Protein AF-A0A928BGD2-F1 (afdb_monomer_lite)

Secondary structure (DSSP, 8-state):
--S----S-SSSS------------------------------------------------------PPPPP-EE----EEEE-TT-EEEEEEEEESS-EEEEEEESS-GGGEEEE-SEE-SEEEEEEEEE-----SS-EEEEEEEEETTEEEEEEEEEPPPP-EEES-SEEEE-TT-EEEEEEEEESS--EEEE-GGGTTTEEE-S---SS-SEEEEEEPP--SSS-EEEEEEEEETTEEEEEEEEEPPPPPPHHHHHHHHHHHHHHHHHHTTGGGSS--TTTTSSS-GGGSTTEEE-TTS-EEEEE-TTS---SBPPTTGGG-TT--EEE--SS--EEPPPGGGGG-TT--EEE--SSEEEEEPPGGGGG-TT--EEE--SSEEESB--GGGGG-TT--EEE--SS--EEPPPGGGGG-TT--EEE--SSEEEEPPPGGGGG-TT--EEE--SSEE-EEPPHHHHTSTTHHHHHHHHH--SSS-EE-TT---BPPP-EEE-TTS-EEETHHHHTSSEEEEEE--TT-HHHHHHHHHHHHHHHHHGGGTEEEEEE-SS-HHHHHHHHHHHT--S-EE-THHHH-TTGGG-SSSSEEEEEETTSBEEEETTTS-GGGHHHHHHHHH--TT---TT------TTTT-EEEEE--SSTT-EEEEEEEES--HHHHHTTHHHHHHHHHHHHHTTSTTHHHHGGGEEEEEEP---S-SS--TT---TT--EE-STT-EE--HHHHHHHHTTTS-HHHHTT-EEEEEES------EEEE------TTS--TT-S-EEEEEE--SSHHHHHHHIIIIIIIIIIT-PPP--EEEEEEEPPHHHHHHHHHHGGGT--TT-BS---TTTSTTHHHHT-GGGTTTT---EEEETEEEEEEEESSSS-TTTTS-S---HHHHHHHHHHHHHHHHGGGPPP-HHHHHHHHHHH-----S-S-----SS-PPPSP--SS--THHHHTT-

pLDDT: 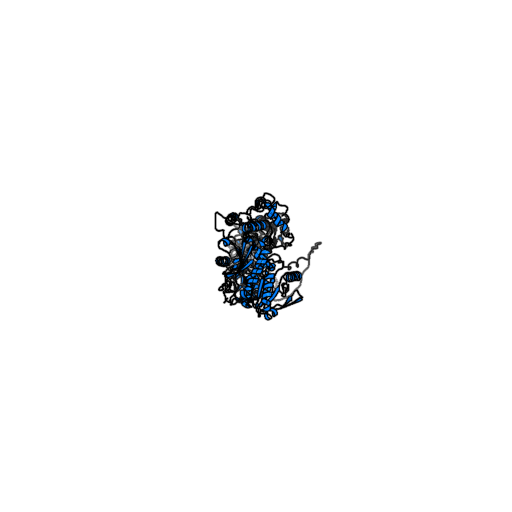mean 81.3, std 20.04, range [23.27, 98.81]

Radius of gyration: 56.56 Å; chains: 1; bounding box: 90×83×203 Å

Sequence (976 aa):
MYLLHRPEHNQVYYRRWQSPILHNHKRLRETLISPVMKKLLIFSAILPVLFMACAEEPLPPVEPPAPTPEEAEIKIDVTSIVIPAEGGSETIRFNSSQKWEAEVKSSQDNSWCTISPKSGAAGDASVTITAKASNDVNSRTAILTIKSGKIKKAINVSQKQKDALTVTSSVFEVDAEGGDISITVKANIEFEYMISDECAGWISFTGTKAMTTHNLSFAIASNDETKSRQGKITIYSGSLQEEITIKQKGKEISYEEVWAKEREILMNFYTATGGDNWTDNTNWGSALPVSEWYGIRTDEDGMVIDICLYSNNLTGTLPEGLSGLERLSQFDIIDNHLTGSIPAELGQLSNITLLYFEKNEFSGSIPPELGNLSHLNYLELANNQLTGSIPPELGRLSELERLSLFNNFLSGSIPPEIGNMSSLAQLYLYGNSLTGSIPAELAELNNLRECVLWGNQLSGVVPEALREHPCWETNWHLILHQSNYGISYEGLEIYAPEFSVKTIDGGNISNEIFAQNKYTVLYHFLDWCGFSEVFTPRLVAIYDMFKDLGLGAFSVTSQSDDAAAEYVKKHRIPWPCTTNQKETGTFINYIDRSPTVAVFDSDGKVVFSSALSDYGEIAAFFTEKLGSPNGTDASYNSTDYSKDGDVRILQKASKGNGIDIILIGDGYSDRLIADGTYDRTMDQAMELFFKAEPYKTHRDMFNVYAVTAVSQNEVYATGTSTAVEGYFGSSMHVGGNDAKAMEYALKAISDDKLNDALIIVMMNSTAFAGTCYMYDPVHSAELDYFGNGTSVAYFPVGVNEEALEQLIRHEAGGHGFAKLADEYAYRNNGAIPYFEVAETEAKEEFGWWKNIDFTNNPSDVKWSGFINDERYSDEGIGVFEGGLTYWMGVYRPTEDSAMNSGIGGYNAPSREAIYYRIHKLAYGQSWEYDRNDFIKYDLDCKTPQTRSVNIVNSSYDLPAPPVITGKTWKERMNDR

Foldseek 3Di:
DPDPDDDPPPPPPPDDDDDDDDDDDDDDDDDDDDDDDDDDDDDDDDDDDDDDDDDDDDDDDDDDDDDDDDDKDKAFDAAEDEAELQWFKDKGKIFIQAKKAKDKAWPPDPPFKDWPDGIDGGTIDMIMMTGHHHQAQDKTKMWMWMDGDHDIGIHIYIYDGDWDKDWPAQEDEAEQQWFKDKIFIDTPDDKDKDWDPVCPVFKAWPDDPDPPDRITMITGHGAQAQQKDKTWMWMDDDPDIGIHMYIYHHDDDDLVVLQVLVLVLVLVQCVQFVVVPWQDQPQRVHPDQCCRTPQFHADPSSQTATGAQELTAGAHENDPPPLSSQNHAEYAHHQYAHEEADDLSVLNNQNYAYDHQYNYAHEEADHLSVLSNQNHAEDAHYNYAYEEADHLSVLSNLNHQYDHHEQYAHEEADHLSVLSNQNHAEYHHANYAYEEADHLSVLSNLNHQYHAHEHYHYADEHHPSVCVRPNCLQAVLSNPQYPDDGYDCPPDWHFQDFDWAAFLVGHIDTLQQQLQFQKEKEWEADLLDPVLVVCLLVVQLLCVLQVVLGYHYEYEYCDDSVSQVVSCVVSVPPHTYYNPCPPTVRCVRLDPDHGWMFMAGSRRITPDTCSNDPPVCVSVVSCVVRNGSVNFHQPAFADDCVQAFPKDWPDAAPFFPAAEEEEEEKLAAPVCVVVCVLVVLQVLLLVLLLPAPPCVVLVNRHTYMYTYFHAGGNDADVPGTMRQQKHDDPDQDIDGNVVSQLVSVCSPDPPVNQFQYFYEYAYADQDQHKDKDWADHDDDPPAQQAQTTAIYIYDYPHSDSVSSSLRSCQGRVACGNQQAFAQAADVVQEADDPVVVVVQVVCCSSVHHLFKDQDQDCCPRSVVVLVPDPLNVQQVFHWFAGTNHHRHRMTGGHLDASRYPSPDHHRLSSSVSNVVSSCCNRHPPPDDDDVVVSSVVCSVPPDRPDPDPPPPPDVDPGDDDDPPDPDDPVRVVVVD

Structure (mmCIF, N/CA/C/O backbone):
data_AF-A0A928BGD2-F1
#
_entry.id   AF-A0A928BGD2-F1
#
loop_
_atom_site.group_PDB
_atom_site.id
_atom_site.type_symbol
_atom_site.label_atom_id
_atom_site.label_alt_id
_atom_site.label_comp_id
_atom_site.label_asym_id
_atom_site.label_entity_id
_atom_site.label_seq_id
_atom_site.pdbx_PDB_ins_code
_atom_site.Cartn_x
_atom_site.Cartn_y
_atom_site.Cartn_z
_atom_site.occupancy
_atom_site.B_iso_or_equiv
_atom_site.auth_seq_id
_atom_site.auth_comp_id
_atom_site.auth_asym_id
_atom_site.auth_atom_id
_atom_site.pdbx_PDB_model_num
ATOM 1 N N . MET A 1 1 ? 4.165 -4.126 6.727 1.00 28.64 1 MET A N 1
ATOM 2 C CA . MET A 1 1 ? 4.433 -5.546 6.408 1.00 28.64 1 MET A CA 1
ATOM 3 C C . MET A 1 1 ? 4.840 -5.613 4.951 1.00 28.64 1 MET A C 1
ATOM 5 O O . MET A 1 1 ? 4.089 -5.064 4.170 1.00 28.64 1 MET A O 1
ATOM 9 N N . TYR A 1 2 ? 6.017 -6.162 4.628 1.00 24.66 2 TYR A N 1
ATOM 10 C CA . TYR A 1 2 ? 6.366 -6.856 3.364 1.00 24.66 2 TYR A CA 1
ATOM 11 C C . TYR A 1 2 ? 7.840 -7.325 3.423 1.00 24.66 2 TYR A C 1
ATOM 13 O O . TYR A 1 2 ? 8.676 -7.071 2.563 1.00 24.66 2 TYR A O 1
ATOM 21 N N . LEU A 1 3 ? 8.157 -8.024 4.514 1.00 26.97 3 LEU A N 1
ATOM 22 C CA . LEU A 1 3 ? 9.311 -8.912 4.639 1.00 26.97 3 LEU A CA 1
ATOM 23 C C . LEU A 1 3 ? 8.736 -10.286 4.997 1.00 26.97 3 LEU A C 1
ATOM 25 O O . LEU A 1 3 ? 7.735 -10.352 5.707 1.00 26.97 3 LEU A O 1
ATOM 29 N N . LEU A 1 4 ? 9.353 -11.361 4.498 1.00 29.77 4 LEU A N 1
ATOM 30 C CA . LEU A 1 4 ? 8.827 -12.736 4.543 1.00 29.77 4 LEU A CA 1
ATOM 31 C C . LEU A 1 4 ? 7.587 -12.995 3.660 1.00 29.77 4 LEU A C 1
ATOM 33 O O . LEU A 1 4 ? 6.604 -13.595 4.090 1.00 29.77 4 LEU A O 1
ATOM 37 N N . HIS A 1 5 ? 7.699 -12.680 2.369 1.00 26.34 5 HIS A N 1
ATOM 38 C CA . HIS A 1 5 ? 7.189 -13.584 1.332 1.00 26.34 5 HIS A CA 1
ATOM 39 C C . HIS A 1 5 ? 8.372 -14.139 0.534 1.00 26.34 5 HIS A C 1
ATOM 41 O O . HIS A 1 5 ? 8.942 -13.473 -0.322 1.00 26.34 5 HIS A O 1
ATOM 47 N N . ARG A 1 6 ? 8.773 -15.373 0.864 1.00 25.80 6 ARG A N 1
ATOM 48 C CA . ARG A 1 6 ? 9.614 -16.205 -0.003 1.00 25.80 6 ARG A CA 1
ATOM 49 C C . ARG A 1 6 ? 8.691 -17.115 -0.810 1.00 25.80 6 ARG A C 1
ATOM 51 O O . ARG A 1 6 ? 8.021 -17.944 -0.192 1.00 25.80 6 ARG A O 1
ATOM 58 N N . PRO A 1 7 ? 8.702 -17.063 -2.147 1.00 25.31 7 PRO A N 1
ATOM 59 C CA . PRO A 1 7 ? 8.212 -18.172 -2.945 1.00 25.31 7 PRO A CA 1
ATOM 60 C C . PRO A 1 7 ? 9.202 -19.337 -2.797 1.00 25.31 7 PRO A C 1
ATOM 62 O O . PRO A 1 7 ? 10.313 -19.279 -3.324 1.00 25.31 7 PRO A O 1
ATOM 65 N N . GLU A 1 8 ? 8.824 -20.431 -2.129 1.00 26.41 8 GLU A N 1
ATOM 66 C CA . GLU A 1 8 ? 9.613 -21.683 -2.140 1.00 26.41 8 GLU A CA 1
ATOM 67 C C . GLU A 1 8 ? 9.451 -22.456 -3.469 1.00 26.41 8 GLU A C 1
ATOM 69 O O . GLU A 1 8 ? 9.360 -23.678 -3.515 1.00 26.41 8 GLU A O 1
ATOM 74 N N . HIS A 1 9 ? 9.450 -21.717 -4.582 1.00 28.41 9 HIS A N 1
ATOM 75 C CA . HIS A 1 9 ? 9.234 -22.200 -5.944 1.00 28.41 9 HIS A CA 1
ATOM 76 C C . HIS A 1 9 ? 10.347 -21.761 -6.911 1.00 28.41 9 HIS A C 1
ATOM 78 O O . HIS A 1 9 ? 10.089 -21.476 -8.072 1.00 28.41 9 HIS A O 1
ATOM 84 N N . ASN A 1 10 ? 11.608 -21.755 -6.453 1.00 28.09 10 ASN A N 1
ATOM 85 C CA . ASN A 1 10 ? 12.770 -21.609 -7.349 1.00 28.09 10 ASN A CA 1
ATOM 86 C C . ASN A 1 10 ? 13.994 -22.503 -7.026 1.00 28.09 10 ASN A C 1
ATOM 88 O O . ASN A 1 10 ? 15.041 -22.374 -7.651 1.00 28.09 10 ASN A O 1
ATOM 92 N N . GLN A 1 11 ? 13.885 -23.480 -6.112 1.00 25.84 11 GLN A N 1
ATOM 93 C CA . GLN A 1 11 ? 14.985 -24.425 -5.806 1.00 25.84 11 GLN A CA 1
ATOM 94 C C . GLN A 1 11 ? 14.987 -25.730 -6.638 1.00 25.84 11 GLN A C 1
ATOM 96 O O . GLN A 1 11 ? 15.628 -26.710 -6.255 1.00 25.84 11 GLN A O 1
ATOM 101 N N . VAL A 1 12 ? 14.305 -25.775 -7.792 1.00 29.28 12 VAL A N 1
ATOM 102 C CA . VAL A 1 12 ? 14.121 -27.022 -8.578 1.00 29.28 12 VAL A CA 1
ATOM 103 C C . VAL A 1 12 ? 14.862 -27.030 -9.932 1.00 29.28 12 VAL A C 1
ATOM 105 O O . VAL A 1 12 ? 14.678 -27.953 -10.717 1.00 29.28 12 VAL A O 1
ATOM 108 N N . TYR A 1 13 ? 15.785 -26.089 -10.187 1.00 29.94 13 TYR A N 1
ATOM 109 C CA . TYR A 1 13 ? 16.629 -26.101 -11.404 1.00 29.94 13 TYR A CA 1
ATOM 110 C C . TYR A 1 13 ? 18.155 -25.984 -11.198 1.00 29.94 13 TYR A C 1
ATOM 112 O O . TYR A 1 13 ? 18.885 -25.713 -12.143 1.00 29.94 13 TYR A O 1
ATOM 120 N N . TYR A 1 14 ? 18.677 -26.312 -10.006 1.00 28.83 14 TYR A N 1
ATOM 121 C CA . TYR A 1 14 ? 20.131 -26.321 -9.735 1.00 28.83 14 TYR A CA 1
ATOM 122 C C . TYR A 1 14 ? 20.694 -27.662 -9.214 1.00 28.83 14 TYR A C 1
ATOM 124 O O . TYR A 1 14 ? 21.362 -27.720 -8.181 1.00 28.83 14 TYR A O 1
ATOM 132 N N . ARG A 1 15 ? 20.486 -28.771 -9.949 1.00 28.22 15 ARG A N 1
ATOM 133 C CA . ARG A 1 15 ? 21.317 -29.996 -9.824 1.00 28.22 15 ARG A CA 1
ATOM 134 C C . ARG A 1 15 ? 21.518 -30.726 -11.159 1.00 28.22 15 ARG A C 1
ATOM 136 O O . ARG A 1 15 ? 20.557 -30.991 -11.871 1.00 28.22 15 ARG A O 1
ATOM 143 N N . ARG A 1 16 ? 22.759 -31.208 -11.361 1.00 26.17 16 ARG A N 1
ATOM 144 C CA . ARG A 1 16 ? 23.350 -31.785 -12.596 1.00 26.17 16 ARG A CA 1
ATOM 145 C C . ARG A 1 16 ? 23.657 -30.698 -13.651 1.00 26.17 16 ARG A C 1
ATOM 147 O O . ARG A 1 16 ? 22.792 -29.889 -13.929 1.00 26.17 16 ARG A O 1
ATOM 154 N N . TRP A 1 17 ? 24.840 -30.628 -14.270 1.00 25.06 17 TRP A N 1
ATOM 155 C CA . TRP A 1 17 ? 25.969 -31.575 -14.315 1.00 25.06 17 TRP A CA 1
ATOM 156 C C . TRP A 1 17 ? 27.327 -30.896 -14.067 1.00 25.06 17 TRP A C 1
ATOM 158 O O . TRP A 1 17 ? 27.600 -29.844 -14.629 1.00 25.06 17 TRP A O 1
ATOM 168 N N . GLN A 1 18 ? 28.229 -31.575 -13.347 1.00 23.72 18 GLN A N 1
ATOM 169 C CA . GLN A 1 18 ? 29.680 -31.381 -13.480 1.00 23.72 18 GLN A CA 1
ATOM 170 C C . GLN A 1 18 ? 30.429 -32.720 -13.354 1.00 23.72 18 GLN A C 1
ATOM 172 O O . GLN A 1 18 ? 30.512 -33.311 -12.278 1.00 23.72 18 GLN A O 1
ATOM 177 N N . SER A 1 19 ? 31.016 -33.183 -14.457 1.00 26.05 19 SER A N 1
ATOM 178 C CA . SER A 1 19 ? 32.306 -33.890 -14.471 1.00 26.05 19 SER A CA 1
ATOM 179 C C . SER A 1 19 ? 32.860 -33.949 -15.903 1.00 26.05 19 SER A C 1
ATOM 181 O O . SER A 1 19 ? 32.056 -34.002 -16.834 1.00 26.05 19 SER A O 1
ATOM 183 N N . PRO A 1 20 ? 34.192 -33.921 -16.112 1.00 43.84 20 PRO A N 1
ATOM 184 C CA . PRO A 1 20 ? 34.782 -33.685 -17.433 1.00 43.84 20 PRO A CA 1
ATOM 185 C C . PRO A 1 20 ? 35.458 -34.943 -18.033 1.00 43.84 20 PRO A C 1
ATOM 187 O O . PRO A 1 20 ? 35.248 -36.052 -17.548 1.00 43.84 20 PRO A O 1
ATOM 190 N N . ILE A 1 21 ? 36.338 -34.713 -19.028 1.00 26.75 21 ILE A N 1
ATOM 191 C CA . ILE A 1 21 ? 37.567 -35.469 -19.395 1.00 26.75 21 ILE A CA 1
ATOM 192 C C . ILE A 1 21 ? 37.629 -36.261 -20.741 1.00 26.75 21 ILE A C 1
ATOM 194 O O . ILE A 1 21 ? 37.020 -37.305 -20.931 1.00 26.75 21 ILE A O 1
ATOM 198 N N . LEU A 1 22 ? 38.547 -35.764 -21.596 1.00 25.11 22 LEU A N 1
ATOM 199 C CA . LEU A 1 22 ? 39.408 -36.397 -22.627 1.00 25.11 22 LEU A CA 1
ATOM 200 C C . LEU A 1 22 ? 38.914 -36.843 -24.044 1.00 25.11 22 LEU A C 1
ATOM 202 O O . LEU A 1 22 ? 38.430 -37.947 -24.251 1.00 25.11 22 LEU A O 1
ATOM 206 N N . HIS A 1 23 ? 39.405 -36.076 -25.039 1.00 25.53 23 HIS A N 1
ATOM 207 C CA . HIS A 1 23 ? 40.355 -36.482 -26.115 1.00 25.53 23 HIS A CA 1
ATOM 208 C C . HIS A 1 23 ? 39.933 -36.892 -27.560 1.00 25.53 23 HIS A C 1
ATOM 210 O O . HIS A 1 23 ? 39.374 -37.949 -27.818 1.00 25.53 23 HIS A O 1
ATOM 216 N N . ASN A 1 24 ? 40.553 -36.147 -28.497 1.00 25.14 24 ASN A N 1
ATOM 217 C CA . ASN A 1 24 ? 41.260 -36.566 -29.729 1.00 25.14 24 ASN A CA 1
ATOM 218 C C . ASN A 1 24 ? 40.531 -36.928 -31.046 1.00 25.14 24 ASN A C 1
ATOM 220 O O . ASN A 1 24 ? 40.069 -38.040 -31.267 1.00 25.14 24 ASN A O 1
ATOM 224 N N . HIS A 1 25 ? 40.709 -36.014 -32.013 1.00 26.97 25 HIS A N 1
ATOM 225 C CA . HIS A 1 25 ? 41.150 -36.229 -33.406 1.00 26.97 25 HIS A CA 1
ATOM 226 C C . HIS A 1 25 ? 40.863 -37.570 -34.127 1.00 26.97 25 HIS A C 1
ATOM 228 O O . HIS A 1 25 ? 41.527 -38.574 -33.857 1.00 26.97 25 HIS A O 1
ATOM 234 N N . LYS A 1 26 ? 40.228 -37.472 -35.311 1.00 25.98 26 LYS A N 1
ATOM 235 C CA . LYS A 1 26 ? 40.952 -37.671 -36.595 1.00 25.98 26 LYS A CA 1
ATOM 236 C C . LYS A 1 26 ? 40.194 -37.199 -37.844 1.00 25.98 26 LYS A C 1
ATOM 238 O O . LYS A 1 26 ? 38.975 -37.254 -37.911 1.00 25.98 26 LYS A O 1
ATOM 243 N N . ARG A 1 27 ? 40.964 -36.803 -38.867 1.00 29.41 27 ARG A N 1
ATOM 244 C CA . ARG A 1 27 ? 40.511 -36.687 -40.268 1.00 29.41 27 ARG A CA 1
ATOM 245 C C . ARG A 1 27 ? 40.269 -38.077 -40.867 1.00 29.41 27 ARG A C 1
ATOM 247 O O . ARG A 1 27 ? 41.035 -38.991 -40.565 1.00 29.41 27 ARG A O 1
ATOM 254 N N . LEU A 1 28 ? 39.386 -38.165 -41.861 1.00 25.88 28 LEU A N 1
ATOM 255 C CA . LEU A 1 28 ? 39.592 -39.021 -43.038 1.00 25.88 28 LEU A CA 1
ATOM 256 C C . LEU A 1 28 ? 38.971 -38.372 -44.290 1.00 25.88 28 LEU A C 1
ATOM 258 O O . LEU A 1 28 ? 38.324 -37.332 -44.188 1.00 25.88 28 LEU A O 1
ATOM 262 N N . ARG A 1 29 ? 39.290 -38.904 -45.475 1.00 26.55 29 ARG A N 1
ATOM 263 C CA . ARG A 1 29 ? 39.186 -38.219 -46.776 1.00 26.55 29 ARG A CA 1
ATOM 264 C C . ARG A 1 29 ? 38.814 -39.240 -47.857 1.00 26.55 29 ARG A C 1
ATOM 266 O O . ARG A 1 29 ? 39.355 -40.340 -47.813 1.00 26.55 29 ARG A O 1
ATOM 273 N N . GLU A 1 30 ? 37.993 -38.832 -48.833 1.00 25.92 30 GLU A N 1
ATOM 274 C CA . GLU A 1 30 ? 37.644 -39.599 -50.055 1.00 25.92 30 GLU A CA 1
ATOM 275 C C . GLU A 1 30 ? 36.867 -40.925 -49.771 1.00 25.92 30 GLU A C 1
ATOM 277 O O . GLU A 1 30 ? 36.776 -41.365 -48.632 1.00 25.92 30 GLU A O 1
ATOM 282 N N . THR A 1 31 ? 36.184 -41.611 -50.704 1.00 26.52 31 THR A N 1
ATOM 283 C CA . THR A 1 31 ? 36.113 -41.529 -52.183 1.00 26.52 31 THR A CA 1
ATOM 284 C C . THR A 1 31 ? 34.762 -42.100 -52.704 1.00 26.52 31 THR A C 1
ATOM 286 O O . THR A 1 31 ? 34.016 -42.676 -51.921 1.00 26.52 31 THR A O 1
ATOM 289 N N . LEU A 1 32 ? 34.551 -42.068 -54.037 1.00 24.98 32 LEU A N 1
ATOM 290 C CA . LEU A 1 32 ? 33.773 -43.009 -54.897 1.00 24.98 32 LEU A CA 1
ATOM 291 C C . LEU A 1 32 ? 32.413 -42.584 -55.516 1.00 24.98 32 LEU A C 1
ATOM 293 O O . LEU A 1 32 ? 31.344 -42.832 -54.978 1.00 24.98 32 LEU A O 1
ATOM 297 N N . ILE A 1 33 ? 32.511 -42.108 -56.768 1.00 24.22 33 ILE A N 1
ATOM 298 C CA . ILE A 1 33 ? 31.942 -42.723 -57.997 1.00 24.22 33 ILE A CA 1
ATOM 299 C C . ILE A 1 33 ? 30.420 -43.027 -58.056 1.00 24.22 33 ILE A C 1
ATOM 301 O O . ILE A 1 33 ? 29.926 -44.001 -57.499 1.00 24.22 33 ILE A O 1
ATOM 305 N N . SER A 1 34 ? 29.715 -42.291 -58.932 1.00 32.19 34 SER A N 1
ATOM 306 C CA . SER A 1 34 ? 28.456 -42.719 -59.589 1.00 32.19 34 SER A CA 1
ATOM 307 C C . SER A 1 34 ? 28.724 -43.793 -60.662 1.00 32.19 34 SER A C 1
ATOM 309 O O . SER A 1 34 ? 29.823 -43.762 -61.227 1.00 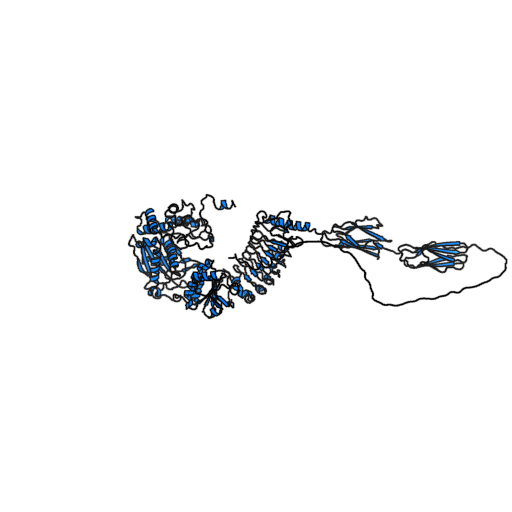32.19 34 SER A O 1
ATOM 311 N N . PRO A 1 35 ? 27.755 -44.641 -61.082 1.00 41.16 35 PRO A N 1
ATOM 312 C CA . PRO A 1 35 ? 26.872 -44.217 -62.193 1.00 41.16 35 PRO A CA 1
ATOM 313 C C . PRO A 1 35 ? 25.459 -44.873 -62.249 1.00 41.16 35 PRO A C 1
ATOM 315 O O . PRO A 1 35 ? 25.131 -45.733 -61.440 1.00 41.16 35 PRO A O 1
ATOM 318 N N . VAL A 1 36 ? 24.680 -44.524 -63.298 1.00 24.52 36 VAL A N 1
ATOM 319 C CA . VAL A 1 36 ? 23.851 -45.409 -64.183 1.00 24.52 36 VAL A CA 1
ATOM 320 C C . VAL A 1 36 ? 22.413 -44.914 -64.504 1.00 24.52 36 VAL A C 1
ATOM 322 O O . VAL A 1 36 ? 21.494 -45.047 -63.710 1.00 24.52 36 VAL A O 1
ATOM 325 N N . MET A 1 37 ? 22.236 -44.483 -65.767 1.00 23.45 37 MET A N 1
ATOM 326 C CA . MET A 1 37 ? 21.064 -44.580 -66.682 1.00 23.45 37 MET A CA 1
ATOM 327 C C . MET A 1 37 ? 19.603 -44.359 -66.211 1.00 23.45 37 MET A C 1
ATOM 329 O O . MET A 1 37 ? 19.074 -45.154 -65.437 1.00 23.45 37 MET A O 1
ATOM 333 N N . LYS A 1 38 ? 18.848 -43.566 -67.009 1.00 25.80 38 LYS A N 1
ATOM 334 C CA . LYS A 1 38 ? 17.856 -44.095 -67.999 1.00 25.80 38 LYS A CA 1
ATOM 335 C C . LYS A 1 38 ? 17.175 -43.031 -68.905 1.00 25.80 38 LYS A C 1
ATOM 337 O O . LYS A 1 38 ? 16.475 -42.183 -68.383 1.00 25.80 38 LYS A O 1
ATOM 342 N N . LYS A 1 39 ? 17.213 -43.278 -70.236 1.00 29.73 39 LYS A N 1
ATOM 343 C CA . LYS A 1 39 ? 16.113 -43.142 -71.251 1.00 29.73 39 LYS A CA 1
ATOM 344 C C . LYS A 1 39 ? 15.503 -41.745 -71.583 1.00 29.73 39 LYS A C 1
ATOM 346 O O . LYS A 1 39 ? 15.405 -40.915 -70.702 1.00 29.73 39 LYS A O 1
ATOM 351 N N . LEU A 1 40 ? 14.976 -41.447 -72.795 1.00 27.48 40 LEU A N 1
ATOM 352 C CA . LEU A 1 40 ? 15.052 -42.019 -74.176 1.00 27.48 40 LEU A CA 1
ATOM 353 C C . LEU A 1 40 ? 14.407 -41.023 -75.209 1.00 27.48 40 LEU A C 1
ATOM 355 O O . LEU A 1 40 ? 13.844 -40.026 -74.779 1.00 27.48 40 LEU A O 1
ATOM 359 N N . LEU A 1 41 ? 14.380 -41.387 -76.514 1.00 26.78 41 LEU A N 1
ATOM 360 C CA . LEU A 1 41 ? 13.723 -40.773 -77.714 1.00 26.78 41 LEU A CA 1
ATOM 361 C C . LEU A 1 41 ? 14.643 -39.803 -78.527 1.00 26.78 41 LEU A C 1
ATOM 363 O O . LEU A 1 41 ? 15.250 -38.949 -77.900 1.00 26.78 41 LEU A O 1
ATOM 367 N N . ILE A 1 42 ? 14.955 -39.894 -79.849 1.00 29.05 42 ILE A N 1
ATOM 368 C CA . ILE A 1 42 ? 14.329 -40.353 -81.143 1.00 29.05 42 ILE A CA 1
ATOM 369 C C . ILE A 1 42 ? 13.777 -39.140 -81.961 1.00 29.05 42 ILE A C 1
ATOM 371 O O . ILE A 1 42 ? 13.163 -38.281 -81.348 1.00 29.05 42 ILE A O 1
ATOM 375 N N . PHE A 1 43 ? 13.984 -38.931 -83.289 1.00 26.75 43 PHE A N 1
ATOM 376 C CA . PHE A 1 43 ? 14.185 -39.840 -84.456 1.00 26.75 43 PHE A CA 1
ATOM 377 C C . PHE A 1 43 ? 14.970 -39.217 -85.670 1.00 26.75 43 PHE A C 1
ATOM 379 O O . PHE A 1 43 ? 14.744 -38.059 -85.993 1.00 26.75 43 PHE A O 1
ATOM 386 N N . SER A 1 44 ? 15.736 -40.040 -86.425 1.00 26.39 44 SER A N 1
ATOM 387 C CA . SER A 1 44 ? 15.974 -40.064 -87.916 1.00 26.39 44 SER A CA 1
ATOM 388 C C . SER A 1 44 ? 16.553 -38.875 -88.749 1.00 26.39 44 SER A C 1
ATOM 390 O O . SER A 1 44 ? 16.351 -37.729 -88.382 1.00 26.39 44 SER A O 1
ATOM 392 N N . ALA A 1 45 ? 17.120 -39.034 -89.976 1.00 30.14 45 ALA A N 1
ATOM 393 C CA . ALA A 1 45 ? 18.011 -40.053 -90.619 1.00 30.14 45 ALA A CA 1
ATOM 394 C C . ALA A 1 45 ? 18.311 -39.765 -92.140 1.00 30.14 45 ALA A C 1
ATOM 396 O O . ALA A 1 45 ? 17.410 -39.318 -92.835 1.00 30.14 45 ALA A O 1
ATOM 397 N N . ILE A 1 46 ? 19.494 -40.198 -92.655 1.00 29.83 46 ILE A N 1
ATOM 398 C CA . ILE A 1 46 ? 19.852 -40.599 -94.071 1.00 29.83 46 ILE A CA 1
ATOM 399 C C . ILE A 1 46 ? 19.930 -39.469 -95.166 1.00 29.83 46 ILE A C 1
ATOM 401 O O . ILE A 1 46 ? 19.121 -38.556 -95.111 1.00 29.83 46 ILE A O 1
ATOM 405 N N . LEU A 1 47 ? 20.889 -39.302 -96.126 1.00 23.27 47 LEU A N 1
ATOM 406 C CA . LEU A 1 47 ? 21.802 -40.096 -97.033 1.00 23.27 47 LEU A CA 1
ATOM 407 C C . LEU A 1 47 ? 21.153 -40.632 -98.360 1.00 23.27 47 LEU A C 1
ATOM 409 O O . LEU A 1 47 ? 19.932 -40.674 -98.416 1.00 23.27 47 LEU A O 1
ATOM 413 N N . PRO A 1 48 ? 21.873 -41.186 -99.383 1.00 57.38 48 PRO A N 1
ATOM 414 C CA . PRO A 1 48 ? 23.122 -40.813 -100.116 1.00 57.38 48 PRO A CA 1
ATOM 415 C C . PRO A 1 48 ? 22.993 -40.923 -101.692 1.00 57.38 48 PRO A C 1
ATOM 417 O O . PRO A 1 48 ? 21.875 -40.983 -102.187 1.00 57.38 48 PRO A O 1
ATOM 420 N N . VAL A 1 49 ? 24.114 -41.032 -102.464 1.00 32.94 49 VAL A N 1
ATOM 421 C CA . VAL A 1 49 ? 24.381 -41.943 -103.653 1.00 32.94 49 VAL A CA 1
ATOM 422 C C . VAL A 1 49 ? 25.113 -41.371 -104.918 1.00 32.94 49 VAL A C 1
ATOM 424 O O . VAL A 1 49 ? 24.763 -40.323 -105.443 1.00 32.94 49 VAL A O 1
ATOM 427 N N . LEU A 1 50 ? 26.111 -42.177 -105.362 1.00 30.58 50 LEU A N 1
ATOM 428 C CA . LEU A 1 50 ? 26.939 -42.393 -106.598 1.00 30.58 50 LEU A CA 1
ATOM 429 C C . LEU A 1 50 ? 26.386 -41.933 -107.992 1.00 30.58 50 LEU A C 1
ATOM 431 O O . LEU A 1 50 ? 25.204 -41.638 -108.076 1.00 30.58 50 LEU A O 1
ATOM 435 N N . PHE A 1 51 ? 27.077 -41.911 -109.166 1.00 28.70 51 PHE A N 1
ATOM 436 C CA . PHE A 1 51 ? 28.424 -42.275 -109.744 1.00 28.70 51 PHE A CA 1
ATOM 437 C C . PHE A 1 51 ? 28.597 -41.511 -111.115 1.00 28.70 51 PHE A C 1
ATOM 439 O O . PHE A 1 51 ? 27.634 -40.870 -111.522 1.00 28.70 51 PHE A O 1
ATOM 446 N N . MET A 1 52 ? 29.690 -41.408 -111.915 1.00 29.48 52 MET A N 1
ATOM 447 C CA . MET A 1 52 ? 31.030 -42.040 -112.139 1.00 29.48 52 MET A CA 1
ATOM 448 C C . MET A 1 52 ? 31.152 -43.036 -113.341 1.00 29.48 52 MET A C 1
ATOM 450 O O . MET A 1 52 ? 30.626 -44.140 -113.258 1.00 29.48 52 MET A O 1
ATOM 454 N N . ALA A 1 53 ? 31.900 -42.674 -114.413 1.00 28.52 53 ALA A N 1
ATOM 455 C CA . ALA A 1 53 ? 32.349 -43.524 -115.556 1.00 28.52 53 ALA A CA 1
ATOM 456 C C . ALA A 1 53 ? 33.488 -42.851 -116.398 1.00 28.52 53 ALA A C 1
ATOM 458 O O . ALA A 1 53 ? 33.663 -41.639 -116.279 1.00 28.52 53 ALA A O 1
ATOM 459 N N . CYS A 1 54 ? 34.243 -43.601 -117.234 1.00 26.22 54 CYS A N 1
ATOM 460 C CA . CYS A 1 54 ? 35.489 -43.172 -117.935 1.00 26.22 54 CYS A CA 1
ATOM 461 C C . CYS A 1 54 ? 35.701 -43.817 -119.347 1.00 26.22 54 CYS A C 1
ATOM 463 O O . CYS A 1 54 ? 34.910 -44.678 -119.719 1.00 26.22 54 CYS A O 1
ATOM 465 N N . ALA A 1 55 ? 36.830 -43.477 -120.023 1.00 32.25 55 ALA A N 1
ATOM 466 C CA . ALA A 1 55 ? 37.497 -44.151 -121.182 1.00 32.25 55 ALA A CA 1
ATOM 467 C C . ALA A 1 55 ? 36.891 -43.946 -122.611 1.00 32.25 55 ALA A C 1
ATOM 469 O O . ALA A 1 55 ? 35.694 -43.699 -122.713 1.00 32.25 55 ALA A O 1
ATOM 470 N N . GLU A 1 56 ? 37.607 -44.012 -123.761 1.00 29.64 56 GLU A N 1
ATOM 471 C CA . GLU A 1 56 ? 39.061 -44.049 -124.124 1.00 29.64 56 GLU A CA 1
ATOM 472 C C . GLU A 1 56 ? 39.285 -43.742 -125.649 1.00 29.64 56 GLU A C 1
ATOM 474 O O . GLU A 1 56 ? 38.399 -44.060 -126.432 1.00 29.64 56 GLU A O 1
ATOM 479 N N . GLU A 1 57 ? 40.451 -43.160 -126.030 1.00 29.78 57 GLU A N 1
ATOM 480 C CA . GLU A 1 57 ? 41.281 -43.270 -127.290 1.00 29.78 57 GLU A CA 1
ATOM 481 C C . GLU A 1 57 ? 40.695 -43.346 -128.754 1.00 29.78 57 GLU A C 1
ATOM 483 O O . GLU A 1 57 ? 39.500 -43.558 -128.930 1.00 29.78 57 GLU A O 1
ATOM 488 N N . PRO A 1 58 ? 41.490 -43.267 -129.874 1.00 43.88 58 PRO A N 1
ATOM 489 C CA . PRO A 1 58 ? 42.790 -42.609 -130.186 1.00 43.88 58 PRO A CA 1
ATOM 490 C C . PRO A 1 58 ? 42.834 -41.787 -131.540 1.00 43.88 58 PRO A C 1
ATOM 492 O O . PRO A 1 58 ? 41.813 -41.481 -132.149 1.00 43.88 58 PRO A O 1
ATOM 495 N N . LEU A 1 59 ? 44.051 -41.412 -131.997 1.00 38.19 59 LEU A N 1
ATOM 496 C CA . LEU A 1 59 ? 44.488 -40.681 -133.236 1.00 38.19 59 LEU A CA 1
ATOM 497 C C . LEU A 1 59 ? 44.470 -41.562 -134.538 1.00 38.19 59 LEU A C 1
ATOM 499 O O . LEU A 1 59 ? 44.206 -42.752 -134.351 1.00 38.19 59 LEU A O 1
ATOM 503 N N . PRO A 1 60 ? 44.787 -41.131 -135.818 1.00 50.88 60 PRO A N 1
ATOM 504 C CA . PRO A 1 60 ? 45.780 -40.114 -136.308 1.00 50.88 60 PRO A CA 1
ATOM 505 C C . PRO A 1 60 ? 45.428 -39.401 -137.688 1.00 50.88 60 PRO A C 1
ATOM 507 O O . PRO A 1 60 ? 44.238 -39.273 -137.958 1.00 50.88 60 PRO A O 1
ATOM 510 N N . PRO A 1 61 ? 46.341 -39.014 -138.641 1.00 53.38 61 PRO A N 1
ATOM 511 C CA . PRO A 1 61 ? 47.462 -38.024 -138.639 1.00 53.38 61 PRO A CA 1
ATOM 512 C C . PRO A 1 61 ? 47.543 -37.008 -139.852 1.00 53.38 61 PRO A C 1
ATOM 514 O O . PRO A 1 61 ? 46.803 -37.121 -140.824 1.00 53.38 61 PRO A O 1
ATOM 517 N N . VAL A 1 62 ? 48.600 -36.157 -139.852 1.00 34.19 62 VAL A N 1
ATOM 518 C CA . VAL A 1 62 ? 49.297 -35.424 -140.973 1.00 34.19 62 VAL A CA 1
ATOM 519 C C . VAL A 1 62 ? 48.919 -33.945 -141.290 1.00 34.19 62 VAL A C 1
ATOM 521 O O . VAL A 1 62 ? 47.759 -33.554 -141.305 1.00 34.19 62 VAL A O 1
ATOM 524 N N . GLU A 1 63 ? 49.969 -33.134 -141.526 1.00 40.97 63 GLU A N 1
ATOM 525 C CA . GLU A 1 63 ? 50.067 -31.665 -141.767 1.00 40.97 63 GLU A CA 1
ATOM 526 C C . GLU A 1 63 ? 50.173 -31.330 -143.300 1.00 40.97 63 GLU A C 1
ATOM 528 O O . GLU A 1 63 ? 49.891 -32.254 -144.069 1.00 40.97 63 GLU A O 1
ATOM 533 N N . PRO A 1 64 ? 50.612 -30.144 -143.845 1.00 48.97 64 PRO A N 1
ATOM 534 C CA . PRO A 1 64 ? 51.117 -28.855 -143.281 1.00 48.97 64 PRO A CA 1
ATOM 535 C C . PRO A 1 64 ? 50.596 -27.560 -144.018 1.00 48.97 64 PRO A C 1
ATOM 537 O O . PRO A 1 64 ? 49.655 -27.662 -144.800 1.00 48.97 64 PRO A O 1
ATOM 540 N N . PRO A 1 65 ? 51.218 -26.349 -143.922 1.00 47.78 65 PRO A N 1
ATOM 541 C CA . PRO A 1 65 ? 51.587 -25.543 -142.734 1.00 47.78 65 PRO A CA 1
ATOM 542 C C . PRO A 1 65 ? 51.181 -24.030 -142.784 1.00 47.78 65 PRO A C 1
ATOM 544 O O . PRO A 1 65 ? 51.076 -23.454 -143.860 1.00 47.78 65 PRO A O 1
ATOM 547 N N . ALA A 1 66 ? 51.185 -23.366 -141.607 1.00 42.66 66 ALA A N 1
ATOM 548 C CA . ALA A 1 66 ? 51.368 -21.904 -141.358 1.00 42.66 66 ALA A CA 1
ATOM 549 C C . ALA A 1 66 ? 50.282 -20.909 -141.880 1.00 42.66 66 ALA A C 1
ATOM 551 O O . ALA A 1 66 ? 49.816 -21.047 -143.008 1.00 42.66 66 ALA A O 1
ATOM 552 N N . PRO A 1 67 ? 49.866 -19.881 -141.089 1.00 38.88 67 PRO A N 1
ATOM 553 C CA . PRO A 1 67 ? 50.754 -18.845 -140.527 1.00 38.88 67 PRO A CA 1
ATOM 554 C C . PRO A 1 67 ? 50.589 -18.560 -139.007 1.00 38.88 67 PRO A C 1
ATOM 556 O O . PRO A 1 67 ? 50.010 -19.348 -138.266 1.00 38.88 67 PRO A O 1
ATOM 559 N N . THR A 1 68 ? 51.188 -17.459 -138.533 1.00 46.41 68 THR A N 1
ATOM 560 C CA . THR A 1 68 ? 51.398 -17.067 -137.119 1.00 46.41 68 THR A CA 1
ATOM 561 C C . THR A 1 68 ? 50.153 -16.545 -136.373 1.00 46.41 68 THR A C 1
ATOM 563 O O . THR A 1 68 ? 49.405 -15.765 -136.961 1.00 46.41 68 THR A O 1
ATOM 566 N N . PRO A 1 69 ? 49.981 -16.858 -135.068 1.00 42.44 69 PRO A N 1
ATOM 567 C CA . PRO A 1 69 ? 48.912 -16.320 -134.214 1.00 42.44 69 PRO A CA 1
ATOM 568 C C . PRO A 1 69 ? 49.303 -15.039 -133.442 1.00 42.44 69 PRO A C 1
ATOM 570 O O . PRO A 1 69 ? 50.481 -14.784 -133.196 1.00 42.44 69 PRO A O 1
ATOM 573 N N . GLU A 1 70 ? 48.294 -14.276 -133.009 1.00 52.84 70 GLU A N 1
ATOM 574 C CA . GLU A 1 70 ? 48.420 -13.069 -132.171 1.00 52.84 70 GLU A CA 1
ATOM 575 C C . GLU A 1 70 ? 48.696 -13.372 -130.681 1.00 52.84 70 GLU A C 1
ATOM 577 O O . GLU A 1 70 ? 48.439 -14.472 -130.178 1.00 52.84 70 GLU A O 1
ATOM 582 N N . GLU A 1 71 ? 49.194 -12.370 -129.947 1.00 58.53 71 GLU A N 1
ATOM 583 C CA . GLU A 1 71 ? 49.452 -12.463 -128.504 1.00 58.53 71 GLU A CA 1
ATOM 584 C C . GLU A 1 71 ? 48.163 -12.387 -127.652 1.00 58.53 71 GLU A C 1
ATOM 586 O O . GLU A 1 71 ? 47.133 -11.843 -128.054 1.00 58.53 71 GLU A O 1
ATOM 591 N N . ALA A 1 72 ? 48.208 -12.963 -126.446 1.00 65.00 72 ALA A N 1
ATOM 592 C CA . ALA A 1 72 ? 47.068 -13.017 -125.527 1.00 65.00 72 ALA A CA 1
ATOM 593 C C . ALA A 1 72 ? 46.992 -11.768 -124.631 1.00 65.00 72 ALA A C 1
ATOM 595 O O . ALA A 1 72 ? 48.013 -11.326 -124.114 1.00 65.00 72 ALA A O 1
ATOM 596 N N . GLU A 1 73 ? 45.785 -11.260 -124.363 1.00 78.44 73 GLU A N 1
ATOM 597 C CA . GLU A 1 73 ? 45.541 -10.088 -123.510 1.00 78.44 73 GLU A CA 1
ATOM 598 C C . GLU A 1 73 ? 44.373 -10.319 -122.526 1.00 78.44 73 GLU A C 1
ATOM 600 O O . GLU A 1 73 ? 43.438 -11.079 -122.805 1.00 78.44 73 GLU A O 1
ATOM 605 N N . ILE A 1 74 ? 44.412 -9.649 -121.365 1.00 84.62 74 ILE A N 1
ATOM 606 C CA . ILE A 1 74 ? 43.308 -9.569 -120.391 1.00 84.62 74 ILE A CA 1
ATOM 607 C C . ILE A 1 74 ? 43.171 -8.117 -119.913 1.00 84.62 74 ILE A C 1
ATOM 609 O O . ILE A 1 74 ? 44.078 -7.597 -119.252 1.00 84.62 74 ILE A O 1
ATOM 613 N N . LYS A 1 75 ? 42.027 -7.486 -120.195 1.00 83.44 75 LYS A N 1
ATOM 614 C CA . LYS A 1 75 ? 41.681 -6.127 -119.752 1.00 83.44 75 LYS A CA 1
ATOM 615 C C . LYS A 1 75 ? 40.706 -6.198 -118.577 1.00 83.44 75 LYS A C 1
ATOM 617 O O . LYS A 1 75 ? 39.618 -6.757 -118.705 1.00 83.44 75 LYS A O 1
ATOM 622 N N . ILE A 1 76 ? 41.140 -5.690 -117.423 1.00 86.12 76 ILE A N 1
ATOM 623 C CA . ILE A 1 76 ? 40.430 -5.774 -116.143 1.00 86.12 76 ILE A CA 1
ATOM 624 C C . ILE A 1 76 ? 40.942 -4.696 -115.178 1.00 86.12 76 ILE A C 1
ATOM 626 O O . ILE A 1 76 ? 42.150 -4.606 -114.943 1.00 86.12 76 ILE A O 1
ATOM 630 N N . ASP A 1 77 ? 40.016 -3.922 -114.609 1.00 81.62 77 ASP A N 1
ATOM 631 C CA . ASP A 1 77 ? 40.329 -2.751 -113.773 1.00 81.62 77 ASP A CA 1
ATOM 632 C C . ASP A 1 77 ? 40.193 -3.023 -112.261 1.00 81.62 77 ASP A C 1
ATOM 634 O O . ASP A 1 77 ? 40.682 -2.255 -111.434 1.00 81.62 77 ASP A O 1
ATOM 638 N N . VAL A 1 78 ? 39.557 -4.138 -111.881 1.00 82.31 78 VAL A N 1
ATOM 639 C CA . VAL A 1 78 ? 39.351 -4.534 -110.478 1.00 82.31 78 VAL A CA 1
ATOM 640 C C . VAL A 1 78 ? 40.575 -5.283 -109.943 1.00 82.31 78 VAL A C 1
ATOM 642 O O . VAL A 1 78 ? 40.929 -6.349 -110.445 1.00 82.31 78 VAL A O 1
ATOM 645 N N . THR A 1 79 ? 41.197 -4.747 -108.890 1.00 82.94 79 THR A N 1
ATOM 646 C CA . THR A 1 79 ? 42.374 -5.333 -108.216 1.00 82.94 79 THR A CA 1
ATOM 647 C C . THR A 1 79 ? 42.052 -5.969 -106.860 1.00 82.94 79 THR A C 1
ATOM 649 O O . THR A 1 79 ? 42.779 -6.859 -106.411 1.00 82.94 79 THR A O 1
ATOM 652 N N . SER A 1 80 ? 40.947 -5.576 -106.221 1.00 85.94 80 SER A N 1
ATOM 653 C CA . SER A 1 80 ? 40.431 -6.210 -105.007 1.00 85.94 80 SER A CA 1
ATOM 654 C C . SER A 1 80 ? 38.908 -6.103 -104.881 1.00 85.94 80 SER A C 1
ATOM 656 O O . SER A 1 80 ? 38.281 -5.257 -105.515 1.00 85.94 80 SER A O 1
ATOM 658 N N . ILE A 1 81 ? 38.325 -6.976 -104.055 1.00 86.19 81 ILE A N 1
ATOM 659 C CA . ILE A 1 81 ? 36.911 -6.983 -103.657 1.00 86.19 81 ILE A CA 1
ATOM 660 C C . ILE A 1 81 ? 36.776 -7.361 -102.172 1.00 86.19 81 ILE A C 1
ATOM 662 O O . ILE A 1 81 ? 37.586 -8.130 -101.647 1.00 86.19 81 ILE A O 1
ATOM 666 N N . VAL A 1 82 ? 35.748 -6.834 -101.499 1.00 85.12 82 VAL A N 1
ATOM 667 C CA . VAL A 1 82 ? 35.511 -7.028 -100.057 1.00 85.12 82 VAL A CA 1
ATOM 668 C C . VAL A 1 82 ? 34.066 -7.464 -99.821 1.00 85.12 82 VAL A C 1
ATOM 670 O O . VAL A 1 82 ? 33.142 -6.716 -100.122 1.00 85.12 82 VAL A O 1
ATOM 673 N N . ILE A 1 83 ? 33.868 -8.657 -99.259 1.00 84.12 83 ILE A N 1
ATOM 674 C CA . ILE A 1 83 ? 32.539 -9.239 -99.004 1.00 84.12 83 ILE A CA 1
ATOM 675 C C . ILE A 1 83 ? 32.153 -9.040 -97.516 1.00 84.12 83 ILE A C 1
ATOM 677 O O . ILE A 1 83 ? 33.032 -9.126 -96.652 1.00 84.12 83 ILE A O 1
ATOM 681 N N . PRO A 1 84 ? 30.876 -8.774 -97.167 1.00 80.31 84 PRO A N 1
ATOM 682 C CA . PRO A 1 84 ? 30.423 -8.685 -95.772 1.00 80.31 84 PRO A CA 1
ATOM 683 C C . PRO A 1 84 ? 30.620 -9.974 -94.956 1.00 80.31 84 PRO A C 1
ATOM 685 O O . PRO A 1 84 ? 30.714 -11.072 -95.511 1.00 80.31 84 PRO A O 1
ATOM 688 N N . ALA A 1 85 ? 30.616 -9.855 -93.623 1.00 77.81 85 ALA A N 1
ATOM 689 C CA . ALA A 1 85 ? 30.712 -10.997 -92.706 1.00 77.81 85 ALA A CA 1
ATOM 690 C C . ALA A 1 85 ? 29.561 -12.005 -92.901 1.00 77.81 85 ALA A C 1
ATOM 692 O O . ALA A 1 85 ? 29.804 -13.207 -92.921 1.00 77.81 85 ALA A O 1
ATOM 693 N N . GLU A 1 86 ? 28.347 -11.524 -93.191 1.00 78.94 86 GLU A N 1
ATOM 694 C CA . GLU A 1 86 ? 27.165 -12.330 -93.559 1.00 78.94 86 GLU A CA 1
ATOM 695 C C . GLU A 1 86 ? 27.351 -13.191 -94.830 1.00 78.94 86 GLU A C 1
ATOM 697 O O . GLU A 1 86 ? 26.575 -14.106 -95.101 1.00 78.94 86 GLU A O 1
ATOM 702 N N . GLY A 1 87 ? 28.400 -12.936 -95.617 1.00 81.31 87 GLY A N 1
ATOM 703 C CA . GLY A 1 87 ? 28.605 -13.536 -96.933 1.00 81.31 87 GLY A CA 1
ATOM 704 C C . GLY A 1 87 ? 27.953 -12.716 -98.046 1.00 81.31 87 GLY A C 1
ATOM 705 O O . GLY A 1 87 ? 27.597 -11.553 -97.863 1.00 81.31 87 GLY A O 1
ATOM 706 N N . GLY A 1 88 ? 27.852 -13.310 -99.233 1.00 85.31 88 GLY A N 1
ATOM 707 C CA . GLY A 1 88 ? 27.310 -12.643 -100.419 1.00 85.31 88 GLY A CA 1
ATOM 708 C C . GLY A 1 88 ? 27.983 -13.093 -101.711 1.00 85.31 88 GLY A C 1
ATOM 709 O O . GLY A 1 88 ? 28.769 -14.043 -101.718 1.00 85.31 88 GLY A O 1
ATOM 710 N N . SER A 1 89 ? 27.663 -12.420 -102.818 1.00 87.19 89 SER A N 1
ATOM 711 C CA . SER A 1 89 ? 28.283 -12.672 -104.124 1.00 87.19 89 SER A CA 1
ATOM 712 C C . SER A 1 89 ? 28.639 -11.377 -104.844 1.00 87.19 89 SER A C 1
ATOM 714 O O . SER A 1 89 ? 27.809 -10.478 -104.920 1.00 87.19 89 SER A O 1
ATOM 716 N N . GLU A 1 90 ? 29.835 -11.329 -105.425 1.00 88.44 90 GLU A N 1
ATOM 717 C CA . GLU A 1 90 ? 30.390 -10.170 -106.132 1.00 88.44 90 GLU A CA 1
ATOM 718 C C . GLU A 1 90 ? 30.734 -10.579 -107.572 1.00 88.44 90 GLU A C 1
ATOM 720 O O . GLU A 1 90 ? 31.284 -11.662 -107.787 1.00 88.44 90 GLU A O 1
ATOM 725 N N . THR A 1 91 ? 30.402 -9.762 -108.579 1.00 89.69 91 THR A N 1
ATOM 726 C CA . THR A 1 91 ? 30.585 -10.133 -109.999 1.00 89.69 91 THR A CA 1
ATOM 727 C C . THR A 1 91 ? 31.551 -9.205 -110.714 1.00 89.69 91 THR A C 1
ATOM 729 O O . THR A 1 91 ? 31.226 -8.062 -111.030 1.00 89.69 91 THR A O 1
ATOM 732 N N . ILE A 1 92 ? 32.726 -9.737 -111.040 1.00 89.06 92 ILE A N 1
ATOM 733 C CA . ILE A 1 92 ? 33.789 -9.016 -111.735 1.00 89.06 92 ILE A CA 1
ATOM 734 C C . ILE A 1 92 ? 33.639 -9.236 -113.242 1.00 89.06 92 ILE A C 1
ATOM 736 O O . ILE A 1 92 ? 33.483 -10.373 -113.691 1.00 89.06 92 ILE A O 1
ATOM 740 N N . ARG A 1 93 ? 33.708 -8.154 -114.026 1.00 89.44 93 ARG A N 1
ATOM 741 C CA . ARG A 1 93 ? 33.675 -8.171 -115.499 1.00 89.44 93 ARG A CA 1
ATOM 742 C C . ARG A 1 93 ? 35.056 -7.848 -116.072 1.00 89.44 93 ARG A C 1
ATOM 744 O O . ARG A 1 93 ? 35.800 -7.075 -115.472 1.00 89.44 93 ARG A O 1
ATOM 751 N N . PHE A 1 94 ? 35.395 -8.448 -117.207 1.00 89.38 94 PHE A N 1
ATOM 752 C CA . PHE A 1 94 ? 36.672 -8.269 -117.903 1.00 89.38 94 PHE A CA 1
ATOM 753 C C . PHE A 1 94 ? 36.548 -8.662 -119.378 1.00 89.38 94 PHE A C 1
ATOM 755 O O . PHE A 1 94 ? 35.612 -9.358 -119.759 1.00 89.38 94 PHE A O 1
ATOM 762 N N . ASN A 1 95 ? 37.519 -8.265 -120.195 1.00 87.31 95 ASN A N 1
ATOM 763 C CA . ASN A 1 95 ? 37.644 -8.705 -121.585 1.00 87.31 95 ASN A CA 1
ATOM 764 C C . ASN A 1 95 ? 38.930 -9.530 -121.759 1.00 87.31 95 ASN A C 1
ATOM 766 O O . ASN A 1 95 ? 39.948 -9.229 -121.126 1.00 87.31 95 ASN A O 1
ATOM 770 N N . SER A 1 96 ? 38.913 -10.562 -122.606 1.00 85.69 96 SER A N 1
ATOM 771 C CA . SER A 1 96 ? 40.132 -11.281 -122.995 1.00 85.69 96 SER A CA 1
ATOM 772 C C . SER A 1 96 ? 40.149 -11.654 -124.475 1.00 85.69 96 SER A C 1
ATOM 774 O O . SER A 1 96 ? 39.148 -12.120 -125.015 1.00 85.69 96 SER A O 1
ATOM 776 N N . SER A 1 97 ? 41.309 -11.509 -125.126 1.00 78.50 97 SER A N 1
ATOM 777 C CA . SER A 1 97 ? 41.474 -11.821 -126.555 1.00 78.50 97 SER A CA 1
ATOM 778 C C . SER A 1 97 ? 41.502 -13.323 -126.873 1.00 78.50 97 SER A C 1
ATOM 780 O O . SER A 1 97 ? 41.432 -13.702 -128.038 1.00 78.50 97 SER A O 1
ATOM 782 N N . GLN A 1 98 ? 41.593 -14.193 -125.861 1.00 81.31 98 GLN A N 1
ATOM 783 C CA . GLN A 1 98 ? 41.655 -15.652 -126.017 1.00 81.31 98 GLN A CA 1
ATOM 784 C C . GLN A 1 98 ? 40.771 -16.363 -124.976 1.00 81.31 98 GLN A C 1
ATOM 786 O O . GLN A 1 98 ? 40.240 -15.739 -124.056 1.00 81.31 98 GLN A O 1
ATOM 791 N N . LYS A 1 99 ? 40.594 -17.685 -125.129 1.00 86.25 99 LYS A N 1
ATOM 792 C CA . LYS A 1 99 ? 39.871 -18.527 -124.160 1.00 86.25 99 LYS A CA 1
ATOM 793 C C . LYS A 1 99 ? 40.532 -18.413 -122.780 1.00 86.25 99 LYS A C 1
ATOM 795 O O . LYS A 1 99 ? 41.740 -18.618 -122.658 1.00 86.25 99 LYS A O 1
ATOM 800 N N . TRP A 1 100 ? 39.731 -18.148 -121.751 1.00 90.69 100 TRP A N 1
ATOM 801 C CA . TRP A 1 100 ? 40.207 -17.888 -120.394 1.00 90.69 100 TRP A CA 1
ATOM 802 C C . TRP A 1 100 ? 39.758 -18.952 -119.386 1.00 90.69 100 TRP A C 1
ATOM 804 O O . TRP A 1 100 ? 38.767 -19.658 -119.585 1.00 90.69 100 TRP A O 1
ATOM 814 N N . GLU A 1 101 ? 40.481 -19.024 -118.270 1.00 89.75 101 GLU A N 1
ATOM 815 C CA . GLU A 1 101 ? 40.201 -19.866 -117.101 1.00 89.75 101 GLU A CA 1
ATOM 816 C C . GLU A 1 101 ? 40.332 -19.049 -115.809 1.00 89.75 101 GLU A C 1
ATOM 818 O O . GLU A 1 101 ? 41.126 -18.112 -115.743 1.00 89.75 101 GLU A O 1
ATOM 823 N N . ALA A 1 102 ? 39.585 -19.406 -114.767 1.00 90.12 102 ALA A N 1
ATOM 824 C CA . ALA A 1 102 ? 39.630 -18.753 -113.464 1.00 90.12 102 ALA A CA 1
ATOM 825 C C . ALA A 1 102 ? 39.753 -19.773 -112.322 1.00 90.12 102 ALA A C 1
ATOM 827 O O . ALA A 1 102 ? 39.033 -20.770 -112.270 1.00 90.12 102 ALA A O 1
ATOM 828 N N . GLU A 1 103 ? 40.646 -19.493 -111.372 1.00 90.44 103 GLU A N 1
ATOM 829 C CA . GLU A 1 103 ? 40.775 -20.223 -110.107 1.00 90.44 103 GLU A CA 1
ATOM 830 C C . GLU A 1 103 ? 40.733 -19.255 -108.919 1.00 90.44 103 GLU A C 1
ATOM 832 O O . GLU A 1 103 ? 41.227 -18.136 -109.021 1.00 90.44 103 GLU A O 1
ATOM 837 N N . VAL A 1 104 ? 40.183 -19.684 -107.781 1.00 89.06 104 VAL A N 1
ATOM 838 C CA . VAL A 1 104 ? 40.269 -18.952 -106.508 1.00 89.06 104 VAL A CA 1
ATOM 839 C C . VAL A 1 104 ? 41.062 -19.787 -105.507 1.00 89.06 104 VAL A C 1
ATOM 841 O O . VAL A 1 104 ? 40.883 -21.005 -105.452 1.00 89.06 104 VAL A O 1
ATOM 844 N N . LYS A 1 105 ? 41.974 -19.151 -104.764 1.00 84.44 105 LYS A N 1
ATOM 845 C CA . LYS A 1 105 ? 42.821 -19.800 -103.752 1.00 84.44 105 LYS A CA 1
ATOM 846 C C . LYS A 1 105 ? 42.887 -18.963 -102.479 1.00 84.44 105 LYS A C 1
ATOM 848 O O . LYS A 1 105 ? 43.390 -17.844 -102.515 1.00 84.44 105 LYS A O 1
ATOM 853 N N . SER A 1 106 ? 42.392 -19.502 -101.371 1.00 78.44 106 SER A N 1
ATOM 854 C CA . SER A 1 106 ? 42.566 -18.941 -100.030 1.00 78.44 106 SER A CA 1
ATOM 855 C C . SER A 1 106 ? 43.894 -19.373 -99.412 1.00 78.44 106 SER A C 1
ATOM 857 O O . SER A 1 106 ? 44.449 -20.414 -99.758 1.00 78.44 106 SER A O 1
ATOM 859 N N . SER A 1 107 ? 44.385 -18.564 -98.476 1.00 65.81 107 SER A N 1
ATOM 860 C CA . SER A 1 107 ? 45.523 -18.866 -97.603 1.00 65.81 107 SER A CA 1
ATOM 861 C C . SER A 1 107 ? 45.175 -19.818 -96.449 1.00 65.81 107 SER A C 1
ATOM 863 O O . SER A 1 107 ? 46.087 -20.347 -95.820 1.00 65.81 107 SER A O 1
ATOM 865 N N . GLN A 1 108 ? 43.883 -20.021 -96.161 1.00 65.38 108 GLN A N 1
ATOM 866 C CA . GLN A 1 108 ? 43.389 -20.750 -94.984 1.00 65.38 108 GLN A CA 1
ATOM 867 C C . GLN A 1 108 ? 42.577 -21.995 -95.384 1.00 65.38 108 GLN A C 1
ATOM 869 O O . GLN A 1 108 ? 42.941 -23.108 -95.020 1.00 65.38 108 GLN A O 1
ATOM 874 N N . ASP A 1 109 ? 41.510 -21.822 -96.172 1.00 70.44 109 ASP A N 1
ATOM 875 C CA . ASP A 1 109 ? 40.696 -22.912 -96.733 1.00 70.44 109 ASP A CA 1
ATOM 876 C C . ASP A 1 109 ? 39.942 -22.419 -97.980 1.00 70.44 109 ASP A C 1
ATOM 878 O O . ASP A 1 109 ? 39.425 -21.306 -98.005 1.00 70.44 109 ASP A O 1
ATOM 882 N N . ASN A 1 110 ? 39.834 -23.242 -99.022 1.00 66.19 110 ASN A N 1
ATOM 883 C CA . ASN A 1 110 ? 39.058 -22.911 -100.220 1.00 66.19 110 ASN A CA 1
ATOM 884 C C . ASN A 1 110 ? 37.543 -23.131 -100.048 1.00 66.19 110 ASN A C 1
ATOM 886 O O . ASN A 1 110 ? 36.780 -22.722 -100.917 1.00 66.19 110 ASN A O 1
ATOM 890 N N . SER A 1 111 ? 37.068 -23.771 -98.972 1.00 76.31 111 SER A N 1
ATOM 891 C CA . SER A 1 111 ? 35.643 -24.115 -98.842 1.00 76.31 111 SER A CA 1
ATOM 892 C C . SER A 1 111 ? 34.712 -22.922 -98.568 1.00 76.31 111 SER A C 1
ATOM 894 O O . SER A 1 111 ? 33.493 -23.069 -98.719 1.00 76.31 111 SER A O 1
ATOM 896 N N . TRP A 1 112 ? 35.235 -21.752 -98.172 1.00 83.06 112 TRP A N 1
ATOM 897 C CA . TRP A 1 112 ? 34.411 -20.582 -97.833 1.00 83.06 112 TRP A CA 1
ATOM 898 C C . TRP A 1 112 ? 34.033 -19.702 -99.029 1.00 83.06 112 TRP A C 1
ATOM 900 O O . TRP A 1 112 ? 32.998 -19.040 -98.958 1.00 83.06 112 TRP A O 1
ATOM 910 N N . CYS A 1 113 ? 34.811 -19.713 -100.118 1.00 84.94 113 CYS A N 1
ATOM 911 C CA . CYS A 1 113 ? 34.536 -18.943 -101.334 1.00 84.94 113 CYS A CA 1
ATOM 912 C C . CYS A 1 113 ? 34.598 -19.813 -102.599 1.00 84.94 113 CYS A C 1
ATOM 914 O O . CYS A 1 113 ? 35.434 -20.699 -102.746 1.00 84.94 113 CYS A O 1
ATOM 916 N N . THR A 1 114 ? 33.690 -19.561 -103.539 1.00 87.81 114 THR A N 1
ATOM 917 C CA . THR A 1 114 ? 33.553 -20.321 -104.791 1.00 87.81 114 THR A CA 1
ATOM 918 C C . THR A 1 114 ? 33.358 -19.374 -105.968 1.00 87.81 114 THR A C 1
ATOM 920 O O . THR A 1 114 ? 32.919 -18.247 -105.770 1.00 87.81 114 THR A O 1
ATOM 923 N N . ILE A 1 115 ? 33.695 -19.806 -107.185 1.00 91.19 115 ILE A N 1
ATOM 924 C CA . ILE A 1 115 ? 33.602 -18.977 -108.397 1.00 91.19 115 ILE A CA 1
ATOM 925 C C . ILE A 1 115 ? 32.873 -19.692 -109.535 1.00 91.19 115 ILE A C 1
ATOM 927 O O . ILE A 1 115 ? 33.025 -20.907 -109.709 1.00 91.19 115 ILE A O 1
ATOM 931 N N . SER A 1 116 ? 32.125 -18.922 -110.327 1.00 87.88 116 SER A N 1
ATOM 932 C CA . SER A 1 116 ? 31.428 -19.389 -111.526 1.00 87.88 116 SER A CA 1
ATOM 933 C C . SER A 1 116 ? 31.249 -18.262 -112.562 1.00 87.88 116 SER A C 1
ATOM 935 O O . SER A 1 116 ? 30.986 -17.126 -112.165 1.00 87.88 116 SER A O 1
ATOM 937 N N . PRO A 1 117 ? 31.339 -18.546 -113.877 1.00 86.94 117 PRO A N 1
ATOM 938 C CA . PRO A 1 117 ? 31.910 -19.754 -114.474 1.00 86.94 117 PRO A CA 1
ATOM 939 C C . PRO A 1 117 ? 33.438 -19.813 -114.285 1.00 86.94 117 PRO A C 1
ATOM 941 O O . PRO A 1 117 ? 34.094 -18.800 -114.064 1.00 86.94 117 PRO A O 1
ATOM 944 N N . LYS A 1 118 ? 34.028 -21.013 -114.371 1.00 89.81 118 LYS A N 1
ATOM 945 C CA . LYS A 1 118 ? 35.486 -21.220 -114.202 1.00 89.81 118 LYS A CA 1
ATOM 946 C C . LYS A 1 118 ? 36.299 -21.099 -115.498 1.00 89.81 118 LYS A C 1
ATOM 948 O O . LYS A 1 118 ? 37.521 -21.183 -115.456 1.00 89.81 118 LYS A O 1
ATOM 953 N N . SER A 1 119 ? 35.642 -20.917 -116.639 1.00 89.06 119 SER A N 1
ATOM 954 C CA . SER A 1 119 ? 36.280 -20.692 -117.940 1.00 89.06 119 SER A CA 1
ATOM 955 C C . SER A 1 119 ? 35.280 -20.110 -118.934 1.00 89.06 119 SER A C 1
ATOM 957 O O . SER A 1 119 ? 34.081 -20.356 -118.793 1.00 89.06 119 SER A O 1
ATOM 959 N N . GLY A 1 120 ? 35.765 -19.450 -119.983 1.00 88.31 120 GLY A N 1
ATOM 960 C CA . GLY A 1 120 ? 34.929 -18.920 -121.060 1.00 88.31 120 GLY A CA 1
ATOM 961 C C . GLY A 1 120 ? 35.697 -18.702 -122.364 1.00 88.31 120 GLY A C 1
ATOM 962 O O . GLY A 1 120 ? 36.912 -18.893 -122.430 1.00 88.31 120 GLY A O 1
ATOM 963 N N . ALA A 1 121 ? 34.968 -18.341 -123.419 1.00 83.56 121 ALA A N 1
ATOM 964 C CA . ALA A 1 121 ? 35.539 -17.985 -124.717 1.00 83.56 121 ALA A CA 1
ATOM 965 C C . ALA A 1 121 ? 36.198 -16.589 -124.692 1.00 83.56 121 ALA A C 1
ATOM 967 O O . ALA A 1 121 ? 36.103 -15.868 -123.699 1.00 83.56 121 ALA A O 1
ATOM 968 N N . ALA A 1 122 ? 36.859 -16.222 -125.793 1.00 82.88 122 ALA A N 1
ATOM 969 C CA . ALA A 1 122 ? 37.348 -14.863 -126.019 1.00 82.88 122 ALA A CA 1
ATOM 970 C C . ALA A 1 122 ? 36.187 -13.853 -126.135 1.00 82.88 122 ALA A C 1
ATOM 972 O O . ALA A 1 122 ? 35.088 -14.216 -126.560 1.00 82.88 122 ALA A O 1
ATOM 973 N N . GLY A 1 123 ? 36.457 -12.591 -125.804 1.00 84.81 123 GLY A N 1
ATOM 974 C CA . GLY A 1 123 ? 35.485 -11.497 -125.754 1.00 84.81 123 GLY A CA 1
ATOM 975 C C . GLY A 1 123 ? 35.249 -10.980 -124.333 1.00 84.81 123 GLY A C 1
ATOM 976 O O . GLY A 1 123 ? 36.094 -11.147 -123.448 1.00 84.81 123 GLY A O 1
ATOM 977 N N . ASP A 1 124 ? 34.098 -10.339 -124.128 1.00 87.31 124 ASP A N 1
ATOM 978 C CA . ASP A 1 124 ? 33.654 -9.880 -122.810 1.00 87.31 124 ASP A CA 1
ATOM 979 C C . ASP A 1 124 ? 33.163 -11.049 -121.952 1.00 87.31 124 ASP A C 1
ATOM 981 O O . ASP A 1 124 ? 32.451 -11.945 -122.410 1.00 87.31 124 ASP A O 1
ATOM 985 N N . ALA A 1 125 ? 33.546 -11.029 -120.681 1.00 89.56 125 ALA A N 1
ATOM 986 C CA . ALA A 1 125 ? 33.338 -12.111 -119.739 1.00 89.56 125 ALA A CA 1
ATOM 987 C C . ALA A 1 125 ? 33.091 -11.589 -118.318 1.00 89.56 125 ALA A C 1
ATOM 989 O O . ALA A 1 125 ? 33.358 -10.432 -117.979 1.00 89.56 125 ALA A O 1
ATOM 990 N N . SER A 1 126 ? 32.600 -12.474 -117.454 1.00 89.00 126 SER A N 1
ATOM 991 C CA . SER A 1 126 ? 32.485 -12.202 -116.026 1.00 89.00 126 SER A CA 1
ATOM 992 C C . SER A 1 126 ? 32.709 -13.452 -115.193 1.00 89.00 126 SER A C 1
ATOM 994 O O . SER A 1 126 ? 32.329 -14.547 -115.606 1.00 89.00 126 SER A O 1
ATOM 996 N N . VAL A 1 127 ? 33.256 -13.266 -113.994 1.00 92.25 127 VAL A N 1
ATOM 997 C CA . VAL A 1 127 ? 33.320 -14.282 -112.941 1.00 92.25 127 VAL A CA 1
ATOM 998 C C . VAL A 1 127 ? 32.595 -13.730 -111.721 1.00 92.25 127 VAL A C 1
ATOM 1000 O O . VAL A 1 127 ? 32.981 -12.695 -111.174 1.00 92.25 127 VAL A O 1
ATOM 1003 N N . THR A 1 128 ? 31.554 -14.433 -111.286 1.00 90.56 128 THR A N 1
ATOM 1004 C CA . THR A 1 128 ? 30.934 -14.218 -109.981 1.00 90.56 128 THR A CA 1
ATOM 1005 C C . THR A 1 128 ? 31.687 -15.043 -108.949 1.00 90.56 128 THR A C 1
ATOM 1007 O O . THR A 1 128 ? 31.882 -16.247 -109.132 1.00 90.56 128 THR A O 1
ATOM 1010 N N . ILE A 1 129 ? 32.105 -14.401 -107.862 1.00 90.19 129 ILE A N 1
ATOM 1011 C CA . ILE A 1 129 ? 32.535 -15.071 -106.638 1.00 90.19 129 ILE A CA 1
ATOM 1012 C C . ILE A 1 129 ? 31.379 -15.084 -105.635 1.00 90.19 129 ILE A C 1
ATOM 1014 O O . ILE A 1 129 ? 30.622 -14.123 -105.546 1.00 90.19 129 ILE A O 1
ATOM 1018 N N . THR A 1 130 ? 31.254 -16.161 -104.869 1.00 87.69 130 THR A N 1
ATOM 1019 C CA . THR A 1 130 ? 30.250 -16.331 -103.815 1.00 87.69 130 THR A CA 1
ATOM 1020 C C . THR A 1 130 ? 30.944 -16.813 -102.552 1.00 87.69 130 THR A C 1
ATOM 1022 O O . THR A 1 130 ? 31.611 -17.852 -102.578 1.00 87.69 130 THR A O 1
ATOM 1025 N N . ALA A 1 131 ? 30.781 -16.080 -101.451 1.00 87.38 131 ALA A N 1
ATOM 1026 C CA . ALA A 1 131 ? 31.329 -16.417 -100.143 1.00 87.38 131 ALA A CA 1
ATOM 1027 C C . ALA A 1 131 ? 30.223 -16.729 -99.127 1.00 87.38 131 ALA A C 1
ATOM 1029 O O . ALA A 1 131 ? 29.197 -16.049 -99.063 1.00 87.38 131 ALA A O 1
ATOM 1030 N N . LYS A 1 132 ? 30.465 -17.756 -98.308 1.00 86.00 132 LYS A N 1
ATOM 1031 C CA . LYS A 1 132 ? 29.632 -18.114 -97.152 1.00 86.00 132 LYS A CA 1
ATOM 1032 C C . LYS A 1 132 ? 29.775 -17.071 -96.039 1.00 86.00 132 LYS A C 1
ATOM 1034 O O . LYS A 1 132 ? 30.794 -16.384 -95.965 1.00 86.00 132 LYS A O 1
ATOM 1039 N N . ALA A 1 133 ? 28.812 -17.029 -95.120 1.00 80.44 133 ALA A N 1
ATOM 1040 C CA . ALA A 1 133 ? 28.938 -16.282 -93.871 1.00 80.44 133 ALA A CA 1
ATOM 1041 C C . ALA A 1 133 ? 30.207 -16.666 -93.079 1.00 80.44 133 ALA A C 1
ATOM 1043 O O . ALA A 1 133 ? 30.737 -17.780 -93.201 1.00 80.44 133 ALA A O 1
ATOM 1044 N N . SER A 1 134 ? 30.698 -15.740 -92.259 1.00 75.88 134 SER A N 1
ATOM 1045 C CA . SER A 1 134 ? 31.790 -15.934 -91.311 1.00 75.88 134 SER A CA 1
ATOM 1046 C C . SER A 1 134 ? 31.324 -15.572 -89.904 1.00 75.88 134 SER A C 1
ATOM 1048 O O . SER A 1 134 ? 30.876 -14.457 -89.666 1.00 75.88 134 SER A O 1
ATOM 1050 N N . ASN A 1 135 ? 31.480 -16.505 -88.964 1.00 67.69 135 ASN A N 1
ATOM 1051 C CA . ASN A 1 135 ? 31.411 -16.210 -87.529 1.00 67.69 135 ASN A CA 1
ATOM 1052 C C . ASN A 1 135 ? 32.805 -15.956 -86.923 1.00 67.69 135 ASN A C 1
ATOM 1054 O O . ASN A 1 135 ? 32.926 -15.847 -85.708 1.00 67.69 135 ASN A O 1
ATOM 1058 N N . ASP A 1 136 ? 33.851 -15.888 -87.753 1.00 67.25 136 ASP A N 1
ATOM 1059 C CA . ASP A 1 136 ? 35.212 -15.593 -87.306 1.00 67.25 136 ASP A CA 1
ATOM 1060 C C . ASP A 1 136 ? 35.376 -14.092 -87.012 1.00 67.25 136 ASP A C 1
ATOM 1062 O O . ASP A 1 136 ? 34.939 -13.236 -87.790 1.00 67.25 136 ASP A O 1
ATOM 1066 N N . VAL A 1 137 ? 36.030 -13.788 -85.892 1.00 66.31 137 VAL A N 1
ATOM 1067 C CA . VAL A 1 137 ? 36.397 -12.430 -85.455 1.00 66.31 137 VAL A CA 1
ATOM 1068 C C . VAL A 1 137 ? 37.647 -11.900 -86.169 1.00 66.31 137 VAL A C 1
ATOM 1070 O O . VAL A 1 137 ? 38.015 -10.741 -85.987 1.00 66.31 137 VAL A O 1
ATOM 1073 N N . ASN A 1 138 ? 38.273 -12.734 -87.007 1.00 68.56 138 ASN A N 1
ATOM 1074 C CA . ASN A 1 138 ? 39.391 -12.408 -87.885 1.00 68.56 138 ASN A CA 1
ATOM 1075 C C . ASN A 1 138 ? 38.935 -12.326 -89.353 1.00 68.56 138 ASN A C 1
ATOM 1077 O O . ASN A 1 138 ? 38.078 -13.089 -89.808 1.00 68.56 138 ASN A O 1
ATOM 1081 N N . SER A 1 139 ? 39.551 -11.439 -90.139 1.00 68.00 139 SER A N 1
ATOM 1082 C CA . SER A 1 139 ? 39.320 -11.396 -91.591 1.00 68.00 139 SER A CA 1
ATOM 1083 C C . SER A 1 139 ? 39.982 -12.583 -92.308 1.00 68.00 139 SER A C 1
ATOM 1085 O O . SER A 1 139 ? 41.112 -12.960 -91.984 1.00 68.00 139 SER A O 1
ATOM 1087 N N . ARG A 1 140 ? 39.310 -13.134 -93.327 1.00 83.06 140 ARG A N 1
ATOM 1088 C CA . ARG A 1 140 ? 39.835 -14.210 -94.191 1.00 83.06 140 ARG A CA 1
ATOM 1089 C C . ARG A 1 140 ? 40.003 -13.746 -95.633 1.00 83.06 140 ARG A C 1
ATOM 1091 O O . ARG A 1 140 ? 39.244 -12.900 -96.110 1.00 83.06 140 ARG A O 1
ATOM 1098 N N . THR A 1 141 ? 41.010 -14.283 -96.324 1.00 83.19 141 THR A N 1
ATOM 1099 C CA . THR A 1 141 ? 41.438 -13.797 -97.647 1.00 83.19 141 THR A CA 1
ATOM 1100 C C . THR A 1 141 ? 41.639 -14.905 -98.677 1.00 83.19 141 THR A C 1
ATOM 1102 O O . THR A 1 141 ? 41.902 -16.068 -98.353 1.00 83.19 141 THR A O 1
ATOM 1105 N N . ALA A 1 142 ? 41.481 -14.544 -99.949 1.00 86.06 142 ALA A N 1
ATOM 1106 C CA . ALA A 1 142 ? 41.741 -15.391 -101.103 1.00 86.06 142 ALA A CA 1
ATOM 1107 C C . ALA A 1 142 ? 42.193 -14.565 -102.312 1.00 86.06 142 ALA A C 1
ATOM 1109 O O . ALA A 1 142 ? 42.038 -13.349 -102.346 1.00 86.06 142 ALA A O 1
ATOM 1110 N N . ILE A 1 143 ? 42.753 -15.231 -103.318 1.00 88.06 143 ILE A N 1
ATOM 1111 C CA . ILE A 1 143 ? 43.178 -14.619 -104.575 1.00 88.06 143 ILE A CA 1
ATOM 1112 C C . ILE A 1 143 ? 42.416 -15.290 -105.715 1.00 88.06 143 ILE A C 1
ATOM 1114 O O . ILE A 1 143 ? 42.571 -16.490 -105.955 1.00 88.06 143 ILE A O 1
ATOM 1118 N N . LEU A 1 144 ? 41.611 -14.508 -106.434 1.00 89.50 144 LEU A N 1
ATOM 1119 C CA . LEU A 1 144 ? 41.020 -14.902 -107.710 1.00 89.50 144 LEU A CA 1
ATOM 1120 C C . LEU A 1 144 ? 42.049 -14.645 -108.816 1.00 89.50 144 LEU A C 1
ATOM 1122 O O . LEU A 1 144 ? 42.450 -13.510 -109.049 1.00 89.50 144 LEU A O 1
ATOM 1126 N N . THR A 1 145 ? 42.495 -15.706 -109.484 1.00 88.88 145 THR A N 1
ATOM 1127 C CA . THR A 1 145 ? 43.432 -15.649 -110.611 1.00 88.88 145 THR A CA 1
ATOM 1128 C C . THR A 1 145 ? 42.714 -15.994 -111.910 1.00 88.88 145 THR A C 1
ATOM 1130 O O . THR A 1 145 ? 42.313 -17.142 -112.107 1.00 88.88 145 THR A O 1
ATOM 1133 N N . ILE A 1 146 ? 42.612 -15.021 -112.813 1.00 89.44 146 ILE A N 1
ATOM 1134 C CA . ILE A 1 146 ? 42.125 -15.196 -114.187 1.00 89.44 146 ILE A CA 1
ATOM 1135 C C . ILE A 1 146 ? 43.340 -15.393 -115.101 1.00 89.44 146 ILE A C 1
ATOM 1137 O O . ILE A 1 146 ? 44.349 -14.696 -114.967 1.00 89.44 146 ILE A O 1
ATOM 1141 N N . LYS A 1 147 ? 43.265 -16.360 -116.015 1.00 87.94 147 LYS A N 1
ATOM 1142 C CA . LYS A 1 147 ? 44.343 -16.788 -116.914 1.00 87.94 147 LYS A CA 1
ATOM 1143 C C . LYS A 1 147 ? 43.844 -16.773 -118.354 1.00 87.94 147 LYS A C 1
ATOM 1145 O O . LYS A 1 147 ? 42.727 -17.211 -118.604 1.00 87.94 147 LYS A O 1
ATOM 1150 N N . SER A 1 148 ? 44.674 -16.328 -119.290 1.00 82.50 148 SER A N 1
ATOM 1151 C CA . SER A 1 148 ? 44.396 -16.396 -120.730 1.00 82.50 148 SER A CA 1
ATOM 1152 C C . SER A 1 148 ? 45.716 -16.516 -121.484 1.00 82.50 148 SER A C 1
ATOM 1154 O O . SER A 1 148 ? 46.625 -15.698 -121.301 1.00 82.50 148 SER A O 1
ATOM 1156 N N . GLY A 1 149 ? 45.877 -17.598 -122.248 1.00 78.31 149 GLY A N 1
ATOM 1157 C CA . GLY A 1 149 ? 47.177 -18.006 -122.783 1.00 78.31 149 GLY A CA 1
ATOM 1158 C C . GLY A 1 149 ? 48.245 -18.089 -121.680 1.00 78.31 149 GLY A C 1
ATOM 1159 O O . GLY A 1 149 ? 48.132 -18.875 -120.739 1.00 78.31 149 GLY A O 1
ATOM 1160 N N . LYS A 1 150 ? 49.288 -17.254 -121.783 1.00 77.38 150 LYS A N 1
ATOM 1161 C CA . LYS A 1 150 ? 50.357 -17.134 -120.770 1.00 77.38 150 LYS A CA 1
ATOM 1162 C C . LYS A 1 150 ? 50.106 -16.042 -119.718 1.00 77.38 150 LYS A C 1
ATOM 1164 O O . LYS A 1 150 ? 50.787 -16.044 -118.692 1.00 77.38 150 LYS A O 1
ATOM 1169 N N . ILE A 1 151 ? 49.165 -15.120 -119.944 1.00 83.62 151 ILE A N 1
ATOM 1170 C CA . ILE A 1 151 ? 48.894 -14.004 -119.026 1.00 83.62 151 ILE A CA 1
ATOM 1171 C C . ILE A 1 151 ? 48.054 -14.479 -117.839 1.00 83.62 151 ILE A C 1
ATOM 1173 O O . ILE A 1 151 ? 47.157 -15.312 -117.974 1.00 83.62 151 ILE A O 1
ATOM 1177 N N . LYS A 1 152 ? 48.350 -13.920 -116.662 1.00 87.88 152 LYS A N 1
ATOM 1178 C CA . LYS A 1 152 ? 47.586 -14.104 -115.426 1.00 87.88 152 LYS A CA 1
ATOM 1179 C C . LYS A 1 152 ? 47.309 -12.741 -114.793 1.00 87.88 152 LYS A C 1
ATOM 1181 O O . LYS A 1 152 ? 48.215 -11.916 -114.698 1.00 87.88 152 LYS A O 1
ATOM 1186 N N . LYS A 1 153 ? 46.081 -12.522 -114.329 1.00 88.94 153 LYS A N 1
ATOM 1187 C CA . LYS A 1 153 ? 45.670 -11.374 -113.507 1.00 88.94 153 LYS A CA 1
ATOM 1188 C C . LYS A 1 153 ? 45.151 -11.904 -112.174 1.00 88.94 153 LYS A C 1
ATOM 1190 O O . LYS A 1 153 ? 44.364 -12.845 -112.161 1.00 88.94 153 LYS A O 1
ATOM 1195 N N . ALA A 1 154 ? 45.625 -11.325 -111.076 1.00 89.62 154 ALA A N 1
ATOM 1196 C CA . ALA A 1 154 ? 45.272 -11.709 -109.714 1.00 89.62 154 ALA A CA 1
ATOM 1197 C C . ALA A 1 154 ? 44.470 -10.586 -109.044 1.00 89.62 154 ALA A C 1
ATOM 1199 O O . ALA A 1 154 ? 44.799 -9.413 -109.216 1.00 89.62 154 ALA A O 1
ATOM 1200 N N . ILE A 1 155 ? 43.432 -10.962 -108.301 1.00 89.44 155 ILE A N 1
ATOM 1201 C CA . ILE A 1 155 ? 42.477 -10.062 -107.651 1.00 89.44 155 ILE A CA 1
ATOM 1202 C C . ILE A 1 155 ? 42.350 -10.500 -106.194 1.00 89.44 155 ILE A C 1
ATOM 1204 O O . ILE A 1 155 ? 42.052 -11.667 -105.922 1.00 89.44 155 ILE A O 1
ATOM 1208 N N . ASN A 1 156 ? 42.580 -9.580 -105.261 1.00 88.44 156 ASN A N 1
ATOM 1209 C CA . ASN A 1 156 ? 42.540 -9.880 -103.833 1.00 88.44 156 ASN A CA 1
ATOM 1210 C C . ASN A 1 156 ? 41.099 -9.865 -103.315 1.00 88.44 156 ASN A C 1
ATOM 1212 O O . ASN A 1 156 ? 40.401 -8.860 -103.407 1.00 88.44 156 ASN A O 1
ATOM 1216 N N . VAL A 1 157 ? 40.668 -10.976 -102.736 1.00 86.12 157 VAL A N 1
ATOM 1217 C CA . VAL A 1 157 ? 39.357 -11.160 -102.117 1.00 86.12 157 VAL A CA 1
ATOM 1218 C C . VAL A 1 157 ? 39.551 -11.147 -100.609 1.00 86.12 157 VAL A C 1
ATOM 1220 O O . VAL A 1 157 ? 40.329 -11.947 -100.085 1.00 86.12 157 VAL A O 1
ATOM 1223 N N . SER A 1 158 ? 38.832 -10.291 -99.894 1.00 84.00 158 SER A N 1
ATOM 1224 C CA . SER A 1 158 ? 38.717 -10.385 -98.437 1.00 84.00 158 SER A CA 1
ATOM 1225 C C . SER A 1 158 ? 37.259 -10.485 -98.010 1.00 84.00 158 SER A C 1
ATOM 1227 O O . SER A 1 158 ? 36.349 -10.039 -98.709 1.00 84.00 158 SER A O 1
ATOM 1229 N N . GLN A 1 159 ? 37.034 -11.088 -96.848 1.00 84.06 159 GLN A N 1
ATOM 1230 C CA . GLN A 1 159 ? 35.758 -11.016 -96.152 1.00 84.06 159 GLN A CA 1
ATOM 1231 C C . GLN A 1 159 ? 35.943 -10.241 -94.850 1.00 84.06 159 GLN A C 1
ATOM 1233 O O . GLN A 1 159 ? 36.918 -10.474 -94.128 1.00 84.06 159 GLN A O 1
ATOM 1238 N N . LYS A 1 160 ? 35.017 -9.321 -94.553 1.00 76.12 160 LYS A N 1
ATOM 1239 C CA . LYS A 1 160 ? 34.985 -8.634 -93.258 1.00 76.12 160 LYS A CA 1
ATOM 1240 C C . LYS A 1 160 ? 34.851 -9.657 -92.126 1.00 76.12 160 LYS A C 1
ATOM 1242 O O . LYS A 1 160 ? 34.128 -10.644 -92.255 1.00 76.12 160 LYS A O 1
ATOM 1247 N N . GLN A 1 161 ? 35.557 -9.391 -91.033 1.00 73.12 161 GLN A N 1
ATOM 1248 C CA . GLN A 1 161 ? 35.390 -10.108 -89.772 1.00 73.12 161 GLN A CA 1
ATOM 1249 C C . GLN A 1 161 ? 34.024 -9.815 -89.146 1.00 73.12 161 GLN A C 1
ATOM 1251 O O . GLN A 1 161 ? 33.387 -8.821 -89.499 1.00 73.12 161 GLN A O 1
ATOM 1256 N N . LYS A 1 162 ? 33.591 -10.668 -88.217 1.00 78.94 162 LYS A N 1
ATOM 1257 C CA . LYS A 1 162 ? 32.409 -10.416 -87.394 1.00 78.94 162 LYS A CA 1
ATOM 1258 C C . LYS A 1 162 ? 32.753 -9.499 -86.217 1.00 78.94 162 LYS A C 1
ATOM 1260 O O . LYS A 1 162 ? 33.790 -9.681 -85.576 1.00 78.94 162 LYS A O 1
ATOM 1265 N N . ASP A 1 163 ? 31.861 -8.558 -85.931 1.00 80.25 163 ASP A N 1
ATOM 1266 C CA . ASP A 1 163 ? 31.941 -7.678 -84.765 1.00 80.25 163 ASP A CA 1
ATOM 1267 C C . ASP A 1 163 ? 31.778 -8.496 -83.473 1.00 80.25 163 ASP A C 1
ATOM 1269 O O . ASP A 1 163 ? 30.906 -9.366 -83.374 1.00 80.25 163 ASP A O 1
ATOM 1273 N N . ALA A 1 164 ? 32.646 -8.249 -82.494 1.00 77.88 164 ALA A N 1
ATOM 1274 C CA . ALA A 1 164 ? 32.710 -8.997 -81.248 1.00 77.88 164 ALA A CA 1
ATOM 1275 C C . ALA A 1 164 ? 33.162 -8.117 -80.079 1.00 77.88 164 ALA A C 1
ATOM 1277 O O . ALA A 1 164 ? 34.031 -7.255 -80.222 1.00 77.88 164 ALA A O 1
ATOM 1278 N N . LEU A 1 165 ? 32.590 -8.404 -78.911 1.00 84.62 165 LEU A N 1
ATOM 1279 C CA . LEU A 1 165 ? 32.866 -7.790 -77.619 1.00 84.62 165 LEU A CA 1
ATOM 1280 C C . LEU A 1 165 ? 32.731 -8.891 -76.561 1.00 84.62 165 LEU A C 1
ATOM 1282 O O . LEU A 1 165 ? 31.732 -9.602 -76.564 1.00 84.62 165 LEU A O 1
ATOM 1286 N N . THR A 1 166 ? 33.755 -9.069 -75.726 1.00 82.12 166 THR A N 1
ATOM 1287 C CA . THR A 1 166 ? 33.813 -10.084 -74.657 1.00 82.12 166 THR A CA 1
ATOM 1288 C C . THR A 1 166 ? 34.671 -9.590 -73.491 1.00 82.12 166 THR A C 1
ATOM 1290 O O . THR A 1 166 ? 35.600 -8.801 -73.696 1.00 82.12 166 THR A O 1
ATOM 1293 N N . VAL A 1 167 ? 34.415 -10.085 -72.279 1.00 86.50 167 VAL A N 1
ATOM 1294 C CA . VAL A 1 167 ? 35.243 -9.829 -71.083 1.00 86.50 167 VAL A CA 1
ATOM 1295 C C . VAL A 1 167 ? 35.978 -11.087 -70.619 1.00 86.50 167 VAL A C 1
ATOM 1297 O O . VAL A 1 167 ? 35.583 -12.206 -70.937 1.00 86.50 167 VAL A O 1
ATOM 1300 N N . THR A 1 168 ? 37.071 -10.934 -69.866 1.00 82.12 168 THR A N 1
ATOM 1301 C CA . THR A 1 168 ? 37.775 -12.088 -69.267 1.00 82.12 168 THR A CA 1
ATOM 1302 C C . THR A 1 168 ? 37.095 -12.649 -68.020 1.00 82.12 168 THR A C 1
ATOM 1304 O O . THR A 1 168 ? 37.273 -13.829 -67.732 1.00 82.12 168 THR A O 1
ATOM 1307 N N . SER A 1 169 ? 36.340 -11.814 -67.300 1.00 85.19 169 SER A N 1
ATOM 1308 C CA . SER A 1 169 ? 35.652 -12.150 -66.050 1.00 85.19 169 SER A CA 1
ATOM 1309 C C . SER A 1 169 ? 34.339 -11.372 -65.966 1.00 85.19 169 SER A C 1
ATOM 1311 O O . SER A 1 169 ? 34.347 -10.153 -66.125 1.00 85.19 169 SER A O 1
ATOM 1313 N N . SER A 1 170 ? 33.232 -12.062 -65.685 1.00 87.94 170 SER A N 1
ATOM 1314 C CA . SER A 1 170 ? 31.898 -11.475 -65.462 1.00 87.94 170 SER A CA 1
ATOM 1315 C C . SER A 1 170 ? 31.478 -11.444 -63.985 1.00 87.94 170 SER A C 1
ATOM 1317 O O . SER A 1 170 ? 30.401 -10.953 -63.655 1.00 87.94 170 SER A O 1
ATOM 1319 N N . VAL A 1 171 ? 32.324 -11.938 -63.076 1.00 91.69 171 VAL A N 1
ATOM 1320 C CA . VAL A 1 171 ? 32.136 -11.823 -61.623 1.00 91.69 171 VAL A CA 1
ATOM 1321 C C . VAL A 1 171 ? 33.465 -11.454 -60.971 1.00 91.69 171 VAL A C 1
ATOM 1323 O O . VAL A 1 171 ? 34.496 -12.041 -61.306 1.00 91.69 171 VAL A O 1
ATOM 1326 N N . PHE A 1 172 ? 33.426 -10.509 -60.035 1.00 92.88 172 PHE A N 1
ATOM 1327 C CA . PHE A 1 172 ? 34.523 -10.178 -59.125 1.00 92.88 172 PHE A CA 1
ATOM 1328 C C . PHE A 1 172 ? 34.003 -10.238 -57.688 1.00 92.88 172 PHE A C 1
ATOM 1330 O O . PHE A 1 172 ? 32.884 -9.801 -57.416 1.00 92.88 172 PHE A O 1
ATOM 1337 N N . GLU A 1 173 ? 34.811 -10.774 -56.778 1.00 92.06 173 GLU A N 1
ATOM 1338 C CA . GLU A 1 173 ? 34.514 -10.819 -55.344 1.00 92.06 173 GLU A CA 1
ATOM 1339 C C . GLU A 1 173 ? 35.568 -9.976 -54.614 1.00 92.06 173 GLU A C 1
ATOM 1341 O O . GLU A 1 173 ? 36.756 -10.063 -54.931 1.00 92.06 173 GLU A O 1
ATOM 1346 N N . VAL A 1 174 ? 35.112 -9.105 -53.713 1.00 92.38 174 VAL A N 1
ATOM 1347 C CA . VAL A 1 174 ? 35.901 -8.056 -53.051 1.00 92.38 174 VAL A CA 1
ATOM 1348 C C . VAL A 1 174 ? 35.624 -8.104 -51.546 1.00 92.38 174 VAL A C 1
ATOM 1350 O O . VAL A 1 174 ? 34.492 -8.352 -51.120 1.00 92.38 174 VAL A O 1
ATOM 1353 N N . ASP A 1 175 ? 36.654 -7.880 -50.739 1.00 89.25 175 ASP A N 1
ATOM 1354 C CA . ASP A 1 175 ? 36.540 -7.828 -49.281 1.00 89.25 175 ASP A CA 1
ATOM 1355 C C . ASP A 1 175 ? 35.932 -6.493 -48.795 1.00 89.25 175 ASP A C 1
ATOM 1357 O O . ASP A 1 175 ? 35.642 -5.586 -49.588 1.00 89.25 175 ASP A O 1
ATOM 1361 N N . ALA A 1 176 ? 35.652 -6.386 -47.495 1.00 87.06 176 ALA A N 1
ATOM 1362 C CA . ALA A 1 176 ? 34.905 -5.258 -46.933 1.00 87.06 176 ALA A CA 1
ATOM 1363 C C . ALA A 1 176 ? 35.640 -3.918 -47.115 1.00 87.06 176 ALA A C 1
ATOM 1365 O O . ALA A 1 176 ? 35.012 -2.886 -47.321 1.00 87.06 176 ALA A O 1
ATOM 1366 N N . GLU A 1 177 ? 36.968 -3.935 -47.137 1.00 87.69 177 GLU A N 1
ATOM 1367 C CA . GLU A 1 177 ? 37.843 -2.775 -47.307 1.00 87.69 177 GLU A CA 1
ATOM 1368 C C . GLU A 1 177 ? 37.743 -2.141 -48.709 1.00 87.69 177 GLU A C 1
ATOM 1370 O O . GLU A 1 177 ? 38.095 -0.974 -48.884 1.00 87.69 177 GLU A O 1
ATOM 1375 N N . GLY A 1 178 ? 37.248 -2.883 -49.708 1.00 90.19 178 GLY A N 1
ATOM 1376 C CA . GLY A 1 178 ? 37.185 -2.440 -51.103 1.00 90.19 178 GLY A CA 1
ATOM 1377 C C . GLY A 1 178 ? 38.512 -2.616 -51.856 1.00 90.19 178 GLY A C 1
ATOM 1378 O O . GLY A 1 178 ? 39.251 -3.571 -51.622 1.00 90.19 178 GLY A O 1
ATOM 1379 N N . GLY A 1 179 ? 38.801 -1.713 -52.798 1.00 90.75 179 GLY A N 1
ATOM 1380 C CA . GLY A 1 179 ? 40.029 -1.709 -53.610 1.00 90.75 179 GLY A CA 1
ATOM 1381 C C . GLY A 1 179 ? 39.791 -1.562 -55.120 1.00 90.75 179 GLY A C 1
ATOM 1382 O O . GLY A 1 179 ? 38.655 -1.461 -55.579 1.00 90.75 179 GLY A O 1
ATOM 1383 N N . ASP A 1 180 ? 40.867 -1.536 -55.912 1.00 90.88 180 ASP A N 1
ATOM 1384 C CA . ASP A 1 180 ? 40.787 -1.470 -57.380 1.00 90.88 180 ASP A CA 1
ATOM 1385 C C . ASP A 1 180 ? 40.575 -2.856 -58.017 1.00 90.88 180 ASP A C 1
ATOM 1387 O O . ASP A 1 180 ? 41.353 -3.790 -57.808 1.00 90.88 180 ASP A O 1
ATOM 1391 N N . ILE A 1 181 ? 39.577 -2.957 -58.897 1.00 90.50 181 ILE A N 1
ATOM 1392 C CA . ILE A 1 181 ? 39.391 -4.068 -59.840 1.00 90.50 181 ILE A CA 1
ATOM 1393 C C . ILE A 1 181 ? 39.798 -3.641 -61.256 1.00 90.50 181 ILE A C 1
ATOM 1395 O O . ILE A 1 181 ? 39.760 -2.459 -61.603 1.00 90.50 181 ILE A O 1
ATOM 1399 N N . SER A 1 182 ? 40.149 -4.602 -62.117 1.00 88.25 182 SER A N 1
ATOM 1400 C CA . SER A 1 182 ? 40.437 -4.333 -63.532 1.00 88.25 182 SER A CA 1
ATOM 1401 C C . SER A 1 182 ? 39.806 -5.386 -64.444 1.00 88.25 182 SER A C 1
ATOM 1403 O O . SER A 1 182 ? 40.026 -6.586 -64.280 1.00 88.25 182 SER A O 1
ATOM 1405 N N . ILE A 1 183 ? 39.005 -4.925 -65.406 1.00 89.19 183 ILE A N 1
ATOM 1406 C CA . ILE A 1 183 ? 38.213 -5.743 -66.328 1.00 89.19 183 ILE A CA 1
ATOM 1407 C C . ILE A 1 183 ? 38.873 -5.696 -67.708 1.00 89.19 183 ILE A C 1
ATOM 1409 O O . ILE A 1 183 ? 38.840 -4.662 -68.378 1.00 89.19 183 ILE A O 1
ATOM 1413 N N . THR A 1 184 ? 39.466 -6.805 -68.158 1.00 87.38 184 THR A N 1
ATOM 1414 C CA . THR A 1 184 ? 40.030 -6.895 -69.514 1.00 87.38 184 THR A CA 1
ATOM 1415 C C . THR A 1 184 ? 38.922 -7.104 -70.547 1.00 87.38 184 THR A C 1
ATOM 1417 O O . THR A 1 184 ? 38.236 -8.129 -70.542 1.00 87.38 184 THR A O 1
ATOM 1420 N N . VAL A 1 185 ? 38.798 -6.150 -71.472 1.00 86.62 185 VAL A N 1
ATOM 1421 C CA . VAL A 1 185 ? 37.830 -6.136 -72.574 1.00 86.62 185 VAL A CA 1
ATOM 1422 C C . VAL A 1 185 ? 38.522 -6.510 -73.885 1.00 86.62 185 VAL A C 1
ATOM 1424 O O . VAL A 1 185 ? 39.496 -5.887 -74.322 1.00 86.62 185 VAL A O 1
ATOM 1427 N N . LYS A 1 186 ? 37.986 -7.535 -74.547 1.00 82.75 186 LYS A N 1
ATOM 1428 C CA . LYS A 1 186 ? 38.411 -7.997 -75.869 1.00 82.75 186 LYS A CA 1
ATOM 1429 C C . LYS A 1 186 ? 37.303 -7.688 -76.866 1.00 82.75 186 LYS A C 1
ATOM 1431 O O . LYS A 1 186 ? 36.343 -8.448 -76.993 1.00 82.75 186 LYS A O 1
ATOM 1436 N N . ALA A 1 187 ? 37.460 -6.568 -77.562 1.00 80.75 187 ALA A N 1
ATOM 1437 C CA . ALA A 1 187 ? 36.574 -6.130 -78.629 1.00 80.75 187 ALA A CA 1
ATOM 1438 C C . ALA A 1 187 ? 37.372 -5.808 -79.902 1.00 80.75 187 ALA A C 1
ATOM 1440 O O . ALA A 1 187 ? 38.536 -5.412 -79.824 1.00 80.75 187 ALA A O 1
ATOM 1441 N N . ASN A 1 188 ? 36.743 -5.973 -81.068 1.00 75.88 188 ASN A N 1
ATOM 1442 C CA . ASN A 1 188 ? 37.265 -5.518 -82.368 1.00 75.88 188 ASN A CA 1
ATOM 1443 C C . ASN A 1 188 ? 36.468 -4.321 -82.939 1.00 75.88 188 ASN A C 1
ATOM 1445 O O . ASN A 1 188 ? 36.588 -3.998 -84.121 1.00 75.88 188 ASN A O 1
ATOM 1449 N N . ILE A 1 189 ? 35.691 -3.676 -82.065 1.00 79.56 189 ILE A N 1
ATOM 1450 C CA . ILE A 1 189 ? 34.800 -2.528 -82.267 1.00 79.56 189 ILE A CA 1
ATOM 1451 C C . ILE A 1 189 ? 34.985 -1.535 -81.107 1.00 79.56 189 ILE A C 1
ATOM 1453 O O . ILE A 1 189 ? 35.491 -1.913 -80.047 1.00 79.56 189 ILE A O 1
ATOM 1457 N N . GLU A 1 190 ? 34.569 -0.281 -81.287 1.00 79.88 190 GLU A N 1
ATOM 1458 C CA . GLU A 1 190 ? 34.473 0.682 -80.178 1.00 79.88 190 GLU A CA 1
ATOM 1459 C C . GLU A 1 190 ? 33.356 0.274 -79.205 1.00 79.88 190 GLU A C 1
ATOM 1461 O O . GLU A 1 190 ? 32.373 -0.349 -79.611 1.00 79.88 190 GLU A O 1
ATOM 1466 N N . PHE A 1 191 ? 33.509 0.597 -77.920 1.00 87.12 191 PHE A N 1
ATOM 1467 C CA . PHE A 1 191 ? 32.571 0.221 -76.861 1.00 87.12 191 PHE A CA 1
ATOM 1468 C C . PHE A 1 191 ? 32.530 1.267 -75.745 1.00 87.12 191 PHE A C 1
ATOM 1470 O O . PHE A 1 191 ? 33.484 2.020 -75.544 1.00 87.12 191 PHE A O 1
ATOM 1477 N N . GLU A 1 192 ? 31.434 1.266 -74.995 1.00 85.62 192 GLU A N 1
ATOM 1478 C CA . GLU A 1 192 ? 31.212 2.093 -73.810 1.00 85.62 192 GLU A CA 1
ATOM 1479 C C . GLU A 1 192 ? 30.973 1.205 -72.577 1.00 85.62 192 GLU A C 1
ATOM 1481 O O . GLU A 1 192 ? 30.844 -0.019 -72.682 1.00 85.62 192 GLU A O 1
ATOM 1486 N N . TYR A 1 193 ? 30.935 1.814 -71.391 1.00 89.44 193 TYR A N 1
ATOM 1487 C CA . TYR A 1 193 ? 30.557 1.142 -70.149 1.00 89.44 193 TYR A CA 1
ATOM 1488 C C . TYR A 1 193 ? 29.559 1.990 -69.358 1.00 89.44 193 TYR A C 1
ATOM 1490 O O . TYR A 1 193 ? 29.539 3.215 -69.462 1.00 89.44 193 TYR A O 1
ATOM 1498 N N . MET A 1 194 ? 28.764 1.323 -68.528 1.00 89.31 194 MET A N 1
ATOM 1499 C CA . MET A 1 194 ? 27.791 1.918 -67.621 1.00 89.31 194 MET A CA 1
ATOM 1500 C C . MET A 1 194 ? 27.919 1.251 -66.251 1.00 89.31 194 MET A C 1
ATOM 1502 O O . MET A 1 194 ? 27.907 0.025 -66.149 1.00 89.31 194 MET A O 1
ATOM 1506 N N . ILE A 1 195 ? 28.055 2.059 -65.204 1.00 91.19 195 ILE A N 1
ATOM 1507 C CA . ILE A 1 195 ? 27.897 1.626 -63.811 1.00 91.19 195 ILE A CA 1
ATOM 1508 C C . ILE A 1 195 ? 26.408 1.791 -63.490 1.00 91.19 195 ILE A C 1
ATOM 1510 O O . ILE A 1 195 ? 25.839 2.826 -63.828 1.00 91.19 195 ILE A O 1
ATOM 1514 N N . SER A 1 196 ? 25.772 0.783 -62.894 1.00 87.81 196 SER A N 1
ATOM 1515 C CA . SER A 1 196 ? 24.335 0.849 -62.574 1.00 87.81 196 SER A CA 1
ATOM 1516 C C . SER A 1 196 ? 24.069 1.878 -61.468 1.00 87.81 196 SER A C 1
ATOM 1518 O O . SER A 1 196 ? 24.897 2.027 -60.571 1.00 87.81 196 SER A O 1
ATOM 1520 N N . ASP A 1 197 ? 22.924 2.569 -61.492 1.00 84.38 197 ASP A N 1
ATOM 1521 C CA . ASP A 1 197 ? 22.645 3.691 -60.572 1.00 84.38 197 ASP A CA 1
ATOM 1522 C C . ASP A 1 197 ? 22.748 3.293 -59.085 1.00 84.38 197 ASP A C 1
ATOM 1524 O O . ASP A 1 197 ? 23.317 4.024 -58.276 1.00 84.38 197 ASP A O 1
ATOM 1528 N N . GLU A 1 198 ? 22.307 2.075 -58.743 1.00 79.25 198 GLU A N 1
ATOM 1529 C CA . GLU A 1 198 ? 22.430 1.442 -57.414 1.00 79.25 198 GLU A CA 1
ATOM 1530 C C . GLU A 1 198 ? 23.886 1.268 -56.918 1.00 79.25 198 GLU A C 1
ATOM 1532 O O . GLU A 1 198 ? 24.135 0.992 -55.745 1.00 79.25 198 GLU A O 1
ATOM 1537 N N . CYS A 1 199 ? 24.866 1.435 -57.810 1.00 85.25 199 CYS A N 1
ATOM 1538 C CA . CYS A 1 199 ? 26.297 1.286 -57.548 1.00 85.25 199 CYS A CA 1
ATOM 1539 C C . CYS A 1 199 ? 27.050 2.621 -57.492 1.00 85.25 199 CYS A C 1
ATOM 1541 O O . CYS A 1 199 ? 28.200 2.650 -57.056 1.00 85.25 199 CYS A O 1
ATOM 1543 N N . ALA A 1 200 ? 26.440 3.724 -57.940 1.00 75.19 200 ALA A N 1
ATOM 1544 C CA . ALA A 1 200 ? 27.141 4.986 -58.199 1.00 75.19 200 ALA A CA 1
ATOM 1545 C C . ALA A 1 200 ? 27.766 5.638 -56.947 1.00 75.19 200 ALA A C 1
ATOM 1547 O O . ALA A 1 200 ? 28.663 6.469 -57.072 1.00 75.19 200 ALA A O 1
ATOM 1548 N N . GLY A 1 201 ? 27.318 5.254 -55.746 1.00 83.69 201 GLY A N 1
ATOM 1549 C CA . GLY A 1 201 ? 27.899 5.698 -54.474 1.00 83.69 201 GLY A CA 1
ATOM 1550 C C . GLY A 1 201 ? 29.157 4.940 -54.027 1.00 83.69 201 GLY A C 1
ATOM 1551 O O . GLY A 1 201 ? 29.850 5.426 -53.140 1.00 83.69 201 GLY A O 1
ATOM 1552 N N . TRP A 1 202 ? 29.463 3.769 -54.605 1.00 92.25 202 TRP A N 1
ATOM 1553 C CA . TRP A 1 202 ? 30.553 2.898 -54.128 1.00 92.25 202 TRP A CA 1
ATOM 1554 C C . TRP A 1 202 ? 31.385 2.206 -55.222 1.00 92.25 202 TRP A C 1
ATOM 1556 O O . TRP A 1 202 ? 32.417 1.618 -54.905 1.00 92.25 202 TRP A O 1
ATOM 1566 N N . ILE A 1 203 ? 31.002 2.310 -56.500 1.00 93.31 203 ILE A N 1
ATOM 1567 C CA . ILE A 1 203 ? 31.812 1.903 -57.659 1.00 93.31 203 ILE A CA 1
ATOM 1568 C C . ILE A 1 203 ? 32.147 3.146 -58.488 1.00 93.31 203 ILE A C 1
ATOM 1570 O O . ILE A 1 203 ? 31.252 3.875 -58.912 1.00 93.31 203 ILE A O 1
ATOM 1574 N N . SER A 1 204 ? 33.431 3.372 -58.775 1.00 91.25 204 SER A N 1
ATOM 1575 C CA . SER A 1 204 ? 33.899 4.514 -59.576 1.00 91.25 204 SER A CA 1
ATOM 1576 C C . SER A 1 204 ? 34.982 4.106 -60.577 1.00 91.25 204 SER A C 1
ATOM 1578 O O . SER A 1 204 ? 35.787 3.226 -60.299 1.00 91.25 204 SER A O 1
ATOM 1580 N N . PHE A 1 205 ? 35.020 4.719 -61.764 1.00 88.69 205 PHE A N 1
ATOM 1581 C CA . PHE A 1 205 ? 36.032 4.410 -62.784 1.00 88.69 205 PHE A CA 1
ATOM 1582 C C . PHE A 1 205 ? 37.344 5.167 -62.531 1.00 88.69 205 PHE A C 1
ATOM 1584 O O . PHE A 1 205 ? 37.352 6.398 -62.495 1.00 88.69 205 PHE A O 1
ATOM 1591 N N . THR A 1 206 ? 38.458 4.437 -62.420 1.00 83.31 206 THR A N 1
ATOM 1592 C CA . THR A 1 206 ? 39.803 4.973 -62.126 1.00 83.31 206 THR A CA 1
ATOM 1593 C C . THR A 1 206 ? 40.745 4.995 -63.336 1.00 83.31 206 THR A C 1
ATOM 1595 O O . THR A 1 206 ? 41.858 5.517 -63.252 1.00 83.31 206 THR A O 1
ATOM 1598 N N . GLY A 1 207 ? 40.317 4.473 -64.490 1.00 70.06 207 GLY A N 1
ATOM 1599 C CA . GLY A 1 207 ? 41.113 4.481 -65.720 1.00 70.06 207 GLY A CA 1
ATOM 1600 C C . GLY A 1 207 ? 41.332 5.877 -66.330 1.00 70.06 207 GLY A C 1
ATOM 1601 O O . GLY A 1 207 ? 40.519 6.794 -66.198 1.00 70.06 207 GLY A O 1
ATOM 1602 N N . THR A 1 208 ? 42.429 6.046 -67.070 1.00 58.00 208 THR A N 1
ATOM 1603 C CA . THR A 1 208 ? 42.690 7.278 -67.831 1.00 58.00 208 THR A CA 1
ATOM 1604 C C . THR A 1 208 ? 41.863 7.324 -69.120 1.00 58.00 208 THR A C 1
ATOM 1606 O O . THR A 1 208 ? 41.654 6.309 -69.782 1.00 58.00 208 THR A O 1
ATOM 1609 N N . LYS A 1 209 ? 41.412 8.524 -69.519 1.00 52.38 209 LYS A N 1
ATOM 1610 C CA . LYS A 1 209 ? 40.615 8.762 -70.743 1.00 52.38 209 LYS A CA 1
ATOM 1611 C C . LYS A 1 209 ? 41.455 8.728 -72.036 1.00 52.38 209 LYS A C 1
ATOM 1613 O O . LYS A 1 209 ? 41.339 9.613 -72.881 1.00 52.38 209 LYS A O 1
ATOM 1618 N N . ALA A 1 210 ? 42.331 7.736 -72.177 1.00 47.47 210 ALA A N 1
ATOM 1619 C CA . ALA A 1 210 ? 43.006 7.431 -73.435 1.00 47.47 210 ALA A CA 1
ATOM 1620 C C . ALA A 1 210 ? 42.102 6.536 -74.299 1.00 47.47 210 ALA A C 1
ATOM 1622 O O . ALA A 1 210 ? 41.405 5.671 -73.778 1.00 47.47 210 ALA A O 1
ATOM 1623 N N . MET A 1 211 ? 42.095 6.733 -75.618 1.00 44.06 211 MET A N 1
ATOM 1624 C CA . MET A 1 211 ? 41.309 5.880 -76.516 1.00 44.06 211 MET A CA 1
ATOM 1625 C C . MET A 1 211 ? 41.963 4.493 -76.659 1.00 44.06 211 MET A C 1
ATOM 1627 O O . MET A 1 211 ? 43.188 4.384 -76.662 1.00 44.06 211 MET A O 1
ATOM 1631 N N . THR A 1 212 ? 41.150 3.442 -76.821 1.00 57.59 212 THR A N 1
ATOM 1632 C CA . THR A 1 212 ? 41.558 2.017 -76.920 1.00 57.59 212 THR A CA 1
ATOM 1633 C C . THR A 1 212 ? 42.184 1.391 -75.658 1.00 57.59 212 THR A C 1
ATOM 1635 O O . THR A 1 212 ? 43.175 0.664 -75.723 1.00 57.59 212 THR A O 1
ATOM 1638 N N . THR A 1 213 ? 41.579 1.603 -74.486 1.00 56.16 213 THR A N 1
ATOM 1639 C CA . THR A 1 213 ? 41.962 0.887 -73.254 1.00 56.16 213 THR A CA 1
ATOM 1640 C C . THR A 1 213 ? 41.423 -0.549 -73.248 1.00 56.16 213 THR A C 1
ATOM 1642 O O . THR A 1 213 ? 40.223 -0.770 -73.115 1.00 56.16 213 THR A O 1
ATOM 1645 N N . HIS A 1 214 ? 42.307 -1.548 -73.334 1.00 68.00 214 HIS A N 1
ATOM 1646 C CA . HIS A 1 214 ? 41.926 -2.967 -73.218 1.00 68.00 214 HIS A CA 1
ATOM 1647 C C . HIS A 1 214 ? 41.593 -3.424 -71.788 1.00 68.00 214 HIS A C 1
ATOM 1649 O O . HIS A 1 214 ? 41.061 -4.516 -71.620 1.00 68.00 214 HIS A O 1
ATOM 1655 N N . ASN A 1 215 ? 41.883 -2.610 -70.770 1.00 79.25 215 ASN A N 1
ATOM 1656 C CA . ASN A 1 215 ? 41.528 -2.861 -69.374 1.00 79.25 215 ASN A CA 1
ATOM 1657 C C . ASN A 1 215 ? 40.757 -1.652 -68.830 1.00 79.25 215 ASN A C 1
ATOM 1659 O O . ASN A 1 215 ? 41.279 -0.537 -68.865 1.00 79.25 215 ASN A O 1
ATOM 1663 N N . LEU A 1 216 ? 39.552 -1.859 -68.304 1.00 86.94 216 LEU A N 1
ATOM 1664 C CA . LEU A 1 216 ? 38.827 -0.840 -67.543 1.00 86.94 216 LEU A CA 1
ATOM 1665 C C . LEU A 1 216 ? 39.100 -1.048 -66.050 1.00 86.94 216 LEU A C 1
ATOM 1667 O O . LEU A 1 216 ? 38.780 -2.113 -65.525 1.00 86.94 216 LEU A O 1
ATOM 1671 N N . SER A 1 217 ? 39.677 -0.055 -65.373 1.00 88.38 217 SER A N 1
ATOM 1672 C CA . SER A 1 217 ? 39.892 -0.102 -63.919 1.00 88.38 217 SER A CA 1
ATOM 1673 C C . SER A 1 217 ? 38.819 0.679 -63.169 1.00 88.38 217 SER A C 1
ATOM 1675 O O . SER A 1 217 ? 38.431 1.769 -63.599 1.00 88.38 217 SER A O 1
ATOM 1677 N N . PHE A 1 218 ? 38.363 0.119 -62.051 1.00 91.62 218 PHE A N 1
ATOM 1678 C CA . PHE A 1 218 ? 37.358 0.715 -61.177 1.00 91.62 218 PHE A CA 1
ATOM 1679 C C . PHE A 1 218 ? 37.784 0.571 -59.715 1.00 91.62 218 PHE A C 1
ATOM 1681 O O . PHE A 1 218 ? 38.155 -0.525 -59.303 1.00 91.62 218 PHE A O 1
ATOM 1688 N N . ALA A 1 219 ? 37.662 1.639 -58.928 1.00 92.38 219 ALA A N 1
ATOM 1689 C CA . ALA A 1 219 ? 37.786 1.577 -57.479 1.00 92.38 219 ALA A CA 1
ATOM 1690 C C . ALA A 1 219 ? 36.430 1.259 -56.843 1.00 92.38 219 ALA A C 1
ATOM 1692 O O . ALA A 1 219 ? 35.408 1.877 -57.166 1.00 92.38 219 ALA A O 1
ATOM 1693 N N . ILE A 1 220 ? 36.466 0.308 -55.916 1.00 94.69 220 ILE A N 1
ATOM 1694 C CA . ILE A 1 220 ? 35.371 -0.130 -55.059 1.00 94.69 220 ILE A CA 1
ATOM 1695 C C . ILE A 1 220 ? 35.615 0.468 -53.668 1.00 94.69 220 ILE A C 1
ATOM 1697 O O . ILE A 1 220 ? 36.670 0.234 -53.078 1.00 94.69 220 ILE A O 1
ATOM 1701 N N . ALA A 1 221 ? 34.678 1.268 -53.159 1.00 93.19 221 ALA A N 1
ATOM 1702 C CA . ALA A 1 221 ? 34.762 1.863 -51.822 1.00 93.19 221 ALA A CA 1
ATOM 1703 C C . ALA A 1 221 ? 34.545 0.813 -50.715 1.00 93.19 221 ALA A C 1
ATOM 1705 O O . ALA A 1 221 ? 34.014 -0.268 -50.987 1.00 93.19 221 ALA A O 1
ATOM 1706 N N . SER A 1 222 ? 34.903 1.125 -49.465 1.00 91.38 222 SER A N 1
ATOM 1707 C CA . SER A 1 222 ? 34.653 0.226 -48.332 1.00 91.38 222 SER A CA 1
ATOM 1708 C C . SER A 1 222 ? 33.156 -0.025 -48.115 1.00 91.38 222 SER A C 1
ATOM 1710 O O . SER A 1 222 ? 32.293 0.788 -48.468 1.00 91.38 222 SER A O 1
ATOM 1712 N N . ASN A 1 223 ? 32.838 -1.203 -47.590 1.00 90.50 223 ASN A N 1
ATOM 1713 C CA . ASN A 1 223 ? 31.513 -1.604 -47.156 1.00 90.50 223 ASN A CA 1
ATOM 1714 C C . ASN A 1 223 ? 31.514 -1.741 -45.636 1.00 90.50 223 ASN A C 1
ATOM 1716 O O . ASN A 1 223 ? 31.743 -2.819 -45.092 1.00 90.50 223 ASN A O 1
ATOM 1720 N N . ASP A 1 224 ? 31.266 -0.618 -44.971 1.00 80.25 224 ASP A N 1
ATOM 1721 C CA . ASP A 1 224 ? 31.313 -0.522 -43.512 1.00 80.25 224 ASP A CA 1
ATOM 1722 C C . ASP A 1 224 ? 30.090 -1.205 -42.850 1.00 80.25 224 ASP A C 1
ATOM 1724 O O . ASP A 1 224 ? 30.078 -1.446 -41.644 1.00 80.25 224 ASP A O 1
ATOM 1728 N N . GLU A 1 225 ? 29.071 -1.572 -43.643 1.00 75.88 225 GLU A N 1
ATOM 1729 C CA . GLU A 1 225 ? 27.947 -2.416 -43.227 1.00 75.88 225 GLU A CA 1
ATOM 1730 C C . GLU A 1 225 ? 28.349 -3.890 -43.083 1.00 75.88 225 GLU A C 1
ATOM 1732 O O . GLU A 1 225 ? 29.066 -4.449 -43.907 1.00 75.88 225 GLU A O 1
ATOM 1737 N N . THR A 1 226 ? 27.772 -4.579 -42.099 1.00 69.38 226 THR A N 1
ATOM 1738 C CA . THR A 1 226 ? 27.973 -6.022 -41.853 1.00 69.38 226 THR A CA 1
ATOM 1739 C C . THR A 1 226 ? 27.282 -6.920 -42.889 1.00 69.38 226 THR A C 1
ATOM 1741 O O . THR A 1 226 ? 27.553 -8.119 -42.978 1.00 69.38 226 THR A O 1
ATOM 1744 N N . LYS A 1 227 ? 26.399 -6.353 -43.721 1.00 79.44 227 LYS A N 1
ATOM 1745 C CA . LYS A 1 227 ? 25.715 -7.049 -44.818 1.00 79.44 227 LYS A CA 1
ATOM 1746 C C . LYS A 1 227 ? 26.543 -6.972 -46.098 1.00 79.44 227 LYS A C 1
ATOM 1748 O O . LYS A 1 227 ? 27.067 -5.926 -46.465 1.00 79.44 227 LYS A O 1
ATOM 1753 N N . SER A 1 228 ? 26.630 -8.094 -46.811 1.00 88.56 228 SER A N 1
ATOM 1754 C CA . SER A 1 228 ? 27.277 -8.133 -48.129 1.00 88.56 228 SER A CA 1
ATOM 1755 C C . SER A 1 228 ? 26.405 -7.439 -49.176 1.00 88.56 228 SER A C 1
ATOM 1757 O O . SER A 1 228 ? 25.197 -7.678 -49.225 1.00 88.56 228 SER A O 1
ATOM 1759 N N . ARG A 1 229 ? 27.022 -6.629 -50.039 1.00 91.94 229 ARG A N 1
ATOM 1760 C CA . ARG A 1 229 ? 26.355 -5.903 -51.131 1.00 91.94 229 ARG A CA 1
ATOM 1761 C C . ARG A 1 229 ? 26.827 -6.396 -52.497 1.00 91.94 229 ARG A C 1
ATOM 1763 O O . ARG A 1 229 ? 27.890 -7.001 -52.627 1.00 91.94 229 ARG A O 1
ATOM 1770 N N . GLN A 1 230 ? 26.038 -6.142 -53.534 1.00 93.50 230 GLN A N 1
ATOM 1771 C CA . GLN A 1 230 ? 26.410 -6.455 -54.913 1.00 93.50 230 GLN A CA 1
ATOM 1772 C C . GLN A 1 230 ? 26.062 -5.298 -55.844 1.00 93.50 230 GLN A C 1
ATOM 1774 O O . GLN A 1 230 ? 25.156 -4.521 -55.556 1.00 93.50 230 GLN A O 1
ATOM 1779 N N . GLY A 1 231 ? 26.780 -5.205 -56.956 1.00 91.38 231 GLY A N 1
ATOM 1780 C CA . GLY A 1 231 ? 26.619 -4.159 -57.953 1.00 91.38 231 GLY A CA 1
ATOM 1781 C C . GLY A 1 231 ? 26.957 -4.638 -59.359 1.00 91.38 231 GLY A C 1
ATOM 1782 O O . GLY A 1 231 ? 27.504 -5.727 -59.544 1.00 91.38 231 GLY A O 1
ATOM 1783 N N . LYS A 1 232 ? 26.620 -3.828 -60.363 1.00 93.12 232 LYS A N 1
ATOM 1784 C CA . LYS A 1 232 ? 26.712 -4.188 -61.780 1.00 93.12 232 LYS A CA 1
ATOM 1785 C C . LYS A 1 232 ? 27.379 -3.113 -62.627 1.00 93.12 232 LYS A C 1
ATOM 1787 O O . LYS A 1 232 ? 27.000 -1.939 -62.586 1.00 93.12 232 LYS A O 1
ATOM 1792 N N . ILE A 1 233 ? 28.302 -3.562 -63.472 1.00 92.56 233 ILE A N 1
ATOM 1793 C CA . ILE A 1 233 ? 28.914 -2.790 -64.554 1.00 92.56 233 ILE A CA 1
ATOM 1794 C C . ILE A 1 233 ? 28.527 -3.473 -65.869 1.00 92.56 233 ILE A C 1
ATOM 1796 O O . ILE A 1 233 ? 28.772 -4.664 -66.033 1.00 92.56 233 ILE A O 1
ATOM 1800 N N . THR A 1 234 ? 27.937 -2.738 -66.808 1.00 91.81 234 THR A N 1
ATOM 1801 C CA . THR A 1 234 ? 27.612 -3.241 -68.153 1.00 91.81 234 THR A CA 1
ATOM 1802 C C . THR A 1 234 ? 28.564 -2.624 -69.167 1.00 91.81 234 THR A C 1
ATOM 1804 O O . THR A 1 234 ? 28.746 -1.410 -69.178 1.00 91.81 234 THR A O 1
ATOM 1807 N N . ILE A 1 235 ? 29.162 -3.438 -70.034 1.00 90.88 235 ILE A N 1
ATOM 1808 C CA . ILE A 1 235 ? 30.021 -2.990 -71.140 1.00 90.88 235 ILE A CA 1
ATOM 1809 C C . ILE A 1 235 ? 29.292 -3.302 -72.443 1.00 90.88 235 ILE A C 1
ATOM 1811 O O . ILE A 1 235 ? 28.854 -4.434 -72.631 1.00 90.88 235 ILE A O 1
ATOM 1815 N N . TYR A 1 236 ? 29.130 -2.320 -73.332 1.00 88.81 236 TYR A N 1
ATOM 1816 C CA . TYR A 1 236 ? 28.238 -2.444 -74.487 1.00 88.81 236 TYR A CA 1
ATOM 1817 C C . TYR A 1 236 ? 28.767 -1.773 -75.760 1.00 88.81 236 TYR A C 1
ATOM 1819 O O . TYR A 1 236 ? 29.555 -0.829 -75.730 1.00 88.81 236 TYR A O 1
ATOM 1827 N N . SER A 1 237 ? 28.303 -2.273 -76.906 1.00 84.00 237 SER A N 1
ATOM 1828 C CA . SER A 1 237 ? 28.505 -1.678 -78.226 1.00 84.00 237 SER A CA 1
ATOM 1829 C C . SER A 1 237 ? 27.335 -2.035 -79.146 1.00 84.00 237 SER A C 1
ATOM 1831 O O . SER A 1 237 ? 27.157 -3.189 -79.549 1.00 84.00 237 SER A O 1
ATOM 1833 N N . GLY A 1 238 ? 26.495 -1.044 -79.456 1.00 81.69 238 GLY A N 1
ATOM 1834 C CA . GLY A 1 238 ? 25.299 -1.211 -80.286 1.00 81.69 238 GLY A CA 1
ATOM 1835 C C . GLY A 1 238 ? 24.274 -2.177 -79.681 1.00 81.69 238 GLY A C 1
ATOM 1836 O O . GLY A 1 238 ? 23.423 -1.767 -78.902 1.00 81.69 238 GLY A O 1
ATOM 1837 N N . SER A 1 239 ? 24.343 -3.452 -80.076 1.00 79.12 239 SER A N 1
ATOM 1838 C CA . SER A 1 239 ? 23.482 -4.541 -79.572 1.00 79.12 239 SER A CA 1
ATOM 1839 C C . SER A 1 239 ? 24.252 -5.683 -78.893 1.00 79.12 239 SER A C 1
ATOM 1841 O O . SER A 1 239 ? 23.644 -6.657 -78.454 1.00 79.12 239 SER A O 1
ATOM 1843 N N . LEU A 1 240 ? 25.581 -5.574 -78.796 1.00 85.06 240 LEU A N 1
ATOM 1844 C CA . LEU A 1 240 ? 26.419 -6.473 -78.006 1.00 85.06 240 LEU A CA 1
ATOM 1845 C C . LEU A 1 240 ? 26.595 -5.881 -76.606 1.00 85.06 240 LEU A C 1
ATOM 1847 O O . LEU A 1 240 ? 26.886 -4.692 -76.481 1.00 85.06 240 LEU A O 1
ATOM 1851 N N . GLN A 1 241 ? 26.451 -6.704 -75.570 1.00 91.19 241 GLN A N 1
ATOM 1852 C CA . GLN A 1 241 ? 26.682 -6.306 -74.183 1.00 91.19 241 GLN A CA 1
ATOM 1853 C C . GLN A 1 241 ? 27.217 -7.474 -73.349 1.00 91.19 241 GLN A C 1
ATOM 1855 O O . GLN A 1 241 ? 26.860 -8.625 -73.594 1.00 91.19 241 GLN A O 1
ATOM 1860 N N . GLU A 1 242 ? 28.030 -7.152 -72.349 1.00 92.00 242 GLU A N 1
ATOM 1861 C CA . GLU A 1 242 ? 28.546 -8.055 -71.318 1.00 92.00 242 GLU A CA 1
ATOM 1862 C C . GLU A 1 242 ? 28.269 -7.427 -69.945 1.00 92.00 242 GLU A C 1
ATOM 1864 O O . GLU A 1 242 ? 28.545 -6.243 -69.734 1.00 92.00 242 GLU A O 1
ATOM 1869 N N . GLU A 1 243 ? 27.718 -8.206 -69.013 1.00 92.06 243 GLU A N 1
ATOM 1870 C CA . GLU A 1 243 ? 27.410 -7.760 -67.648 1.00 92.06 243 GLU A CA 1
ATOM 1871 C C . GLU A 1 243 ? 28.445 -8.324 -66.666 1.00 92.06 243 GLU A C 1
ATOM 1873 O O . GLU A 1 243 ? 28.752 -9.518 -66.681 1.00 92.06 243 GLU A O 1
ATOM 1878 N N . ILE A 1 244 ? 28.977 -7.463 -65.797 1.00 93.94 244 ILE A N 1
ATOM 1879 C CA . ILE A 1 244 ? 29.943 -7.814 -64.762 1.00 93.94 244 ILE A CA 1
ATOM 1880 C C . ILE A 1 244 ? 29.319 -7.542 -63.394 1.00 93.94 244 ILE A C 1
ATOM 1882 O O . ILE A 1 244 ? 28.999 -6.400 -63.062 1.00 93.94 244 ILE A O 1
ATOM 1886 N N . THR A 1 245 ? 29.171 -8.596 -62.590 1.00 93.81 245 THR A N 1
ATOM 1887 C CA . THR A 1 245 ? 28.697 -8.512 -61.203 1.00 93.81 245 THR A CA 1
ATOM 1888 C C . THR A 1 245 ? 29.875 -8.336 -60.250 1.00 93.81 245 THR A C 1
ATOM 1890 O O . THR A 1 245 ? 30.778 -9.172 -60.205 1.00 93.81 245 THR A O 1
ATOM 1893 N N . ILE A 1 246 ? 29.848 -7.279 -59.447 1.00 94.00 246 ILE A N 1
ATOM 1894 C CA . ILE A 1 246 ? 30.775 -7.065 -58.335 1.00 94.00 246 ILE A CA 1
ATOM 1895 C C . ILE A 1 246 ? 30.058 -7.488 -57.057 1.00 94.00 246 ILE A C 1
ATOM 1897 O O . ILE A 1 246 ? 28.984 -6.969 -56.765 1.00 94.00 246 ILE A O 1
ATOM 1901 N N . LYS A 1 247 ? 30.628 -8.418 -56.292 1.00 93.12 247 LYS A N 1
ATOM 1902 C CA . LYS A 1 247 ? 30.145 -8.770 -54.952 1.00 93.12 247 LYS A CA 1
ATOM 1903 C C . LYS A 1 247 ? 31.140 -8.266 -53.923 1.00 93.12 247 LYS A C 1
ATOM 1905 O O . LYS A 1 247 ? 32.324 -8.571 -54.034 1.00 93.12 247 LYS A O 1
ATOM 1910 N N . GLN A 1 248 ? 30.660 -7.553 -52.916 1.00 93.25 248 GLN A N 1
ATOM 1911 C CA . GLN A 1 248 ? 31.478 -7.082 -51.811 1.00 93.25 248 GLN A CA 1
ATOM 1912 C C . GLN A 1 248 ? 30.967 -7.671 -50.498 1.00 93.25 248 GLN A C 1
ATOM 1914 O O . GLN A 1 248 ? 29.765 -7.634 -50.221 1.00 93.25 248 GLN A O 1
ATOM 1919 N N . LYS A 1 249 ? 31.876 -8.226 -49.692 1.00 89.25 249 LYS A N 1
ATOM 1920 C CA . LYS A 1 249 ? 31.548 -8.705 -48.342 1.00 89.25 249 LYS A CA 1
ATOM 1921 C C . LYS A 1 249 ? 31.059 -7.556 -47.456 1.00 89.25 249 LYS A C 1
ATOM 1923 O O . LYS A 1 249 ? 31.355 -6.391 -47.718 1.00 89.25 249 LYS A O 1
ATOM 1928 N N . GLY A 1 250 ? 30.311 -7.886 -46.409 1.00 79.94 250 GLY A N 1
ATOM 1929 C CA . GLY A 1 250 ? 30.101 -6.968 -45.287 1.00 79.94 250 GLY A CA 1
ATOM 1930 C C . GLY A 1 250 ? 31.327 -6.924 -44.375 1.00 79.94 250 GLY A C 1
ATOM 1931 O O . GLY A 1 250 ? 32.119 -7.869 -44.400 1.00 79.94 250 GLY A O 1
ATOM 1932 N N . LYS A 1 251 ? 31.474 -5.863 -43.569 1.00 80.81 251 LYS A N 1
ATOM 1933 C CA . LYS A 1 251 ? 32.492 -5.793 -42.509 1.00 80.81 251 LYS A CA 1
ATOM 1934 C C . LYS A 1 251 ? 32.366 -7.024 -41.607 1.00 80.81 251 LYS A C 1
ATOM 1936 O O . LYS A 1 251 ? 31.307 -7.273 -41.029 1.00 80.81 251 LYS A O 1
ATOM 1941 N N . GLU A 1 252 ? 33.453 -7.778 -41.484 1.00 65.81 252 GLU A N 1
ATOM 1942 C CA . GLU A 1 252 ? 33.556 -8.876 -40.528 1.00 65.81 252 GLU A CA 1
ATOM 1943 C C . GLU A 1 252 ? 33.620 -8.283 -39.112 1.00 65.81 252 GLU A C 1
ATOM 1945 O O . GLU A 1 252 ? 34.478 -7.450 -38.812 1.00 65.81 252 GLU A O 1
ATOM 1950 N N . ILE A 1 253 ? 32.662 -8.650 -38.258 1.00 64.38 253 ILE A N 1
ATOM 1951 C CA . ILE A 1 253 ? 32.618 -8.188 -36.868 1.00 64.38 253 ILE A CA 1
ATOM 1952 C C . ILE A 1 253 ? 33.613 -9.030 -36.072 1.00 64.38 253 ILE A C 1
ATOM 1954 O O . ILE A 1 253 ? 33.436 -10.244 -35.957 1.00 64.38 253 ILE A O 1
ATOM 1958 N N . SER A 1 254 ? 34.633 -8.403 -35.485 1.00 67.94 254 SER A N 1
ATOM 1959 C CA . SER A 1 254 ? 35.433 -9.090 -34.472 1.00 67.94 254 SER A CA 1
ATOM 1960 C C . SER A 1 254 ? 34.644 -9.141 -33.168 1.00 67.94 254 SER A C 1
ATOM 1962 O O . SER A 1 254 ? 34.264 -8.096 -32.641 1.00 67.94 254 SER A O 1
ATOM 1964 N N . TYR A 1 255 ? 34.452 -10.334 -32.603 1.00 68.94 255 TYR A N 1
ATOM 1965 C CA . TYR A 1 255 ? 33.901 -10.471 -31.251 1.00 68.94 255 TYR A CA 1
ATOM 1966 C C . TYR A 1 255 ? 34.738 -9.700 -30.212 1.00 68.94 255 TYR A C 1
ATOM 1968 O O . TYR A 1 255 ? 34.180 -9.198 -29.245 1.00 68.94 255 TYR A O 1
ATOM 1976 N N . GLU A 1 256 ? 36.039 -9.486 -30.449 1.00 76.62 256 GLU A N 1
ATOM 1977 C CA . GLU A 1 256 ? 36.880 -8.637 -29.592 1.00 76.62 256 GLU A CA 1
ATOM 1978 C C . GLU A 1 256 ? 36.457 -7.154 -29.617 1.00 76.62 256 GLU A C 1
ATOM 1980 O O . GLU A 1 256 ? 36.524 -6.497 -28.580 1.00 76.62 256 GLU A O 1
ATOM 1985 N N . GLU A 1 257 ? 35.977 -6.623 -30.755 1.00 79.62 257 GLU A N 1
ATOM 1986 C CA . GLU A 1 257 ? 35.398 -5.265 -30.824 1.00 79.62 257 GLU A CA 1
ATOM 1987 C C . GLU A 1 257 ? 34.071 -5.197 -30.043 1.00 79.62 257 GLU A C 1
ATOM 1989 O O . GLU A 1 257 ? 33.792 -4.201 -29.374 1.00 79.62 257 GLU A O 1
ATOM 1994 N N . VAL A 1 258 ? 33.261 -6.263 -30.089 1.00 80.62 258 VAL A N 1
ATOM 1995 C CA . VAL A 1 258 ? 31.946 -6.313 -29.428 1.00 80.62 258 VAL A CA 1
ATOM 1996 C C . VAL A 1 258 ? 32.079 -6.484 -27.915 1.00 80.62 258 VAL A C 1
ATOM 1998 O O . VAL A 1 258 ? 31.517 -5.688 -27.167 1.00 80.62 258 VAL A O 1
ATOM 2001 N N . TRP A 1 259 ? 32.886 -7.439 -27.442 1.00 87.56 259 TRP A N 1
ATOM 2002 C CA . TRP A 1 259 ? 33.169 -7.606 -26.012 1.00 87.56 259 TRP A CA 1
ATOM 2003 C C . TRP A 1 259 ? 33.858 -6.369 -25.412 1.00 87.56 259 TRP A C 1
ATOM 2005 O O . TRP A 1 259 ? 33.699 -6.097 -24.222 1.00 87.56 259 TRP A O 1
ATOM 2015 N N . ALA A 1 260 ? 34.619 -5.605 -26.208 1.00 89.75 260 ALA A N 1
ATOM 2016 C CA . ALA A 1 260 ? 35.161 -4.315 -25.781 1.00 89.75 260 ALA A CA 1
ATOM 2017 C C . ALA A 1 260 ? 34.055 -3.259 -25.595 1.00 89.75 260 ALA A C 1
ATOM 2019 O O . ALA A 1 260 ? 34.052 -2.589 -24.565 1.00 89.75 260 ALA A O 1
ATOM 2020 N N . LYS A 1 261 ? 33.089 -3.163 -26.524 1.00 91.50 261 LYS A N 1
ATOM 2021 C CA . LYS A 1 261 ? 31.905 -2.287 -26.408 1.00 91.50 261 LYS A CA 1
ATOM 2022 C C . LYS A 1 261 ? 31.043 -2.656 -25.193 1.00 91.50 261 LYS A C 1
ATOM 2024 O O . LYS A 1 261 ? 30.700 -1.777 -24.410 1.00 91.50 261 LYS A O 1
ATOM 2029 N N . GLU A 1 262 ? 30.726 -3.937 -24.987 1.00 94.19 262 GLU A N 1
ATOM 2030 C CA . GLU A 1 262 ? 29.947 -4.369 -23.812 1.00 94.19 262 GLU A CA 1
ATOM 2031 C C . GLU A 1 262 ? 30.698 -4.096 -22.501 1.00 94.19 262 GLU A C 1
ATOM 2033 O O . GLU A 1 262 ? 30.111 -3.590 -21.547 1.00 94.19 262 GLU A O 1
ATOM 2038 N N . ARG A 1 263 ? 32.017 -4.332 -22.463 1.00 95.56 263 ARG A N 1
ATOM 2039 C CA . ARG A 1 263 ? 32.866 -3.965 -21.319 1.00 95.56 263 ARG A CA 1
ATOM 2040 C C . ARG A 1 263 ? 32.881 -2.457 -21.062 1.00 95.56 263 ARG A C 1
ATOM 2042 O O . ARG A 1 263 ? 32.887 -2.061 -19.902 1.00 95.56 263 ARG A O 1
ATOM 2049 N N . GLU A 1 264 ? 32.901 -1.622 -22.099 1.00 96.06 264 GLU A N 1
ATOM 2050 C CA . GLU A 1 264 ? 32.831 -0.163 -21.959 1.00 96.06 264 GLU A CA 1
ATOM 2051 C C . GLU A 1 264 ? 31.483 0.274 -21.367 1.00 96.06 264 GLU A C 1
ATOM 2053 O O . GLU A 1 264 ? 31.463 1.038 -20.404 1.00 96.06 264 GLU A O 1
ATOM 2058 N N . ILE A 1 265 ? 30.367 -0.282 -21.855 1.00 97.56 265 ILE A N 1
ATOM 2059 C CA . ILE A 1 265 ? 29.023 -0.034 -21.306 1.00 97.56 265 ILE A CA 1
ATOM 2060 C C . ILE A 1 265 ? 28.949 -0.460 -19.832 1.00 97.56 265 ILE A C 1
ATOM 2062 O O . ILE A 1 265 ? 28.516 0.326 -18.987 1.00 97.56 265 ILE A O 1
ATOM 2066 N N . LEU A 1 266 ? 29.437 -1.659 -19.494 1.00 98.12 266 LEU A N 1
ATOM 2067 C CA . LEU A 1 266 ? 29.494 -2.131 -18.109 1.00 98.12 266 LEU A CA 1
ATOM 2068 C C . LEU A 1 266 ? 30.402 -1.246 -17.233 1.00 98.12 266 LEU A C 1
ATOM 2070 O O . LEU A 1 266 ? 30.022 -0.918 -16.114 1.00 98.12 266 LEU A O 1
ATOM 2074 N N . MET A 1 267 ? 31.560 -0.787 -17.718 1.00 97.75 267 MET A N 1
ATOM 2075 C CA . MET A 1 267 ? 32.418 0.131 -16.950 1.00 97.75 267 MET A CA 1
ATOM 2076 C C . MET A 1 267 ? 31.804 1.522 -16.763 1.00 97.75 267 MET A C 1
ATOM 2078 O O . MET A 1 267 ? 32.004 2.139 -15.712 1.00 97.75 267 MET A O 1
ATOM 2082 N N . ASN A 1 268 ? 31.032 2.007 -17.736 1.00 97.62 268 ASN A N 1
ATOM 2083 C CA . ASN A 1 268 ? 30.268 3.243 -17.601 1.00 97.62 268 ASN A CA 1
ATOM 2084 C C . ASN A 1 268 ? 29.151 3.079 -16.559 1.00 97.62 268 ASN A C 1
ATOM 2086 O O . ASN A 1 268 ? 29.006 3.945 -15.701 1.00 97.62 268 ASN A O 1
ATOM 2090 N N . PHE A 1 269 ? 28.441 1.945 -16.553 1.00 98.19 269 PHE A N 1
ATOM 2091 C CA . PHE A 1 269 ? 27.477 1.583 -15.507 1.00 98.19 269 PHE A CA 1
ATOM 2092 C C . PHE A 1 269 ? 28.127 1.494 -14.118 1.00 98.19 269 PHE A C 1
ATOM 2094 O O . PHE A 1 269 ? 27.657 2.144 -13.187 1.00 98.19 269 PHE A O 1
ATOM 2101 N N . TYR A 1 270 ? 29.249 0.783 -13.988 1.00 98.19 270 TYR A N 1
ATOM 2102 C CA . TYR A 1 270 ? 30.035 0.690 -12.754 1.00 98.19 270 TYR A CA 1
ATOM 2103 C C . TYR A 1 270 ? 30.424 2.076 -12.221 1.00 98.19 270 TYR A C 1
ATOM 2105 O O . TYR A 1 270 ? 30.194 2.395 -11.057 1.00 98.19 270 TYR A O 1
ATOM 2113 N N . THR A 1 271 ? 30.955 2.942 -13.088 1.00 97.50 271 THR A N 1
ATOM 2114 C CA . THR A 1 271 ? 31.392 4.292 -12.700 1.00 97.50 271 THR A CA 1
ATOM 2115 C C . THR A 1 271 ? 30.208 5.194 -12.335 1.00 97.50 271 THR A C 1
ATOM 2117 O O . THR A 1 271 ? 30.251 5.878 -11.315 1.00 97.50 271 THR A O 1
ATOM 2120 N N . ALA A 1 272 ? 29.135 5.179 -13.132 1.00 97.81 272 ALA A N 1
ATOM 2121 C CA . ALA A 1 272 ? 27.937 5.993 -12.912 1.00 97.81 272 ALA A CA 1
ATOM 2122 C C . ALA A 1 272 ? 27.143 5.584 -11.660 1.00 97.81 272 ALA A C 1
ATOM 2124 O O . ALA A 1 272 ? 26.417 6.412 -11.104 1.00 97.81 272 ALA A O 1
ATOM 2125 N N . THR A 1 273 ? 27.306 4.336 -11.202 1.00 97.81 273 THR A N 1
ATOM 2126 C CA . THR A 1 273 ? 26.583 3.780 -10.047 1.00 97.81 273 THR A CA 1
ATOM 2127 C C . THR A 1 273 ? 27.451 3.529 -8.804 1.00 97.81 273 THR A C 1
ATOM 2129 O O . THR A 1 273 ? 27.059 2.809 -7.880 1.00 97.81 273 THR A O 1
ATOM 2132 N N . GLY A 1 274 ? 28.636 4.149 -8.748 1.00 97.31 274 GLY A N 1
ATOM 2133 C CA . GLY A 1 274 ? 29.479 4.188 -7.548 1.00 97.31 274 GLY A CA 1
ATOM 2134 C C . GLY A 1 274 ? 30.259 2.903 -7.244 1.00 97.31 274 GLY A C 1
ATOM 2135 O O . GLY A 1 274 ? 30.551 2.654 -6.076 1.00 97.31 274 GLY A O 1
ATOM 2136 N N . GLY A 1 275 ? 30.611 2.131 -8.278 1.00 96.50 275 GLY A N 1
ATOM 2137 C CA . GLY A 1 275 ? 31.205 0.785 -8.255 1.00 96.50 275 GLY A CA 1
ATOM 2138 C C . GLY A 1 275 ? 32.261 0.477 -7.195 1.00 96.50 275 GLY A C 1
ATOM 2139 O O . GLY A 1 275 ? 32.232 -0.592 -6.584 1.00 96.50 275 GLY A O 1
ATOM 2140 N N . ASP A 1 276 ? 33.159 1.420 -6.914 1.00 96.62 276 ASP A N 1
ATOM 2141 C CA . ASP A 1 276 ? 34.214 1.250 -5.904 1.00 96.62 276 ASP A CA 1
ATOM 2142 C C . ASP A 1 276 ? 33.666 1.123 -4.462 1.00 96.62 276 ASP A C 1
ATOM 2144 O O . ASP A 1 276 ? 34.406 0.730 -3.561 1.00 96.62 276 ASP A O 1
ATOM 2148 N N . ASN A 1 277 ? 32.377 1.426 -4.247 1.00 96.94 277 ASN A N 1
ATOM 2149 C CA . ASN A 1 277 ? 31.665 1.366 -2.963 1.00 96.94 277 ASN A CA 1
ATOM 2150 C C . ASN A 1 277 ? 30.522 0.325 -2.940 1.00 96.94 277 ASN A C 1
ATOM 2152 O O . ASN A 1 277 ? 29.732 0.311 -1.991 1.00 96.94 277 ASN A O 1
ATOM 2156 N N . TRP A 1 278 ? 30.394 -0.521 -3.969 1.00 97.94 278 TRP A N 1
ATOM 2157 C CA . TRP A 1 278 ? 29.470 -1.662 -3.931 1.00 97.94 278 TRP A CA 1
ATOM 2158 C C . TRP A 1 278 ? 29.888 -2.677 -2.852 1.00 97.94 278 TRP A C 1
ATOM 2160 O O . TRP A 1 278 ? 31.042 -2.716 -2.424 1.00 97.94 278 TRP A O 1
ATOM 2170 N N . THR A 1 279 ? 28.954 -3.533 -2.432 1.00 97.69 279 THR A N 1
ATOM 2171 C CA . THR A 1 279 ? 29.206 -4.569 -1.411 1.00 97.69 279 THR A CA 1
ATOM 2172 C C . THR A 1 279 ? 30.053 -5.721 -1.963 1.00 97.69 279 THR A C 1
ATOM 2174 O O . THR A 1 279 ? 30.964 -6.197 -1.286 1.00 97.69 279 THR A O 1
ATOM 2177 N N . ASP A 1 280 ? 29.791 -6.132 -3.204 1.00 97.44 280 ASP A N 1
ATOM 2178 C CA . ASP A 1 280 ? 30.626 -7.019 -4.007 1.00 97.44 280 ASP A CA 1
ATOM 2179 C C . ASP A 1 280 ? 30.812 -6.416 -5.413 1.00 97.44 280 ASP A C 1
ATOM 2181 O O . ASP A 1 280 ? 29.869 -6.250 -6.192 1.00 97.44 280 ASP A O 1
ATOM 2185 N N . ASN A 1 281 ? 32.060 -6.065 -5.721 1.00 97.19 281 ASN A N 1
ATOM 2186 C CA . ASN A 1 281 ? 32.538 -5.623 -7.030 1.00 97.19 281 ASN A CA 1
ATOM 2187 C C . ASN A 1 281 ? 33.611 -6.575 -7.591 1.00 97.19 281 ASN A C 1
ATOM 2189 O O . ASN A 1 281 ? 34.460 -6.175 -8.391 1.00 97.19 281 ASN A O 1
ATOM 2193 N N . THR A 1 282 ? 33.590 -7.854 -7.195 1.00 98.12 282 THR A N 1
ATOM 2194 C CA . THR A 1 282 ? 34.615 -8.837 -7.567 1.00 98.12 282 THR A CA 1
ATOM 2195 C C . THR A 1 282 ? 34.837 -8.873 -9.081 1.00 98.12 282 THR A C 1
ATOM 2197 O O . THR A 1 282 ? 33.910 -9.048 -9.873 1.00 98.12 282 THR A O 1
ATOM 2200 N N . ASN A 1 283 ? 36.105 -8.709 -9.466 1.00 97.50 283 ASN A N 1
ATOM 2201 C CA . ASN A 1 283 ? 36.624 -8.646 -10.835 1.00 97.50 283 ASN A CA 1
ATOM 2202 C C . ASN A 1 283 ? 36.137 -7.479 -11.719 1.00 97.50 283 ASN A C 1
ATOM 2204 O O . ASN A 1 283 ? 36.668 -7.341 -12.825 1.00 97.50 283 ASN A O 1
ATOM 2208 N N . TRP A 1 284 ? 35.241 -6.598 -11.267 1.00 97.25 284 TRP A N 1
ATOM 2209 C CA . TRP A 1 284 ? 34.913 -5.375 -12.012 1.00 97.25 284 TRP A CA 1
ATOM 2210 C C . TRP A 1 284 ? 36.154 -4.487 -12.183 1.00 97.25 284 TRP A C 1
ATOM 2212 O O . TRP A 1 284 ? 37.077 -4.504 -11.366 1.00 97.25 284 TRP A O 1
ATOM 2222 N N . GLY A 1 285 ? 36.251 -3.788 -13.317 1.00 91.12 285 GLY A N 1
ATOM 2223 C CA . GLY A 1 285 ? 37.454 -3.031 -13.694 1.00 91.12 285 GLY A CA 1
ATOM 2224 C C . GLY A 1 285 ? 38.702 -3.877 -14.000 1.00 91.12 285 GLY A C 1
ATOM 2225 O O . GLY A 1 285 ? 39.722 -3.327 -14.418 1.00 91.12 285 GLY A O 1
ATOM 2226 N N . SER A 1 286 ? 38.658 -5.204 -13.831 1.00 94.69 286 SER A N 1
ATOM 2227 C CA . SER A 1 286 ? 39.803 -6.081 -14.094 1.00 94.69 286 SER A CA 1
ATOM 2228 C C . SER A 1 286 ? 39.958 -6.437 -15.578 1.00 94.69 286 SER A C 1
ATOM 2230 O O . SER A 1 286 ? 39.048 -6.292 -16.397 1.00 94.69 286 SER A O 1
ATOM 2232 N N . ALA A 1 287 ? 41.127 -6.983 -15.922 1.00 91.69 287 ALA A N 1
ATOM 2233 C CA . ALA A 1 287 ? 41.419 -7.515 -17.253 1.00 91.69 287 ALA A CA 1
ATOM 2234 C C . ALA A 1 287 ? 40.791 -8.901 -17.532 1.00 91.69 287 ALA A C 1
ATOM 2236 O O . ALA A 1 287 ? 40.996 -9.442 -18.618 1.00 91.69 287 ALA A O 1
ATOM 2237 N N . LEU A 1 288 ? 40.056 -9.494 -16.582 1.00 93.31 288 LEU A N 1
ATOM 2238 C CA . LEU A 1 288 ? 39.364 -10.772 -16.786 1.00 93.31 288 LEU A CA 1
ATOM 2239 C C . LEU A 1 288 ? 38.154 -10.607 -17.730 1.00 93.31 288 LEU A C 1
ATOM 2241 O O . LEU A 1 288 ? 37.653 -9.485 -17.888 1.00 93.31 288 LEU A O 1
ATOM 2245 N N . PRO A 1 289 ? 37.674 -11.683 -18.384 1.00 91.69 289 PRO A N 1
ATOM 2246 C CA . PRO A 1 289 ? 36.401 -11.694 -19.108 1.00 91.69 289 PRO A CA 1
ATOM 2247 C C . PRO A 1 289 ? 35.247 -11.149 -18.257 1.00 91.69 289 PRO A C 1
ATOM 2249 O O . PRO A 1 289 ? 35.218 -11.367 -17.048 1.00 91.69 289 PRO A O 1
ATOM 2252 N N . VAL A 1 290 ? 34.274 -10.473 -18.880 1.00 95.31 290 VAL A N 1
ATOM 2253 C CA . VAL A 1 290 ? 33.108 -9.938 -18.146 1.00 95.31 290 VAL A CA 1
ATOM 2254 C C . VAL A 1 290 ? 32.249 -11.055 -17.540 1.00 95.31 290 VAL A C 1
ATOM 2256 O O . VAL A 1 290 ? 31.631 -10.855 -16.507 1.00 95.31 290 VAL A O 1
ATOM 2259 N N . SER A 1 291 ? 32.318 -12.271 -18.089 1.00 94.62 291 SER A N 1
ATOM 2260 C CA . SER A 1 291 ? 31.740 -13.498 -17.522 1.00 94.62 291 SER A CA 1
ATOM 2261 C C . SER A 1 291 ? 32.347 -13.947 -16.181 1.00 94.62 291 SER A C 1
ATOM 2263 O O . SER A 1 291 ? 31.867 -14.908 -15.587 1.00 94.62 291 SER A O 1
ATOM 2265 N N . GLU A 1 292 ? 33.443 -13.325 -15.732 1.00 96.19 292 GLU A N 1
ATOM 2266 C CA . GLU A 1 292 ? 34.039 -13.532 -14.404 1.00 96.19 292 GLU A CA 1
ATOM 2267 C C . GLU A 1 292 ? 33.731 -12.372 -13.437 1.00 96.19 292 GLU A C 1
ATOM 2269 O O . GLU A 1 292 ? 34.201 -12.394 -12.298 1.00 96.19 292 GLU A O 1
ATOM 2274 N N . TRP A 1 293 ? 32.983 -11.348 -13.865 1.00 97.94 293 TRP A N 1
ATOM 2275 C CA . TRP A 1 293 ? 32.611 -10.196 -13.037 1.00 97.94 293 TRP A CA 1
ATOM 2276 C C . TRP A 1 293 ? 31.385 -10.519 -12.179 1.00 97.94 293 TRP A C 1
ATOM 2278 O O . TRP A 1 293 ? 30.458 -11.192 -12.633 1.00 97.94 293 TRP A O 1
ATOM 2288 N N . TYR A 1 294 ? 31.368 -10.041 -10.931 1.00 98.06 294 TYR A N 1
ATOM 2289 C CA . TYR A 1 294 ? 30.252 -10.288 -10.017 1.00 98.06 294 TYR A CA 1
ATOM 2290 C C . TYR A 1 294 ? 28.917 -9.837 -10.628 1.00 98.06 294 TYR A C 1
ATOM 2292 O O . TYR A 1 294 ? 28.813 -8.728 -11.148 1.00 98.06 294 TYR A O 1
ATOM 2300 N N . GLY A 1 295 ? 27.903 -10.701 -10.576 1.00 96.75 295 GLY A N 1
ATOM 2301 C CA . GLY A 1 295 ? 26.569 -10.418 -11.105 1.00 96.75 295 GLY A CA 1
ATOM 2302 C C . GLY A 1 295 ? 26.408 -10.495 -12.629 1.00 96.75 295 GLY A C 1
ATOM 2303 O O . GLY A 1 295 ? 25.280 -10.372 -13.094 1.00 96.75 295 GLY A O 1
ATOM 2304 N N . ILE A 1 296 ? 27.464 -10.718 -13.419 1.00 98.19 296 ILE A N 1
ATOM 2305 C CA . ILE A 1 296 ? 27.359 -10.804 -14.887 1.00 98.19 296 ILE A CA 1
ATOM 2306 C C . ILE A 1 296 ? 27.236 -12.260 -15.348 1.00 98.19 296 ILE A C 1
ATOM 2308 O O . ILE A 1 296 ? 28.068 -13.103 -15.008 1.00 98.19 296 ILE A O 1
ATOM 2312 N N . ARG A 1 297 ? 26.238 -12.553 -16.194 1.00 97.50 297 ARG A N 1
ATOM 2313 C CA . ARG A 1 297 ? 26.167 -13.806 -16.968 1.00 97.50 297 ARG A CA 1
ATOM 2314 C C . ARG A 1 297 ? 26.297 -13.521 -18.458 1.00 97.50 297 ARG A C 1
ATOM 2316 O O . ARG A 1 297 ? 25.731 -12.558 -18.972 1.00 97.50 297 ARG A O 1
ATOM 2323 N N . THR A 1 298 ? 26.997 -14.412 -19.149 1.00 96.00 298 THR A N 1
ATOM 2324 C CA . THR A 1 298 ? 27.170 -14.399 -20.606 1.00 96.00 298 THR A CA 1
ATOM 2325 C C . THR A 1 298 ? 26.655 -15.685 -21.254 1.00 96.00 298 THR A C 1
ATOM 2327 O O . THR A 1 298 ? 26.538 -16.711 -20.578 1.00 96.00 298 THR A O 1
ATOM 2330 N N . ASP A 1 299 ? 26.398 -15.652 -22.560 1.00 93.75 299 ASP A N 1
ATOM 2331 C CA . ASP A 1 299 ? 26.076 -16.836 -23.371 1.00 93.75 299 ASP A CA 1
ATOM 2332 C C . ASP A 1 299 ? 27.323 -17.599 -23.879 1.00 93.75 299 ASP A C 1
ATOM 2334 O O . ASP A 1 299 ? 28.448 -17.366 -23.430 1.00 93.75 299 ASP A O 1
ATOM 2338 N N . GLU A 1 300 ? 27.123 -18.552 -24.802 1.00 90.00 300 GLU A N 1
ATOM 2339 C CA . GLU A 1 300 ? 28.198 -19.355 -25.411 1.00 90.00 300 GLU A CA 1
ATOM 2340 C C . GLU A 1 300 ? 29.150 -18.538 -26.313 1.00 90.00 300 GLU A C 1
ATOM 2342 O O . GLU A 1 300 ? 30.290 -18.961 -26.509 1.00 90.00 300 GLU A O 1
ATOM 2347 N N . ASP A 1 301 ? 28.727 -17.365 -26.809 1.00 88.06 301 ASP A N 1
ATOM 2348 C CA . ASP A 1 301 ? 29.570 -16.414 -27.552 1.00 88.06 301 ASP A CA 1
ATOM 2349 C C . ASP A 1 301 ? 30.293 -15.425 -26.607 1.00 88.06 301 ASP A C 1
ATOM 2351 O O . ASP A 1 301 ? 31.027 -14.548 -27.065 1.00 88.06 301 ASP A O 1
ATOM 2355 N N . GLY A 1 302 ? 30.088 -15.521 -25.287 1.00 89.50 302 GLY A N 1
ATOM 2356 C CA . GLY A 1 302 ? 30.652 -14.593 -24.300 1.00 89.50 302 GLY A CA 1
ATOM 2357 C C . GLY A 1 302 ? 29.976 -13.216 -24.261 1.00 89.50 302 GLY A C 1
ATOM 2358 O O . GLY A 1 302 ? 30.533 -12.295 -23.667 1.00 89.50 302 GLY A O 1
ATOM 2359 N N . MET A 1 303 ? 28.801 -13.075 -24.882 1.00 93.50 303 MET A N 1
ATOM 2360 C CA . MET A 1 303 ? 27.995 -11.847 -24.899 1.00 93.50 303 MET A CA 1
ATOM 2361 C C . MET A 1 303 ? 27.166 -11.718 -23.618 1.00 93.50 303 MET A C 1
ATOM 2363 O O . MET A 1 303 ? 26.697 -12.733 -23.103 1.00 93.50 303 MET A O 1
ATOM 2367 N N . VAL A 1 304 ? 26.956 -10.502 -23.107 1.00 96.81 304 VAL A N 1
ATOM 2368 C CA . VAL A 1 304 ? 26.201 -10.259 -21.859 1.00 96.81 304 VAL A CA 1
ATOM 2369 C C . VAL A 1 304 ? 24.712 -10.586 -22.032 1.00 96.81 304 VAL A C 1
ATOM 2371 O O . VAL A 1 304 ? 24.052 -10.075 -22.935 1.00 96.81 304 VAL A O 1
ATOM 2374 N N . ILE A 1 305 ? 24.175 -11.416 -21.129 1.00 97.44 305 ILE A N 1
ATOM 2375 C CA . ILE A 1 305 ? 22.760 -11.832 -21.119 1.00 97.44 305 ILE A CA 1
ATOM 2376 C C . ILE A 1 305 ? 22.044 -11.594 -19.786 1.00 97.44 305 ILE A C 1
ATOM 2378 O O . ILE A 1 305 ? 20.835 -11.373 -19.815 1.00 97.44 305 ILE A O 1
ATOM 2382 N N . ASP A 1 306 ? 22.751 -11.550 -18.649 1.00 98.00 306 ASP A N 1
ATOM 2383 C CA . ASP A 1 306 ? 22.165 -11.109 -17.373 1.00 98.00 306 ASP A CA 1
ATOM 2384 C C . ASP A 1 306 ? 23.082 -10.117 -16.653 1.00 98.00 306 ASP A C 1
ATOM 2386 O O . ASP A 1 306 ? 24.307 -10.280 -16.647 1.00 98.00 306 ASP A O 1
ATOM 2390 N N . ILE A 1 307 ? 22.459 -9.170 -15.950 1.00 98.25 307 ILE A N 1
ATOM 2391 C CA . ILE A 1 307 ? 23.062 -8.385 -14.868 1.00 98.25 307 ILE A CA 1
ATOM 2392 C C . ILE A 1 307 ? 22.229 -8.635 -13.605 1.00 98.25 307 ILE A C 1
ATOM 2394 O O . ILE A 1 307 ? 21.023 -8.407 -13.619 1.00 98.25 307 ILE A O 1
ATOM 2398 N N . CYS A 1 308 ? 22.855 -9.110 -12.527 1.00 97.75 308 CYS A N 1
ATOM 2399 C CA . CYS A 1 308 ? 22.220 -9.437 -11.247 1.00 97.75 308 CYS A CA 1
ATOM 2400 C C . CYS A 1 308 ? 23.027 -8.846 -10.080 1.00 97.75 308 CYS A C 1
ATOM 2402 O O . CYS A 1 308 ? 24.003 -9.440 -9.623 1.00 97.75 308 CYS A O 1
ATOM 2404 N N . LEU A 1 309 ? 22.624 -7.664 -9.611 1.00 97.81 309 LEU A N 1
ATOM 2405 C CA . LEU A 1 309 ? 23.319 -6.848 -8.607 1.00 97.81 309 LEU A CA 1
ATOM 2406 C C . LEU A 1 309 ? 22.362 -6.394 -7.485 1.00 97.81 309 LEU A C 1
ATOM 2408 O O . LEU A 1 309 ? 22.438 -5.262 -7.002 1.00 97.81 309 LEU A O 1
ATOM 2412 N N . TYR A 1 310 ? 21.439 -7.272 -7.083 1.00 94.50 310 TYR A N 1
ATOM 2413 C CA . TYR A 1 310 ? 20.504 -7.020 -5.984 1.00 94.50 310 TYR A CA 1
ATOM 2414 C C . TYR A 1 310 ? 21.230 -6.809 -4.639 1.00 94.50 310 TYR A C 1
ATOM 2416 O O . TYR A 1 310 ? 22.272 -7.422 -4.391 1.00 94.50 310 TYR A O 1
ATOM 2424 N N . SER A 1 311 ? 20.671 -5.973 -3.756 1.00 96.25 311 SER A N 1
ATOM 2425 C CA . SER A 1 311 ? 21.177 -5.694 -2.396 1.00 96.25 311 SER A CA 1
ATOM 2426 C C . SER A 1 311 ? 22.683 -5.371 -2.331 1.00 96.25 311 SER A C 1
ATOM 2428 O O . SER A 1 311 ? 23.367 -5.784 -1.392 1.00 96.25 311 SER A O 1
ATOM 2430 N N . ASN A 1 312 ? 23.224 -4.668 -3.336 1.00 97.00 312 ASN A N 1
ATOM 2431 C CA . ASN A 1 312 ? 24.672 -4.536 -3.549 1.00 97.00 312 ASN A CA 1
ATOM 2432 C C . ASN A 1 312 ? 25.239 -3.121 -3.297 1.00 97.00 312 ASN A C 1
ATOM 2434 O O . ASN A 1 312 ? 26.419 -2.880 -3.546 1.00 97.00 312 ASN A O 1
ATOM 2438 N N . ASN A 1 313 ? 24.448 -2.195 -2.748 1.00 96.81 313 ASN A N 1
ATOM 2439 C CA . ASN A 1 313 ? 24.848 -0.808 -2.459 1.00 96.81 313 ASN A CA 1
ATOM 2440 C C . ASN A 1 313 ? 25.256 0.006 -3.713 1.00 96.81 313 ASN A C 1
ATOM 2442 O O . ASN A 1 313 ? 26.158 0.845 -3.665 1.00 96.81 313 ASN A O 1
ATOM 2446 N N . LEU A 1 314 ? 24.587 -0.226 -4.849 1.00 98.25 314 LEU A N 1
ATOM 2447 C CA . LEU A 1 314 ? 24.663 0.667 -6.012 1.00 98.25 314 LEU A CA 1
ATOM 2448 C C . LEU A 1 314 ? 24.082 2.036 -5.630 1.00 98.25 314 LEU A C 1
ATOM 2450 O O . LEU A 1 314 ? 23.041 2.106 -4.984 1.00 98.25 314 LEU A O 1
ATOM 2454 N N . THR A 1 315 ? 24.735 3.116 -6.050 1.00 97.88 315 THR A N 1
ATOM 2455 C CA . THR A 1 315 ? 24.316 4.515 -5.814 1.00 97.88 315 THR A CA 1
ATOM 2456 C C . THR A 1 315 ? 24.223 5.257 -7.153 1.00 97.88 315 THR A C 1
ATOM 2458 O O . THR A 1 315 ? 24.297 4.624 -8.199 1.00 97.88 315 THR A O 1
ATOM 2461 N N . GLY A 1 316 ? 24.087 6.586 -7.186 1.00 97.81 316 GLY A N 1
ATOM 2462 C CA . GLY A 1 316 ? 24.225 7.351 -8.436 1.00 97.81 316 GLY A CA 1
ATOM 2463 C C . GLY A 1 316 ? 23.028 7.197 -9.379 1.00 97.81 316 GLY A C 1
ATOM 2464 O O . GLY A 1 316 ? 21.892 7.320 -8.929 1.00 97.81 316 GLY A O 1
ATOM 2465 N N . THR A 1 317 ? 23.259 6.992 -10.679 1.00 97.69 317 THR A N 1
ATOM 2466 C CA . THR A 1 317 ? 22.203 6.947 -11.717 1.00 97.69 317 THR A CA 1
ATOM 2467 C C . THR A 1 317 ? 22.518 5.918 -12.803 1.00 97.69 317 THR A C 1
ATOM 2469 O O . THR A 1 317 ? 23.686 5.736 -13.147 1.00 97.69 317 THR A O 1
ATOM 2472 N N . LEU A 1 318 ? 21.496 5.327 -13.433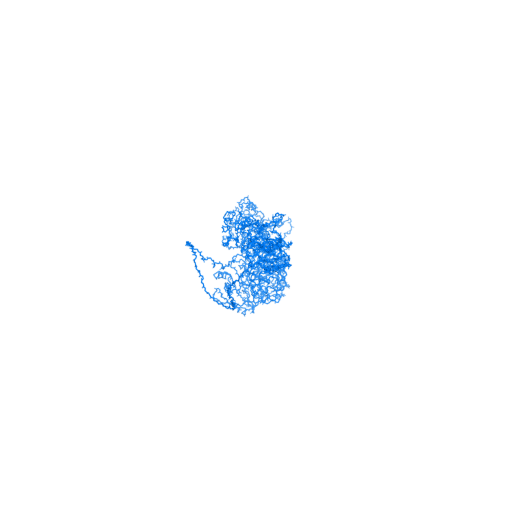 1.00 97.31 318 LEU A N 1
ATOM 2473 C CA . LEU A 1 318 ? 21.686 4.548 -14.667 1.00 97.31 318 LEU A CA 1
ATOM 2474 C C . LEU A 1 318 ? 22.211 5.457 -15.803 1.00 97.31 318 LEU A C 1
ATOM 2476 O O . LEU A 1 318 ? 21.590 6.489 -16.064 1.00 97.31 318 LEU A O 1
ATOM 2480 N N . PRO A 1 319 ? 23.326 5.115 -16.478 1.00 94.88 319 PRO A N 1
ATOM 2481 C CA . PRO A 1 319 ? 23.845 5.898 -17.598 1.00 94.88 319 PRO A CA 1
ATOM 2482 C C . PRO A 1 319 ? 23.120 5.596 -18.918 1.00 94.88 319 PRO A C 1
ATOM 2484 O O . PRO A 1 319 ? 22.451 4.575 -19.065 1.00 94.88 319 PRO A O 1
ATOM 2487 N N . GLU A 1 320 ? 23.331 6.468 -19.904 1.00 88.44 320 GLU A N 1
ATOM 2488 C CA . GLU A 1 320 ? 23.013 6.207 -21.313 1.00 88.44 320 GLU A CA 1
ATOM 2489 C C . GLU A 1 320 ? 23.989 5.178 -21.925 1.00 88.44 320 GLU A C 1
ATOM 2491 O O . GLU A 1 320 ? 25.138 5.052 -21.490 1.00 88.44 320 GLU A O 1
ATOM 2496 N N . GLY A 1 321 ? 23.551 4.464 -22.966 1.00 89.75 321 GLY A N 1
ATOM 2497 C CA . GLY A 1 321 ? 24.315 3.426 -23.660 1.00 89.75 321 GLY A CA 1
ATOM 2498 C C . GLY A 1 321 ? 24.078 1.999 -23.149 1.00 89.75 321 GLY A C 1
ATOM 2499 O O . GLY A 1 321 ? 24.610 1.059 -23.741 1.00 89.75 321 GLY A O 1
ATOM 2500 N N . LEU A 1 322 ? 23.255 1.806 -22.109 1.00 93.94 322 LEU A N 1
ATOM 2501 C CA . LEU A 1 322 ? 22.839 0.482 -21.618 1.00 93.94 322 LEU A CA 1
ATOM 2502 C C . LEU A 1 322 ? 22.069 -0.303 -22.688 1.00 93.94 322 LEU A C 1
ATOM 2504 O O . LEU A 1 322 ? 22.207 -1.522 -22.777 1.00 93.94 322 LEU A O 1
ATOM 2508 N N . SER A 1 323 ? 21.344 0.411 -23.554 1.00 93.12 323 SER A N 1
ATOM 2509 C CA . SER A 1 323 ? 20.721 -0.103 -24.784 1.00 93.12 323 SER A CA 1
ATOM 2510 C C . SER A 1 323 ? 21.663 -0.915 -25.690 1.00 93.12 323 SER A C 1
ATOM 2512 O O . SER A 1 323 ? 21.208 -1.751 -26.468 1.00 93.12 323 SER A O 1
ATOM 2514 N N . GLY A 1 324 ? 22.981 -0.700 -25.588 1.00 93.81 324 GLY A N 1
ATOM 2515 C CA . GLY A 1 324 ? 23.994 -1.375 -26.394 1.00 93.81 324 GLY A CA 1
ATOM 2516 C C . GLY A 1 324 ? 24.336 -2.812 -25.982 1.00 93.81 324 GLY A C 1
ATOM 2517 O O . GLY A 1 324 ? 25.132 -3.428 -26.697 1.00 93.81 324 GLY A O 1
ATOM 2518 N N . LEU A 1 325 ? 23.766 -3.329 -24.883 1.00 96.00 325 LEU A N 1
ATOM 2519 C CA . LEU A 1 325 ? 23.855 -4.733 -24.448 1.00 96.00 325 LEU A CA 1
ATOM 2520 C C . LEU A 1 325 ? 22.778 -5.570 -25.158 1.00 96.00 325 LEU A C 1
ATOM 2522 O O . LEU A 1 325 ? 21.780 -5.991 -24.577 1.00 96.00 325 LEU A O 1
ATOM 2526 N N . GLU A 1 326 ? 22.959 -5.764 -26.464 1.00 92.69 326 GLU A N 1
ATOM 2527 C CA . GLU A 1 326 ? 21.909 -6.210 -27.396 1.00 92.69 326 GLU A CA 1
ATOM 2528 C C . GLU A 1 326 ? 21.318 -7.605 -27.085 1.00 92.69 326 GLU A C 1
ATOM 2530 O O . GLU A 1 326 ? 20.208 -7.904 -27.531 1.00 92.69 326 GLU A O 1
ATOM 2535 N N . ARG A 1 327 ? 22.014 -8.455 -26.311 1.00 95.31 327 ARG A N 1
ATOM 2536 C CA . ARG A 1 327 ? 21.534 -9.785 -25.875 1.00 95.31 327 ARG A CA 1
ATOM 2537 C C . ARG A 1 327 ? 21.014 -9.834 -24.425 1.00 95.31 327 ARG A C 1
ATOM 2539 O O . ARG A 1 327 ? 20.638 -10.914 -23.972 1.00 95.31 327 ARG A O 1
ATOM 2546 N N . LEU A 1 328 ? 20.948 -8.705 -23.711 1.00 97.81 328 LEU A N 1
ATOM 2547 C CA . LEU A 1 328 ? 20.503 -8.661 -22.314 1.00 97.81 328 LEU A CA 1
ATOM 2548 C C . LEU A 1 328 ? 19.055 -9.168 -22.169 1.00 97.81 328 LEU A C 1
ATOM 2550 O O . LEU A 1 328 ? 18.128 -8.627 -22.770 1.00 97.81 328 LEU A O 1
ATOM 2554 N N . SER A 1 329 ? 18.888 -10.205 -21.349 1.00 97.62 329 SER A N 1
ATOM 2555 C CA . SER A 1 329 ? 17.646 -10.950 -21.115 1.00 97.62 329 SER A CA 1
ATOM 2556 C C . SER A 1 329 ? 17.074 -10.760 -19.705 1.00 97.62 329 SER A C 1
ATOM 2558 O O . SER A 1 329 ? 15.853 -10.771 -19.540 1.00 97.62 329 SER A O 1
ATOM 2560 N N . GLN A 1 330 ? 17.927 -10.493 -18.709 1.00 98.12 330 GLN A N 1
ATOM 2561 C CA . GLN A 1 330 ? 17.536 -10.136 -17.342 1.00 98.12 330 GLN A CA 1
ATOM 2562 C C . GLN A 1 330 ? 18.388 -8.973 -16.813 1.00 98.12 330 GLN A C 1
ATOM 2564 O O . GLN A 1 330 ? 19.614 -8.989 -16.928 1.00 98.12 330 GLN A O 1
ATOM 2569 N N . PHE A 1 331 ? 17.745 -7.997 -16.169 1.00 98.38 331 PHE A N 1
ATOM 2570 C CA . PHE A 1 331 ? 18.418 -6.926 -15.435 1.00 98.3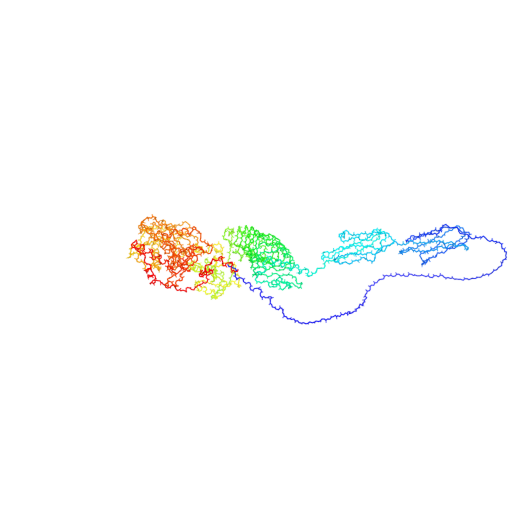8 331 PHE A CA 1
ATOM 2571 C C . PHE A 1 331 ? 17.793 -6.791 -14.040 1.00 98.38 331 PHE A C 1
ATOM 2573 O O . PHE A 1 331 ? 16.658 -6.338 -13.893 1.00 98.38 331 PHE A O 1
ATOM 2580 N N . ASP A 1 332 ? 18.536 -7.226 -13.025 1.00 98.19 332 ASP A N 1
ATOM 2581 C CA . ASP A 1 332 ? 18.159 -7.210 -11.613 1.00 98.19 332 ASP A CA 1
ATOM 2582 C C . ASP A 1 332 ? 19.106 -6.305 -10.815 1.00 98.19 332 ASP A C 1
ATOM 2584 O O . ASP A 1 332 ? 20.318 -6.530 -10.762 1.00 98.19 332 ASP A O 1
ATOM 2588 N N . ILE A 1 333 ? 18.523 -5.267 -10.218 1.00 98.31 333 ILE A N 1
ATOM 2589 C CA . ILE A 1 333 ? 19.167 -4.260 -9.365 1.00 98.31 333 ILE A CA 1
ATOM 2590 C C . ILE A 1 333 ? 18.288 -3.940 -8.141 1.00 98.31 333 ILE A C 1
ATOM 2592 O O . ILE A 1 333 ? 18.358 -2.831 -7.604 1.00 98.31 333 ILE A O 1
ATOM 2596 N N . ILE A 1 334 ? 17.463 -4.900 -7.694 1.00 97.56 334 ILE A N 1
ATOM 2597 C CA . ILE A 1 334 ? 16.561 -4.747 -6.537 1.00 97.56 334 ILE A CA 1
ATOM 2598 C C . ILE A 1 334 ? 17.335 -4.278 -5.288 1.00 97.56 334 ILE A C 1
ATOM 2600 O O . ILE A 1 334 ? 18.438 -4.760 -5.043 1.00 97.56 334 ILE A O 1
ATOM 2604 N N . ASP A 1 335 ? 16.734 -3.427 -4.447 1.00 96.94 335 ASP A N 1
ATOM 2605 C CA . ASP A 1 335 ? 17.226 -3.124 -3.083 1.00 96.94 335 ASP A CA 1
ATOM 2606 C C . ASP A 1 335 ? 18.587 -2.391 -3.100 1.00 96.94 335 ASP A C 1
ATOM 2608 O O . ASP A 1 335 ? 19.581 -2.836 -2.532 1.00 96.94 335 ASP A O 1
ATOM 2612 N N . ASN A 1 336 ? 18.632 -1.255 -3.802 1.00 98.12 336 ASN A N 1
ATOM 2613 C CA . ASN A 1 336 ? 19.812 -0.401 -3.978 1.00 98.12 336 ASN A CA 1
ATOM 2614 C C . ASN A 1 336 ? 19.439 1.096 -3.815 1.00 98.12 336 ASN A C 1
ATOM 2616 O O . ASN A 1 336 ? 18.309 1.439 -3.477 1.00 98.12 336 ASN A O 1
ATOM 2620 N N . HIS A 1 337 ? 20.394 2.003 -4.039 1.00 97.50 337 HIS A N 1
ATOM 2621 C CA . HIS A 1 337 ? 20.251 3.461 -3.895 1.00 97.50 337 HIS A CA 1
ATOM 2622 C C . HIS A 1 337 ? 20.385 4.196 -5.244 1.00 97.50 337 HIS A C 1
ATOM 2624 O O . HIS A 1 337 ? 21.002 5.263 -5.335 1.00 97.50 337 HIS A O 1
ATOM 2630 N N . LEU A 1 338 ? 19.859 3.613 -6.327 1.00 98.38 338 LEU A N 1
ATOM 2631 C CA . LEU A 1 338 ? 19.898 4.227 -7.658 1.00 98.38 338 LEU A CA 1
ATOM 2632 C C . LEU A 1 338 ? 18.864 5.348 -7.771 1.00 98.38 338 LEU A C 1
ATOM 2634 O O . LEU A 1 338 ? 17.682 5.138 -7.520 1.00 98.38 338 LEU A O 1
ATOM 2638 N N . THR A 1 339 ? 19.315 6.527 -8.184 1.00 98.06 339 THR A N 1
ATOM 2639 C CA . THR A 1 339 ? 18.519 7.755 -8.316 1.00 98.06 339 THR A CA 1
ATOM 2640 C C . THR A 1 339 ? 18.315 8.144 -9.787 1.00 98.06 339 THR A C 1
ATOM 2642 O O . THR A 1 339 ? 18.781 7.469 -10.710 1.00 98.06 339 THR A O 1
ATOM 2645 N N . GLY A 1 340 ? 17.646 9.277 -10.025 1.00 97.44 340 GLY A N 1
ATOM 2646 C CA . GLY A 1 340 ? 17.417 9.816 -11.369 1.00 97.44 340 GLY A CA 1
ATOM 2647 C C . GLY A 1 340 ? 16.312 9.077 -12.126 1.00 97.44 340 GLY A C 1
ATOM 2648 O O . GLY A 1 340 ? 15.552 8.315 -11.537 1.00 97.44 340 GLY A O 1
ATOM 2649 N N . SER A 1 341 ? 16.182 9.336 -13.426 1.00 97.69 341 SER A N 1
ATOM 2650 C CA . SER A 1 341 ? 15.138 8.739 -14.267 1.00 97.69 341 SER A CA 1
ATOM 2651 C C . SER A 1 341 ? 15.578 7.440 -14.929 1.00 97.69 341 SER A C 1
ATOM 2653 O O . SER A 1 341 ? 16.706 7.346 -15.410 1.00 97.69 341 SER A O 1
ATOM 2655 N N . ILE A 1 342 ? 14.651 6.486 -15.050 1.00 98.06 342 ILE A N 1
ATOM 2656 C CA . ILE A 1 342 ? 14.820 5.287 -15.883 1.00 98.06 342 ILE A CA 1
ATOM 2657 C C . ILE A 1 342 ? 15.088 5.736 -17.339 1.00 98.06 342 ILE A C 1
ATOM 2659 O O . ILE A 1 342 ? 14.260 6.463 -17.893 1.00 98.06 342 ILE A O 1
ATOM 2663 N N . PRO A 1 343 ? 16.211 5.350 -17.982 1.00 96.75 343 PRO A N 1
ATOM 2664 C CA . PRO A 1 343 ? 16.512 5.790 -19.344 1.00 96.75 343 PRO A CA 1
ATOM 2665 C C . PRO A 1 343 ? 15.528 5.223 -20.377 1.00 96.75 343 PRO A C 1
ATOM 2667 O O . PRO A 1 343 ? 15.330 4.012 -20.466 1.00 96.75 343 PRO A O 1
ATOM 2670 N N . ALA A 1 344 ? 14.958 6.091 -21.219 1.00 96.88 344 ALA A N 1
ATOM 2671 C CA . ALA A 1 344 ? 14.024 5.696 -22.282 1.00 96.88 344 ALA A CA 1
ATOM 2672 C C . ALA A 1 344 ? 14.640 4.725 -23.310 1.00 96.88 344 ALA A C 1
ATOM 2674 O O . ALA A 1 344 ? 13.947 3.894 -23.895 1.00 96.88 344 ALA A O 1
ATOM 2675 N N . GLU A 1 345 ? 15.962 4.777 -23.497 1.00 96.31 345 GLU A N 1
ATOM 2676 C CA . GLU A 1 345 ? 16.688 3.850 -24.369 1.00 96.31 345 GLU A CA 1
ATOM 2677 C C . GLU A 1 345 ? 16.659 2.383 -23.903 1.00 96.31 345 GLU A C 1
ATOM 2679 O O . GLU A 1 345 ? 16.872 1.497 -24.728 1.00 96.31 345 GLU A O 1
ATOM 2684 N N . LEU A 1 346 ? 16.315 2.091 -22.640 1.00 96.69 346 LEU A N 1
ATOM 2685 C CA . LEU A 1 346 ? 16.094 0.711 -22.190 1.00 96.69 346 LEU A CA 1
ATOM 2686 C C . LEU A 1 346 ? 14.953 0.035 -22.966 1.00 96.69 346 LEU A C 1
ATOM 2688 O O . LEU A 1 346 ? 14.991 -1.176 -23.156 1.00 96.69 346 LEU A O 1
ATOM 2692 N N . GLY A 1 347 ? 14.012 0.812 -23.519 1.00 96.56 347 GLY A N 1
ATOM 2693 C CA . GLY A 1 347 ? 12.983 0.352 -24.460 1.00 96.56 347 GLY A CA 1
ATOM 2694 C C . GLY A 1 347 ? 13.507 -0.183 -25.805 1.00 96.56 347 GLY A C 1
ATOM 2695 O O . GLY A 1 347 ? 12.709 -0.566 -26.657 1.00 96.56 347 GLY A O 1
ATOM 2696 N N . GLN A 1 348 ? 14.827 -0.198 -26.024 1.00 96.50 348 GLN A N 1
ATOM 2697 C CA . GLN A 1 348 ? 15.484 -0.776 -27.205 1.00 96.50 348 GLN A CA 1
ATOM 2698 C C . GLN A 1 348 ? 16.047 -2.189 -26.951 1.00 96.50 348 GLN A C 1
ATOM 2700 O O . GLN A 1 348 ? 16.454 -2.861 -27.901 1.00 96.50 348 GLN A O 1
ATOM 2705 N N . LEU A 1 349 ? 16.053 -2.667 -25.697 1.00 96.31 349 LEU A N 1
ATOM 2706 C CA . LEU A 1 349 ? 16.586 -3.975 -25.292 1.00 96.31 349 LEU A CA 1
ATOM 2707 C C . LEU A 1 349 ? 15.657 -5.128 -25.716 1.00 96.31 349 LEU A C 1
ATOM 2709 O O . LEU A 1 349 ? 15.028 -5.781 -24.894 1.00 96.31 349 LEU A O 1
ATOM 2713 N N . SER A 1 350 ? 15.560 -5.385 -27.020 1.00 92.62 350 SER A N 1
ATOM 2714 C CA . SER A 1 350 ? 14.561 -6.291 -27.621 1.00 92.62 350 SER A CA 1
ATOM 2715 C C . SER A 1 350 ? 14.538 -7.745 -27.113 1.00 92.62 350 SER A C 1
ATOM 2717 O O . SER A 1 350 ? 13.543 -8.431 -27.331 1.00 92.62 350 SER A O 1
ATOM 2719 N N . ASN A 1 351 ? 15.591 -8.211 -26.431 1.00 96.25 351 ASN A N 1
ATOM 2720 C CA . ASN A 1 351 ? 15.681 -9.554 -25.842 1.00 96.25 351 ASN A CA 1
ATOM 2721 C C . ASN A 1 351 ? 15.340 -9.603 -24.337 1.00 96.25 351 ASN A C 1
ATOM 2723 O O . ASN A 1 351 ? 15.394 -10.681 -23.744 1.00 96.25 351 ASN A O 1
ATOM 2727 N N . ILE A 1 352 ? 15.011 -8.468 -23.707 1.00 98.00 352 ILE A N 1
ATOM 2728 C CA . ILE A 1 352 ? 14.768 -8.398 -22.263 1.00 98.00 352 ILE A CA 1
ATOM 2729 C C . ILE A 1 352 ? 13.451 -9.093 -21.889 1.00 98.00 352 ILE A C 1
ATOM 2731 O O . ILE A 1 352 ? 12.396 -8.823 -22.460 1.00 98.00 352 ILE A O 1
ATOM 2735 N N . THR A 1 353 ? 13.528 -9.981 -20.900 1.00 98.38 353 THR A N 1
ATOM 2736 C CA . THR A 1 353 ? 12.397 -10.754 -20.359 1.00 98.38 353 THR A CA 1
ATOM 2737 C C . THR A 1 353 ? 12.052 -10.355 -18.927 1.00 98.38 353 THR A C 1
ATOM 2739 O O . THR A 1 353 ? 10.899 -10.467 -18.514 1.00 98.38 353 THR A O 1
ATOM 2742 N N . LEU A 1 354 ? 13.027 -9.842 -18.169 1.00 98.44 354 LEU A N 1
ATOM 2743 C CA . LEU A 1 354 ? 12.886 -9.521 -16.750 1.00 98.44 354 LEU A CA 1
ATOM 2744 C C . LEU A 1 354 ? 13.588 -8.194 -16.419 1.00 98.44 354 LEU A C 1
ATOM 2746 O O . LEU A 1 354 ? 14.806 -8.078 -16.584 1.00 98.44 354 LEU A O 1
ATOM 2750 N N . LEU A 1 355 ? 12.827 -7.213 -15.921 1.00 98.44 355 LEU A N 1
ATOM 2751 C CA . LEU A 1 355 ? 13.336 -5.944 -15.387 1.00 98.44 355 LEU A CA 1
ATOM 2752 C C . LEU A 1 355 ? 12.939 -5.811 -13.912 1.00 98.44 355 LEU A C 1
ATOM 2754 O O . LEU A 1 355 ? 11.777 -5.542 -13.606 1.00 98.44 355 LEU A O 1
ATOM 2758 N N . TYR A 1 356 ? 13.911 -5.975 -13.011 1.00 98.19 356 TYR A N 1
ATOM 2759 C CA . TYR A 1 356 ? 13.708 -5.899 -11.564 1.00 98.19 356 TYR A CA 1
ATOM 2760 C C . TYR A 1 356 ? 14.452 -4.702 -10.955 1.00 98.19 356 TYR A C 1
ATOM 2762 O O . TYR A 1 356 ? 15.624 -4.790 -10.582 1.00 98.19 356 TYR A O 1
ATOM 2770 N N . PHE A 1 357 ? 13.777 -3.554 -10.892 1.00 98.44 357 PHE A N 1
ATOM 2771 C CA . PHE A 1 357 ? 14.318 -2.272 -10.415 1.00 98.44 357 PHE A CA 1
ATOM 2772 C C . PHE A 1 357 ? 13.658 -1.833 -9.085 1.00 98.44 357 PHE A C 1
ATOM 2774 O O . PHE A 1 357 ? 13.729 -0.661 -8.700 1.00 98.44 357 PHE A O 1
ATOM 2781 N N . GLU A 1 358 ? 12.979 -2.746 -8.379 1.00 94.75 358 GLU A N 1
ATOM 2782 C CA . GLU A 1 358 ? 12.285 -2.440 -7.122 1.00 94.75 358 GLU A CA 1
ATOM 2783 C C . GLU A 1 358 ? 13.226 -1.926 -6.022 1.00 94.75 358 GLU A C 1
ATOM 2785 O O . GLU A 1 358 ? 14.410 -2.265 -5.992 1.00 94.75 358 GLU A O 1
ATOM 2790 N N . LYS A 1 359 ? 12.678 -1.164 -5.065 1.00 95.81 359 LYS A N 1
ATOM 2791 C CA . LYS A 1 359 ? 13.400 -0.647 -3.887 1.00 95.81 359 LYS A CA 1
ATOM 2792 C C . LYS A 1 359 ? 14.669 0.110 -4.278 1.00 95.81 359 LYS A C 1
ATOM 2794 O O . LYS A 1 359 ? 15.785 -0.302 -3.965 1.00 95.81 359 LYS A O 1
ATOM 2799 N N . ASN A 1 360 ? 14.461 1.201 -4.994 1.00 98.12 360 ASN A N 1
ATOM 2800 C CA . ASN A 1 360 ? 15.488 2.153 -5.383 1.00 98.12 360 ASN A CA 1
ATOM 2801 C C . ASN A 1 360 ? 14.938 3.577 -5.176 1.00 98.12 360 ASN A C 1
ATOM 2803 O O . ASN A 1 360 ? 13.886 3.787 -4.569 1.00 98.12 360 ASN A O 1
ATOM 2807 N N . GLU A 1 361 ? 15.659 4.580 -5.659 1.00 97.75 361 GLU A N 1
ATOM 2808 C CA . GLU A 1 361 ? 15.310 5.996 -5.556 1.00 97.75 361 GLU A CA 1
ATOM 2809 C C . GLU A 1 361 ? 15.013 6.598 -6.950 1.00 97.75 361 GLU A C 1
ATOM 2811 O O . GLU A 1 361 ? 15.158 7.804 -7.172 1.00 97.75 361 GLU A O 1
ATOM 2816 N N . PHE A 1 362 ? 14.581 5.761 -7.908 1.00 98.56 362 PHE A N 1
ATOM 2817 C CA . PHE A 1 362 ? 14.257 6.190 -9.271 1.00 98.56 362 PHE A CA 1
ATOM 2818 C C . PHE A 1 362 ? 13.075 7.159 -9.284 1.00 98.56 362 PHE A C 1
ATOM 2820 O O . PHE A 1 362 ? 12.078 6.956 -8.601 1.00 98.56 362 PHE A O 1
ATOM 2827 N N . SER A 1 363 ? 13.172 8.204 -10.098 1.00 96.81 363 SER A N 1
ATOM 2828 C CA . SER A 1 363 ? 12.287 9.371 -10.105 1.00 96.81 363 SER A CA 1
ATOM 2829 C C . SER A 1 363 ? 11.936 9.809 -11.532 1.00 96.81 363 SER A C 1
ATOM 2831 O O . SER A 1 363 ? 12.422 9.245 -12.511 1.00 96.81 363 SER A O 1
ATOM 2833 N N . GLY A 1 364 ? 11.063 10.808 -11.683 1.00 97.69 364 GLY A N 1
ATOM 2834 C CA . GLY A 1 364 ? 10.512 11.159 -12.999 1.00 97.69 364 GLY A CA 1
ATOM 2835 C C . GLY A 1 364 ? 9.494 10.123 -13.489 1.00 97.69 364 GLY A C 1
ATOM 2836 O O . GLY A 1 364 ? 8.989 9.333 -12.695 1.00 97.69 364 GLY A O 1
ATOM 2837 N N . SER A 1 365 ? 9.128 10.158 -14.769 1.00 98.38 365 SER A N 1
ATOM 2838 C CA . SER A 1 365 ? 8.090 9.280 -15.328 1.00 98.38 365 SER A CA 1
ATOM 2839 C C . SER A 1 365 ? 8.629 7.939 -15.822 1.00 98.38 365 SER A C 1
ATOM 2841 O O . SER A 1 365 ? 9.736 7.872 -16.351 1.00 98.38 365 SER A O 1
ATOM 2843 N N . ILE A 1 366 ? 7.795 6.896 -15.750 1.00 98.75 366 ILE A N 1
ATOM 2844 C CA . ILE A 1 366 ? 8.013 5.632 -16.472 1.00 98.75 366 ILE A CA 1
ATOM 2845 C C . ILE A 1 366 ? 8.113 5.949 -17.980 1.00 98.75 366 ILE A C 1
ATOM 2847 O O . ILE A 1 366 ? 7.182 6.566 -18.508 1.00 98.75 366 ILE A O 1
ATOM 2851 N N . PRO A 1 367 ? 9.190 5.560 -18.691 1.00 98.19 367 PRO A N 1
ATOM 2852 C CA . PRO A 1 367 ? 9.312 5.836 -20.120 1.00 98.19 367 PRO A CA 1
ATOM 2853 C C . PRO A 1 367 ? 8.274 5.057 -20.948 1.00 98.19 367 PRO A C 1
ATOM 2855 O O . PRO A 1 367 ? 8.214 3.828 -20.830 1.00 98.19 367 PRO A O 1
ATOM 2858 N N . PRO A 1 368 ? 7.489 5.718 -21.822 1.00 98.56 368 PRO A N 1
ATOM 2859 C CA . PRO A 1 368 ? 6.585 5.040 -22.755 1.00 98.56 368 PRO A CA 1
ATOM 2860 C C . PRO A 1 368 ? 7.302 4.034 -23.672 1.00 98.56 368 PRO A C 1
ATOM 2862 O O . PRO A 1 368 ? 6.715 3.040 -24.095 1.00 98.56 368 PRO A O 1
ATOM 2865 N N . GLU A 1 369 ? 8.591 4.247 -23.939 1.00 98.44 369 GLU A N 1
ATOM 2866 C CA . GLU A 1 369 ? 9.450 3.371 -24.735 1.00 98.44 369 GLU A CA 1
ATOM 2867 C C . GLU A 1 369 ? 9.580 1.950 -24.162 1.00 98.44 369 GLU A C 1
ATOM 2869 O O . GLU A 1 369 ? 9.814 1.018 -24.931 1.00 98.44 369 GLU A O 1
ATOM 2874 N N . LEU A 1 370 ? 9.365 1.745 -22.853 1.00 98.44 370 LEU A N 1
ATOM 2875 C CA . LEU A 1 370 ? 9.321 0.400 -22.259 1.00 98.44 370 LEU A CA 1
ATOM 2876 C C . LEU A 1 370 ? 8.183 -0.457 -22.844 1.00 98.44 370 LEU A C 1
ATOM 2878 O O . LEU A 1 370 ? 8.297 -1.678 -22.874 1.00 98.44 370 LEU A O 1
ATOM 2882 N N . GLY A 1 371 ? 7.133 0.160 -23.400 1.00 97.81 371 GLY A N 1
ATOM 2883 C CA . GLY A 1 371 ? 6.067 -0.524 -24.141 1.00 97.81 371 GLY A CA 1
ATOM 2884 C C . GLY A 1 371 ? 6.492 -1.127 -25.490 1.00 97.81 371 GLY A C 1
ATOM 2885 O O . GLY A 1 371 ? 5.658 -1.695 -26.190 1.00 97.81 371 GLY A O 1
ATOM 2886 N N . ASN A 1 372 ? 7.763 -1.008 -25.887 1.00 97.62 372 ASN A N 1
ATOM 2887 C CA . ASN A 1 372 ? 8.311 -1.673 -27.076 1.00 97.62 372 ASN A CA 1
ATOM 2888 C C . ASN A 1 372 ? 8.942 -3.048 -26.767 1.00 97.62 372 ASN A C 1
ATOM 2890 O O . ASN A 1 372 ? 9.331 -3.762 -27.691 1.00 97.62 372 ASN A O 1
ATOM 2894 N N . LEU A 1 373 ? 9.062 -3.421 -25.488 1.00 97.81 373 LEU A N 1
ATOM 2895 C CA . LEU A 1 373 ? 9.780 -4.612 -25.025 1.00 97.81 373 LEU A CA 1
ATOM 2896 C C . LEU A 1 373 ? 8.914 -5.877 -25.139 1.00 97.81 373 LEU A C 1
ATOM 2898 O O . LEU A 1 373 ? 8.466 -6.431 -24.143 1.00 97.81 373 LEU A O 1
ATOM 2902 N N . SER A 1 374 ? 8.653 -6.331 -26.368 1.00 94.62 374 SER A N 1
ATOM 2903 C CA . SER A 1 374 ? 7.641 -7.362 -26.673 1.00 94.62 374 SER A CA 1
ATOM 2904 C C . SER A 1 374 ? 7.796 -8.711 -25.956 1.00 94.62 374 SER A C 1
ATOM 2906 O O . SER A 1 374 ? 6.813 -9.443 -25.884 1.00 94.62 374 SER A O 1
ATOM 2908 N N . HIS A 1 375 ? 8.988 -9.025 -25.440 1.00 97.12 375 HIS A N 1
ATOM 2909 C CA . HIS A 1 375 ? 9.300 -10.262 -24.709 1.00 97.12 375 HIS A CA 1
ATOM 2910 C C . HIS A 1 375 ? 9.404 -10.085 -23.185 1.00 97.12 375 HIS A C 1
ATOM 2912 O O . HIS A 1 375 ? 9.727 -11.035 -22.474 1.00 97.12 375 HIS A O 1
ATOM 2918 N N . LEU A 1 376 ? 9.120 -8.887 -22.666 1.00 98.50 376 LEU A N 1
ATOM 2919 C CA . LEU A 1 376 ? 9.151 -8.598 -21.236 1.00 98.50 376 LEU A CA 1
ATOM 2920 C C . LEU A 1 376 ? 8.011 -9.339 -20.526 1.00 98.50 376 LEU A C 1
ATOM 2922 O O . LEU A 1 376 ? 6.840 -9.040 -20.753 1.00 98.50 376 LEU A O 1
ATOM 2926 N N . ASN A 1 377 ? 8.359 -10.279 -19.644 1.00 98.38 377 ASN A N 1
ATOM 2927 C CA . ASN A 1 377 ? 7.413 -11.035 -18.830 1.00 98.38 377 ASN A CA 1
ATOM 2928 C C . ASN A 1 377 ? 7.123 -10.334 -17.499 1.00 98.38 377 ASN A C 1
ATOM 2930 O O . ASN A 1 377 ? 5.957 -10.197 -17.133 1.00 98.38 377 ASN A O 1
ATOM 2934 N N . TYR A 1 378 ? 8.147 -9.868 -16.774 1.00 98.62 378 TYR A N 1
ATOM 2935 C CA . TYR A 1 378 ? 7.967 -9.152 -15.502 1.00 98.62 378 TYR A CA 1
ATOM 2936 C C . TYR A 1 378 ? 8.572 -7.740 -15.577 1.00 98.62 378 TYR A C 1
ATOM 2938 O O . TYR A 1 378 ? 9.754 -7.583 -15.901 1.00 98.62 378 TYR A O 1
ATOM 2946 N N . LEU A 1 379 ? 7.773 -6.727 -15.226 1.00 98.75 379 LEU A N 1
ATOM 2947 C CA . LEU A 1 379 ? 8.201 -5.334 -15.063 1.00 98.75 379 LEU A CA 1
ATOM 2948 C C . LEU A 1 379 ? 7.973 -4.893 -13.613 1.00 98.75 379 LEU A C 1
ATOM 2950 O O . LEU A 1 379 ? 6.836 -4.632 -13.210 1.00 98.75 379 LEU A O 1
ATOM 2954 N N . GLU A 1 380 ? 9.053 -4.826 -12.836 1.00 98.31 380 GLU A N 1
ATOM 2955 C CA . GLU A 1 380 ? 8.993 -4.674 -11.380 1.00 98.31 380 GLU A CA 1
ATOM 2956 C C . GLU A 1 380 ? 9.731 -3.396 -10.949 1.00 98.31 380 GLU A C 1
ATOM 2958 O O . GLU A 1 380 ? 10.959 -3.359 -10.857 1.00 98.31 380 GLU A O 1
ATOM 2963 N N . LEU A 1 381 ? 8.969 -2.316 -10.734 1.00 98.62 381 LEU A N 1
ATOM 2964 C CA . LEU A 1 381 ? 9.447 -0.952 -10.454 1.00 98.62 381 LEU A CA 1
ATOM 2965 C C . LEU A 1 381 ? 8.976 -0.415 -9.084 1.00 98.62 381 LEU A C 1
ATOM 2967 O O . LEU A 1 381 ? 9.088 0.784 -8.807 1.00 98.62 381 LEU A O 1
ATOM 2971 N N . ALA A 1 382 ? 8.401 -1.258 -8.227 1.00 97.56 382 ALA A N 1
ATOM 2972 C CA . ALA A 1 382 ? 7.773 -0.823 -6.985 1.00 97.56 382 ALA A CA 1
ATOM 2973 C C . ALA A 1 382 ? 8.756 -0.325 -5.914 1.00 97.56 382 ALA A C 1
ATOM 2975 O O . ALA A 1 382 ? 9.920 -0.722 -5.876 1.00 97.56 382 ALA A O 1
ATOM 2976 N N . ASN A 1 383 ? 8.261 0.486 -4.975 1.00 95.81 383 ASN A N 1
ATOM 2977 C CA . ASN A 1 383 ? 9.061 1.125 -3.922 1.00 95.81 383 ASN A CA 1
ATOM 2978 C C . ASN A 1 383 ? 10.167 2.008 -4.530 1.00 95.81 383 ASN A C 1
ATOM 2980 O O . ASN A 1 383 ? 11.355 1.783 -4.316 1.00 95.81 383 ASN A O 1
ATOM 2984 N N . ASN A 1 384 ? 9.745 2.988 -5.327 1.00 97.88 384 ASN A N 1
ATOM 2985 C CA . ASN A 1 384 ? 10.592 4.002 -5.953 1.00 97.88 384 ASN A CA 1
ATOM 2986 C C . ASN A 1 384 ? 9.939 5.391 -5.768 1.00 97.88 384 ASN A C 1
ATOM 2988 O O . ASN A 1 384 ? 8.960 5.551 -5.039 1.00 97.88 384 ASN A O 1
ATOM 2992 N N . GLN A 1 385 ? 10.489 6.419 -6.412 1.00 97.62 385 GLN A N 1
ATOM 2993 C CA . GLN A 1 385 ? 10.004 7.804 -6.390 1.00 97.62 385 GLN A CA 1
ATOM 2994 C C . GLN A 1 385 ? 9.402 8.222 -7.752 1.00 97.62 385 GLN A C 1
ATOM 2996 O O . GLN A 1 385 ? 9.428 9.402 -8.116 1.00 97.62 385 GLN A O 1
ATOM 3001 N N . LEU A 1 386 ? 8.885 7.267 -8.539 1.00 98.31 386 LEU A N 1
ATOM 3002 C CA . LEU A 1 386 ? 8.373 7.509 -9.894 1.00 98.31 386 LEU A CA 1
ATOM 3003 C C . LEU A 1 386 ? 7.091 8.352 -9.862 1.00 98.31 386 LEU A C 1
ATOM 3005 O O . LEU A 1 386 ? 6.263 8.222 -8.969 1.00 98.31 386 LEU A O 1
ATOM 3009 N N . THR A 1 387 ? 6.925 9.217 -10.858 1.00 97.94 387 THR A N 1
ATOM 3010 C CA . THR A 1 387 ? 5.901 10.274 -10.959 1.00 97.94 387 THR A CA 1
ATOM 3011 C C . THR A 1 387 ? 5.244 10.264 -12.346 1.00 97.94 387 THR A C 1
ATOM 3013 O O . THR A 1 387 ? 5.530 9.404 -13.177 1.00 97.94 387 THR A O 1
ATOM 3016 N N . GLY A 1 388 ? 4.357 11.220 -12.637 1.00 97.81 388 GLY A N 1
ATOM 3017 C CA . GLY A 1 388 ? 3.638 11.261 -13.915 1.00 97.81 388 GLY A CA 1
ATOM 3018 C C . GLY A 1 388 ? 2.536 10.205 -13.961 1.00 97.81 388 GLY A C 1
ATOM 3019 O O . GLY A 1 388 ? 1.978 9.874 -12.918 1.00 97.81 388 GLY A O 1
ATOM 3020 N N . SER A 1 389 ? 2.191 9.701 -15.144 1.00 98.38 389 SER A N 1
ATOM 3021 C CA . SER A 1 389 ? 1.149 8.682 -15.329 1.00 98.38 389 SER A CA 1
ATOM 3022 C C . SER A 1 389 ? 1.710 7.367 -15.856 1.00 98.38 389 SER A C 1
ATOM 3024 O O . SER A 1 389 ? 2.764 7.350 -16.491 1.00 98.38 389 SER A O 1
ATOM 3026 N N . ILE A 1 390 ? 0.980 6.272 -15.634 1.00 98.81 390 ILE A N 1
ATOM 3027 C CA . ILE A 1 390 ? 1.270 4.979 -16.266 1.00 98.81 390 ILE A CA 1
ATOM 3028 C C . ILE A 1 390 ? 1.124 5.156 -17.794 1.00 98.81 390 ILE A C 1
ATOM 3030 O O . ILE A 1 390 ? 0.062 5.608 -18.229 1.00 98.81 390 ILE A O 1
ATOM 3034 N N . PRO A 1 391 ? 2.142 4.849 -18.621 1.00 98.56 391 PRO A N 1
ATOM 3035 C CA . PRO A 1 391 ? 2.029 5.010 -20.069 1.00 98.56 391 PRO A CA 1
ATOM 3036 C C . PRO A 1 391 ? 1.048 3.994 -20.685 1.00 98.56 391 PRO A C 1
ATOM 3038 O O . PRO A 1 391 ? 1.195 2.795 -20.423 1.00 98.56 391 PRO A O 1
ATOM 3041 N N . PRO A 1 392 ? 0.096 4.412 -21.545 1.00 98.56 392 PRO A N 1
ATOM 3042 C CA . PRO A 1 392 ? -0.773 3.483 -22.277 1.00 98.56 392 PRO A CA 1
ATOM 3043 C C . PRO A 1 392 ? 0.023 2.572 -23.227 1.00 98.56 392 PRO A C 1
ATOM 3045 O O . PRO A 1 392 ? -0.402 1.457 -23.522 1.00 98.56 392 PRO A O 1
ATOM 3048 N N . GLU A 1 393 ? 1.220 2.996 -23.649 1.00 98.62 393 GLU A N 1
ATOM 3049 C CA . GLU A 1 393 ? 2.203 2.192 -24.382 1.00 98.62 393 GLU A CA 1
ATOM 3050 C C . GLU A 1 393 ? 2.487 0.826 -23.743 1.00 98.62 393 GLU A C 1
ATOM 3052 O O . GLU A 1 393 ? 2.714 -0.135 -24.478 1.00 98.62 393 GLU A O 1
ATOM 3057 N N . LEU A 1 394 ? 2.444 0.709 -22.407 1.00 98.56 394 LEU A N 1
ATOM 3058 C CA . LEU A 1 394 ? 2.668 -0.567 -21.718 1.00 98.56 394 LEU A CA 1
ATOM 3059 C C . LEU A 1 394 ? 1.624 -1.626 -22.111 1.00 98.56 394 LEU A C 1
ATOM 3061 O O . LEU A 1 394 ? 1.937 -2.811 -22.111 1.00 98.56 394 LEU A O 1
ATOM 3065 N N . GLY A 1 395 ? 0.420 -1.226 -22.538 1.00 97.81 395 GLY A N 1
ATOM 3066 C CA . GLY A 1 395 ? -0.620 -2.134 -23.040 1.00 97.81 395 GLY A CA 1
ATOM 3067 C C . GLY A 1 395 ? -0.221 -2.965 -24.269 1.00 97.81 395 GLY A C 1
ATOM 3068 O O . GLY A 1 395 ? -0.927 -3.895 -24.640 1.00 97.81 395 GLY A O 1
ATOM 3069 N N . ARG A 1 396 ? 0.922 -2.670 -24.904 1.00 98.06 396 ARG A N 1
ATOM 3070 C CA . ARG A 1 396 ? 1.494 -3.467 -26.005 1.00 98.06 396 ARG A CA 1
ATOM 3071 C C . ARG A 1 396 ? 2.219 -4.734 -25.536 1.00 98.06 396 ARG A C 1
ATOM 3073 O O . ARG A 1 396 ? 2.540 -5.580 -26.367 1.00 98.06 396 ARG A O 1
ATOM 3080 N N . LEU A 1 397 ? 2.506 -4.861 -24.239 1.00 98.12 397 LEU A N 1
ATOM 3081 C CA . LEU A 1 397 ? 3.323 -5.932 -23.665 1.00 98.12 397 LEU A CA 1
ATOM 3082 C C . LEU A 1 397 ? 2.500 -7.224 -23.491 1.00 98.12 397 LEU A C 1
ATOM 3084 O O . LEU A 1 397 ? 2.102 -7.597 -22.391 1.00 98.12 397 LEU A O 1
ATOM 3088 N N . SER A 1 398 ? 2.213 -7.910 -24.600 1.00 95.88 398 SER A N 1
ATOM 3089 C CA . SER A 1 398 ? 1.343 -9.099 -24.626 1.00 95.88 398 SER A CA 1
ATOM 3090 C C . SER A 1 398 ? 1.905 -10.325 -23.896 1.00 95.88 398 SER A C 1
ATOM 3092 O O . SER A 1 398 ? 1.130 -11.197 -23.502 1.00 95.88 398 SER A O 1
ATOM 3094 N N . GLU A 1 399 ? 3.227 -10.404 -23.720 1.00 98.12 399 GLU A N 1
ATOM 3095 C CA . GLU A 1 399 ? 3.927 -11.478 -22.991 1.00 98.12 399 GLU A CA 1
ATOM 3096 C C . GLU A 1 399 ? 4.145 -11.143 -21.497 1.00 98.12 399 GLU A C 1
ATOM 3098 O O . GLU A 1 399 ? 4.700 -11.963 -20.765 1.00 98.12 399 GLU A O 1
ATOM 3103 N N . LEU A 1 400 ? 3.673 -9.978 -21.025 1.00 98.56 400 LEU A N 1
ATOM 3104 C CA . LEU A 1 400 ? 3.800 -9.541 -19.633 1.00 98.56 400 LEU A CA 1
ATOM 3105 C C . LEU A 1 400 ? 2.863 -10.345 -18.720 1.00 98.56 400 LEU A C 1
ATOM 3107 O O . LEU A 1 400 ? 1.644 -10.273 -18.855 1.00 98.56 400 LEU A O 1
ATOM 3111 N N . GLU A 1 401 ? 3.432 -11.088 -17.775 1.00 98.56 401 GLU A N 1
ATOM 3112 C CA . GLU A 1 401 ? 2.721 -11.847 -16.741 1.00 98.56 401 GLU A CA 1
ATOM 3113 C C . GLU A 1 401 ? 2.548 -11.038 -15.444 1.00 98.56 401 GLU A C 1
ATOM 3115 O O . GLU A 1 401 ? 1.557 -11.225 -14.729 1.00 98.56 401 GLU A O 1
ATOM 3120 N N . ARG A 1 402 ? 3.474 -10.110 -15.145 1.00 98.50 402 ARG A N 1
ATOM 3121 C CA . ARG A 1 402 ? 3.436 -9.266 -13.939 1.00 98.50 402 ARG A CA 1
ATOM 3122 C C . ARG A 1 402 ? 3.811 -7.809 -14.209 1.00 98.50 402 ARG A C 1
ATOM 3124 O O . ARG A 1 402 ? 4.850 -7.524 -14.805 1.00 98.50 402 ARG A O 1
ATOM 3131 N N . LEU A 1 403 ? 3.006 -6.901 -13.654 1.00 98.75 403 LEU A N 1
ATOM 3132 C CA . LEU A 1 403 ? 3.277 -5.466 -13.586 1.00 98.75 403 LEU A CA 1
ATOM 3133 C C . LEU A 1 403 ? 3.229 -4.983 -12.127 1.00 98.75 403 LEU A C 1
ATOM 3135 O O . LEU A 1 403 ? 2.152 -4.914 -11.528 1.00 98.75 403 LEU A O 1
ATOM 3139 N N . SER A 1 404 ? 4.389 -4.627 -11.570 1.00 98.31 404 SER A N 1
ATOM 3140 C CA . SER A 1 404 ? 4.541 -4.134 -10.194 1.00 98.31 404 SER A CA 1
ATOM 3141 C C . SER A 1 404 ? 5.006 -2.676 -10.193 1.00 98.31 404 SER A C 1
ATOM 3143 O O . SER A 1 404 ? 6.157 -2.373 -10.503 1.00 98.31 404 SER A O 1
ATOM 3145 N N . LEU A 1 405 ? 4.093 -1.757 -9.864 1.00 98.56 405 LEU A N 1
ATOM 3146 C CA . LEU A 1 405 ? 4.320 -0.303 -9.816 1.00 98.56 405 LEU A CA 1
ATOM 3147 C C . LEU A 1 405 ? 3.982 0.302 -8.436 1.00 98.56 405 LEU A C 1
ATOM 3149 O O . LEU A 1 405 ? 3.896 1.525 -8.288 1.00 98.56 405 LEU A O 1
ATOM 3153 N N . PHE A 1 406 ? 3.741 -0.539 -7.427 1.00 95.75 406 PHE A N 1
ATOM 3154 C CA . PHE A 1 406 ? 3.235 -0.114 -6.121 1.00 95.75 406 PHE A CA 1
ATOM 3155 C C . PHE A 1 406 ? 4.234 0.753 -5.331 1.00 95.75 406 PHE A C 1
ATOM 3157 O O . PHE A 1 406 ? 5.431 0.745 -5.616 1.00 95.75 406 PHE A O 1
ATOM 3164 N N . ASN A 1 407 ? 3.760 1.504 -4.331 1.00 94.31 407 ASN A N 1
ATOM 3165 C CA . ASN A 1 407 ? 4.577 2.421 -3.518 1.00 94.31 407 ASN A CA 1
ATOM 3166 C C . ASN A 1 407 ? 5.447 3.360 -4.382 1.00 94.31 407 ASN A C 1
ATOM 3168 O O . ASN A 1 407 ? 6.676 3.276 -4.382 1.00 94.31 407 ASN A O 1
ATOM 3172 N N . ASN A 1 408 ? 4.785 4.233 -5.138 1.00 96.69 408 ASN A N 1
ATOM 3173 C CA . ASN A 1 408 ? 5.388 5.279 -5.966 1.00 96.69 408 ASN A CA 1
ATOM 3174 C C . ASN A 1 408 ? 4.525 6.562 -5.873 1.00 96.69 408 ASN A C 1
ATOM 3176 O O . ASN A 1 408 ? 3.548 6.631 -5.126 1.00 96.69 408 ASN A O 1
ATOM 3180 N N . PHE A 1 409 ? 4.865 7.600 -6.638 1.00 95.62 409 PHE A N 1
ATOM 3181 C CA . PHE A 1 409 ? 4.101 8.849 -6.755 1.00 95.62 409 PHE A CA 1
ATOM 3182 C C . PHE A 1 409 ? 3.371 8.963 -8.112 1.00 95.62 409 PHE A C 1
ATOM 3184 O O . PHE A 1 409 ? 3.195 10.065 -8.643 1.00 95.62 409 PHE A O 1
ATOM 3191 N N . LEU A 1 410 ? 2.953 7.833 -8.700 1.00 97.88 410 LEU A N 1
ATOM 3192 C CA . LEU A 1 410 ? 2.229 7.807 -9.977 1.00 97.88 410 LEU A CA 1
ATOM 3193 C C . LEU A 1 410 ? 0.834 8.427 -9.831 1.00 97.88 410 LEU A C 1
ATOM 3195 O O . LEU A 1 410 ? 0.224 8.398 -8.766 1.00 97.88 410 LEU A O 1
ATOM 3199 N N . SER A 1 411 ? 0.329 9.000 -10.918 1.00 96.12 411 SER A N 1
ATOM 3200 C CA . SER A 1 411 ? -0.844 9.876 -10.958 1.00 96.12 411 SER A CA 1
ATOM 3201 C C . SER A 1 411 ? -1.607 9.749 -12.284 1.00 96.12 411 SER A C 1
ATOM 3203 O O . SER A 1 411 ? -1.224 8.979 -13.163 1.00 96.12 411 SER A O 1
ATOM 3205 N N . GLY A 1 412 ? -2.705 10.490 -12.452 1.00 96.69 412 GLY A N 1
ATOM 3206 C CA . GLY A 1 412 ? -3.596 10.298 -13.603 1.00 96.69 412 GLY A CA 1
ATOM 3207 C C . GLY A 1 412 ? -4.406 9.007 -13.470 1.00 96.69 412 GLY A C 1
ATOM 3208 O O . GLY A 1 412 ? -4.570 8.511 -12.360 1.00 96.69 412 GLY A O 1
ATOM 3209 N N . SER A 1 413 ? -4.960 8.488 -14.565 1.00 97.19 413 SER A N 1
ATOM 3210 C CA . SER A 1 413 ? -5.811 7.287 -14.542 1.00 97.19 413 SER A CA 1
ATOM 3211 C C . SER A 1 413 ? -5.048 6.010 -14.881 1.00 97.19 413 SER A C 1
ATOM 3213 O O . SER A 1 413 ? -3.985 6.058 -15.499 1.00 97.19 413 SER A O 1
ATOM 3215 N N . ILE A 1 414 ? -5.604 4.866 -14.474 1.00 98.19 414 ILE A N 1
ATOM 3216 C CA . ILE A 1 414 ? -5.191 3.553 -14.981 1.00 98.19 414 ILE A CA 1
ATOM 3217 C C . ILE A 1 414 ? -5.561 3.509 -16.478 1.00 98.19 414 ILE A C 1
ATOM 3219 O O . ILE A 1 414 ? -6.742 3.684 -16.786 1.00 98.19 414 ILE A O 1
ATOM 3223 N N . PRO A 1 415 ? -4.612 3.292 -17.408 1.00 98.31 415 PRO A N 1
ATOM 3224 C CA . PRO A 1 415 ? -4.930 3.226 -18.831 1.00 98.31 415 PRO A CA 1
ATOM 3225 C C . PRO A 1 415 ? -5.807 2.003 -19.154 1.00 98.31 415 PRO A C 1
ATOM 3227 O O . PRO A 1 415 ? -5.452 0.895 -18.737 1.00 98.31 415 PRO A O 1
ATOM 3230 N N . PRO A 1 416 ? -6.908 2.148 -19.918 1.00 98.25 416 PRO A N 1
ATOM 3231 C CA . PRO A 1 416 ? -7.691 1.004 -20.391 1.00 98.25 416 PRO A CA 1
ATOM 3232 C C . PRO A 1 416 ? -6.861 0.069 -21.281 1.00 98.25 416 PRO A C 1
ATOM 3234 O O . PRO A 1 416 ? -7.128 -1.128 -21.336 1.00 98.25 416 PRO A O 1
ATOM 3237 N N . GLU A 1 417 ? -5.797 0.576 -21.915 1.00 98.44 417 GLU A N 1
ATOM 3238 C CA . GLU A 1 417 ? -4.877 -0.206 -22.737 1.00 98.44 417 GLU A CA 1
ATOM 3239 C C . GLU A 1 417 ? -4.209 -1.368 -21.983 1.00 98.44 417 GLU A C 1
ATOM 3241 O O . GLU A 1 417 ? -3.811 -2.334 -22.634 1.00 98.44 417 GLU A O 1
ATOM 3246 N N . ILE A 1 418 ? -4.143 -1.329 -20.642 1.00 98.12 418 ILE A N 1
ATOM 3247 C CA . ILE A 1 418 ? -3.674 -2.454 -19.813 1.00 98.12 418 ILE A CA 1
ATOM 3248 C C . ILE A 1 418 ? -4.496 -3.726 -20.079 1.00 98.12 418 ILE A C 1
ATOM 3250 O O . ILE A 1 418 ? -3.924 -4.810 -20.057 1.00 98.12 418 ILE A O 1
ATOM 3254 N N . GLY A 1 419 ? -5.784 -3.615 -20.434 1.00 97.00 419 GLY A N 1
ATOM 3255 C CA . GLY A 1 419 ? -6.638 -4.756 -20.801 1.00 97.00 419 GLY A CA 1
ATOM 3256 C C . GLY A 1 419 ? -6.131 -5.593 -21.987 1.00 97.00 419 GLY A C 1
ATOM 3257 O O . GLY A 1 419 ? -6.482 -6.763 -22.111 1.00 97.00 419 GLY A O 1
ATOM 3258 N N . ASN A 1 420 ? -5.243 -5.043 -22.826 1.00 97.31 420 ASN A N 1
ATOM 3259 C CA . ASN A 1 420 ? -4.640 -5.765 -23.953 1.00 97.31 420 ASN A CA 1
ATOM 3260 C C . ASN A 1 420 ? -3.486 -6.707 -23.545 1.00 97.31 420 ASN A C 1
ATOM 3262 O O . ASN A 1 420 ? -3.031 -7.498 -24.376 1.00 97.31 420 ASN A O 1
ATOM 3266 N N . MET A 1 421 ? -2.990 -6.641 -22.301 1.00 97.62 421 MET A N 1
ATOM 3267 C CA . MET A 1 421 ? -1.884 -7.475 -21.805 1.00 97.62 421 MET A CA 1
ATOM 3268 C C . MET A 1 421 ? -2.347 -8.926 -21.573 1.00 97.62 421 MET A C 1
ATOM 3270 O O . MET A 1 421 ? -2.509 -9.371 -20.442 1.00 97.62 421 MET A O 1
ATOM 3274 N N . SER A 1 422 ? -2.580 -9.692 -22.642 1.00 94.75 422 SER A N 1
ATOM 3275 C CA . SER A 1 422 ? -3.273 -10.994 -22.589 1.00 94.75 422 SER A CA 1
ATOM 3276 C C . SER A 1 422 ? -2.675 -12.050 -21.644 1.00 94.75 422 SER A C 1
ATOM 3278 O O . SER A 1 422 ? -3.380 -12.989 -21.266 1.00 94.75 422 SER A O 1
ATOM 3280 N N . SER A 1 423 ? -1.399 -11.927 -21.271 1.00 97.88 423 SER A N 1
ATOM 3281 C CA . SER A 1 423 ? -0.711 -12.842 -20.346 1.00 97.88 423 SER A CA 1
ATOM 3282 C C . SER A 1 423 ? -0.753 -12.388 -18.878 1.00 97.88 423 SER A C 1
ATOM 3284 O O . SER A 1 423 ? -0.366 -13.163 -18.005 1.00 97.88 423 SER A O 1
ATOM 3286 N N . LEU A 1 424 ? -1.239 -11.174 -18.585 1.00 98.31 424 LEU A N 1
ATOM 3287 C CA . LEU A 1 424 ? -1.103 -10.548 -17.270 1.00 98.31 424 LEU A CA 1
ATOM 3288 C C . LEU A 1 424 ? -1.888 -11.313 -16.202 1.00 98.31 424 LEU A C 1
ATOM 3290 O O . LEU A 1 424 ? -3.116 -11.394 -16.239 1.00 98.31 424 LEU A O 1
ATOM 3294 N N . ALA A 1 425 ? -1.156 -11.846 -15.227 1.00 96.38 425 ALA A N 1
ATOM 3295 C CA . ALA A 1 425 ? -1.688 -12.582 -14.092 1.00 96.38 425 ALA A CA 1
ATOM 3296 C C . ALA A 1 425 ? -1.693 -11.749 -12.801 1.00 96.38 425 ALA A C 1
ATOM 3298 O O . ALA A 1 425 ? -2.546 -11.973 -11.940 1.00 96.38 425 ALA A O 1
ATOM 3299 N N . GLN A 1 426 ? -0.757 -10.805 -12.655 1.00 95.88 426 GLN A N 1
ATOM 3300 C CA . GLN A 1 426 ? -0.530 -10.056 -11.416 1.00 95.88 426 GLN A CA 1
ATOM 3301 C C . GLN A 1 426 ? -0.332 -8.555 -11.700 1.00 95.88 426 GLN A C 1
ATOM 3303 O O . GLN A 1 426 ? 0.608 -8.163 -12.396 1.00 95.88 426 GLN A O 1
ATOM 3308 N N . LEU A 1 427 ? -1.220 -7.715 -11.156 1.00 97.06 427 LEU A N 1
ATOM 3309 C CA . LEU A 1 427 ? -1.232 -6.259 -11.331 1.00 97.06 427 LEU A CA 1
ATOM 3310 C C . LEU A 1 427 ? -1.212 -5.543 -9.970 1.00 97.06 427 LEU A C 1
ATOM 3312 O O . LEU A 1 427 ? -2.223 -5.502 -9.262 1.00 97.06 427 LEU A O 1
ATOM 3316 N N . TYR A 1 428 ? -0.075 -4.938 -9.618 1.00 95.75 428 TYR A N 1
ATOM 3317 C CA . TYR A 1 428 ? 0.130 -4.255 -8.337 1.00 95.75 428 TYR A CA 1
ATOM 3318 C C . TYR A 1 428 ? 0.341 -2.746 -8.547 1.00 95.75 428 TYR A C 1
ATOM 3320 O O . TYR A 1 428 ? 1.429 -2.304 -8.915 1.00 95.75 428 TYR A O 1
ATOM 3328 N N . LEU A 1 429 ? -0.702 -1.945 -8.301 1.00 96.00 429 LEU A N 1
ATOM 3329 C CA . LEU A 1 429 ? -0.698 -0.479 -8.473 1.00 96.00 429 LEU A CA 1
ATOM 3330 C C . LEU A 1 429 ? -0.906 0.293 -7.154 1.00 96.00 429 LEU A C 1
ATOM 3332 O O . LEU A 1 429 ? -1.019 1.521 -7.160 1.00 96.00 429 LEU A O 1
ATOM 3336 N N . TYR A 1 430 ? -0.996 -0.409 -6.023 1.00 90.75 430 TYR A N 1
ATOM 3337 C CA . TYR A 1 430 ? -1.331 0.162 -4.717 1.00 90.75 430 TYR A CA 1
ATOM 3338 C C . TYR A 1 430 ? -0.304 1.179 -4.193 1.00 90.75 430 TYR A C 1
ATOM 3340 O O . TYR A 1 430 ? 0.843 1.210 -4.633 1.00 90.75 430 TYR A O 1
ATOM 3348 N N . GLY A 1 431 ? -0.708 2.029 -3.247 1.00 88.44 431 GLY A N 1
ATOM 3349 C CA . GLY A 1 431 ? 0.188 3.027 -2.646 1.00 88.44 431 GLY A CA 1
ATOM 3350 C C . GLY A 1 431 ? 0.718 4.043 -3.665 1.00 88.44 431 GLY A C 1
ATOM 3351 O O . GLY A 1 431 ? 1.926 4.218 -3.797 1.00 88.44 431 GLY A O 1
ATOM 3352 N N . ASN A 1 432 ? -0.189 4.671 -4.413 1.00 92.56 432 ASN A N 1
ATOM 3353 C CA . ASN A 1 432 ? 0.102 5.674 -5.440 1.00 92.56 432 ASN A CA 1
ATOM 3354 C C . ASN A 1 432 ? -0.936 6.820 -5.362 1.00 92.56 432 ASN A C 1
ATOM 3356 O O . ASN A 1 432 ? -1.778 6.873 -4.466 1.00 92.56 432 ASN A O 1
ATOM 3360 N N . SER A 1 433 ? -0.886 7.776 -6.290 1.00 93.38 433 SER A N 1
ATOM 3361 C CA . SER A 1 433 ? -1.866 8.868 -6.436 1.00 93.38 433 SER A CA 1
ATOM 3362 C C . SER A 1 433 ? -2.701 8.743 -7.720 1.00 93.38 433 SER A C 1
ATOM 3364 O O . SER A 1 433 ? -3.073 9.752 -8.322 1.00 93.38 433 SER A O 1
ATOM 3366 N N . LEU A 1 434 ? -3.001 7.513 -8.159 1.00 94.12 434 LEU A N 1
ATOM 3367 C CA . LEU A 1 434 ? -3.854 7.259 -9.326 1.00 94.12 434 LEU A CA 1
ATOM 3368 C C . LEU A 1 434 ? -5.299 7.698 -9.047 1.00 94.12 434 LEU A C 1
ATOM 3370 O O . LEU A 1 434 ? -5.778 7.607 -7.921 1.00 94.12 434 LEU A O 1
ATOM 3374 N N . THR A 1 435 ? -5.999 8.159 -10.077 1.00 93.38 435 THR A N 1
ATOM 3375 C CA . THR A 1 435 ? -7.291 8.867 -10.040 1.00 93.38 435 THR A CA 1
ATOM 3376 C C . THR A 1 435 ? -8.246 8.346 -11.117 1.00 93.38 435 THR A C 1
ATOM 3378 O O . THR A 1 435 ? -7.853 7.582 -11.994 1.00 93.38 435 THR A O 1
ATOM 3381 N N . GLY A 1 436 ? -9.509 8.780 -11.085 1.00 92.50 436 GLY A N 1
ATOM 3382 C CA . GLY A 1 436 ? -10.525 8.329 -12.043 1.00 92.50 436 GLY A CA 1
ATOM 3383 C C . GLY A 1 436 ? -10.980 6.885 -11.804 1.00 92.50 436 GLY A C 1
ATOM 3384 O O . GLY A 1 436 ? -10.629 6.266 -10.804 1.00 92.50 436 GLY A O 1
ATOM 3385 N N . SER A 1 437 ? -11.813 6.360 -12.696 1.00 93.00 437 SER A N 1
ATOM 3386 C CA . SER A 1 437 ? -12.443 5.042 -12.554 1.00 93.00 437 SER A CA 1
ATOM 3387 C C . SER A 1 437 ? -11.518 3.873 -12.876 1.00 93.00 437 SER A C 1
ATOM 3389 O O . SER A 1 437 ? -10.626 3.985 -13.714 1.00 93.00 437 SER A O 1
ATOM 3391 N N . ILE A 1 438 ? -11.804 2.720 -12.269 1.00 93.88 438 ILE A N 1
ATOM 3392 C CA . ILE A 1 438 ? -11.230 1.437 -12.684 1.00 93.88 438 ILE A CA 1
ATOM 3393 C C . ILE A 1 438 ? -11.711 1.135 -14.121 1.00 93.88 438 ILE A C 1
ATOM 3395 O O . ILE A 1 438 ? -12.925 1.170 -14.344 1.00 93.88 438 ILE A O 1
ATOM 3399 N N . PRO A 1 439 ? -10.818 0.850 -15.090 1.00 96.00 439 PRO A N 1
ATOM 3400 C CA . PRO A 1 439 ? -11.217 0.488 -16.450 1.00 96.00 439 PRO A CA 1
ATOM 3401 C C . PRO A 1 439 ? -12.017 -0.819 -16.481 1.00 96.00 439 PRO A C 1
ATOM 3403 O O . PRO A 1 439 ? -11.701 -1.768 -15.759 1.00 96.00 439 PRO A O 1
ATOM 3406 N N . ALA A 1 440 ? -13.040 -0.888 -17.333 1.00 95.81 440 ALA A N 1
ATOM 3407 C CA . ALA A 1 440 ? -13.809 -2.118 -17.548 1.00 95.81 440 ALA A CA 1
ATOM 3408 C C . ALA A 1 440 ? -12.983 -3.169 -18.309 1.00 95.81 440 ALA A C 1
ATOM 3410 O O . ALA A 1 440 ? -13.159 -4.368 -18.119 1.00 95.81 440 ALA A O 1
ATOM 3411 N N . GLU A 1 441 ? -12.035 -2.687 -19.105 1.00 97.50 441 GLU A N 1
ATOM 3412 C CA . GLU A 1 441 ? -11.070 -3.408 -19.923 1.00 97.50 441 GLU A CA 1
ATOM 3413 C C . GLU A 1 441 ? -10.154 -4.328 -19.092 1.00 97.50 441 GLU A C 1
ATOM 3415 O O . GLU A 1 441 ? -9.647 -5.320 -19.607 1.00 97.50 441 GLU A O 1
ATOM 3420 N N . LEU A 1 442 ? -10.005 -4.091 -17.778 1.00 95.81 442 LEU A N 1
ATOM 3421 C CA . LEU A 1 442 ? -9.307 -5.028 -16.883 1.00 95.81 442 LEU A CA 1
ATOM 3422 C C . LEU A 1 442 ? -10.011 -6.395 -16.771 1.00 95.81 442 LEU A C 1
ATOM 3424 O O . LEU A 1 442 ? -9.373 -7.369 -16.384 1.00 95.81 442 LEU A O 1
ATOM 3428 N N . ALA A 1 443 ? -11.295 -6.492 -17.132 1.00 94.19 443 ALA A N 1
ATOM 3429 C CA . ALA A 1 443 ? -12.023 -7.760 -17.207 1.00 94.19 443 ALA A CA 1
ATOM 3430 C C . ALA A 1 443 ? -11.730 -8.571 -18.487 1.00 94.19 443 ALA A C 1
ATOM 3432 O O . ALA A 1 443 ? -12.126 -9.731 -18.577 1.00 94.19 443 ALA A O 1
ATOM 3433 N N . GLU A 1 444 ? -11.033 -7.995 -19.475 1.00 95.88 444 GLU A N 1
ATOM 3434 C CA . GLU A 1 444 ? -10.581 -8.716 -20.678 1.00 95.88 444 GLU A CA 1
ATOM 3435 C C . GLU A 1 444 ? -9.302 -9.541 -20.408 1.00 95.88 444 GLU A C 1
ATOM 3437 O O . GLU A 1 444 ? -8.918 -10.413 -21.197 1.00 95.88 444 GLU A O 1
ATOM 3442 N N . LEU A 1 445 ? -8.675 -9.333 -19.244 1.00 96.12 445 LEU A N 1
ATOM 3443 C CA . LEU A 1 445 ? -7.478 -10.027 -18.775 1.00 96.12 445 LEU A CA 1
ATOM 3444 C C . LEU A 1 445 ? -7.803 -11.429 -18.242 1.00 96.12 445 LEU A C 1
ATOM 3446 O O . LEU A 1 445 ? -7.711 -11.707 -17.051 1.00 96.12 445 LEU A O 1
ATOM 3450 N N . ASN A 1 446 ? -8.116 -12.343 -19.160 1.00 92.81 446 ASN A N 1
ATOM 3451 C CA . ASN A 1 446 ? -8.497 -13.739 -18.898 1.00 92.81 446 ASN A CA 1
ATOM 3452 C C . ASN A 1 446 ? -7.511 -14.543 -18.009 1.00 92.81 446 ASN A C 1
ATOM 3454 O O . ASN A 1 446 ? -7.869 -15.612 -17.515 1.00 92.81 446 ASN A O 1
ATOM 3458 N N . ASN A 1 447 ? -6.268 -14.074 -17.835 1.00 94.44 447 ASN A N 1
ATOM 3459 C CA . ASN A 1 447 ? -5.250 -14.691 -16.978 1.00 94.44 447 ASN A CA 1
ATOM 3460 C C . ASN A 1 447 ? -5.101 -14.029 -15.594 1.00 94.44 447 ASN A C 1
ATOM 3462 O O . ASN A 1 447 ? -4.379 -14.580 -14.760 1.00 94.44 447 ASN A O 1
ATOM 3466 N N . LEU A 1 448 ? -5.770 -12.898 -15.336 1.00 93.56 448 LEU A N 1
ATOM 3467 C CA . LEU A 1 448 ? -5.621 -12.078 -14.131 1.00 93.56 448 LEU A CA 1
ATOM 3468 C C . LEU A 1 448 ? -6.088 -12.830 -12.880 1.00 93.56 448 LEU A C 1
ATOM 3470 O O . LEU A 1 448 ? -7.234 -13.270 -12.785 1.00 93.56 448 LEU A O 1
ATOM 3474 N N . ARG A 1 449 ? -5.188 -12.951 -11.903 1.00 87.50 449 ARG A N 1
ATOM 3475 C CA . ARG A 1 449 ? -5.397 -13.635 -10.615 1.00 87.50 449 ARG A CA 1
ATOM 3476 C C . ARG A 1 449 ? -5.290 -12.691 -9.436 1.00 87.50 449 ARG A C 1
ATOM 3478 O O . ARG A 1 449 ? -5.952 -12.927 -8.434 1.00 87.50 449 ARG A O 1
ATOM 3485 N N . GLU A 1 450 ? -4.475 -11.647 -9.559 1.00 86.19 450 GLU A N 1
ATOM 3486 C CA . GLU A 1 450 ? -4.244 -10.656 -8.511 1.00 86.19 450 GLU A CA 1
ATOM 3487 C C . GLU A 1 450 ? -4.317 -9.244 -9.088 1.00 86.19 450 GLU A C 1
ATOM 3489 O O . GLU A 1 450 ? -3.632 -8.923 -10.060 1.00 86.19 450 GLU A O 1
ATOM 3494 N N . CYS A 1 451 ? -5.145 -8.395 -8.482 1.00 89.62 451 CYS A N 1
ATOM 3495 C CA . CYS A 1 451 ? -5.327 -7.003 -8.886 1.00 89.62 451 CYS A CA 1
ATOM 3496 C C . CYS A 1 451 ? -5.437 -6.137 -7.631 1.00 89.62 451 CYS A C 1
ATOM 3498 O O . CYS A 1 451 ? -6.431 -6.200 -6.909 1.00 89.62 451 CYS A O 1
ATOM 3500 N N . VAL A 1 452 ? -4.400 -5.346 -7.354 1.00 87.56 452 VAL A N 1
ATOM 3501 C CA . VAL A 1 452 ? -4.203 -4.696 -6.051 1.00 87.56 452 VAL A CA 1
ATOM 3502 C C . VAL A 1 452 ? -4.060 -3.193 -6.256 1.00 87.56 452 VAL A C 1
ATOM 3504 O O . VAL A 1 452 ? -3.025 -2.707 -6.716 1.00 87.56 452 VAL A O 1
ATOM 3507 N N . LEU A 1 453 ? -5.137 -2.463 -5.952 1.00 89.56 453 LEU A N 1
ATOM 3508 C CA . LEU A 1 453 ? -5.316 -1.048 -6.306 1.00 89.56 453 LEU A CA 1
ATOM 3509 C C . LEU A 1 453 ? -5.434 -0.122 -5.081 1.00 89.56 453 LEU A C 1
ATOM 3511 O O . LEU A 1 453 ? -5.543 1.095 -5.247 1.00 89.56 453 LEU A O 1
ATOM 3515 N N . TRP A 1 454 ? -5.419 -0.677 -3.863 1.00 83.25 454 TRP A N 1
ATOM 3516 C CA . TRP A 1 454 ? -5.647 0.052 -2.613 1.00 83.25 454 TRP A CA 1
ATOM 3517 C C . TRP A 1 454 ? -4.692 1.233 -2.387 1.00 83.25 454 TRP A C 1
ATOM 3519 O O . TRP A 1 454 ? -3.586 1.288 -2.917 1.00 83.25 454 TRP A O 1
ATOM 3529 N N . GLY A 1 455 ? -5.103 2.209 -1.572 1.00 80.81 455 GLY A N 1
ATOM 3530 C CA . GLY A 1 455 ? -4.247 3.372 -1.285 1.00 80.81 455 GLY A CA 1
ATOM 3531 C C . GLY A 1 455 ? -3.940 4.203 -2.536 1.00 80.81 455 GLY A C 1
ATOM 3532 O O . GLY A 1 455 ? -2.798 4.587 -2.760 1.00 80.81 455 GLY A O 1
ATOM 3533 N N . ASN A 1 456 ? -4.976 4.434 -3.342 1.00 88.06 456 ASN A N 1
ATOM 3534 C CA . ASN A 1 456 ? -5.024 5.357 -4.473 1.00 88.06 456 ASN A CA 1
ATOM 3535 C C . ASN A 1 456 ? -6.250 6.279 -4.326 1.00 88.06 456 ASN A C 1
ATOM 3537 O O . ASN A 1 456 ? -7.053 6.120 -3.407 1.00 88.06 456 ASN A O 1
ATOM 3541 N N . GLN A 1 457 ? -6.416 7.213 -5.262 1.00 89.38 457 GLN A N 1
ATOM 3542 C CA . GLN A 1 457 ? -7.509 8.191 -5.350 1.00 89.38 457 GLN A CA 1
ATOM 3543 C C . GLN A 1 457 ? -8.508 7.842 -6.485 1.00 89.38 457 GLN A C 1
ATOM 3545 O O . GLN A 1 457 ? -9.161 8.723 -7.054 1.00 89.38 457 GLN A O 1
ATOM 3550 N N . LEU A 1 458 ? -8.604 6.557 -6.864 1.00 89.06 458 LEU A N 1
ATOM 3551 C CA . LEU A 1 458 ? -9.546 6.070 -7.888 1.00 89.06 458 LEU A CA 1
ATOM 3552 C C . LEU A 1 458 ? -10.993 6.320 -7.440 1.00 89.06 458 LEU A C 1
ATOM 3554 O O . LEU A 1 458 ? -11.265 6.270 -6.246 1.00 89.06 458 LEU A O 1
ATOM 3558 N N . SER A 1 459 ? -11.932 6.560 -8.354 1.00 89.62 459 SER A N 1
ATOM 3559 C CA . SER A 1 459 ? -13.314 6.907 -7.994 1.00 89.62 459 SER A CA 1
ATOM 3560 C C . SER A 1 459 ? -14.387 6.477 -8.993 1.00 89.62 459 SER A C 1
ATOM 3562 O O . SER A 1 459 ? -14.111 6.236 -10.165 1.00 89.62 459 SER A O 1
ATOM 3564 N N . GLY A 1 460 ? -15.635 6.391 -8.522 1.00 88.81 460 GLY A N 1
ATOM 3565 C CA . GLY A 1 460 ? -16.779 5.900 -9.299 1.00 88.81 460 GLY A CA 1
ATOM 3566 C C . GLY A 1 460 ? -17.181 4.470 -8.928 1.00 88.81 460 GLY A C 1
ATOM 3567 O O . GLY A 1 460 ? -16.831 3.980 -7.861 1.00 88.81 460 GLY A O 1
ATOM 3568 N N . VAL A 1 461 ? -17.958 3.804 -9.783 1.00 88.25 461 VAL A N 1
ATOM 3569 C CA . VAL A 1 461 ? -18.423 2.422 -9.548 1.00 88.25 461 VAL A CA 1
ATOM 3570 C C . VAL A 1 461 ? -17.418 1.389 -10.060 1.00 88.25 461 VAL A C 1
ATOM 3572 O O . VAL A 1 461 ? -16.698 1.645 -11.025 1.00 88.25 461 VAL A O 1
ATOM 3575 N N . VAL A 1 462 ? -17.404 0.196 -9.458 1.00 88.88 462 VAL A N 1
ATOM 3576 C CA . VAL A 1 462 ? -16.656 -0.949 -10.002 1.00 88.88 462 VAL A CA 1
ATOM 3577 C C . VAL A 1 462 ? -17.361 -1.474 -11.266 1.00 88.88 462 VAL A C 1
ATOM 3579 O O . VAL A 1 462 ? -18.565 -1.752 -11.206 1.00 88.88 462 VAL A O 1
ATOM 3582 N N . PRO A 1 463 ? -16.654 -1.649 -12.402 1.00 91.06 463 PRO A N 1
ATOM 3583 C CA . PRO A 1 463 ? -17.240 -2.174 -13.635 1.00 91.06 463 PRO A CA 1
ATOM 3584 C C . PRO A 1 463 ? -17.944 -3.523 -13.450 1.00 91.06 463 PRO A C 1
ATOM 3586 O O . PRO A 1 463 ? -17.451 -4.403 -12.753 1.00 91.06 463 PRO A O 1
ATOM 3589 N N . GLU A 1 464 ? -19.086 -3.711 -14.113 1.00 90.06 464 GLU A N 1
ATOM 3590 C CA . GLU A 1 464 ? -19.867 -4.958 -14.059 1.00 90.06 464 GLU A CA 1
ATOM 3591 C C . GLU A 1 464 ? -19.068 -6.173 -14.533 1.00 90.06 464 GLU A C 1
ATOM 3593 O O . GLU A 1 464 ? -18.935 -7.133 -13.783 1.00 90.06 464 GLU A O 1
ATOM 3598 N N . ALA A 1 465 ? -18.411 -6.069 -15.691 1.00 91.94 465 ALA A N 1
ATOM 3599 C CA . ALA A 1 465 ? -17.543 -7.124 -16.208 1.00 91.94 465 ALA A CA 1
ATOM 3600 C C . ALA A 1 465 ? -16.401 -7.497 -15.241 1.00 91.94 465 ALA A C 1
ATOM 3602 O O . ALA A 1 465 ? -16.014 -8.659 -15.175 1.00 91.94 465 ALA A O 1
ATOM 3603 N N . LEU A 1 466 ? -15.884 -6.541 -14.452 1.00 88.69 466 LEU A N 1
ATOM 3604 C CA . LEU A 1 466 ? -14.852 -6.827 -13.451 1.00 88.69 466 LEU A CA 1
ATOM 3605 C C . LEU A 1 466 ? -15.437 -7.512 -12.208 1.00 88.69 466 LEU A C 1
ATOM 3607 O O . LEU A 1 466 ? -14.770 -8.369 -11.646 1.00 88.69 466 LEU A O 1
ATOM 3611 N N . ARG A 1 467 ? -16.678 -7.192 -11.811 1.00 86.44 467 ARG A N 1
ATOM 3612 C CA . ARG A 1 467 ? -17.405 -7.887 -10.727 1.00 86.44 467 ARG A CA 1
ATOM 3613 C C . ARG A 1 467 ? -17.767 -9.334 -11.092 1.00 86.44 467 ARG A C 1
ATOM 3615 O O . ARG A 1 467 ? -17.870 -10.171 -10.203 1.00 86.44 467 ARG A O 1
ATOM 3622 N N . GLU A 1 468 ? -17.937 -9.620 -12.382 1.00 87.94 468 GLU A N 1
ATOM 3623 C CA . GLU A 1 468 ? -18.152 -10.970 -12.928 1.00 87.94 468 GLU A CA 1
ATOM 3624 C C . GLU A 1 468 ? -16.840 -11.726 -13.238 1.00 87.94 468 GLU A C 1
ATOM 3626 O O . GLU A 1 468 ? -16.873 -12.922 -13.531 1.00 87.94 468 GLU A O 1
ATOM 3631 N N . HIS A 1 469 ? -15.676 -11.064 -13.182 1.00 89.25 469 HIS A N 1
ATOM 3632 C CA . HIS A 1 469 ? -14.389 -11.690 -13.491 1.00 89.25 469 HIS A CA 1
ATOM 3633 C C . HIS A 1 469 ? -13.902 -12.576 -12.323 1.00 89.25 469 HIS A C 1
ATOM 3635 O O . HIS A 1 469 ? -13.957 -12.129 -11.176 1.00 89.25 469 HIS A O 1
ATOM 3641 N N . PRO A 1 470 ? -13.333 -13.781 -12.552 1.00 85.25 470 PRO A N 1
ATOM 3642 C CA . PRO A 1 470 ? -12.911 -14.686 -11.470 1.00 85.25 470 PRO A CA 1
ATOM 3643 C C . PRO A 1 470 ? -11.901 -14.103 -10.468 1.00 85.25 470 PRO A C 1
ATOM 3645 O O . PRO A 1 470 ? -11.822 -14.557 -9.327 1.00 85.25 470 PRO A O 1
ATOM 3648 N N . CYS A 1 471 ? -11.138 -13.069 -10.846 1.00 82.75 471 CYS A N 1
ATOM 3649 C CA . CYS A 1 471 ? -10.268 -12.377 -9.893 1.00 82.75 471 CYS A CA 1
ATOM 3650 C C . CYS A 1 471 ? -11.049 -11.591 -8.825 1.00 82.75 471 CYS A C 1
ATOM 3652 O O . CYS A 1 471 ? -10.470 -11.263 -7.798 1.00 82.75 471 CYS A O 1
ATOM 3654 N N . TRP A 1 472 ? -12.332 -11.268 -9.023 1.00 83.50 472 TRP A N 1
ATOM 3655 C CA . TRP A 1 472 ? -13.138 -10.496 -8.071 1.00 83.50 472 TRP A CA 1
ATOM 3656 C C . TRP A 1 472 ? -13.504 -11.292 -6.820 1.00 83.50 472 TRP A C 1
ATOM 3658 O O . TRP A 1 472 ? -13.357 -10.767 -5.717 1.00 83.50 472 TRP A O 1
ATOM 3668 N N . GLU A 1 473 ? -13.865 -12.572 -6.979 1.00 71.94 473 GLU A N 1
ATOM 3669 C CA . GLU A 1 473 ? -14.151 -13.513 -5.877 1.00 71.94 473 GLU A CA 1
ATOM 3670 C C . GLU A 1 473 ? -13.036 -13.530 -4.817 1.00 71.94 473 GLU A C 1
ATOM 3672 O O . GLU A 1 473 ? -13.274 -13.791 -3.641 1.00 71.94 473 GLU A O 1
ATOM 3677 N N . THR A 1 474 ? -11.810 -13.219 -5.243 1.00 68.62 474 THR A N 1
ATOM 3678 C CA . THR A 1 474 ? -10.600 -13.210 -4.421 1.00 68.62 474 THR A CA 1
ATOM 3679 C C . THR A 1 474 ? -10.019 -11.808 -4.183 1.00 68.62 474 THR A C 1
ATOM 3681 O O . THR A 1 474 ? -9.478 -11.553 -3.121 1.00 68.62 474 THR A O 1
ATOM 3684 N N . ASN A 1 475 ? -10.125 -10.844 -5.095 1.00 74.75 475 ASN A N 1
ATOM 3685 C CA . ASN A 1 475 ? -9.406 -9.563 -4.970 1.00 74.75 475 ASN A CA 1
ATOM 3686 C C . ASN A 1 475 ? -10.298 -8.360 -4.662 1.00 74.75 475 ASN A C 1
ATOM 3688 O O . ASN A 1 475 ? -9.768 -7.258 -4.527 1.00 74.75 475 ASN A O 1
ATOM 3692 N N . TRP A 1 476 ? -11.619 -8.527 -4.516 1.00 81.06 476 TRP A N 1
ATOM 3693 C CA . TRP A 1 476 ? -12.535 -7.402 -4.279 1.00 81.06 476 TRP A CA 1
ATOM 3694 C C . TRP A 1 476 ? -12.043 -6.459 -3.166 1.00 81.06 476 TRP A C 1
ATOM 3696 O O . TRP A 1 476 ? -12.068 -5.244 -3.333 1.00 81.06 476 TRP A O 1
ATOM 3706 N N . HIS A 1 477 ? -11.511 -6.993 -2.063 1.00 76.19 477 HIS A N 1
ATOM 3707 C CA . HIS A 1 477 ? -11.048 -6.183 -0.935 1.00 76.19 477 HIS A CA 1
ATOM 3708 C C . HIS A 1 477 ? -9.756 -5.396 -1.250 1.00 76.19 477 HIS A C 1
ATOM 3710 O O . HIS A 1 477 ? -9.625 -4.249 -0.829 1.00 76.19 477 HIS A O 1
ATOM 3716 N N . LEU A 1 478 ? -8.848 -5.955 -2.062 1.00 77.56 478 LEU A N 1
ATOM 3717 C CA . LEU A 1 478 ? -7.620 -5.303 -2.553 1.00 77.56 478 LEU A CA 1
ATOM 3718 C C . LEU A 1 478 ? -7.896 -4.211 -3.600 1.00 77.56 478 LEU A C 1
ATOM 3720 O O . LEU A 1 478 ? -7.061 -3.329 -3.823 1.00 77.56 478 LEU A O 1
ATOM 3724 N N . ILE A 1 479 ? -9.065 -4.282 -4.238 1.00 79.38 479 ILE A N 1
ATOM 3725 C CA . ILE A 1 479 ? -9.579 -3.302 -5.197 1.00 79.38 479 ILE A CA 1
ATOM 3726 C C . ILE A 1 479 ? -10.349 -2.186 -4.470 1.00 79.38 479 ILE A C 1
ATOM 3728 O O . ILE A 1 479 ? -10.166 -1.011 -4.787 1.00 79.38 479 ILE A O 1
ATOM 3732 N N . LEU A 1 480 ? -11.190 -2.538 -3.490 1.00 76.44 480 LEU A N 1
ATOM 3733 C CA . LEU A 1 480 ? -12.068 -1.601 -2.781 1.00 76.44 480 LEU A CA 1
ATOM 3734 C C . LEU A 1 480 ? -11.399 -0.822 -1.639 1.00 76.44 480 LEU A C 1
ATOM 3736 O O . LEU A 1 480 ? -11.883 0.259 -1.324 1.00 76.44 480 LEU A O 1
ATOM 3740 N N . HIS A 1 481 ? -10.338 -1.336 -1.003 1.00 70.56 481 HIS A N 1
ATOM 3741 C CA . HIS A 1 481 ? -9.743 -0.732 0.202 1.00 70.56 481 HIS A CA 1
ATOM 3742 C C . HIS A 1 481 ? -9.176 0.682 -0.069 1.00 70.56 481 HIS A C 1
ATOM 3744 O O . HIS A 1 481 ? -8.006 0.885 -0.419 1.00 70.56 481 HIS A O 1
ATOM 3750 N N . GLN A 1 482 ? -10.008 1.700 0.140 1.00 63.25 482 GLN A N 1
ATOM 3751 C CA . GLN A 1 482 ? -9.660 3.107 -0.008 1.00 63.25 482 GLN A CA 1
ATOM 3752 C C . GLN A 1 482 ? -9.943 3.880 1.272 1.00 63.25 482 GLN A C 1
ATOM 3754 O O . GLN A 1 482 ? -11.088 4.091 1.658 1.00 63.25 482 GLN A O 1
ATOM 3759 N N . SER A 1 483 ? -8.889 4.418 1.877 1.00 49.97 483 SER A N 1
ATOM 3760 C CA . SER A 1 483 ? -8.973 5.244 3.083 1.00 49.97 483 SER A CA 1
ATOM 3761 C C . SER A 1 483 ? -9.444 6.689 2.824 1.00 49.97 483 SER A C 1
ATOM 3763 O O . SER A 1 483 ? -9.104 7.565 3.610 1.00 49.97 483 SER A O 1
ATOM 3765 N N . ASN A 1 484 ? -10.157 6.959 1.715 1.00 52.03 484 ASN A N 1
ATOM 3766 C CA . ASN A 1 484 ? -10.865 8.222 1.434 1.00 52.03 484 ASN A CA 1
ATOM 3767 C C . ASN A 1 484 ? -11.791 8.133 0.188 1.00 52.03 484 ASN A C 1
ATOM 3769 O O . ASN A 1 484 ? -11.410 8.537 -0.906 1.00 52.03 484 ASN A O 1
ATOM 3773 N N . TYR A 1 485 ? -13.027 7.656 0.381 1.00 56.03 485 TYR A N 1
ATOM 3774 C CA . TYR A 1 485 ? -14.261 8.063 -0.337 1.00 56.03 485 TYR A CA 1
ATOM 3775 C C . TYR A 1 485 ? -14.321 8.085 -1.885 1.00 56.03 485 TYR A C 1
ATOM 3777 O O . TYR A 1 485 ? -15.227 8.710 -2.438 1.00 56.03 485 TYR A O 1
ATOM 3785 N N . GLY A 1 486 ? -13.411 7.433 -2.608 1.00 68.56 486 GLY A N 1
ATOM 3786 C CA . GLY A 1 486 ? -13.394 7.467 -4.072 1.00 68.56 486 GLY A CA 1
ATOM 3787 C C . GLY A 1 486 ? -14.360 6.475 -4.731 1.00 68.56 486 GLY A C 1
ATOM 3788 O O . GLY A 1 486 ? -15.251 6.870 -5.492 1.00 68.56 486 GLY A O 1
ATOM 3789 N N . ILE A 1 487 ? -14.151 5.179 -4.496 1.00 80.38 487 ILE A N 1
ATOM 3790 C CA . ILE A 1 487 ? -14.948 4.095 -5.088 1.00 80.38 487 ILE A CA 1
ATOM 3791 C C . ILE A 1 487 ? -16.282 3.947 -4.343 1.00 80.38 487 ILE A C 1
ATOM 3793 O O . ILE A 1 487 ? -16.326 3.898 -3.116 1.00 80.38 487 ILE A O 1
ATOM 3797 N N . SER A 1 488 ? -17.376 3.841 -5.098 1.00 78.69 488 SER A N 1
ATOM 3798 C CA . SER A 1 488 ? -18.705 3.551 -4.561 1.00 78.69 488 SER A CA 1
ATOM 3799 C C . SER A 1 488 ? -18.913 2.050 -4.372 1.00 78.69 488 SER A C 1
ATOM 3801 O O . SER A 1 488 ? -18.677 1.255 -5.284 1.00 78.69 488 SER A O 1
ATOM 3803 N N . TYR A 1 489 ? -19.433 1.687 -3.200 1.00 74.50 489 TYR A N 1
ATOM 3804 C CA . TYR A 1 489 ? -19.878 0.332 -2.867 1.00 74.50 489 TYR A CA 1
ATOM 3805 C C . TYR A 1 489 ? -21.384 0.118 -3.136 1.00 74.50 489 TYR A C 1
ATOM 3807 O O . TYR A 1 489 ? -21.936 -0.934 -2.813 1.00 74.50 489 TYR A O 1
ATOM 3815 N N . GLU A 1 490 ? -22.075 1.114 -3.703 1.00 69.88 490 GLU A N 1
ATOM 3816 C CA . GLU A 1 490 ? -23.511 1.051 -3.988 1.00 69.88 490 GLU A CA 1
ATOM 3817 C C . GLU A 1 490 ? -23.828 -0.048 -5.016 1.00 69.88 490 GLU A C 1
ATOM 3819 O O . GLU A 1 490 ? -23.230 -0.113 -6.089 1.00 69.88 490 GLU A O 1
ATOM 3824 N N . GLY A 1 491 ? -24.775 -0.931 -4.683 1.00 70.12 491 GLY A N 1
ATOM 3825 C CA . GLY A 1 491 ? -25.143 -2.064 -5.538 1.00 70.12 491 GLY A CA 1
ATOM 3826 C C . GLY A 1 491 ? -24.122 -3.210 -5.572 1.00 70.12 491 GLY A C 1
ATOM 3827 O O . GLY A 1 491 ? -24.269 -4.113 -6.395 1.00 70.12 491 GLY A O 1
ATOM 3828 N N . LEU A 1 492 ? -23.107 -3.210 -4.699 1.00 76.06 492 LEU A N 1
ATOM 3829 C CA . LEU A 1 492 ? -22.253 -4.380 -4.497 1.00 76.06 492 LEU A CA 1
ATOM 3830 C C . LEU A 1 492 ? -22.936 -5.388 -3.565 1.00 76.06 492 LEU A C 1
ATOM 3832 O O . LEU A 1 492 ? -23.287 -5.072 -2.429 1.00 76.06 492 LEU A O 1
ATOM 3836 N N . GLU A 1 493 ? -23.063 -6.628 -4.029 1.00 81.44 493 GLU A N 1
ATOM 3837 C CA . GLU A 1 493 ? -23.331 -7.782 -3.174 1.00 81.44 493 GLU A CA 1
ATOM 3838 C C . GLU A 1 493 ? -22.095 -8.681 -3.209 1.00 81.44 493 GLU A C 1
ATOM 3840 O O . GLU A 1 493 ? -21.624 -9.066 -4.277 1.00 81.44 493 GLU A O 1
ATOM 3845 N N . ILE A 1 494 ? -21.521 -8.940 -2.036 1.00 80.31 494 ILE A N 1
ATOM 3846 C CA . ILE A 1 494 ? -20.266 -9.673 -1.870 1.00 80.31 494 ILE A CA 1
ATOM 3847 C C . ILE A 1 494 ? -20.541 -10.783 -0.868 1.00 80.31 494 ILE A C 1
ATOM 3849 O O . ILE A 1 494 ? -21.068 -10.516 0.210 1.00 80.31 494 ILE A O 1
ATOM 3853 N N . TYR A 1 495 ? -20.195 -12.014 -1.221 1.00 82.81 495 TYR A N 1
ATOM 3854 C CA . TYR A 1 495 ? -20.461 -13.203 -0.417 1.00 82.81 495 TYR A CA 1
ATOM 3855 C C . TYR A 1 495 ? -19.149 -13.847 0.047 1.00 82.81 495 TYR A C 1
ATOM 3857 O O . TYR A 1 495 ? -18.070 -13.528 -0.458 1.00 82.81 495 TYR A O 1
ATOM 3865 N N . ALA A 1 496 ? -19.226 -14.726 1.042 1.00 79.12 496 ALA A N 1
ATOM 3866 C CA . ALA A 1 496 ? -18.144 -15.644 1.370 1.00 79.12 496 ALA A CA 1
ATOM 3867 C C . ALA A 1 496 ? -17.978 -16.692 0.250 1.00 79.12 496 ALA A C 1
ATOM 3869 O O . ALA A 1 496 ? -18.986 -17.153 -0.292 1.00 79.12 496 ALA A O 1
ATOM 3870 N N . PRO A 1 497 ? -16.746 -17.119 -0.078 1.00 75.38 497 PRO A N 1
ATOM 3871 C CA . PRO A 1 497 ? -16.529 -18.210 -1.019 1.00 75.38 497 PRO A CA 1
ATOM 3872 C C . PRO A 1 497 ? -16.929 -19.548 -0.381 1.00 75.38 497 PRO A C 1
ATOM 3874 O O . PRO A 1 497 ? -16.980 -19.676 0.844 1.00 75.38 497 PRO A O 1
ATOM 3877 N N . GLU A 1 498 ? -17.187 -20.567 -1.197 1.00 77.38 498 GLU A N 1
ATOM 3878 C CA . GLU A 1 498 ? -17.422 -21.936 -0.718 1.00 77.38 498 GLU A CA 1
ATOM 3879 C C . GLU A 1 498 ? -16.142 -22.527 -0.108 1.00 77.38 498 GLU A C 1
ATOM 3881 O O . GLU A 1 498 ? -15.119 -22.648 -0.783 1.00 77.38 498 GLU A O 1
ATOM 3886 N N . PHE A 1 499 ? -16.195 -22.915 1.169 1.00 81.69 499 PHE A N 1
ATOM 3887 C CA . PHE A 1 499 ? -15.058 -23.418 1.934 1.00 81.69 499 PHE A CA 1
ATOM 3888 C C . PHE A 1 499 ? -15.423 -24.615 2.822 1.00 81.69 499 PHE A C 1
ATOM 3890 O O . PHE A 1 499 ? -16.534 -24.763 3.329 1.00 81.69 499 PHE A O 1
ATOM 3897 N N . SER A 1 500 ? -14.430 -25.467 3.076 1.00 85.12 500 SER A N 1
ATOM 3898 C CA . SER A 1 500 ? -14.497 -26.510 4.101 1.00 85.12 500 SER A CA 1
ATOM 3899 C C . SER A 1 500 ? -13.088 -26.783 4.615 1.00 85.12 500 SER A C 1
ATOM 3901 O O . SER A 1 500 ? -12.273 -27.381 3.913 1.00 85.12 500 SER A O 1
ATOM 3903 N N . VAL A 1 501 ? -12.792 -26.352 5.840 1.00 84.75 501 VAL A N 1
ATOM 3904 C CA . VAL A 1 501 ? -11.444 -26.386 6.426 1.00 84.75 501 VAL A CA 1
ATOM 3905 C C . VAL A 1 501 ? -11.438 -27.059 7.795 1.00 84.75 501 VAL A C 1
ATOM 3907 O O . VAL A 1 501 ? -12.439 -27.071 8.511 1.00 84.75 501 VAL A O 1
ATOM 3910 N N . LYS A 1 502 ? -10.291 -27.633 8.166 1.00 87.31 502 LYS A N 1
ATOM 3911 C CA . LYS A 1 502 ? -10.059 -28.174 9.511 1.00 87.31 502 LYS A CA 1
ATOM 3912 C C . LYS A 1 502 ? -9.731 -27.060 10.493 1.00 87.31 502 LYS A C 1
ATOM 3914 O O . LYS A 1 502 ? -9.090 -26.077 10.119 1.00 87.31 502 LYS A O 1
ATOM 3919 N N . THR A 1 503 ? -10.109 -27.252 11.747 1.00 89.12 503 THR A N 1
ATOM 3920 C CA . THR A 1 503 ? -9.754 -26.366 12.859 1.00 89.12 503 THR A CA 1
ATOM 3921 C C . THR A 1 503 ? -8.644 -26.989 13.708 1.00 89.12 503 THR A C 1
ATOM 3923 O O . THR A 1 503 ? -8.467 -28.209 13.719 1.00 89.12 503 THR A O 1
ATOM 3926 N N . ILE A 1 504 ? -7.855 -26.157 14.395 1.00 89.69 504 ILE A N 1
ATOM 3927 C CA . ILE A 1 504 ? -6.634 -26.577 15.117 1.00 89.69 504 ILE A CA 1
ATOM 3928 C C . ILE A 1 504 ? -6.897 -27.535 16.295 1.00 89.69 504 ILE A C 1
ATOM 3930 O O . ILE A 1 504 ? -5.992 -28.216 16.765 1.00 89.69 504 ILE A O 1
ATOM 3934 N N . ASP A 1 505 ? -8.142 -27.610 16.764 1.00 86.19 505 ASP A N 1
ATOM 3935 C CA . ASP A 1 505 ? -8.629 -28.545 17.784 1.00 86.19 505 ASP A CA 1
ATOM 3936 C C . ASP A 1 505 ? -9.073 -29.909 17.208 1.00 86.19 505 ASP A C 1
ATOM 3938 O O . ASP A 1 505 ? -9.465 -30.805 17.957 1.00 86.19 505 ASP A O 1
ATOM 3942 N N . GLY A 1 506 ? -8.989 -30.090 15.885 1.00 85.00 506 GLY A N 1
ATOM 3943 C CA . GLY A 1 506 ? -9.377 -31.309 15.172 1.00 85.00 506 GLY A CA 1
ATOM 3944 C C . GLY A 1 506 ? -10.823 -31.327 14.663 1.00 85.00 506 GLY A C 1
ATOM 3945 O O . GLY A 1 506 ? -11.263 -32.359 14.149 1.00 85.00 506 GLY A O 1
ATOM 3946 N N . GLY A 1 507 ? -11.557 -30.219 14.794 1.00 88.06 507 GLY A N 1
ATOM 3947 C CA . GLY A 1 507 ? -12.869 -30.024 14.176 1.00 88.06 507 GLY A CA 1
ATOM 3948 C C . GLY A 1 507 ? -12.813 -29.703 12.673 1.00 88.06 507 GLY A C 1
ATOM 3949 O O . GLY A 1 507 ? -11.755 -29.700 12.039 1.00 88.06 507 GLY A O 1
ATOM 3950 N N . ASN A 1 508 ? -13.989 -29.420 12.108 1.00 88.00 508 ASN A N 1
ATOM 3951 C CA . ASN A 1 508 ? -14.190 -28.915 10.747 1.00 88.00 508 ASN A CA 1
ATOM 3952 C C . ASN A 1 508 ? -15.132 -27.704 10.794 1.00 88.00 508 ASN A C 1
ATOM 3954 O O . ASN A 1 508 ? -16.044 -27.668 11.621 1.00 88.00 508 ASN A O 1
ATOM 3958 N N . ILE A 1 509 ? -14.967 -26.775 9.854 1.00 88.94 509 ILE A N 1
ATOM 3959 C CA . ILE A 1 509 ? -15.845 -25.621 9.640 1.00 88.94 509 ILE A CA 1
ATOM 3960 C C . ILE A 1 509 ? -16.047 -25.375 8.135 1.00 88.94 509 ILE A C 1
ATOM 3962 O O . ILE A 1 509 ? -15.123 -25.548 7.339 1.00 88.94 509 ILE A O 1
ATOM 3966 N N . SER A 1 510 ? -17.265 -24.990 7.757 1.00 89.06 510 SER A N 1
ATOM 3967 C CA . SER A 1 510 ? -17.716 -24.687 6.389 1.00 89.06 510 SER A CA 1
ATOM 3968 C C . SER A 1 510 ? -18.732 -23.536 6.408 1.00 89.06 510 SER A C 1
ATOM 3970 O O . SER A 1 510 ? -19.106 -23.064 7.486 1.00 89.06 510 SER A O 1
ATOM 3972 N N . ASN A 1 511 ? -19.235 -23.123 5.238 1.00 88.50 511 ASN A N 1
ATOM 3973 C CA . ASN A 1 511 ? -20.274 -22.090 5.075 1.00 88.50 511 ASN A CA 1
ATOM 3974 C C . ASN A 1 511 ? -21.548 -22.330 5.913 1.00 88.50 511 ASN A C 1
ATOM 3976 O O . ASN A 1 511 ? -22.294 -21.386 6.168 1.00 88.50 511 ASN A O 1
ATOM 3980 N N . GLU A 1 512 ? -21.780 -23.551 6.416 1.00 92.12 512 GLU A N 1
ATOM 3981 C CA . GLU A 1 512 ? -22.855 -23.848 7.373 1.00 92.12 512 GLU A CA 1
ATOM 3982 C C . GLU A 1 512 ? -22.819 -22.957 8.630 1.00 92.12 512 GLU A C 1
ATOM 3984 O O . GLU A 1 512 ? -23.873 -22.726 9.221 1.00 92.12 512 GLU A O 1
ATOM 3989 N N . ILE A 1 513 ? -21.655 -22.419 9.032 1.00 93.06 513 ILE A N 1
ATOM 3990 C CA . ILE A 1 513 ? -21.570 -21.505 10.185 1.00 93.06 513 ILE A CA 1
ATOM 3991 C C . ILE A 1 513 ? -22.399 -20.226 9.986 1.00 93.06 513 ILE A C 1
ATOM 3993 O O . ILE A 1 513 ? -22.958 -19.718 10.958 1.00 93.06 513 ILE A O 1
ATOM 3997 N N . PHE A 1 514 ? -22.536 -19.735 8.749 1.00 93.88 514 PHE A N 1
ATOM 3998 C CA . PHE A 1 514 ? -23.320 -18.534 8.455 1.00 93.88 514 PHE A CA 1
ATOM 3999 C C . PHE A 1 514 ? -24.795 -18.770 8.784 1.00 93.88 514 PHE A C 1
ATOM 4001 O O . PHE A 1 514 ? -25.344 -18.103 9.657 1.00 93.88 514 PHE A O 1
ATOM 4008 N N . ALA A 1 515 ? -25.391 -19.815 8.206 1.00 94.00 515 ALA A N 1
ATOM 4009 C CA . ALA A 1 515 ? -26.794 -20.180 8.414 1.00 94.00 515 ALA A CA 1
ATOM 4010 C C . ALA A 1 515 ? -27.132 -20.634 9.853 1.00 94.00 515 ALA A C 1
ATOM 4012 O O . ALA A 1 515 ? -28.307 -20.715 10.215 1.00 94.00 515 ALA A O 1
ATOM 4013 N N . GLN A 1 516 ? -26.128 -20.941 10.682 1.00 95.50 516 GLN A N 1
ATOM 4014 C CA . GLN A 1 516 ? -26.302 -21.261 12.106 1.00 95.50 516 GLN A CA 1
ATOM 4015 C C . GLN A 1 516 ? -26.449 -20.017 13.000 1.00 95.50 516 GLN A C 1
ATOM 4017 O O . GLN A 1 516 ? -26.877 -20.147 14.147 1.00 95.50 516 GLN A O 1
ATOM 4022 N N . ASN A 1 517 ? -26.115 -18.823 12.500 1.00 96.50 517 ASN A N 1
ATOM 4023 C CA . ASN A 1 517 ? -26.079 -17.576 13.264 1.00 96.50 517 ASN A CA 1
ATOM 4024 C C . ASN A 1 517 ? -26.891 -16.470 12.561 1.00 96.50 517 ASN A C 1
ATOM 4026 O O . ASN A 1 517 ? -27.303 -16.615 11.415 1.00 96.50 517 ASN A O 1
ATOM 4030 N N . LYS A 1 518 ? -27.134 -15.338 13.237 1.00 95.81 518 LYS A N 1
ATOM 4031 C CA . LYS A 1 518 ? -27.651 -14.128 12.559 1.00 95.81 518 LYS A CA 1
ATOM 4032 C C . LYS A 1 518 ? -26.530 -13.403 11.821 1.00 95.81 518 LYS A C 1
ATOM 4034 O O . LYS A 1 518 ? -26.731 -12.908 10.718 1.00 95.81 518 LYS A O 1
ATOM 4039 N N . TYR A 1 519 ? -25.367 -13.352 12.468 1.00 97.38 519 TYR A N 1
ATOM 4040 C CA . TYR A 1 519 ? -24.128 -12.819 11.926 1.00 97.38 519 TYR A CA 1
ATOM 4041 C C . TYR A 1 519 ? -22.964 -13.714 12.338 1.00 97.38 519 TYR A C 1
ATOM 4043 O O . TYR A 1 519 ? -22.988 -14.281 13.429 1.00 97.38 519 TYR A O 1
ATOM 4051 N N . THR A 1 520 ? -21.936 -13.816 11.500 1.00 96.69 520 THR A N 1
ATOM 4052 C CA . THR A 1 520 ? -20.698 -14.541 11.811 1.00 96.69 520 THR A CA 1
ATOM 4053 C C . THR A 1 520 ? -19.484 -13.659 11.568 1.00 96.69 520 THR A C 1
ATOM 4055 O O . THR A 1 520 ? -19.328 -13.102 10.482 1.00 96.69 520 THR A O 1
ATOM 4058 N N . VAL A 1 521 ? -18.598 -13.571 12.558 1.00 94.25 521 VAL A N 1
ATOM 4059 C CA . VAL A 1 521 ? -17.282 -12.939 12.419 1.00 94.25 521 VAL A CA 1
ATOM 4060 C C . VAL A 1 521 ? -16.289 -13.900 11.763 1.00 94.25 521 VAL A C 1
ATOM 4062 O O . VAL A 1 521 ? -16.089 -15.004 12.260 1.00 94.25 521 VAL A O 1
ATOM 4065 N N . LEU A 1 522 ? -15.601 -13.447 10.717 1.00 90.88 522 LEU A N 1
ATOM 4066 C CA . LEU A 1 522 ? -14.308 -13.979 10.288 1.00 90.88 522 LEU A CA 1
ATOM 4067 C C . LEU A 1 522 ? -13.211 -13.059 10.823 1.00 90.88 522 LEU A C 1
ATOM 4069 O O . LEU A 1 522 ? -13.159 -11.884 10.455 1.00 90.88 522 LEU A O 1
ATOM 4073 N N . TYR A 1 523 ? -12.331 -13.589 11.671 1.00 91.31 523 TYR A N 1
ATOM 4074 C CA . TYR A 1 523 ? -11.227 -12.833 12.259 1.00 91.31 523 TYR A CA 1
ATOM 4075 C C . TYR A 1 523 ? -9.853 -13.341 11.814 1.00 91.31 523 TYR A C 1
ATOM 4077 O O . TYR A 1 523 ? -9.489 -14.482 12.095 1.00 91.31 523 TYR A O 1
ATOM 4085 N N . HIS A 1 524 ? -9.051 -12.480 11.187 1.00 88.50 524 HIS A N 1
ATOM 4086 C CA . HIS A 1 524 ? -7.634 -12.739 10.957 1.00 88.50 524 HIS A CA 1
ATOM 4087 C C . HIS A 1 524 ? -6.749 -12.095 12.022 1.00 88.50 524 HIS A C 1
ATOM 4089 O O . HIS A 1 524 ? -6.835 -10.888 12.270 1.00 88.50 524 HIS A O 1
ATOM 4095 N N . PHE A 1 525 ? -5.839 -12.895 12.576 1.00 88.00 525 PHE A N 1
ATOM 4096 C CA . PHE A 1 525 ? -4.808 -12.462 13.515 1.00 88.00 525 PHE A CA 1
ATOM 4097 C C . PHE A 1 525 ? -3.432 -12.993 13.111 1.00 88.00 525 PHE A C 1
ATOM 4099 O O . PHE A 1 525 ? -3.312 -14.039 12.471 1.00 88.00 525 PHE A O 1
ATOM 4106 N N . LEU A 1 526 ? -2.386 -12.309 13.572 1.00 85.75 526 LEU A N 1
ATOM 4107 C CA . LEU A 1 526 ? -1.022 -12.833 13.599 1.00 85.75 526 LEU A CA 1
ATOM 4108 C C . LEU A 1 526 ? -0.472 -12.688 15.017 1.00 85.75 526 LEU A C 1
ATOM 4110 O O . LEU A 1 526 ? -0.626 -11.644 15.646 1.00 85.75 526 LEU A O 1
ATOM 4114 N N . ASP A 1 527 ? 0.163 -13.741 15.514 1.00 82.75 527 ASP A N 1
ATOM 4115 C CA . ASP A 1 527 ? 0.646 -13.871 16.892 1.00 82.75 527 ASP A CA 1
ATOM 4116 C C . ASP A 1 527 ? 1.733 -12.852 17.264 1.00 82.75 527 ASP A C 1
ATOM 4118 O O . ASP A 1 527 ? 1.728 -12.306 18.366 1.00 82.75 527 ASP A O 1
ATOM 4122 N N . TRP A 1 528 ? 2.620 -12.540 16.319 1.00 77.81 528 TRP A N 1
ATOM 4123 C CA . TRP A 1 528 ? 3.658 -11.515 16.442 1.00 77.81 528 TRP A CA 1
ATOM 4124 C C . TRP A 1 528 ? 3.154 -10.079 16.205 1.00 77.81 528 TRP A C 1
ATOM 4126 O O . TRP A 1 528 ? 3.915 -9.123 16.369 1.00 77.81 528 TRP A O 1
ATOM 4136 N N . CYS A 1 529 ? 1.896 -9.884 15.796 1.00 75.94 529 CYS A N 1
ATOM 4137 C CA . CYS A 1 529 ? 1.374 -8.563 15.459 1.00 75.94 529 CYS A CA 1
ATOM 4138 C C . CYS A 1 529 ? 0.793 -7.848 16.690 1.00 75.94 529 CYS A C 1
ATOM 4140 O O . CYS A 1 529 ? -0.275 -8.212 17.184 1.00 75.94 529 CYS A O 1
ATOM 4142 N N . GLY A 1 530 ? 1.432 -6.755 17.123 1.00 70.88 530 GLY A N 1
ATOM 4143 C CA . GLY A 1 530 ? 0.972 -5.941 18.259 1.00 70.88 530 GLY A CA 1
ATOM 4144 C C . GLY A 1 530 ? -0.465 -5.412 18.127 1.00 70.88 530 GLY A C 1
ATOM 4145 O O . GLY A 1 530 ? -1.199 -5.378 19.108 1.00 70.88 530 GLY A O 1
ATOM 4146 N N . PHE A 1 531 ? -0.927 -5.087 16.914 1.00 69.19 531 PHE A N 1
ATOM 4147 C CA . PHE A 1 531 ? -2.331 -4.712 16.704 1.00 69.19 531 PHE A CA 1
ATOM 4148 C C . PHE A 1 531 ? -3.292 -5.895 16.911 1.00 69.19 531 PHE A C 1
ATOM 4150 O O . PHE A 1 531 ? -4.407 -5.699 17.386 1.00 69.19 531 PHE A O 1
ATOM 4157 N N . SER A 1 532 ? -2.878 -7.124 16.576 1.00 81.75 532 SER A N 1
ATOM 4158 C CA . SER A 1 532 ? -3.689 -8.326 16.828 1.00 81.75 532 SER A CA 1
ATOM 4159 C C . SER A 1 532 ? -3.708 -8.654 18.321 1.00 81.75 532 SER A C 1
ATOM 4161 O O . SER A 1 532 ? -4.763 -8.972 18.860 1.00 81.75 532 SER A O 1
ATOM 4163 N N . GLU A 1 533 ? -2.568 -8.504 19.001 1.00 78.81 533 GLU A N 1
ATOM 4164 C CA . GLU A 1 533 ? -2.428 -8.643 20.456 1.00 78.81 533 GLU A CA 1
ATOM 4165 C C . GLU A 1 533 ? -3.368 -7.699 21.229 1.00 78.81 533 GLU A C 1
ATOM 4167 O O . GLU A 1 533 ? -3.997 -8.128 22.191 1.00 78.81 533 GLU A O 1
ATOM 4172 N N . VAL A 1 534 ? -3.519 -6.447 20.778 1.00 70.12 534 VAL A N 1
ATOM 4173 C CA . VAL A 1 534 ? -4.447 -5.464 21.370 1.00 70.12 534 VAL A CA 1
ATOM 4174 C C . VAL A 1 534 ? -5.907 -5.721 20.967 1.00 70.12 534 VAL A C 1
ATOM 4176 O O . VAL A 1 534 ? -6.815 -5.565 21.785 1.00 70.12 534 VAL A O 1
ATOM 4179 N N . PHE A 1 535 ? -6.171 -6.116 19.717 1.00 74.94 535 PHE A N 1
ATOM 4180 C CA . PHE A 1 535 ? -7.543 -6.282 19.221 1.00 74.94 535 PHE A CA 1
ATOM 4181 C C . PHE A 1 535 ? -8.193 -7.617 19.620 1.00 74.94 535 PHE A C 1
ATOM 4183 O O . PHE A 1 535 ? -9.407 -7.649 19.821 1.00 74.94 535 PHE A O 1
ATOM 4190 N N . THR A 1 536 ? -7.430 -8.704 19.785 1.00 81.44 536 THR A N 1
ATOM 4191 C CA . THR A 1 536 ? -7.993 -10.027 20.119 1.00 81.44 536 THR A CA 1
ATOM 4192 C C . THR A 1 536 ? -8.792 -10.005 21.430 1.00 81.44 536 THR A C 1
ATOM 4194 O O . THR A 1 536 ? -9.951 -10.421 21.392 1.00 81.44 536 THR A O 1
ATOM 4197 N N . PRO A 1 537 ? -8.290 -9.462 22.563 1.00 66.56 537 PRO A N 1
ATOM 4198 C CA . PRO A 1 537 ? -9.079 -9.358 23.795 1.00 66.56 537 PRO A CA 1
ATOM 4199 C C . PRO A 1 537 ? -10.361 -8.531 23.626 1.00 66.56 537 PRO A C 1
ATOM 4201 O O . PRO A 1 537 ? -11.405 -8.896 24.167 1.00 66.56 537 PRO A O 1
ATOM 4204 N N . ARG A 1 538 ? -10.312 -7.449 22.832 1.00 71.31 538 ARG A N 1
ATOM 4205 C CA . ARG A 1 538 ? -11.484 -6.615 22.521 1.00 71.31 538 ARG A CA 1
ATOM 4206 C C . ARG A 1 538 ? -12.528 -7.396 21.721 1.00 71.31 538 ARG A C 1
ATOM 4208 O O . ARG A 1 538 ? -13.710 -7.322 22.046 1.00 71.31 538 ARG A O 1
ATOM 4215 N N . LEU A 1 539 ? -12.117 -8.164 20.711 1.00 79.31 539 LEU A N 1
ATOM 4216 C CA . LEU A 1 539 ? -13.040 -8.983 19.925 1.00 79.31 539 LEU A CA 1
ATOM 4217 C C . LEU A 1 539 ? -13.603 -10.162 20.735 1.00 79.31 539 LEU A C 1
ATOM 4219 O O . LEU A 1 539 ? -14.781 -10.477 20.587 1.00 79.31 539 LEU A O 1
ATOM 4223 N N . VAL A 1 540 ? -12.810 -10.772 21.624 1.00 73.94 540 VAL A N 1
ATOM 4224 C CA . VAL A 1 540 ? -13.293 -11.804 22.560 1.00 73.94 540 VAL A CA 1
ATOM 4225 C C . VAL A 1 540 ? -14.365 -11.236 23.493 1.00 73.94 540 VAL A C 1
ATOM 4227 O O . VAL A 1 540 ? -15.426 -11.842 23.616 1.00 73.94 540 VAL A O 1
ATOM 4230 N N . ALA A 1 541 ? -14.156 -10.042 24.059 1.00 63.09 541 ALA A N 1
ATOM 4231 C CA . ALA A 1 541 ? -15.171 -9.367 24.869 1.00 63.09 541 ALA A CA 1
ATOM 4232 C C . ALA A 1 541 ? -16.456 -9.070 24.070 1.00 63.09 541 ALA A C 1
ATOM 4234 O O . ALA A 1 541 ? -17.551 -9.356 24.546 1.00 63.09 541 ALA A O 1
ATOM 4235 N N . ILE A 1 542 ? -16.337 -8.570 22.833 1.00 71.81 542 ILE A N 1
ATOM 4236 C CA . ILE A 1 542 ? -17.488 -8.326 21.943 1.00 71.81 542 ILE A CA 1
ATOM 4237 C C . ILE A 1 542 ? -18.229 -9.637 21.631 1.00 71.81 542 ILE A C 1
ATOM 4239 O O . ILE A 1 542 ? -19.453 -9.683 21.706 1.00 71.81 542 ILE A O 1
ATOM 4243 N N . TYR A 1 543 ? -17.527 -10.731 21.341 1.00 83.69 543 TYR A N 1
ATOM 4244 C CA . TYR A 1 543 ? -18.176 -12.027 21.136 1.00 83.69 543 TYR A CA 1
ATOM 4245 C C . TYR A 1 543 ? -18.902 -12.516 22.394 1.00 83.69 543 TYR A C 1
ATOM 4247 O O . TYR A 1 543 ? -20.067 -12.898 22.316 1.00 83.69 543 TYR A O 1
ATOM 4255 N N . ASP A 1 544 ? -18.258 -12.453 23.563 1.00 73.81 544 ASP A N 1
ATOM 4256 C CA . ASP A 1 544 ? -18.876 -12.853 24.830 1.00 73.81 544 ASP A CA 1
ATOM 4257 C C . ASP A 1 544 ? -20.109 -12.008 25.184 1.00 73.81 544 ASP A C 1
ATOM 4259 O O . ASP A 1 544 ? -21.045 -12.534 25.785 1.00 73.81 544 ASP A O 1
ATOM 4263 N N . MET A 1 545 ? -20.139 -10.743 24.757 1.00 66.00 545 MET A N 1
ATOM 4264 C CA . MET A 1 545 ? -21.280 -9.835 24.880 1.00 66.00 545 MET A CA 1
ATOM 4265 C C . MET A 1 545 ? -22.445 -10.162 23.920 1.00 66.00 545 MET A C 1
ATOM 4267 O O . MET A 1 545 ? -23.601 -9.964 24.286 1.00 66.00 545 MET A O 1
ATOM 4271 N N . PHE A 1 546 ? -22.178 -10.643 22.699 1.00 80.50 546 PHE A N 1
ATOM 4272 C CA . PHE A 1 546 ? -23.194 -10.758 21.634 1.00 80.50 546 PHE A CA 1
ATOM 4273 C C . PHE A 1 546 ? -23.567 -12.194 21.214 1.00 80.50 546 PHE A C 1
ATOM 4275 O O . PHE A 1 546 ? -24.584 -12.379 20.540 1.00 80.50 546 PHE A O 1
ATOM 4282 N N . LYS A 1 547 ? -22.804 -13.223 21.607 1.00 84.81 547 LYS A N 1
ATOM 4283 C CA . LYS A 1 547 ? -23.032 -14.635 21.220 1.00 84.81 547 LYS A CA 1
ATOM 4284 C C . LYS A 1 547 ? -24.463 -15.119 21.477 1.00 84.81 547 LYS A C 1
ATOM 4286 O O . LYS A 1 547 ? -25.112 -15.625 20.565 1.00 84.81 547 LYS A O 1
ATOM 4291 N N . ASP A 1 548 ? -25.005 -14.855 22.667 1.00 85.31 548 ASP A N 1
ATOM 4292 C CA . ASP A 1 548 ? -26.345 -15.300 23.078 1.00 85.31 548 ASP A CA 1
ATOM 4293 C C . ASP A 1 548 ? -27.481 -14.536 22.362 1.00 85.31 548 ASP A C 1
ATOM 4295 O O . ASP A 1 548 ? -28.640 -14.953 22.393 1.00 85.31 548 ASP A O 1
ATOM 4299 N N . LEU A 1 549 ? -27.155 -13.445 21.655 1.00 84.00 549 LEU A N 1
ATOM 4300 C CA . LEU A 1 549 ? -28.069 -12.719 20.767 1.00 84.00 549 LEU A CA 1
ATOM 4301 C C . LEU A 1 549 ? -28.049 -13.262 19.324 1.00 84.00 549 LEU A C 1
ATOM 4303 O O . LEU A 1 549 ? -28.895 -12.860 18.519 1.00 84.00 549 LEU A O 1
ATOM 4307 N N . GLY A 1 550 ? -27.145 -14.196 19.002 1.00 91.50 550 GLY A N 1
ATOM 4308 C CA . GLY A 1 550 ? -27.012 -14.850 17.694 1.00 91.50 550 GLY A CA 1
ATOM 4309 C C . GLY A 1 550 ? -25.744 -14.487 16.913 1.00 91.50 550 GLY A C 1
ATOM 4310 O O . GLY A 1 550 ? -25.795 -14.491 15.680 1.00 91.50 550 GLY A O 1
ATOM 4311 N N . LEU A 1 551 ? -24.648 -14.140 17.600 1.00 94.88 551 LEU A N 1
ATOM 4312 C CA . LEU A 1 551 ? -23.343 -13.887 16.982 1.00 94.88 551 LEU A CA 1
ATOM 4313 C C . LEU A 1 551 ? -22.464 -15.146 16.974 1.00 94.88 551 LEU A C 1
ATOM 4315 O O . LEU A 1 551 ? -22.042 -15.622 18.026 1.00 94.88 551 LEU A O 1
ATOM 4319 N N . GLY A 1 552 ? -22.125 -15.625 15.780 1.00 96.88 552 GLY A N 1
ATOM 4320 C CA . GLY A 1 552 ? -21.085 -16.625 15.557 1.00 96.88 552 GLY A CA 1
ATOM 4321 C C . GLY A 1 552 ? -19.719 -15.986 15.312 1.00 96.88 552 GLY A C 1
ATOM 4322 O O . GLY A 1 552 ? -19.610 -14.804 14.977 1.00 96.88 552 GLY A O 1
ATOM 4323 N N . ALA A 1 553 ? -18.659 -16.780 15.426 1.00 95.88 553 ALA A N 1
ATOM 4324 C CA . ALA A 1 553 ? -17.313 -16.373 15.044 1.00 95.88 553 ALA A CA 1
ATOM 4325 C C . ALA A 1 553 ? -16.471 -17.575 14.604 1.00 95.88 553 ALA A C 1
ATOM 4327 O O . ALA A 1 553 ? -16.710 -18.705 15.028 1.00 95.88 553 ALA A O 1
ATOM 4328 N N . PHE A 1 554 ? -15.458 -17.309 13.787 1.00 93.56 554 PHE A N 1
ATOM 4329 C CA . PHE A 1 554 ? -14.298 -18.166 13.589 1.00 93.56 554 PHE A CA 1
ATOM 4330 C C . PHE A 1 554 ? -13.069 -17.310 13.269 1.00 93.56 554 PHE A C 1
ATOM 4332 O O . PHE A 1 554 ? -13.188 -16.169 12.812 1.00 93.56 554 PHE A O 1
ATOM 4339 N N . SER A 1 555 ? -11.874 -17.842 13.518 1.00 91.81 555 SER A N 1
ATOM 4340 C CA . SER A 1 555 ? -10.625 -17.162 13.180 1.00 91.81 555 SER A CA 1
ATOM 4341 C C . SER A 1 555 ? -9.734 -17.963 12.246 1.00 91.81 555 SER A C 1
ATOM 4343 O O . SER A 1 555 ? -9.799 -19.189 12.156 1.00 91.81 555 SER A O 1
ATOM 4345 N N . VAL A 1 556 ? -8.884 -17.230 11.539 1.00 87.88 556 VAL A N 1
ATOM 4346 C CA . VAL A 1 556 ? -7.911 -17.751 10.590 1.00 87.88 556 VAL A CA 1
ATOM 4347 C C . VAL A 1 556 ? -6.554 -17.084 10.823 1.00 87.88 556 VAL A C 1
ATOM 4349 O O . VAL A 1 556 ? -6.488 -15.940 11.274 1.00 87.88 556 VAL A O 1
ATOM 4352 N N . THR A 1 557 ? -5.461 -17.786 10.535 1.00 86.94 557 THR A N 1
ATOM 4353 C CA . THR A 1 557 ? -4.100 -17.232 10.600 1.00 86.94 557 THR A CA 1
ATOM 4354 C C . THR A 1 557 ? -3.164 -17.920 9.603 1.00 86.94 557 THR A C 1
ATOM 4356 O O . THR A 1 557 ? -3.459 -19.014 9.123 1.00 86.94 557 THR A O 1
ATOM 4359 N N . SER A 1 558 ? -2.027 -17.290 9.298 1.00 81.31 558 SER A N 1
ATOM 4360 C CA . SER A 1 558 ? -0.976 -17.832 8.422 1.00 81.31 558 SER A CA 1
ATOM 4361 C C . SER A 1 558 ? 0.118 -18.622 9.167 1.00 81.31 558 SER A C 1
ATOM 4363 O O . SER A 1 558 ? 1.107 -19.035 8.548 1.00 81.31 558 SER A O 1
ATOM 4365 N N . GLN A 1 559 ? 0.005 -18.724 10.496 1.00 82.62 559 GLN A N 1
ATOM 4366 C CA . GLN A 1 559 ? 0.987 -19.341 11.397 1.00 82.62 559 GLN A CA 1
ATOM 4367 C C . GLN A 1 559 ? 0.843 -20.870 11.476 1.00 82.62 559 GLN A C 1
ATOM 4369 O O . GLN A 1 559 ? -0.075 -21.448 10.898 1.00 82.62 559 GLN A O 1
ATOM 4374 N N . SER A 1 560 ? 1.769 -21.538 12.171 1.00 86.62 560 SER A N 1
ATOM 4375 C CA . SER A 1 560 ? 1.685 -22.981 12.429 1.00 86.62 560 SER A CA 1
ATOM 4376 C C . SER A 1 560 ? 0.610 -23.322 13.465 1.00 86.62 560 SER A C 1
ATOM 4378 O O . SER A 1 560 ? 0.272 -22.499 14.314 1.00 86.62 560 SER A O 1
ATOM 4380 N N . ASP A 1 561 ? 0.121 -24.564 13.431 1.00 87.94 561 ASP A N 1
ATOM 4381 C CA . ASP A 1 561 ? -0.898 -25.083 14.356 1.00 87.94 561 ASP A CA 1
ATOM 4382 C C . ASP A 1 561 ? -0.498 -24.890 15.827 1.00 87.94 561 ASP A C 1
ATOM 4384 O O . ASP A 1 561 ? -1.318 -24.450 16.629 1.00 87.94 561 ASP A O 1
ATOM 4388 N N . ASP A 1 562 ? 0.775 -25.131 16.168 1.00 90.00 562 ASP A N 1
ATOM 4389 C CA . ASP A 1 562 ? 1.314 -24.923 17.519 1.00 90.00 562 ASP A CA 1
ATOM 4390 C C . ASP A 1 562 ? 1.236 -23.448 17.960 1.00 90.00 562 ASP A C 1
ATOM 4392 O O . ASP A 1 562 ? 0.778 -23.154 19.066 1.00 90.00 562 ASP A O 1
ATOM 4396 N N . ALA A 1 563 ? 1.637 -22.510 17.092 1.00 89.62 563 ALA A N 1
ATOM 4397 C CA . ALA A 1 563 ? 1.625 -21.074 17.387 1.00 89.62 563 ALA A CA 1
ATOM 4398 C C . ALA A 1 563 ? 0.191 -20.520 17.453 1.00 89.62 563 ALA A C 1
ATOM 4400 O O . ALA A 1 563 ? -0.155 -19.763 18.362 1.00 89.62 563 ALA A O 1
ATOM 4401 N N . ALA A 1 564 ? -0.680 -20.962 16.541 1.00 90.69 564 ALA A N 1
ATOM 4402 C CA . ALA A 1 564 ? -2.102 -20.641 16.563 1.00 90.69 564 ALA A CA 1
ATOM 4403 C C . ALA A 1 564 ? -2.783 -21.170 17.838 1.00 90.69 564 ALA A C 1
ATOM 4405 O O . ALA A 1 564 ? -3.574 -20.451 18.449 1.00 90.69 564 ALA A O 1
ATOM 4406 N N . ALA A 1 565 ? -2.448 -22.388 18.279 1.00 93.06 565 ALA A N 1
ATOM 4407 C CA . ALA A 1 565 ? -2.964 -22.977 19.512 1.00 93.06 565 ALA A CA 1
ATOM 4408 C C . ALA A 1 565 ? -2.446 -22.261 20.769 1.00 93.06 565 ALA A C 1
ATOM 4410 O O . ALA A 1 565 ? -3.219 -22.045 21.707 1.00 93.06 565 ALA A O 1
ATOM 4411 N N . GLU A 1 566 ? -1.175 -21.845 20.798 1.00 93.62 566 GLU A N 1
ATOM 4412 C CA . GLU A 1 566 ? -0.644 -21.023 21.888 1.00 93.62 566 GLU A CA 1
ATOM 4413 C C . GLU A 1 566 ? -1.339 -19.655 21.948 1.00 93.62 566 GLU A C 1
ATOM 4415 O O . GLU A 1 566 ? -1.771 -19.245 23.026 1.00 93.62 566 GLU A O 1
ATOM 4420 N N . TYR A 1 567 ? -1.550 -18.991 20.808 1.00 92.00 567 TYR A N 1
ATOM 4421 C CA . TYR A 1 567 ? -2.231 -17.695 20.744 1.00 92.00 567 TYR A CA 1
ATOM 4422 C C . TYR A 1 567 ? -3.712 -17.772 21.152 1.00 92.00 567 TYR A C 1
ATOM 4424 O O . TYR A 1 567 ? -4.167 -16.994 21.994 1.00 92.00 567 TYR A O 1
ATOM 4432 N N . VAL A 1 568 ? -4.452 -18.761 20.632 1.00 93.75 568 VAL A N 1
ATOM 4433 C CA . VAL A 1 568 ? -5.845 -19.063 21.018 1.00 93.75 568 VAL A CA 1
ATOM 4434 C C . VAL A 1 568 ? -5.955 -19.299 22.525 1.00 93.75 568 VAL A C 1
ATOM 4436 O O . VAL A 1 568 ? -6.838 -18.744 23.179 1.00 93.75 568 VAL A O 1
ATOM 4439 N N . LYS A 1 569 ? -5.025 -20.066 23.103 1.00 91.62 569 LYS A N 1
ATOM 4440 C CA . LYS A 1 569 ? -4.972 -20.353 24.542 1.00 91.62 569 LYS A CA 1
ATOM 4441 C C . LYS A 1 569 ? -4.602 -19.125 25.381 1.00 91.62 569 LYS A C 1
ATOM 4443 O O . LYS A 1 569 ? -5.189 -18.929 26.444 1.00 91.62 569 LYS A O 1
ATOM 4448 N N . LYS A 1 570 ? -3.647 -18.311 24.920 1.00 88.88 570 LYS A N 1
ATOM 4449 C CA . LYS A 1 570 ? -3.188 -17.068 25.563 1.00 88.88 570 LYS A CA 1
ATOM 4450 C C . LYS A 1 570 ? -4.334 -16.064 25.696 1.00 88.88 570 LYS A C 1
ATOM 4452 O O . LYS A 1 570 ? -4.617 -15.604 26.799 1.00 88.88 570 LYS A O 1
ATOM 4457 N N . HIS A 1 571 ? -5.025 -15.797 24.588 1.00 79.25 571 HIS A N 1
ATOM 4458 C CA . HIS A 1 571 ? -6.126 -14.829 24.506 1.00 79.25 571 HIS A CA 1
ATOM 4459 C C . HIS A 1 571 ? -7.507 -15.406 24.836 1.00 79.25 571 HIS A C 1
ATOM 4461 O O . HIS A 1 571 ? -8.498 -14.684 24.798 1.00 79.25 571 HIS A O 1
ATOM 4467 N N . ARG A 1 572 ? -7.577 -16.696 25.198 1.00 85.38 572 ARG A N 1
ATOM 4468 C CA . ARG A 1 572 ? -8.813 -17.422 25.548 1.00 85.38 572 ARG A CA 1
ATOM 4469 C C . ARG A 1 572 ? -9.883 -17.358 24.451 1.00 85.38 572 ARG A C 1
ATOM 4471 O O . ARG A 1 572 ? -11.067 -17.267 24.761 1.00 85.38 572 ARG A O 1
ATOM 4478 N N . ILE A 1 573 ? -9.465 -17.407 23.184 1.00 90.62 573 ILE A N 1
ATOM 4479 C CA . ILE A 1 573 ? -10.363 -17.307 22.027 1.00 90.62 573 ILE A CA 1
ATOM 4480 C C . ILE A 1 573 ? -11.418 -18.435 22.106 1.00 90.62 573 ILE A C 1
ATOM 4482 O O . ILE A 1 573 ? -11.038 -19.607 22.083 1.00 90.62 573 ILE A O 1
ATOM 4486 N N . PRO A 1 574 ? -12.725 -18.118 22.221 1.00 89.00 574 PRO A N 1
ATOM 4487 C CA . PRO A 1 574 ? -13.770 -19.102 22.524 1.00 89.00 574 PRO A CA 1
ATOM 4488 C C . PRO A 1 574 ? -14.411 -19.743 21.279 1.00 89.00 574 PRO A C 1
ATOM 4490 O O . PRO A 1 574 ? -15.354 -20.522 21.414 1.00 89.00 574 PRO A O 1
ATOM 4493 N N . TRP A 1 575 ? -13.938 -19.401 20.079 1.00 94.88 575 TRP A N 1
ATOM 4494 C CA . TRP A 1 575 ? -14.475 -19.853 18.793 1.00 94.88 575 TRP A CA 1
ATOM 4495 C C . TRP A 1 575 ? -13.432 -20.644 17.975 1.00 94.88 575 TRP A C 1
ATOM 4497 O O . TRP A 1 575 ? -12.235 -20.554 18.266 1.00 94.88 575 TRP A O 1
ATOM 4507 N N . PRO A 1 576 ? -13.838 -21.413 16.944 1.00 93.75 576 PRO A N 1
ATOM 4508 C CA . PRO A 1 576 ? -12.917 -22.269 16.201 1.00 93.75 576 PRO A CA 1
ATOM 4509 C C . PRO A 1 576 ? -11.882 -21.470 15.397 1.00 93.75 576 PRO A C 1
ATOM 4511 O O . PRO A 1 576 ? -12.202 -20.454 14.781 1.00 93.75 576 PRO A O 1
ATOM 4514 N N . CYS A 1 577 ? -10.644 -21.964 15.366 1.00 92.12 577 CYS A N 1
ATOM 4515 C CA . CYS A 1 577 ? -9.518 -21.342 14.668 1.00 92.12 577 CYS A CA 1
ATOM 4516 C C . CYS A 1 577 ? -8.940 -22.294 13.609 1.00 92.12 577 CYS A C 1
ATOM 4518 O O . CYS A 1 577 ? -8.845 -23.498 13.855 1.00 92.12 577 CYS A O 1
ATOM 4520 N N . THR A 1 578 ? -8.524 -21.772 12.452 1.00 88.81 578 THR A N 1
ATOM 4521 C CA . THR A 1 578 ? -7.845 -22.533 11.390 1.00 88.81 578 THR A CA 1
ATOM 4522 C C . THR A 1 578 ? -6.552 -21.862 10.919 1.00 88.81 578 THR A C 1
ATOM 4524 O O . THR A 1 578 ? -6.470 -20.650 10.742 1.00 88.81 578 THR A O 1
ATOM 4527 N N . THR A 1 579 ? -5.529 -22.670 10.672 1.00 83.38 579 THR A N 1
ATOM 4528 C CA . THR A 1 579 ? -4.250 -22.270 10.064 1.00 83.38 579 THR A CA 1
ATOM 4529 C C . THR A 1 579 ? -4.238 -22.453 8.549 1.00 83.38 579 THR A C 1
ATOM 4531 O O . THR A 1 579 ? -3.300 -22.026 7.872 1.00 83.38 579 THR A O 1
ATOM 4534 N N . ASN A 1 580 ? -5.260 -23.107 7.977 1.00 64.75 580 ASN A N 1
ATOM 4535 C CA . ASN A 1 580 ? -5.133 -23.707 6.651 1.00 64.75 580 ASN A CA 1
ATOM 4536 C C . ASN A 1 580 ? -5.434 -22.760 5.475 1.00 64.75 580 ASN A C 1
ATOM 4538 O O . ASN A 1 580 ? -6.090 -23.116 4.493 1.00 64.75 580 ASN A O 1
ATOM 4542 N N . GLN A 1 581 ? -4.905 -21.541 5.572 1.00 59.78 581 GLN A N 1
ATOM 4543 C CA . GLN A 1 581 ? -4.812 -20.586 4.474 1.00 59.78 581 GLN A CA 1
ATOM 4544 C C . GLN A 1 581 ? -4.092 -21.196 3.257 1.00 59.78 581 GLN A C 1
ATOM 4546 O O . GLN A 1 581 ? -4.591 -21.118 2.134 1.00 59.78 581 GLN A O 1
ATOM 4551 N N . LYS A 1 582 ? -2.926 -21.820 3.484 1.00 48.94 582 LYS A N 1
ATOM 4552 C CA . LYS A 1 582 ? -1.967 -22.179 2.425 1.00 48.94 582 LYS A CA 1
ATOM 4553 C C . LYS A 1 582 ? -2.367 -23.369 1.550 1.00 48.94 582 LYS A C 1
ATOM 4555 O O . LYS A 1 582 ? -1.991 -23.370 0.384 1.00 48.94 582 LYS A O 1
ATOM 4560 N N . GLU A 1 583 ? -3.100 -24.364 2.059 1.00 43.62 583 GLU A N 1
ATOM 4561 C CA . GLU A 1 583 ? -3.504 -25.519 1.232 1.00 43.62 583 GLU A CA 1
ATOM 4562 C C . GLU A 1 583 ? -4.816 -25.287 0.467 1.00 43.62 583 GLU A C 1
ATOM 4564 O O . GLU A 1 583 ? -5.141 -26.070 -0.424 1.00 43.62 583 GLU A O 1
ATOM 4569 N N . THR A 1 584 ? -5.585 -24.245 0.813 1.00 47.34 584 THR A N 1
ATOM 4570 C CA . THR A 1 584 ? -6.960 -24.060 0.307 1.00 47.34 584 THR A CA 1
ATOM 4571 C C . THR A 1 584 ? -7.188 -22.763 -0.465 1.00 47.34 584 THR A C 1
ATOM 4573 O O . THR A 1 584 ? -8.064 -22.726 -1.323 1.00 47.34 584 THR A O 1
ATOM 4576 N N . GLY A 1 585 ? -6.435 -21.691 -0.188 1.00 50.50 585 GLY A N 1
ATOM 4577 C CA . GLY A 1 585 ? -6.579 -20.386 -0.851 1.00 50.50 585 GLY A CA 1
ATOM 4578 C C . GLY A 1 585 ? -7.857 -19.605 -0.500 1.00 50.50 585 GLY A C 1
ATOM 4579 O O . GLY A 1 585 ? -7.858 -18.382 -0.599 1.00 50.50 585 GLY A O 1
ATOM 4580 N N . THR A 1 586 ? -8.905 -20.275 -0.008 1.00 57.31 586 THR A N 1
ATOM 4581 C CA . THR A 1 586 ? -10.260 -19.739 0.232 1.00 57.31 586 THR A CA 1
ATOM 4582 C C . THR A 1 586 ? -10.344 -18.495 1.117 1.00 57.31 586 THR A C 1
ATOM 4584 O O . THR A 1 586 ? -11.293 -17.734 0.984 1.00 57.31 586 THR A O 1
ATOM 4587 N N . PHE A 1 587 ? -9.374 -18.270 2.010 1.00 55.84 587 PHE A N 1
ATOM 4588 C CA . PHE A 1 587 ? -9.396 -17.132 2.940 1.00 55.84 587 PHE A CA 1
ATOM 4589 C C . PHE A 1 587 ? -8.222 -16.166 2.824 1.00 55.84 587 PHE A C 1
ATOM 4591 O O . PHE A 1 587 ? -8.357 -15.048 3.305 1.00 55.84 587 PHE A O 1
ATOM 4598 N N . ILE A 1 588 ? -7.100 -16.539 2.189 1.00 48.22 588 ILE A N 1
ATOM 4599 C CA . ILE A 1 588 ? -5.949 -15.623 2.012 1.00 48.22 588 ILE A CA 1
ATOM 4600 C C . ILE A 1 588 ? -6.424 -14.313 1.376 1.00 48.22 588 ILE A C 1
ATOM 4602 O O . ILE A 1 588 ? -6.079 -13.221 1.814 1.00 48.22 588 ILE A O 1
ATOM 4606 N N . ASN A 1 589 ? -7.321 -14.436 0.404 1.00 52.31 589 ASN A N 1
ATOM 4607 C CA . ASN A 1 589 ? -7.766 -13.336 -0.432 1.00 52.31 589 ASN A CA 1
ATOM 4608 C C . ASN A 1 589 ? -8.967 -12.569 0.184 1.00 52.31 589 ASN A C 1
ATOM 4610 O O . ASN A 1 589 ? -9.808 -12.023 -0.513 1.00 52.31 589 ASN A O 1
ATOM 4614 N N . TYR A 1 590 ? -9.064 -12.506 1.512 1.00 54.47 590 TYR A N 1
ATOM 4615 C CA . TYR A 1 590 ? -9.921 -11.547 2.238 1.00 54.47 590 TYR A CA 1
ATOM 4616 C C . TYR A 1 590 ? -9.080 -10.702 3.227 1.00 54.47 590 TYR A C 1
ATOM 4618 O O . TYR A 1 590 ? -9.624 -10.038 4.112 1.00 54.47 590 TYR A O 1
ATOM 4626 N N . ILE A 1 591 ? -7.744 -10.818 3.151 1.00 56.69 591 ILE A N 1
ATOM 4627 C CA . ILE A 1 591 ? -6.827 -10.608 4.272 1.00 56.69 591 ILE A CA 1
ATOM 4628 C C . ILE A 1 591 ? -5.459 -10.050 3.809 1.00 56.69 591 ILE A C 1
ATOM 4630 O O . ILE A 1 591 ? -4.460 -10.763 3.760 1.00 56.69 591 ILE A O 1
ATOM 4634 N N . ASP A 1 592 ? -5.373 -8.742 3.557 1.00 53.41 592 ASP A N 1
ATOM 4635 C CA . ASP A 1 592 ? -4.080 -8.040 3.363 1.00 53.41 592 ASP A CA 1
ATOM 4636 C C . ASP A 1 592 ? -3.445 -7.558 4.686 1.00 53.41 592 ASP A C 1
ATOM 4638 O O . ASP A 1 592 ? -2.291 -7.132 4.743 1.00 53.41 592 ASP A O 1
ATOM 4642 N N . ARG A 1 593 ? -4.214 -7.559 5.786 1.00 62.34 593 ARG A N 1
ATOM 4643 C CA . ARG A 1 593 ? -3.820 -6.938 7.062 1.00 62.34 593 ARG A CA 1
ATOM 4644 C C . ARG A 1 593 ? -4.099 -7.829 8.272 1.00 62.34 593 ARG A C 1
ATOM 4646 O O . ARG A 1 593 ? -4.634 -8.936 8.195 1.00 62.34 593 ARG A O 1
ATOM 4653 N N . SER A 1 594 ? -3.585 -7.402 9.420 1.00 70.56 594 SER A N 1
ATOM 4654 C CA . SER A 1 594 ? -3.641 -8.125 10.694 1.00 70.56 594 SER A CA 1
ATOM 4655 C C . SER A 1 594 ? -3.601 -7.092 11.824 1.00 70.56 594 SER A C 1
ATOM 4657 O O . SER A 1 594 ? -2.611 -6.363 11.902 1.00 70.56 594 SER A O 1
ATOM 4659 N N . PRO A 1 595 ? -4.636 -6.974 12.673 1.00 78.88 595 PRO A N 1
ATOM 4660 C CA . PRO A 1 595 ? -5.911 -7.678 12.609 1.00 78.88 595 PRO A CA 1
ATOM 4661 C C . PRO A 1 595 ? -6.677 -7.330 11.325 1.00 78.88 595 PRO A C 1
ATOM 4663 O O . PRO A 1 595 ? -6.455 -6.291 10.705 1.00 78.88 595 PRO A O 1
ATOM 4666 N N . THR A 1 596 ? -7.592 -8.197 10.913 1.00 82.06 596 THR A N 1
ATOM 4667 C CA . THR A 1 596 ? -8.621 -7.870 9.915 1.00 82.06 596 THR A CA 1
ATOM 4668 C C . THR A 1 596 ? -9.873 -8.654 10.249 1.00 82.06 596 THR A C 1
ATOM 4670 O O . THR A 1 596 ? -9.790 -9.796 10.701 1.00 82.06 596 THR A O 1
ATOM 4673 N N . VAL A 1 597 ? -11.033 -8.024 10.096 1.00 86.06 597 VAL A N 1
ATOM 4674 C CA . VAL A 1 597 ? -12.308 -8.602 10.505 1.00 86.06 597 VAL A CA 1
ATOM 4675 C C . VAL A 1 597 ? -13.383 -8.336 9.457 1.00 86.06 597 VAL A C 1
ATOM 4677 O O . VAL A 1 597 ? -13.559 -7.209 8.998 1.00 86.06 597 VAL A O 1
ATOM 4680 N N . ALA A 1 598 ? -14.102 -9.388 9.080 1.00 88.31 598 ALA A N 1
ATOM 4681 C CA . ALA A 1 598 ? -15.289 -9.318 8.239 1.00 88.31 598 ALA A CA 1
ATOM 4682 C C . ALA A 1 598 ? -16.472 -9.922 8.997 1.00 88.31 598 ALA A C 1
ATOM 4684 O O . ALA A 1 598 ? -16.306 -10.872 9.762 1.00 88.31 598 ALA A O 1
ATOM 4685 N N . VAL A 1 599 ? -17.664 -9.371 8.789 1.00 92.25 599 VAL A N 1
ATOM 4686 C CA . VAL A 1 599 ? -18.910 -9.915 9.328 1.00 92.25 599 VAL A CA 1
ATOM 4687 C C . VAL A 1 599 ? -19.809 -10.294 8.170 1.00 92.25 599 VAL A C 1
ATOM 4689 O O . VAL A 1 599 ? -20.056 -9.484 7.273 1.00 92.25 599 VAL A O 1
ATOM 4692 N N . PHE A 1 600 ? -20.304 -11.521 8.228 1.00 92.88 600 PHE A N 1
ATOM 4693 C CA . PHE A 1 600 ? -21.249 -12.084 7.280 1.00 92.88 600 PHE A CA 1
ATOM 4694 C C . PHE A 1 600 ? -22.625 -12.220 7.933 1.00 92.88 600 PHE A C 1
ATOM 4696 O O . PHE A 1 600 ? -22.693 -12.452 9.140 1.00 92.88 600 PHE A O 1
ATOM 4703 N N . ASP A 1 601 ? -23.707 -12.083 7.170 1.00 95.38 601 ASP A N 1
ATOM 4704 C CA . ASP A 1 601 ? -25.058 -12.450 7.615 1.00 95.38 601 ASP A CA 1
ATOM 4705 C C . ASP A 1 601 ? -25.338 -13.960 7.453 1.00 95.38 601 ASP A C 1
ATOM 4707 O O . ASP A 1 601 ? -24.441 -14.746 7.132 1.00 95.38 601 ASP A O 1
ATOM 4711 N N . SER A 1 602 ? -26.579 -14.381 7.714 1.00 95.50 602 SER A N 1
ATOM 4712 C CA . SER A 1 602 ? -26.998 -15.787 7.641 1.00 95.50 602 SER A CA 1
ATOM 4713 C C . SER A 1 602 ? -26.925 -16.402 6.239 1.00 95.50 602 SER A C 1
ATOM 4715 O O . SER A 1 602 ? -26.809 -17.621 6.128 1.00 95.50 602 SER A O 1
ATOM 4717 N N . ASP A 1 603 ? -26.973 -15.578 5.188 1.00 92.25 603 ASP A N 1
ATOM 4718 C CA . ASP A 1 603 ? -26.850 -16.006 3.788 1.00 92.25 603 ASP A CA 1
ATOM 4719 C C . ASP A 1 603 ? -25.387 -15.932 3.297 1.00 92.25 603 ASP A C 1
ATOM 4721 O O . ASP A 1 603 ? -25.098 -16.158 2.121 1.00 92.25 603 ASP A O 1
ATOM 4725 N N . GLY A 1 604 ? -24.443 -15.625 4.196 1.00 88.31 604 GLY A N 1
ATOM 4726 C CA . GLY A 1 604 ? -23.019 -15.524 3.890 1.00 88.31 604 GLY A CA 1
ATOM 4727 C C . GLY A 1 604 ? -22.632 -14.236 3.161 1.00 88.31 604 GLY A C 1
ATOM 4728 O O . GLY A 1 604 ? -21.559 -14.191 2.560 1.00 88.31 604 GLY A O 1
ATOM 4729 N N . LYS A 1 605 ? -23.467 -13.188 3.186 1.00 89.00 605 LYS A N 1
ATOM 4730 C CA . LYS A 1 605 ? -23.174 -11.890 2.561 1.00 89.00 605 LYS A CA 1
ATOM 4731 C C . LYS A 1 605 ? -22.357 -11.003 3.500 1.00 89.00 605 LYS A C 1
ATOM 4733 O O . LYS A 1 605 ? -22.675 -10.897 4.681 1.00 89.00 605 LYS A O 1
ATOM 4738 N N . VAL A 1 606 ? -21.327 -10.330 2.985 1.00 87.31 606 VAL A N 1
ATOM 4739 C CA . VAL A 1 606 ? -20.535 -9.338 3.731 1.00 87.31 606 VAL A CA 1
ATOM 4740 C C . VAL A 1 606 ? -21.424 -8.147 4.100 1.00 87.31 606 VAL A C 1
ATOM 4742 O O . VAL A 1 606 ? -21.963 -7.469 3.226 1.00 87.31 606 VAL A O 1
ATOM 4745 N N . VAL A 1 607 ? -21.542 -7.873 5.400 1.00 88.94 607 VAL A N 1
ATOM 4746 C CA . VAL A 1 607 ? -22.344 -6.769 5.964 1.00 88.94 607 VAL A CA 1
ATOM 4747 C C . VAL A 1 607 ? -21.523 -5.770 6.788 1.00 88.94 607 VAL A C 1
ATOM 4749 O O . VAL A 1 607 ? -21.998 -4.671 7.059 1.00 88.94 607 VAL A O 1
ATOM 4752 N N . PHE A 1 608 ? -20.287 -6.123 7.152 1.00 86.62 608 PHE A N 1
ATOM 4753 C CA . PHE A 1 608 ? -19.275 -5.222 7.715 1.00 86.62 608 PHE A CA 1
ATOM 4754 C C . PHE A 1 608 ? -17.877 -5.742 7.352 1.00 86.62 608 PHE A C 1
ATOM 4756 O O . PHE A 1 608 ? -17.662 -6.954 7.290 1.00 86.62 608 PHE A O 1
ATOM 4763 N N . SER A 1 609 ? -16.905 -4.853 7.139 1.00 84.50 609 SER A N 1
ATOM 4764 C CA . SER A 1 609 ? -15.502 -5.238 6.952 1.00 84.50 609 SER A CA 1
ATOM 4765 C C . SER A 1 609 ? -14.554 -4.127 7.386 1.00 84.50 609 SER A C 1
ATOM 4767 O O . SER A 1 609 ? -14.703 -2.985 6.958 1.00 84.50 609 SER A O 1
ATOM 4769 N N . SER A 1 610 ? -13.506 -4.475 8.136 1.00 78.38 610 SER A N 1
ATOM 4770 C CA . SER A 1 610 ? -12.427 -3.545 8.496 1.00 78.38 610 SER A CA 1
ATOM 4771 C C . SER A 1 610 ? -11.530 -3.127 7.322 1.00 78.38 610 SER A C 1
ATOM 4773 O O . SER A 1 610 ? -10.546 -2.425 7.530 1.00 78.38 610 SER A O 1
ATOM 4775 N N . ALA A 1 611 ? -11.815 -3.598 6.103 1.00 69.12 611 ALA A N 1
ATOM 4776 C CA . ALA A 1 611 ? -11.217 -3.081 4.874 1.00 69.12 611 ALA A CA 1
ATOM 4777 C C . ALA A 1 611 ? -11.990 -1.877 4.295 1.00 69.12 611 ALA A C 1
ATOM 4779 O O . ALA A 1 611 ? -11.460 -1.185 3.428 1.00 69.12 611 ALA A O 1
ATOM 4780 N N . LEU A 1 612 ? -13.229 -1.642 4.758 1.00 69.75 612 LEU A N 1
ATOM 4781 C CA . LEU A 1 612 ? -14.148 -0.598 4.275 1.00 69.75 612 LEU A CA 1
ATOM 4782 C C . LEU A 1 612 ? -14.630 0.359 5.391 1.00 69.75 612 LEU A C 1
ATOM 4784 O O . LEU A 1 612 ? -15.113 1.448 5.089 1.00 69.75 612 LEU A O 1
ATOM 4788 N N . SER A 1 613 ? -14.515 -0.051 6.658 1.00 67.69 613 SER A N 1
ATOM 4789 C CA . SER A 1 613 ? -14.988 0.651 7.865 1.00 67.69 613 SER A CA 1
ATOM 4790 C C . SER A 1 613 ? -13.935 0.573 8.980 1.00 67.69 613 SER A C 1
ATOM 4792 O O . SER A 1 613 ? -13.034 -0.267 8.917 1.00 67.69 613 SER A O 1
ATOM 4794 N N . ASP A 1 614 ? -14.031 1.406 10.019 1.00 69.12 614 ASP A N 1
ATOM 4795 C CA . ASP A 1 614 ? -13.107 1.320 11.160 1.00 69.12 614 ASP A CA 1
ATOM 4796 C C . ASP A 1 614 ? -13.445 0.081 12.013 1.00 69.12 614 ASP A C 1
ATOM 4798 O O . ASP A 1 614 ? -14.583 -0.111 12.440 1.00 69.12 614 ASP A O 1
ATOM 4802 N N . TYR A 1 615 ? -12.461 -0.777 12.311 1.00 68.06 615 TYR A N 1
ATOM 4803 C CA . TYR A 1 615 ? -12.665 -1.944 13.183 1.00 68.06 615 TYR A CA 1
ATOM 4804 C C . TYR A 1 615 ? -13.088 -1.565 14.615 1.00 68.06 615 TYR A C 1
ATOM 4806 O O . TYR A 1 615 ? -13.598 -2.414 15.349 1.00 68.06 615 TYR A O 1
ATOM 4814 N N . GLY A 1 616 ? -12.914 -0.306 15.022 1.00 62.62 616 GLY A N 1
ATOM 4815 C CA . GLY A 1 616 ? -13.479 0.256 16.242 1.00 62.62 616 GLY A CA 1
ATOM 4816 C C . GLY A 1 616 ? -15.013 0.293 16.255 1.00 62.62 616 GLY A C 1
ATOM 4817 O O . GLY A 1 616 ? -15.606 0.133 17.325 1.00 62.62 616 GLY A O 1
ATOM 4818 N N . GLU A 1 617 ? -15.659 0.419 15.092 1.00 73.12 617 GLU A N 1
ATOM 4819 C CA . GLU A 1 617 ? -17.119 0.514 14.945 1.00 73.12 617 GLU A CA 1
ATOM 4820 C C . GLU A 1 617 ? -17.834 -0.835 15.102 1.00 73.12 617 GLU A C 1
ATOM 4822 O O . GLU A 1 617 ? -19.046 -0.861 15.309 1.00 73.12 617 GLU A O 1
ATOM 4827 N N . ILE A 1 618 ? -17.121 -1.969 15.060 1.00 77.31 618 ILE A N 1
ATOM 4828 C CA . ILE A 1 618 ? -17.743 -3.306 15.033 1.00 77.31 618 ILE A CA 1
ATOM 4829 C C . ILE A 1 618 ? -18.649 -3.587 16.251 1.00 77.31 618 ILE A C 1
ATOM 4831 O O . ILE A 1 618 ? -19.660 -4.278 16.138 1.00 77.31 618 ILE A O 1
ATOM 4835 N N . ALA A 1 619 ? -18.346 -2.993 17.411 1.00 68.19 619 ALA A N 1
ATOM 4836 C CA . ALA A 1 619 ? -19.204 -3.068 18.596 1.00 68.19 619 ALA A CA 1
ATOM 4837 C C . ALA A 1 619 ? -20.510 -2.265 18.431 1.00 68.19 619 ALA A C 1
ATOM 4839 O O . ALA A 1 619 ? -21.569 -2.713 18.873 1.00 68.19 619 ALA A O 1
ATOM 4840 N N . ALA A 1 620 ? -20.456 -1.105 17.770 1.00 67.81 620 ALA A N 1
ATOM 4841 C CA . ALA A 1 620 ? -21.633 -0.299 17.452 1.00 67.81 620 ALA A CA 1
ATOM 4842 C C . ALA A 1 620 ? -22.486 -0.980 16.370 1.00 67.81 620 ALA A C 1
ATOM 4844 O O . ALA A 1 620 ? -23.701 -1.063 16.531 1.00 67.81 620 ALA A O 1
ATOM 4845 N N . PHE A 1 621 ? -21.854 -1.569 15.345 1.00 81.56 621 PHE A N 1
ATOM 4846 C CA . PHE A 1 621 ? -22.524 -2.409 14.347 1.00 81.56 621 PHE A CA 1
ATOM 4847 C C . PHE A 1 621 ? -23.330 -3.534 15.014 1.00 81.56 621 PHE A C 1
ATOM 4849 O O . PHE A 1 621 ? -24.529 -3.657 14.772 1.00 81.56 621 PHE A O 1
ATOM 4856 N N . PHE A 1 622 ? -22.725 -4.322 15.912 1.00 81.00 622 PHE A N 1
ATOM 4857 C CA . PHE A 1 622 ? -23.476 -5.369 16.611 1.00 81.00 622 PHE A CA 1
ATOM 4858 C C . PHE A 1 622 ? -24.537 -4.807 17.564 1.00 81.00 622 PHE A C 1
ATOM 4860 O O . PHE A 1 622 ? -25.629 -5.368 17.630 1.00 81.00 622 PHE A O 1
ATOM 4867 N N . THR A 1 623 ? -24.291 -3.671 18.224 1.00 71.19 623 THR A N 1
ATOM 4868 C CA . THR A 1 623 ? -25.317 -2.996 19.043 1.00 71.19 623 THR A CA 1
ATOM 4869 C C . THR A 1 623 ? -26.543 -2.621 18.201 1.00 71.19 623 THR A C 1
ATOM 4871 O O . THR A 1 623 ? -27.670 -2.830 18.644 1.00 71.19 623 THR A O 1
ATOM 4874 N N . GLU A 1 624 ? -26.341 -2.142 16.970 1.00 77.38 624 GLU A N 1
ATOM 4875 C CA . GLU A 1 624 ? -27.414 -1.805 16.027 1.00 77.38 624 GLU A CA 1
ATOM 4876 C C . GLU A 1 624 ? -28.144 -3.052 15.497 1.00 77.38 624 GLU A C 1
ATOM 4878 O O . GLU A 1 624 ? -29.374 -3.088 15.487 1.00 77.38 624 GLU A O 1
ATOM 4883 N N . LYS A 1 625 ? -27.411 -4.091 15.063 1.00 85.19 625 LYS A N 1
ATOM 4884 C CA . LYS A 1 625 ? -28.013 -5.266 14.402 1.00 85.19 625 LYS A CA 1
ATOM 4885 C C . LYS A 1 625 ? -28.539 -6.349 15.358 1.00 85.19 625 LYS A C 1
ATOM 4887 O O . LYS A 1 625 ? -29.383 -7.150 14.955 1.00 85.19 625 LYS A O 1
ATOM 4892 N N . LEU A 1 626 ? -28.037 -6.419 16.594 1.00 82.06 626 LEU A N 1
ATOM 4893 C CA . LEU A 1 626 ? -28.383 -7.455 17.584 1.00 82.06 626 LEU A CA 1
ATOM 4894 C C . LEU A 1 626 ? -29.027 -6.909 18.872 1.00 82.06 626 LEU A C 1
ATOM 4896 O O . LEU A 1 626 ? -29.710 -7.678 19.552 1.00 82.06 626 LEU A O 1
ATOM 4900 N N . GLY A 1 627 ? -28.875 -5.616 19.177 1.00 67.38 627 GLY A N 1
ATOM 4901 C CA . GLY A 1 627 ? -29.342 -4.985 20.419 1.00 67.38 627 GLY A CA 1
ATOM 4902 C C . GLY A 1 627 ? -28.292 -4.997 21.539 1.00 67.38 627 GLY A C 1
ATOM 4903 O O . GLY A 1 627 ? -27.352 -5.785 21.509 1.00 67.38 627 GLY A O 1
ATOM 4904 N N . SER A 1 628 ? -28.423 -4.105 22.529 1.00 60.56 628 SER A N 1
ATOM 4905 C CA . SER A 1 628 ? -27.374 -3.903 23.543 1.00 60.56 628 SER A CA 1
ATOM 4906 C C . SER A 1 628 ? -27.219 -5.075 24.536 1.00 60.56 628 SER A C 1
ATOM 4908 O O . SER A 1 628 ? -28.197 -5.443 25.195 1.00 60.56 628 SER A O 1
ATOM 4910 N N . PRO A 1 629 ? -25.990 -5.592 24.740 1.00 52.09 629 PRO A N 1
ATOM 4911 C CA . PRO A 1 629 ? -25.674 -6.662 25.694 1.00 52.09 629 PRO A CA 1
ATOM 4912 C C . PRO A 1 629 ? -26.009 -6.348 27.157 1.00 52.09 629 PRO A C 1
ATOM 4914 O O . PRO A 1 629 ? -26.484 -7.214 27.888 1.00 52.09 629 PRO A O 1
ATOM 4917 N N . ASN A 1 630 ? -25.790 -5.102 27.586 1.00 49.28 630 ASN A N 1
ATOM 4918 C CA . ASN A 1 630 ? -25.952 -4.688 28.987 1.00 49.28 630 ASN A CA 1
ATOM 4919 C C . ASN A 1 630 ? -27.368 -4.165 29.290 1.00 49.28 630 ASN A C 1
ATOM 4921 O O . ASN A 1 630 ? -27.607 -3.599 30.354 1.00 49.28 630 ASN A O 1
ATOM 4925 N N . GLY A 1 631 ? -28.300 -4.284 28.338 1.00 51.41 631 GLY A N 1
ATOM 4926 C CA . GLY A 1 631 ? -29.628 -3.677 28.423 1.00 51.41 631 GLY A CA 1
ATOM 4927 C C . GLY A 1 631 ? -29.642 -2.151 28.272 1.00 51.41 631 GLY A C 1
ATOM 4928 O O . GLY A 1 631 ? -30.724 -1.566 28.360 1.00 51.41 631 GLY A O 1
ATOM 4929 N N . THR A 1 632 ? -28.487 -1.511 28.026 1.00 54.47 632 THR A N 1
ATOM 4930 C CA . THR A 1 632 ? -28.400 -0.067 27.763 1.00 54.47 632 THR A CA 1
ATOM 4931 C C . THR A 1 632 ? -29.092 0.265 26.447 1.00 54.47 632 THR A C 1
ATOM 4933 O O . THR A 1 632 ? -28.700 -0.206 25.383 1.00 54.47 632 THR A O 1
ATOM 4936 N N . ASP A 1 633 ? -30.169 1.034 26.509 1.00 59.88 633 ASP A N 1
ATOM 4937 C CA . ASP A 1 633 ? -31.132 1.133 25.416 1.00 59.88 633 ASP A CA 1
ATOM 4938 C C . ASP A 1 633 ? -31.082 2.530 24.796 1.00 59.88 633 ASP A C 1
ATOM 4940 O O . ASP A 1 633 ? -31.475 3.522 25.408 1.00 59.88 633 ASP A O 1
ATOM 4944 N N . ALA A 1 634 ? -30.614 2.603 23.547 1.00 59.38 634 ALA A N 1
ATOM 4945 C CA . ALA A 1 634 ? -30.530 3.843 22.778 1.00 59.38 634 ALA A CA 1
ATOM 4946 C C . ALA A 1 634 ? -31.901 4.506 22.523 1.00 59.38 634 ALA A C 1
ATOM 4948 O O . ALA A 1 634 ? -31.955 5.688 22.190 1.00 59.38 634 ALA A O 1
ATOM 4949 N N . SER A 1 635 ? -33.006 3.767 22.681 1.00 62.19 635 SER A N 1
ATOM 4950 C CA . SER A 1 635 ? -34.374 4.294 22.619 1.00 62.19 635 SER A CA 1
ATOM 4951 C C . SER A 1 635 ? -34.934 4.710 23.987 1.00 62.19 635 SER A C 1
ATOM 4953 O O . SER A 1 635 ? -35.930 5.442 24.048 1.00 62.19 635 SER A O 1
ATOM 4955 N N . TYR A 1 636 ? -34.296 4.300 25.089 1.00 77.06 636 TYR A N 1
ATOM 4956 C CA . TYR A 1 636 ? -34.731 4.657 26.434 1.00 77.06 636 TYR A CA 1
ATOM 4957 C C . TYR A 1 636 ? -34.436 6.127 26.740 1.00 77.06 636 TYR A C 1
ATOM 4959 O O . TYR A 1 636 ? -33.375 6.667 26.421 1.00 77.06 636 TYR A O 1
ATOM 4967 N N . ASN A 1 637 ? -35.412 6.777 27.370 1.00 84.75 637 ASN A N 1
ATOM 4968 C CA . ASN A 1 637 ? -35.334 8.154 27.830 1.00 84.75 637 ASN A CA 1
ATOM 4969 C C . ASN A 1 637 ? -35.750 8.190 29.303 1.00 84.75 637 ASN A C 1
ATOM 4971 O O . ASN A 1 637 ? -36.844 7.726 29.629 1.00 84.75 637 ASN A O 1
ATOM 4975 N N . SER A 1 638 ? -34.903 8.747 30.170 1.00 91.25 638 SER A N 1
ATOM 4976 C CA . SER A 1 638 ? -35.203 8.935 31.592 1.00 91.25 638 SER A CA 1
ATOM 4977 C C . SER A 1 638 ? -36.478 9.753 31.802 1.00 91.25 638 SER A C 1
ATOM 4979 O O . SER A 1 638 ? -36.770 10.706 31.076 1.00 91.25 638 SER A O 1
ATOM 4981 N N . THR A 1 639 ? -37.232 9.381 32.831 1.00 94.56 639 THR A N 1
ATOM 4982 C CA . THR A 1 639 ? -38.526 9.968 33.197 1.00 94.56 639 THR A CA 1
ATOM 4983 C C . THR A 1 639 ? -38.538 10.569 34.603 1.00 94.56 639 THR A C 1
ATOM 4985 O O . THR A 1 639 ? -39.273 11.530 34.836 1.00 94.56 639 THR A O 1
ATOM 4988 N N . ASP A 1 640 ? -37.709 10.060 35.522 1.00 93.75 640 ASP A N 1
ATOM 4989 C CA . ASP A 1 640 ? -37.561 10.570 36.886 1.00 93.75 640 ASP A CA 1
ATOM 4990 C C . ASP A 1 640 ? -36.190 11.233 37.120 1.00 93.75 640 ASP A C 1
ATOM 4992 O O . ASP A 1 640 ? -35.170 10.577 37.315 1.00 93.75 640 ASP A O 1
ATOM 4996 N N . TYR A 1 641 ? -36.186 12.567 37.158 1.00 97.31 641 TYR A N 1
ATOM 4997 C CA . TYR A 1 641 ? -35.013 13.392 37.474 1.00 97.31 641 TYR A CA 1
ATOM 4998 C C . TYR A 1 641 ? -34.969 13.813 38.955 1.00 97.31 641 TYR A C 1
ATOM 5000 O O . TYR A 1 641 ? -34.174 14.670 39.330 1.00 97.31 641 TYR A O 1
ATOM 5008 N N . SER A 1 642 ? -35.806 13.230 39.827 1.00 96.94 642 SER A N 1
ATOM 5009 C CA . SER A 1 642 ? -35.875 13.579 41.262 1.00 96.94 642 SER A CA 1
ATOM 5010 C C . SER A 1 642 ? -34.584 13.300 42.041 1.00 96.94 642 SER A C 1
ATOM 5012 O O . SER A 1 642 ? -34.427 13.783 43.162 1.00 96.94 642 SER A O 1
ATOM 5014 N N . LYS A 1 643 ? -33.667 12.542 41.432 1.00 97.25 643 LYS A N 1
ATOM 5015 C CA . LYS A 1 643 ? -32.327 12.229 41.926 1.00 97.25 643 LYS A CA 1
ATOM 5016 C C . LYS A 1 643 ? -31.209 13.089 41.351 1.00 97.25 643 LYS A C 1
ATOM 5018 O O . LYS A 1 643 ? -30.068 12.921 41.773 1.00 97.25 643 LYS A O 1
ATOM 5023 N N . ASP A 1 644 ? -31.495 14.014 40.440 1.00 98.00 644 ASP A N 1
ATOM 5024 C CA . ASP A 1 644 ? -30.439 14.856 39.893 1.00 98.00 644 ASP A CA 1
ATOM 5025 C C . ASP A 1 644 ? -29.853 15.801 40.950 1.00 98.00 644 ASP A C 1
ATOM 5027 O O . ASP A 1 644 ? -30.544 16.631 41.541 1.00 98.00 644 ASP A O 1
ATOM 5031 N N . GLY A 1 645 ? -28.548 15.681 41.179 1.00 97.31 645 GLY A N 1
ATOM 5032 C CA . GLY A 1 645 ? -27.820 16.438 42.182 1.00 97.31 645 GLY A CA 1
ATOM 5033 C C . GLY A 1 645 ? -27.802 15.856 43.593 1.00 97.31 645 GLY A C 1
ATOM 5034 O O . GLY A 1 645 ? -27.222 16.498 44.466 1.00 97.31 645 GLY A O 1
ATOM 5035 N N . ASP A 1 646 ? -28.378 14.674 43.843 1.00 98.25 646 ASP A N 1
ATOM 5036 C CA . ASP A 1 646 ? -28.283 14.027 45.161 1.00 98.25 646 ASP A CA 1
ATOM 5037 C C . ASP A 1 646 ? -26.812 13.702 45.489 1.00 98.25 646 ASP A C 1
ATOM 5039 O O . ASP A 1 646 ? -26.144 12.976 44.746 1.00 98.25 646 ASP A O 1
ATOM 5043 N N . VAL A 1 647 ? -26.303 14.234 46.608 1.00 98.31 647 VAL A N 1
ATOM 5044 C CA . VAL A 1 647 ? -24.896 14.091 47.027 1.00 98.31 647 VAL A CA 1
ATOM 5045 C C . VAL A 1 647 ? -24.735 12.977 48.061 1.00 98.31 647 VAL A C 1
ATOM 5047 O O . VAL A 1 647 ? -25.221 13.075 49.191 1.00 98.31 647 VAL A O 1
ATOM 5050 N N . ARG A 1 648 ? -23.976 11.939 47.705 1.00 98.06 648 ARG A N 1
ATOM 5051 C CA . ARG A 1 648 ? -23.596 10.814 48.568 1.00 98.06 648 ARG A CA 1
ATOM 5052 C C . ARG A 1 648 ? -22.147 11.002 49.029 1.00 98.06 648 ARG A C 1
ATOM 5054 O O . ARG A 1 648 ? -21.214 10.908 48.237 1.00 98.06 648 ARG A O 1
ATOM 5061 N N . ILE A 1 649 ? -21.941 11.281 50.317 1.00 98.12 649 ILE A N 1
ATOM 5062 C CA . ILE A 1 649 ? -20.593 11.398 50.898 1.00 98.12 649 ILE A CA 1
ATOM 5063 C C . ILE A 1 649 ? -20.030 9.987 51.097 1.00 98.12 649 ILE A C 1
ATOM 5065 O O . ILE A 1 649 ? -20.505 9.267 51.974 1.00 98.12 649 ILE A O 1
ATOM 5069 N N . LEU A 1 650 ? -19.030 9.603 50.302 1.00 97.50 650 LEU A N 1
ATOM 5070 C CA . LEU A 1 650 ? -18.390 8.285 50.387 1.00 97.50 650 LEU A CA 1
ATOM 5071 C C . LEU A 1 650 ? -17.318 8.264 51.482 1.00 97.50 650 LEU A C 1
ATOM 5073 O O . LEU A 1 650 ? -17.205 7.306 52.243 1.00 97.50 650 LEU A O 1
ATOM 5077 N N . GLN A 1 651 ? -16.553 9.354 51.589 1.00 97.25 651 GLN A N 1
ATOM 5078 C CA . GLN A 1 651 ? -15.452 9.486 52.538 1.00 97.25 651 GLN A CA 1
ATOM 5079 C C . GLN A 1 651 ? -15.332 10.923 53.055 1.00 97.25 651 GLN A C 1
ATOM 5081 O O . GLN A 1 651 ? -15.624 11.885 52.344 1.00 97.25 651 GLN A O 1
ATOM 5086 N N . LYS A 1 652 ? -14.839 11.071 54.288 1.00 97.12 652 LYS A N 1
ATOM 5087 C CA . LYS A 1 652 ? -14.311 12.335 54.815 1.00 97.12 652 LYS A CA 1
ATOM 5088 C C . LYS A 1 652 ? -12.897 12.134 55.335 1.00 97.12 652 LYS A C 1
ATOM 5090 O O . LYS A 1 652 ? -12.604 11.084 55.907 1.00 97.1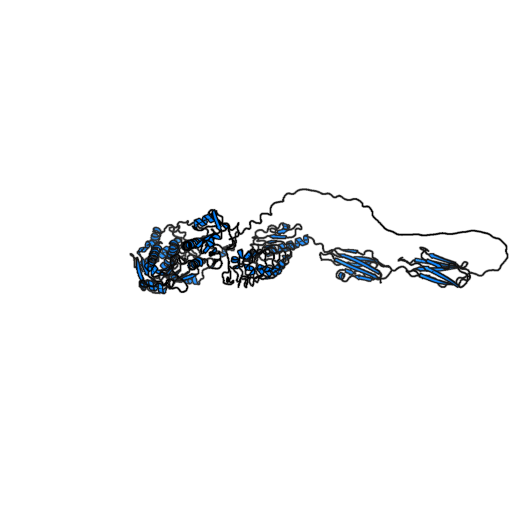2 652 LYS A O 1
ATOM 5095 N N . ALA A 1 653 ? -12.066 13.156 55.189 1.00 97.06 653 ALA A N 1
ATOM 5096 C CA . ALA A 1 653 ? -10.723 13.172 55.735 1.00 97.06 653 ALA A CA 1
ATOM 5097 C C . ALA A 1 653 ? -10.743 13.139 57.274 1.00 97.06 653 ALA A C 1
ATOM 5099 O O . ALA A 1 653 ? -11.591 13.763 57.918 1.00 97.06 653 ALA A O 1
ATOM 5100 N N . SER A 1 654 ? -9.771 12.446 57.868 1.00 96.81 654 SER A N 1
ATOM 5101 C CA . SER A 1 654 ? -9.450 12.521 59.301 1.00 96.81 654 SER A CA 1
ATOM 5102 C C . SER A 1 654 ? -8.151 13.283 59.589 1.00 96.81 654 SER A C 1
ATOM 5104 O O . SER A 1 654 ? -7.810 13.488 60.755 1.00 96.81 654 SER A O 1
ATOM 5106 N N . LYS A 1 655 ? -7.435 13.720 58.546 1.00 94.50 655 LYS A N 1
ATOM 5107 C CA . LYS A 1 655 ? -6.244 14.574 58.616 1.00 94.50 655 LYS A CA 1
ATOM 5108 C C . LYS A 1 655 ? -6.377 15.779 57.682 1.00 94.50 655 LYS A C 1
ATOM 5110 O O . LYS A 1 655 ? -6.923 15.666 56.589 1.00 94.50 655 LYS A O 1
ATOM 5115 N N . GLY A 1 656 ? -5.791 16.902 58.095 1.00 91.19 656 GLY A N 1
ATOM 5116 C CA . GLY A 1 656 ? -5.737 18.122 57.288 1.00 91.19 656 GLY A CA 1
ATOM 5117 C C . GLY A 1 656 ? -7.102 18.784 57.071 1.00 91.19 656 GLY A C 1
ATOM 5118 O O . GLY A 1 656 ? -8.064 18.513 57.788 1.00 91.19 656 GLY A O 1
ATOM 5119 N N . ASN A 1 657 ? -7.169 19.656 56.068 1.00 86.19 657 ASN A N 1
ATOM 5120 C CA . ASN A 1 657 ? -8.368 20.401 55.669 1.00 86.19 657 ASN A CA 1
ATOM 5121 C C . ASN A 1 657 ? -9.378 19.560 54.860 1.00 86.19 657 ASN A C 1
ATOM 5123 O O . ASN A 1 657 ? -10.511 19.995 54.648 1.00 86.19 657 ASN A O 1
ATOM 5127 N N . GLY A 1 658 ? -8.967 18.368 54.414 1.00 90.94 658 GLY A N 1
ATOM 5128 C CA . GLY A 1 658 ? -9.720 17.496 53.517 1.00 90.94 658 GLY A CA 1
ATOM 5129 C C . GLY A 1 658 ? -9.649 17.952 52.060 1.00 90.94 658 GLY A C 1
ATOM 5130 O O . GLY A 1 658 ? -10.235 18.971 51.693 1.00 90.94 658 GLY A O 1
ATOM 5131 N N . ILE A 1 659 ? -8.929 17.183 51.241 1.00 94.62 659 ILE A N 1
ATOM 5132 C CA . ILE A 1 659 ? -8.813 17.397 49.793 1.00 94.62 659 ILE A CA 1
ATOM 5133 C C . ILE A 1 659 ? -10.036 16.776 49.117 1.00 94.62 659 ILE A C 1
ATOM 5135 O O . ILE A 1 659 ? -10.318 15.602 49.351 1.00 94.62 659 ILE A O 1
ATOM 5139 N N . ASP A 1 660 ? -10.777 17.536 48.315 1.00 96.25 660 ASP A N 1
ATOM 5140 C CA . ASP A 1 660 ? -12.062 17.088 47.772 1.00 96.25 660 ASP A CA 1
ATOM 5141 C C . ASP A 1 660 ? -11.923 16.425 46.387 1.00 96.25 660 ASP A C 1
ATOM 5143 O O . ASP A 1 660 ? -11.423 17.030 45.437 1.00 96.25 660 ASP A O 1
ATOM 5147 N N . ILE A 1 661 ? -12.416 15.186 46.275 1.00 98.19 661 ILE A N 1
ATOM 5148 C CA . ILE A 1 661 ? -12.639 14.477 45.006 1.00 98.19 661 ILE A CA 1
ATOM 5149 C C . ILE A 1 661 ? -14.146 14.344 44.775 1.00 98.19 661 ILE A C 1
ATOM 5151 O O . ILE A 1 661 ? -14.884 13.910 45.666 1.00 98.19 661 ILE A O 1
ATOM 5155 N N . ILE A 1 662 ? -14.595 14.681 43.568 1.00 98.56 662 ILE A N 1
ATOM 5156 C CA . ILE A 1 662 ? -15.988 14.580 43.138 1.00 98.56 662 ILE A CA 1
ATOM 5157 C C . ILE A 1 662 ? -16.095 13.524 42.038 1.00 98.56 662 ILE A C 1
ATOM 5159 O O . ILE A 1 662 ? -15.491 13.659 40.979 1.00 98.56 662 ILE A O 1
ATOM 5163 N N . LEU A 1 663 ? -16.900 12.495 42.287 1.00 98.69 663 LEU A N 1
ATOM 5164 C CA . LEU A 1 663 ? -17.286 11.476 41.318 1.00 98.69 663 LEU A CA 1
ATOM 5165 C C . LEU A 1 663 ? -18.652 11.831 40.721 1.00 98.69 663 LEU A C 1
ATOM 5167 O O . LEU A 1 663 ? -19.610 12.096 41.454 1.00 98.69 663 LEU A O 1
ATOM 5171 N N . ILE A 1 664 ? -18.741 11.811 39.396 1.00 98.50 664 ILE A N 1
ATOM 5172 C CA . ILE A 1 664 ? -19.960 12.025 38.615 1.00 98.50 664 ILE A CA 1
ATOM 5173 C C . ILE A 1 664 ? -20.063 10.869 37.619 1.00 98.50 664 ILE A C 1
ATOM 5175 O O . ILE A 1 664 ? -19.064 10.469 37.029 1.00 98.50 664 ILE A O 1
ATOM 5179 N N . GLY A 1 665 ? -21.258 10.324 37.418 1.00 96.69 665 GLY A N 1
ATOM 5180 C CA . GLY A 1 665 ? -21.541 9.354 36.369 1.00 96.69 665 GLY A CA 1
ATOM 5181 C C . GLY A 1 665 ? -22.268 10.012 35.208 1.00 96.69 665 GLY A C 1
ATOM 5182 O O . GLY A 1 665 ? -23.290 10.657 35.416 1.00 96.69 665 GLY A O 1
ATOM 5183 N N . ASP A 1 666 ? -21.794 9.796 33.987 1.00 96.88 666 ASP A N 1
ATOM 5184 C CA . ASP A 1 666 ? -22.489 10.226 32.773 1.00 96.88 666 ASP A CA 1
ATOM 5185 C C . ASP A 1 666 ? -23.012 9.021 31.980 1.00 96.88 666 ASP A C 1
ATOM 5187 O O . ASP A 1 666 ? -22.471 7.922 32.085 1.00 96.88 666 ASP A O 1
ATOM 5191 N N . GLY A 1 667 ? -24.085 9.200 31.208 1.00 92.94 667 GLY A N 1
ATOM 5192 C CA . GLY A 1 667 ? -24.765 8.104 30.504 1.00 92.94 667 GLY A CA 1
ATOM 5193 C C . GLY A 1 667 ? -25.574 7.168 31.417 1.00 92.94 667 GLY A C 1
ATOM 5194 O O . GLY A 1 667 ? -25.948 6.074 30.998 1.00 92.94 667 GLY A O 1
ATOM 5195 N N . TYR A 1 668 ? -25.857 7.565 32.662 1.00 94.88 668 TYR A N 1
ATOM 5196 C CA . TYR A 1 668 ? -26.701 6.803 33.590 1.00 94.88 668 TYR A CA 1
ATOM 5197 C C . TYR A 1 668 ? -28.112 7.377 33.664 1.00 94.88 668 TYR A C 1
ATOM 5199 O O . TYR A 1 668 ? -28.306 8.549 33.985 1.00 94.88 668 TYR A O 1
ATOM 5207 N N . SER A 1 669 ? -29.099 6.535 33.389 1.00 94.62 669 SER A N 1
ATOM 5208 C CA . SER A 1 669 ? -30.519 6.875 33.430 1.00 94.62 669 SER A CA 1
ATOM 5209 C C . SER A 1 669 ? -31.131 6.784 34.829 1.00 94.62 669 SER A C 1
ATOM 5211 O O . SER A 1 669 ? -30.543 6.225 35.759 1.00 94.62 669 SER A O 1
ATOM 5213 N N . ASP A 1 670 ? -32.375 7.251 34.952 1.00 95.50 670 ASP A N 1
ATOM 5214 C CA . ASP A 1 670 ? -33.205 7.078 36.149 1.00 95.50 670 ASP A CA 1
ATOM 5215 C C . ASP A 1 670 ? -33.290 5.610 36.622 1.00 95.50 670 ASP A C 1
ATOM 5217 O O . ASP A 1 670 ? -33.158 5.335 37.817 1.00 95.50 670 ASP A O 1
ATOM 5221 N N . ARG A 1 671 ? -33.412 4.647 35.698 1.00 92.94 671 ARG A N 1
ATOM 5222 C CA . ARG A 1 671 ? -33.440 3.207 36.010 1.00 92.94 671 ARG A CA 1
ATOM 5223 C C . ARG A 1 671 ? -32.086 2.653 36.478 1.00 92.94 671 ARG A C 1
ATOM 5225 O O . ARG A 1 671 ? -32.072 1.869 37.425 1.00 92.94 671 ARG A O 1
ATOM 5232 N N . LEU A 1 672 ? -30.965 3.097 35.899 1.00 90.56 672 LEU A N 1
ATOM 5233 C CA . LEU A 1 672 ? -29.607 2.684 36.310 1.00 90.56 672 LEU A CA 1
ATOM 5234 C C . LEU A 1 672 ? -29.154 3.330 37.633 1.00 90.56 672 LEU A C 1
ATOM 5236 O O . LEU A 1 672 ? -28.231 2.849 38.296 1.00 90.56 672 LEU A O 1
ATOM 5240 N N . ILE A 1 673 ? -29.814 4.414 38.040 1.00 95.62 673 ILE A N 1
ATOM 5241 C CA . ILE A 1 673 ? -29.711 4.981 39.387 1.00 95.62 673 ILE A CA 1
ATOM 5242 C C . ILE A 1 673 ? -30.603 4.182 40.353 1.00 95.62 673 ILE A C 1
ATOM 5244 O O . ILE A 1 673 ? -30.150 3.796 41.430 1.00 95.62 673 ILE A O 1
ATOM 5248 N N . ALA A 1 674 ? -31.838 3.850 39.959 1.00 92.81 674 ALA A N 1
ATOM 5249 C CA . ALA A 1 674 ? -32.785 3.101 40.791 1.00 92.81 674 ALA A CA 1
ATOM 5250 C C . ALA A 1 674 ? -32.365 1.645 41.093 1.00 92.81 674 ALA A C 1
ATOM 5252 O O . ALA A 1 674 ? -32.675 1.141 42.174 1.00 92.81 674 ALA A O 1
ATOM 5253 N N . ASP A 1 675 ? -31.650 0.968 40.186 1.00 89.50 675 ASP A N 1
ATOM 5254 C CA . ASP A 1 675 ? -31.075 -0.368 40.428 1.00 89.50 675 ASP A CA 1
ATOM 5255 C C . ASP A 1 675 ? -29.694 -0.341 41.126 1.00 89.50 675 ASP A C 1
ATOM 5257 O O . ASP A 1 675 ? -29.100 -1.390 41.418 1.00 89.50 675 ASP A O 1
ATOM 5261 N N . GLY A 1 676 ? -29.178 0.859 41.412 1.00 91.81 676 GLY A N 1
ATOM 5262 C CA . GLY A 1 676 ? -27.903 1.099 42.080 1.00 91.81 676 GLY A CA 1
ATOM 5263 C C . GLY A 1 676 ? -26.658 0.848 41.225 1.00 91.81 676 GLY A C 1
ATOM 5264 O O . GLY A 1 676 ? -25.575 0.722 41.796 1.00 91.81 676 GLY A O 1
ATOM 5265 N N . THR A 1 677 ? -26.763 0.734 39.895 1.00 89.19 677 THR A N 1
ATOM 5266 C CA . THR A 1 677 ? -25.588 0.614 39.010 1.00 89.19 677 THR A CA 1
ATOM 5267 C C . THR A 1 677 ? -24.710 1.856 39.109 1.00 89.19 677 THR A C 1
ATOM 5269 O O . THR A 1 677 ? -23.500 1.716 39.263 1.00 89.19 677 THR A O 1
ATOM 5272 N N . TYR A 1 678 ? -25.321 3.044 39.155 1.00 95.56 678 TYR A N 1
ATOM 5273 C CA . TYR A 1 678 ? -24.629 4.308 39.427 1.00 95.56 678 TYR A CA 1
ATOM 5274 C C . TYR A 1 678 ? -23.751 4.232 40.686 1.00 95.56 678 TYR A C 1
ATOM 5276 O O . TYR A 1 678 ? -22.533 4.398 40.621 1.00 95.56 678 TYR A O 1
ATOM 5284 N N . ASP A 1 679 ? -24.373 3.907 41.824 1.00 95.75 679 ASP A N 1
ATOM 5285 C CA . ASP A 1 679 ? -23.728 3.814 43.135 1.00 95.75 679 ASP A CA 1
ATOM 5286 C C . ASP A 1 679 ? -22.549 2.832 43.128 1.00 95.75 679 ASP A C 1
ATOM 5288 O O . ASP A 1 679 ? -21.481 3.172 43.642 1.00 95.75 679 ASP A O 1
ATOM 5292 N N . ARG A 1 680 ? -22.728 1.653 42.508 1.00 95.00 680 ARG A N 1
ATOM 5293 C CA . ARG A 1 680 ? -21.684 0.623 42.365 1.00 95.00 680 ARG A CA 1
ATOM 5294 C C . ARG A 1 680 ? -20.478 1.132 41.576 1.00 95.00 680 ARG A C 1
ATOM 5296 O O . ARG A 1 680 ? -19.352 0.906 42.014 1.00 95.00 680 ARG A O 1
ATOM 5303 N N . THR A 1 681 ? -20.697 1.834 40.463 1.00 94.94 681 THR A N 1
ATOM 5304 C CA . THR A 1 681 ? -19.603 2.419 39.674 1.00 94.94 681 THR A CA 1
ATOM 5305 C C . THR A 1 681 ? -18.835 3.472 40.475 1.00 94.94 681 THR A C 1
ATOM 5307 O O . THR A 1 681 ? -17.605 3.448 40.473 1.00 94.94 681 THR A O 1
ATOM 5310 N N . MET A 1 682 ? -19.522 4.369 41.195 1.00 97.56 682 MET A N 1
ATOM 5311 C CA . MET A 1 682 ? -18.838 5.401 41.993 1.00 97.56 682 MET A CA 1
ATOM 5312 C C . MET A 1 682 ? -18.033 4.791 43.150 1.00 97.56 682 MET A C 1
ATOM 5314 O O . MET A 1 682 ? -16.904 5.209 43.406 1.00 97.56 682 MET A O 1
ATOM 5318 N N . ASP A 1 683 ? -18.571 3.769 43.822 1.00 96.94 683 ASP A N 1
ATOM 5319 C CA . ASP A 1 683 ? -17.845 3.068 44.887 1.00 96.94 683 ASP A CA 1
ATOM 5320 C C . ASP A 1 683 ? -16.603 2.337 44.336 1.00 96.94 683 ASP A C 1
ATOM 5322 O O . ASP A 1 683 ? -15.529 2.417 44.935 1.00 96.94 683 ASP A O 1
ATOM 5326 N N . GLN A 1 684 ? -16.699 1.701 43.160 1.00 95.75 684 GLN A N 1
ATOM 5327 C CA . GLN A 1 684 ? -15.547 1.070 42.501 1.00 95.75 684 GLN A CA 1
ATOM 5328 C C . GLN A 1 684 ? -14.483 2.099 42.082 1.00 95.75 684 GLN A C 1
ATOM 5330 O O . GLN A 1 684 ? -13.295 1.874 42.313 1.00 95.75 684 GLN A O 1
ATOM 5335 N N . ALA A 1 685 ? -14.890 3.242 41.522 1.00 96.31 685 ALA A N 1
ATOM 5336 C CA . ALA A 1 685 ? -13.976 4.313 41.125 1.00 96.31 685 ALA A CA 1
ATOM 5337 C C . ALA A 1 685 ? -13.174 4.871 42.315 1.00 96.31 685 ALA A C 1
ATOM 5339 O O . ALA A 1 685 ? -11.960 5.060 42.210 1.00 96.31 685 ALA A O 1
ATOM 5340 N N . MET A 1 686 ? -13.825 5.066 43.470 1.00 97.00 686 MET A N 1
ATOM 5341 C CA . MET A 1 686 ? -13.149 5.484 44.703 1.00 97.00 686 MET A CA 1
ATOM 5342 C C . MET A 1 686 ? -12.095 4.462 45.156 1.00 97.00 686 MET A C 1
ATOM 5344 O O . MET A 1 686 ? -10.964 4.841 45.461 1.00 97.00 686 MET A O 1
ATOM 5348 N N . GLU A 1 687 ? -12.446 3.174 45.221 1.00 97.44 687 GLU A N 1
ATOM 5349 C CA . GLU A 1 687 ? -11.514 2.138 45.689 1.00 97.44 687 GLU A CA 1
ATOM 5350 C C . GLU A 1 687 ? -10.322 1.948 44.738 1.00 97.44 687 GLU A C 1
ATOM 5352 O O . GLU A 1 687 ? -9.199 1.749 45.202 1.00 97.44 687 GLU A O 1
ATOM 5357 N N . LEU A 1 688 ? -10.530 2.076 43.421 1.00 95.31 688 LEU A N 1
ATOM 5358 C CA . LEU A 1 688 ? -9.449 2.019 42.432 1.00 95.31 688 LEU A CA 1
ATOM 5359 C C . LEU A 1 688 ? -8.514 3.234 42.505 1.00 95.31 688 LEU A C 1
ATOM 5361 O O . LEU A 1 688 ? -7.298 3.058 42.423 1.00 95.31 688 LEU A O 1
ATOM 5365 N N . PHE A 1 689 ? -9.029 4.446 42.743 1.00 96.69 689 PHE A N 1
ATOM 5366 C CA . PHE A 1 689 ? -8.185 5.637 42.925 1.00 96.69 689 PHE A CA 1
ATOM 5367 C C . PHE A 1 689 ? -7.217 5.472 44.111 1.00 96.69 689 PHE A C 1
ATOM 5369 O O . PHE A 1 689 ? -6.022 5.745 43.997 1.00 96.69 689 PHE A O 1
ATOM 5376 N N . PHE A 1 690 ? -7.693 4.919 45.233 1.00 97.00 690 PHE A N 1
ATOM 5377 C CA . PHE A 1 690 ? -6.853 4.622 46.403 1.00 97.00 690 PHE A CA 1
ATOM 5378 C C . PHE A 1 690 ? -6.147 3.253 46.359 1.00 97.00 690 PHE A C 1
ATOM 5380 O O . PHE A 1 690 ? -5.642 2.792 47.386 1.00 97.00 690 PHE A O 1
ATOM 5387 N N . LYS A 1 691 ? -6.068 2.603 45.191 1.00 92.25 691 LYS A N 1
ATOM 5388 C CA . LYS A 1 691 ? -5.286 1.370 44.980 1.00 92.25 691 LYS A CA 1
ATOM 5389 C C . LYS A 1 691 ? -3.801 1.676 44.738 1.00 92.25 691 LYS A C 1
ATOM 5391 O O . LYS A 1 691 ? -2.941 0.901 45.157 1.00 92.25 691 LYS A O 1
ATOM 5396 N N . ALA A 1 692 ? -3.496 2.826 44.129 1.00 89.56 692 ALA A N 1
ATOM 5397 C CA . ALA A 1 692 ? -2.138 3.282 43.826 1.00 89.56 692 ALA A CA 1
ATOM 5398 C C . ALA A 1 692 ? -1.517 4.125 44.959 1.00 89.56 692 ALA A C 1
ATOM 5400 O O . ALA A 1 692 ? -2.176 4.961 45.574 1.00 89.56 692 ALA A O 1
ATOM 5401 N N . GLU A 1 693 ? -0.217 3.956 45.208 1.00 91.38 693 GLU A N 1
ATOM 5402 C CA . GLU A 1 693 ? 0.576 4.929 45.976 1.00 91.38 693 GLU A CA 1
ATOM 5403 C C . GLU A 1 693 ? 0.890 6.164 45.105 1.00 91.38 693 GLU A C 1
ATOM 5405 O O . GLU A 1 693 ? 1.089 5.986 43.902 1.00 91.38 693 GLU A O 1
ATOM 5410 N N . PRO A 1 694 ? 1.012 7.387 45.666 1.00 94.94 694 PRO A N 1
ATOM 5411 C CA . PRO A 1 694 ? 0.851 7.730 47.086 1.00 94.94 694 PRO A CA 1
ATOM 5412 C C . PRO A 1 694 ? -0.573 7.892 47.636 1.00 94.94 694 PRO A C 1
ATOM 5414 O O . PRO A 1 694 ? -0.721 8.069 48.848 1.00 94.94 694 PRO A O 1
ATOM 5417 N N . TYR A 1 695 ? -1.616 7.833 46.802 1.00 96.56 695 TYR A N 1
ATOM 5418 C CA . TYR A 1 695 ? -3.008 8.036 47.238 1.00 96.56 695 TYR A CA 1
ATOM 5419 C C . TYR A 1 695 ? -3.430 7.048 48.326 1.00 96.56 695 TYR A C 1
ATOM 5421 O O . TYR A 1 695 ? -4.009 7.443 49.334 1.00 96.56 695 TYR A O 1
ATOM 5429 N N . LYS A 1 696 ? -3.082 5.773 48.150 1.00 95.25 696 LYS A N 1
ATOM 5430 C CA . LYS A 1 696 ? -3.378 4.663 49.059 1.00 95.25 696 LYS A CA 1
ATOM 5431 C C . LYS A 1 696 ? -2.949 4.928 50.506 1.00 95.25 696 LYS A C 1
ATOM 5433 O O . LYS A 1 696 ? -3.782 4.826 51.405 1.00 95.25 696 LYS A O 1
ATOM 5438 N N . THR A 1 697 ? -1.693 5.315 50.746 1.00 95.56 697 THR A N 1
ATOM 5439 C CA . THR A 1 697 ? -1.210 5.620 52.109 1.00 95.56 697 THR A CA 1
ATOM 5440 C C . THR A 1 697 ? -1.830 6.894 52.691 1.00 95.56 697 THR A C 1
ATOM 5442 O O . THR A 1 697 ? -2.075 6.967 53.895 1.00 95.56 697 THR A O 1
ATOM 5445 N N . HIS A 1 698 ? -2.132 7.886 51.849 1.00 96.38 698 HIS A N 1
ATOM 5446 C CA . HIS A 1 698 ? -2.632 9.198 52.278 1.00 96.38 698 HIS A CA 1
ATOM 5447 C C . HIS A 1 698 ? -4.153 9.360 52.149 1.00 96.38 698 HIS A C 1
ATOM 5449 O O . HIS A 1 698 ? -4.671 10.469 52.287 1.00 96.38 698 HIS A O 1
ATOM 5455 N N . ARG A 1 699 ? -4.885 8.259 51.929 1.00 97.44 699 ARG A N 1
ATOM 5456 C CA . ARG A 1 699 ? -6.345 8.221 51.746 1.00 97.44 699 ARG A CA 1
ATOM 5457 C C . ARG A 1 699 ? -7.104 8.984 52.835 1.00 97.44 699 ARG A C 1
ATOM 5459 O O . ARG A 1 699 ? -8.131 9.592 52.555 1.00 97.44 699 ARG A O 1
ATOM 5466 N N . ASP A 1 700 ? -6.580 9.010 54.059 1.00 97.75 700 ASP A N 1
ATOM 5467 C CA . ASP A 1 700 ? -7.197 9.682 55.206 1.00 97.75 700 ASP A CA 1
ATOM 5468 C C . ASP A 1 700 ? -7.087 11.224 55.210 1.00 97.75 700 ASP A C 1
ATOM 5470 O O . ASP A 1 700 ? -7.615 11.872 56.118 1.00 97.75 700 ASP A O 1
ATOM 5474 N N . MET A 1 701 ? -6.473 11.814 54.178 1.00 97.81 701 MET A N 1
ATOM 5475 C CA . MET A 1 701 ? -6.464 13.258 53.891 1.00 97.81 701 MET A CA 1
ATOM 5476 C C . MET A 1 701 ? -7.548 13.696 52.887 1.00 97.81 701 MET A C 1
ATOM 5478 O O . MET A 1 701 ? -7.697 14.893 52.636 1.00 97.81 701 MET A O 1
ATOM 5482 N N . PHE A 1 702 ? -8.320 12.761 52.320 1.00 98.12 702 PHE A N 1
ATOM 5483 C CA . PHE A 1 702 ? -9.283 13.034 51.247 1.00 98.12 702 PHE A CA 1
ATOM 5484 C C . PHE A 1 702 ? -10.748 12.972 51.704 1.00 98.12 702 PHE A C 1
ATOM 5486 O O . PHE A 1 702 ? -11.169 12.033 52.387 1.00 98.12 702 PHE A O 1
ATOM 5493 N N . ASN A 1 703 ? -11.546 13.933 51.245 1.00 98.06 703 ASN A N 1
ATOM 5494 C CA . ASN A 1 703 ? -13.000 13.825 51.167 1.00 98.06 703 ASN A CA 1
ATOM 5495 C C . ASN A 1 703 ? -13.378 13.271 49.787 1.00 98.06 703 ASN A C 1
ATOM 5497 O O . ASN A 1 703 ? -12.778 13.655 48.784 1.00 98.06 703 ASN A O 1
ATOM 5501 N N . VAL A 1 704 ? -14.395 12.412 49.722 1.00 98.50 704 VAL A N 1
ATOM 5502 C CA . VAL A 1 704 ? -14.912 11.895 48.448 1.00 98.50 704 VAL A CA 1
ATOM 5503 C C . VAL A 1 704 ? -16.428 11.970 48.441 1.00 98.50 704 VAL A C 1
ATOM 5505 O O . VAL A 1 704 ? -17.091 11.475 49.358 1.00 98.50 704 VAL A O 1
ATOM 5508 N N . TYR A 1 705 ? -16.967 12.562 47.383 1.00 98.62 705 TYR A N 1
ATOM 5509 C CA . TYR A 1 705 ? -18.397 12.715 47.147 1.00 98.62 705 TYR A CA 1
ATOM 5510 C C . TYR A 1 705 ? -18.745 12.055 45.818 1.00 98.62 705 TYR A C 1
ATOM 5512 O O . TYR A 1 705 ? -18.056 12.279 44.829 1.00 98.62 705 TYR A O 1
ATOM 5520 N N . ALA A 1 706 ? -19.835 11.298 45.774 1.00 98.56 706 ALA A N 1
ATOM 5521 C CA . ALA A 1 706 ? -20.531 11.014 44.529 1.00 98.56 706 ALA A CA 1
ATOM 5522 C C . ALA A 1 706 ? -21.697 11.999 44.406 1.00 98.56 706 ALA A C 1
ATOM 5524 O O . ALA A 1 706 ? -22.540 12.069 45.302 1.00 98.56 706 ALA A O 1
ATOM 5525 N N . VAL A 1 707 ? -21.746 12.769 43.323 1.00 98.62 707 VAL A N 1
ATOM 5526 C CA . VAL A 1 707 ? -22.904 13.607 42.988 1.00 98.62 707 VAL A CA 1
ATOM 5527 C C . VAL A 1 707 ? -23.688 12.877 41.918 1.00 98.62 707 VAL A C 1
ATOM 5529 O O . VAL A 1 707 ? -23.117 12.482 40.908 1.00 98.62 707 VAL A O 1
ATOM 5532 N N . THR A 1 708 ? -24.981 12.669 42.137 1.00 98.38 708 THR A N 1
ATOM 5533 C CA . THR A 1 708 ? -25.850 11.967 41.187 1.00 98.38 708 THR A CA 1
ATOM 5534 C C . THR A 1 708 ? -26.163 12.865 39.989 1.00 98.38 708 THR A C 1
ATOM 5536 O O . THR A 1 708 ? -26.569 14.010 40.184 1.00 98.38 708 THR A O 1
ATOM 5539 N N . ALA A 1 709 ? -25.998 12.360 38.767 1.00 97.81 709 ALA A N 1
ATOM 5540 C CA . ALA A 1 709 ? -26.294 13.080 37.531 1.00 97.81 709 ALA A CA 1
ATOM 5541 C C . ALA A 1 709 ? -27.184 12.215 36.623 1.00 97.81 709 ALA A C 1
ATOM 5543 O O . ALA A 1 709 ? -26.781 11.137 36.184 1.00 97.81 709 ALA A O 1
ATOM 5544 N N . VAL A 1 710 ? -28.423 12.656 36.384 1.00 97.69 710 VAL A N 1
ATOM 5545 C CA . VAL A 1 710 ? -29.431 11.870 35.652 1.00 97.69 710 VAL A CA 1
ATOM 5546 C C . VAL A 1 710 ? -29.337 12.189 34.162 1.00 97.69 710 VAL A C 1
ATOM 5548 O O . VAL A 1 710 ? -29.757 13.248 33.698 1.00 97.69 710 VAL A O 1
ATOM 5551 N N . SER A 1 711 ? -28.791 11.259 33.382 1.00 96.06 711 SER A N 1
ATOM 5552 C CA . SER A 1 711 ? -28.716 11.375 31.922 1.00 96.06 711 SER A CA 1
ATOM 5553 C C . SER A 1 711 ? -30.074 11.099 31.281 1.00 96.06 711 SER A C 1
ATOM 5555 O O . SER A 1 711 ? -30.824 10.245 31.758 1.00 96.06 711 SER A O 1
ATOM 5557 N N . GLN A 1 712 ? -30.407 11.785 30.181 1.00 90.31 712 GLN A N 1
ATOM 5558 C CA . GLN A 1 712 ? -31.632 11.473 29.436 1.00 90.31 712 GLN A CA 1
ATOM 5559 C C . GLN A 1 712 ? -31.517 10.109 28.754 1.00 90.31 712 GLN A C 1
ATOM 5561 O O . GLN A 1 712 ? -32.446 9.314 28.841 1.00 90.31 712 GLN A O 1
ATOM 5566 N N . ASN A 1 713 ? -30.383 9.822 28.121 1.00 85.38 713 ASN A N 1
ATOM 5567 C CA . ASN A 1 713 ? -30.119 8.562 27.435 1.00 85.38 713 ASN A CA 1
ATOM 5568 C C . ASN A 1 713 ? -28.874 7.869 28.002 1.00 85.38 713 ASN A C 1
ATOM 5570 O O . ASN A 1 713 ? -28.059 8.471 28.699 1.00 85.38 713 ASN A O 1
ATOM 5574 N N . GLU A 1 714 ? -28.727 6.591 27.662 1.00 84.31 714 GLU A N 1
ATOM 5575 C CA . GLU A 1 714 ? -27.659 5.716 28.166 1.00 84.31 714 GLU A CA 1
ATOM 5576 C C . GLU A 1 714 ? -26.528 5.495 27.151 1.00 84.31 714 GLU A C 1
ATOM 5578 O O . GLU A 1 714 ? -25.688 4.616 27.332 1.00 84.31 714 GLU A O 1
ATOM 5583 N N . VAL A 1 715 ? -26.536 6.247 26.045 1.00 75.12 715 VAL A N 1
ATOM 5584 C CA . VAL A 1 715 ? -25.596 6.085 24.930 1.00 75.12 715 VAL A CA 1
ATOM 5585 C C . VAL A 1 715 ? -25.129 7.431 24.383 1.00 75.12 715 VAL A C 1
ATOM 5587 O O . VAL A 1 715 ? -25.863 8.424 24.390 1.00 75.12 715 VAL A O 1
ATOM 5590 N N . TYR A 1 716 ? -23.913 7.417 23.849 1.00 76.31 716 TYR A N 1
ATOM 5591 C CA . TYR A 1 716 ? -23.171 8.564 23.335 1.00 76.31 716 TYR A CA 1
ATOM 5592 C C . TYR A 1 716 ? -23.300 8.631 21.808 1.00 76.31 716 TYR A C 1
ATOM 5594 O O . TYR A 1 716 ? -22.418 8.167 21.088 1.00 76.31 716 TYR A O 1
ATOM 5602 N N . ALA A 1 717 ? -24.436 9.122 21.307 1.00 62.12 717 ALA A N 1
ATOM 5603 C CA . ALA A 1 717 ? -24.793 9.040 19.892 1.00 62.12 717 ALA A CA 1
ATOM 5604 C C . ALA A 1 717 ? -25.408 10.347 19.365 1.00 62.12 717 ALA A C 1
ATOM 5606 O O . ALA A 1 717 ? -25.908 11.185 20.114 1.00 62.12 717 ALA A O 1
ATOM 5607 N N . THR A 1 718 ? -25.398 10.533 18.044 1.00 56.47 718 THR A N 1
ATOM 5608 C CA . THR A 1 718 ? -25.975 11.729 17.418 1.00 56.47 718 THR A CA 1
ATOM 5609 C C . THR A 1 718 ? -27.478 11.821 17.696 1.00 56.47 718 THR A C 1
ATOM 5611 O O . THR A 1 718 ? -28.260 11.013 17.202 1.00 56.47 718 THR A O 1
ATOM 5614 N N . GLY A 1 719 ? -27.884 12.838 18.461 1.00 59.06 719 GLY A N 1
ATOM 5615 C CA . GLY A 1 719 ? -29.282 13.080 18.827 1.00 59.06 719 GLY A CA 1
ATOM 5616 C C . GLY A 1 719 ? -29.705 12.536 20.196 1.00 59.06 719 GLY A C 1
ATOM 5617 O O . GLY A 1 719 ? -30.864 12.729 20.561 1.00 59.06 719 GLY A O 1
ATOM 5618 N N . THR A 1 720 ? -28.804 11.910 20.961 1.00 69.75 720 THR A N 1
ATOM 5619 C CA . THR A 1 720 ? -29.031 11.603 22.383 1.00 69.75 720 THR A CA 1
ATOM 5620 C C . THR A 1 720 ? -28.506 12.719 23.292 1.00 69.75 720 THR A C 1
ATOM 5622 O O . THR A 1 720 ? -27.812 13.633 22.843 1.00 69.75 720 THR A O 1
ATOM 5625 N N . SER A 1 721 ? -28.865 12.682 24.578 1.00 81.75 721 SER A N 1
ATOM 5626 C CA . SER A 1 721 ? -28.380 13.624 25.590 1.00 81.75 721 SER A CA 1
ATOM 5627 C C . SER A 1 721 ? -27.994 12.902 26.882 1.00 81.75 721 SER A C 1
ATOM 5629 O O . SER A 1 721 ? -28.782 12.148 27.458 1.00 81.75 721 SER A O 1
ATOM 5631 N N . THR A 1 722 ? -26.777 13.153 27.358 1.00 92.00 722 THR A N 1
ATOM 5632 C CA . THR A 1 722 ? -26.300 12.718 28.675 1.00 92.00 722 THR A CA 1
ATOM 5633 C C . THR A 1 722 ? -26.155 13.916 29.620 1.00 92.00 722 THR A C 1
ATOM 5635 O O . THR A 1 722 ? -26.217 15.073 29.192 1.00 92.00 722 THR A O 1
ATOM 5638 N N . ALA A 1 723 ? -26.041 13.659 30.924 1.00 94.50 723 ALA A N 1
ATOM 5639 C CA . ALA A 1 723 ? -26.139 14.681 31.964 1.00 94.50 723 ALA A CA 1
ATOM 5640 C C . ALA A 1 723 ? -25.081 15.789 31.827 1.00 94.50 723 ALA A C 1
ATOM 5642 O O . ALA A 1 723 ? -25.419 16.971 31.956 1.00 94.50 723 ALA A O 1
ATOM 5643 N N . VAL A 1 724 ? -23.836 15.419 31.510 1.00 93.62 724 VAL A N 1
ATOM 5644 C CA . VAL A 1 724 ? -22.729 16.349 31.221 1.00 93.62 724 VAL A CA 1
ATOM 5645 C C . VAL A 1 724 ? -22.339 16.370 29.738 1.00 93.62 724 VAL A C 1
ATOM 5647 O O . VAL A 1 724 ? -21.219 16.738 29.416 1.00 93.62 724 VAL A O 1
ATOM 5650 N N . GLU A 1 725 ? -23.257 16.025 28.824 1.00 89.31 725 GLU A N 1
ATOM 5651 C CA . GLU A 1 725 ? -23.056 16.128 27.360 1.00 89.31 725 GLU A CA 1
ATOM 5652 C C . GLU A 1 725 ? -21.782 15.416 26.865 1.00 89.31 725 GLU A C 1
ATOM 5654 O O . GLU A 1 725 ? -21.036 15.928 26.030 1.00 89.31 725 GLU A O 1
ATOM 5659 N N . GLY A 1 726 ? -21.526 14.230 27.418 1.00 83.50 726 GLY A N 1
ATOM 5660 C CA . GLY A 1 726 ? -20.350 13.431 27.118 1.00 83.50 726 GLY A CA 1
ATOM 5661 C C . GLY A 1 726 ? -20.264 12.994 25.653 1.00 83.50 726 GLY A C 1
ATOM 5662 O O . GLY A 1 726 ? -21.275 12.793 24.977 1.00 83.50 726 GLY A O 1
ATOM 5663 N N . TYR A 1 727 ? -19.041 12.808 25.161 1.00 79.62 727 TYR A N 1
ATOM 5664 C CA . TYR A 1 727 ? -18.759 12.357 23.800 1.00 79.62 727 TYR A CA 1
ATOM 5665 C C . TYR A 1 727 ? -17.449 11.562 23.728 1.00 79.62 727 TYR A C 1
ATOM 5667 O O . TYR A 1 727 ? -16.541 11.752 24.536 1.00 79.62 727 TYR A O 1
ATOM 5675 N N . PHE A 1 728 ? -17.340 10.701 22.716 1.00 74.88 728 PHE A N 1
ATOM 5676 C CA . PHE A 1 728 ? -16.094 10.037 22.328 1.00 74.88 728 PHE A CA 1
ATOM 5677 C C . PHE A 1 728 ? -15.616 10.636 21.001 1.00 74.88 728 PHE A C 1
ATOM 5679 O O . PHE A 1 728 ? -16.421 10.861 20.095 1.00 74.88 728 PHE A O 1
ATOM 5686 N N . GLY A 1 729 ? -14.326 10.951 20.913 1.00 59.38 729 GLY A N 1
ATOM 5687 C CA . GLY A 1 729 ? -13.682 11.485 19.716 1.00 59.38 729 GLY A CA 1
ATOM 5688 C C . GLY A 1 729 ? -13.018 10.395 18.874 1.00 59.38 729 GLY A C 1
ATOM 5689 O O . GLY A 1 729 ? -13.308 9.208 18.998 1.00 59.38 729 GLY A O 1
ATOM 5690 N N . SER A 1 730 ? -12.091 10.806 18.011 1.00 52.75 730 SER A N 1
ATOM 5691 C CA . SER A 1 730 ? -11.187 9.889 17.310 1.00 52.75 730 SER A CA 1
ATOM 5692 C C . SER A 1 730 ? -10.088 9.365 18.242 1.00 52.75 730 SER A C 1
ATOM 5694 O O . SER A 1 730 ? -9.562 10.123 19.057 1.00 52.75 730 SER A O 1
ATOM 5696 N N . SER A 1 731 ? -9.649 8.117 18.043 1.00 63.66 731 SER A N 1
ATOM 5697 C CA . SER A 1 731 ? -8.643 7.455 18.893 1.00 63.66 731 SER A CA 1
ATOM 5698 C C . SER A 1 731 ? -9.115 7.348 20.357 1.00 63.66 731 SER A C 1
ATOM 5700 O O . SER A 1 731 ? -10.266 6.993 20.598 1.00 63.66 731 SER A O 1
ATOM 5702 N N . MET A 1 732 ? -8.244 7.613 21.333 1.00 66.44 732 MET A N 1
ATOM 5703 C CA . MET A 1 732 ? -8.546 7.562 22.771 1.00 66.44 732 MET A CA 1
ATOM 5704 C C . MET A 1 732 ? -9.188 8.850 23.320 1.00 66.44 732 MET A C 1
ATOM 5706 O O . MET A 1 732 ? -9.443 8.919 24.519 1.00 66.44 732 MET A O 1
ATOM 5710 N N . HIS A 1 733 ? -9.459 9.859 22.482 1.00 73.88 733 HIS A N 1
ATOM 5711 C CA . HIS A 1 733 ? -10.016 11.141 22.930 1.00 73.88 733 HIS A CA 1
ATOM 5712 C C . HIS A 1 733 ? -11.450 10.994 23.451 1.00 73.88 733 HIS A C 1
ATOM 5714 O O . HIS A 1 733 ? -12.302 10.382 22.803 1.00 73.88 733 HIS A O 1
ATOM 5720 N N . VAL A 1 734 ? -11.750 11.623 24.584 1.00 84.94 734 VAL A N 1
ATOM 5721 C CA . VAL A 1 734 ? -13.073 11.618 25.220 1.00 84.94 734 VAL A CA 1
ATOM 5722 C C . VAL A 1 734 ? -13.317 12.955 25.941 1.00 84.94 734 VAL A C 1
ATOM 5724 O O . VAL A 1 734 ? -12.397 13.738 26.177 1.00 84.94 734 VAL A O 1
ATOM 5727 N N . GLY A 1 735 ? -14.566 13.292 26.249 1.00 88.25 735 GLY A N 1
ATOM 5728 C CA . GLY A 1 735 ? -14.864 14.510 27.001 1.00 88.25 735 GLY A CA 1
ATOM 5729 C C . GLY A 1 735 ? -16.347 14.725 27.250 1.00 88.25 735 GLY A C 1
ATOM 5730 O O . GLY A 1 735 ? -17.158 13.821 27.054 1.00 88.25 735 GLY A O 1
ATOM 5731 N N . GLY A 1 736 ? -16.690 15.946 27.652 1.00 89.75 736 GLY A N 1
ATOM 5732 C CA . GLY A 1 736 ? -18.058 16.410 27.857 1.00 89.75 736 GLY A CA 1
ATOM 5733 C C . GLY A 1 736 ? -18.115 17.929 28.009 1.00 89.75 736 GLY A C 1
ATOM 5734 O O . GLY A 1 736 ? -17.282 18.648 27.462 1.00 89.75 736 GLY A O 1
ATOM 5735 N N . ASN A 1 737 ? -19.113 18.413 28.741 1.00 90.19 737 ASN A N 1
ATOM 5736 C CA . ASN A 1 737 ? -19.305 19.814 29.089 1.00 90.19 737 ASN A CA 1
ATOM 5737 C C . ASN A 1 737 ? -18.788 20.073 30.512 1.00 90.19 737 ASN A C 1
ATOM 5739 O O . ASN A 1 737 ? -19.470 19.819 31.510 1.00 90.19 737 ASN A O 1
ATOM 5743 N N . ASP A 1 738 ? -17.579 20.620 30.595 1.00 93.06 738 ASP A N 1
ATOM 5744 C CA . ASP A 1 738 ? -16.857 20.820 31.856 1.00 93.06 738 ASP A CA 1
ATOM 5745 C C . ASP A 1 738 ? -17.558 21.796 32.798 1.00 93.06 738 ASP A C 1
ATOM 5747 O O . ASP A 1 738 ? -17.545 21.603 34.012 1.00 93.06 738 ASP A O 1
ATOM 5751 N N . ALA A 1 739 ? -18.242 22.806 32.250 1.00 90.06 739 ALA A N 1
ATOM 5752 C CA . ALA A 1 739 ? -19.036 23.735 33.045 1.00 90.06 739 ALA A CA 1
ATOM 5753 C C . ALA A 1 739 ? -20.182 23.005 33.764 1.00 90.06 739 ALA A C 1
ATOM 5755 O O . ALA A 1 739 ? -20.403 23.243 34.948 1.00 90.06 739 ALA A O 1
ATOM 5756 N N . LYS A 1 740 ? -20.847 22.045 33.102 1.00 94.88 740 LYS A N 1
ATOM 5757 C CA . LYS A 1 740 ? -21.834 21.175 33.760 1.00 94.88 740 LYS A CA 1
ATOM 5758 C C . LYS A 1 740 ? -21.189 20.275 34.812 1.00 94.88 740 LYS A C 1
ATOM 5760 O O . LYS A 1 740 ? -21.728 20.157 35.909 1.00 94.88 740 LYS A O 1
ATOM 5765 N N . ALA A 1 741 ? -20.039 19.663 34.524 1.00 96.44 741 ALA A N 1
ATOM 5766 C CA . ALA A 1 741 ? -19.324 18.841 35.504 1.00 96.44 741 ALA A CA 1
ATOM 5767 C C . ALA A 1 741 ? -18.954 19.650 36.769 1.00 96.44 741 ALA A C 1
ATOM 5769 O O . ALA A 1 741 ? -19.146 19.178 37.893 1.00 96.44 741 ALA A O 1
ATOM 5770 N N . MET A 1 742 ? -18.529 20.906 36.599 1.00 94.88 742 MET A N 1
ATOM 5771 C CA . MET A 1 742 ? -18.296 21.857 37.690 1.00 94.88 742 MET A CA 1
ATOM 5772 C C . MET A 1 742 ? -19.595 22.261 38.411 1.00 94.88 742 MET A C 1
ATOM 5774 O O . MET A 1 742 ? -19.615 22.271 39.639 1.00 94.88 742 MET A O 1
ATOM 5778 N N . GLU A 1 743 ? -20.703 22.512 37.702 1.00 96.38 743 GLU A N 1
ATOM 5779 C CA . GLU A 1 743 ? -22.020 22.768 38.316 1.00 96.38 743 GLU A CA 1
ATOM 5780 C C . GLU A 1 743 ? -22.494 21.601 39.201 1.00 96.38 743 GLU A C 1
ATOM 5782 O O . GLU A 1 743 ? -23.044 21.838 40.277 1.00 96.38 743 GLU A O 1
ATOM 5787 N N . TYR A 1 744 ? -22.255 20.344 38.803 1.00 98.00 744 TYR A N 1
ATOM 5788 C CA . TYR A 1 744 ? -22.498 19.181 39.667 1.00 98.00 744 TYR A CA 1
ATOM 5789 C C . TYR A 1 744 ? -21.536 19.149 40.863 1.00 98.00 744 TYR A C 1
ATOM 5791 O O . TYR A 1 744 ? -21.985 18.916 41.985 1.00 98.00 744 TYR A O 1
ATOM 5799 N N . ALA A 1 745 ? -20.242 19.426 40.679 1.00 97.38 745 ALA A N 1
ATOM 5800 C CA . ALA A 1 745 ? -19.281 19.473 41.786 1.00 97.38 745 ALA A CA 1
ATOM 5801 C C . ALA A 1 745 ? -19.640 20.530 42.847 1.00 97.38 745 ALA A C 1
ATOM 5803 O O . ALA A 1 745 ? -19.574 20.249 44.046 1.00 97.38 745 ALA A O 1
ATOM 5804 N N . LEU A 1 746 ? -20.139 21.694 42.424 1.00 97.31 746 LEU A N 1
ATOM 5805 C CA . LEU A 1 746 ? -20.644 22.762 43.297 1.00 97.31 746 LEU A CA 1
ATOM 5806 C C . LEU A 1 746 ? -21.929 22.395 44.072 1.00 97.31 746 LEU A C 1
ATOM 5808 O O . LEU A 1 746 ? -22.350 23.143 44.955 1.00 97.31 746 LEU A O 1
ATOM 5812 N N . LYS A 1 747 ? -22.546 21.232 43.808 1.00 97.50 747 LYS A N 1
ATOM 5813 C CA . LYS A 1 747 ? -23.583 20.657 44.687 1.00 97.50 747 LYS A CA 1
ATOM 5814 C C . LYS A 1 747 ? -22.971 20.018 45.948 1.00 97.50 747 LYS A C 1
ATOM 5816 O O . LYS A 1 747 ? -23.652 19.932 46.969 1.00 97.50 747 LYS A O 1
ATOM 5821 N N . ALA A 1 748 ? -21.705 19.585 45.896 1.00 96.75 748 ALA A N 1
ATOM 5822 C CA . ALA A 1 748 ? -20.991 18.909 46.988 1.00 96.75 748 ALA A CA 1
ATOM 5823 C C . ALA A 1 748 ? -19.967 19.791 47.727 1.00 96.75 748 ALA A C 1
ATOM 5825 O O . ALA A 1 748 ? -19.805 19.639 48.941 1.00 96.75 748 ALA A O 1
ATOM 5826 N N . ILE A 1 749 ? -19.288 20.698 47.017 1.00 95.62 749 ILE A N 1
ATOM 5827 C CA . ILE A 1 749 ? -18.267 21.610 47.560 1.00 95.62 749 ILE A CA 1
ATOM 5828 C C . ILE A 1 749 ? -18.632 23.082 47.333 1.00 95.62 749 ILE A C 1
ATOM 5830 O O . ILE A 1 749 ? -19.517 23.402 46.546 1.00 95.62 749 ILE A O 1
ATOM 5834 N N . SER A 1 750 ? -17.950 23.988 48.034 1.00 92.19 750 SER A N 1
ATOM 5835 C CA . SER A 1 750 ? -18.072 25.431 47.822 1.00 92.19 750 SER A CA 1
ATOM 5836 C C . SER A 1 750 ? -17.147 25.934 46.705 1.00 92.19 750 SER A C 1
ATOM 5838 O O . SER A 1 750 ? -16.135 25.312 46.387 1.00 92.19 750 SER A O 1
ATOM 5840 N N . ASP A 1 751 ? -17.506 27.077 46.119 1.00 88.69 751 ASP A N 1
ATOM 5841 C CA . ASP A 1 751 ? -16.830 27.714 44.976 1.00 88.69 751 ASP A CA 1
ATOM 5842 C C . ASP A 1 751 ? -15.324 27.946 45.209 1.00 88.69 751 ASP A C 1
ATOM 5844 O O . ASP A 1 751 ? -14.494 27.634 44.359 1.00 88.69 751 ASP A O 1
ATOM 5848 N N . ASP A 1 752 ? -14.952 28.358 46.425 1.00 86.00 752 ASP A N 1
ATOM 5849 C CA . ASP A 1 752 ? -13.567 28.567 46.861 1.00 86.00 752 ASP A CA 1
ATOM 5850 C C . ASP A 1 752 ? -12.709 27.287 46.881 1.00 86.00 752 ASP A C 1
ATOM 5852 O O . ASP A 1 752 ? -11.483 27.374 46.844 1.00 86.00 752 ASP A O 1
ATOM 5856 N N . LYS A 1 753 ? -13.332 26.101 46.902 1.00 88.81 753 LYS A N 1
ATOM 5857 C CA . LYS A 1 753 ? -12.648 24.798 46.850 1.00 88.81 753 LYS A CA 1
ATOM 5858 C C . LYS A 1 753 ? -12.514 24.238 45.433 1.00 88.81 753 LYS A C 1
ATOM 5860 O O . LYS A 1 753 ? -11.699 23.340 45.222 1.00 88.81 753 LYS A O 1
ATOM 5865 N N . LEU A 1 754 ? -13.274 24.747 44.459 1.00 89.44 754 LEU A N 1
ATOM 5866 C CA . LEU A 1 754 ? -13.319 24.191 43.101 1.00 89.44 754 LEU A CA 1
ATOM 5867 C C . LEU A 1 754 ? -11.955 24.262 42.392 1.00 89.44 754 LEU A C 1
ATOM 5869 O O . LEU A 1 754 ? -11.600 23.341 41.660 1.00 89.44 754 LEU A O 1
ATOM 5873 N N . ASN A 1 755 ? -11.168 25.313 42.650 1.00 87.81 755 ASN A N 1
ATOM 5874 C CA . ASN A 1 755 ? -9.843 25.530 42.055 1.00 87.81 755 ASN A CA 1
ATOM 5875 C C . ASN A 1 755 ? -8.819 24.428 42.394 1.00 87.81 755 ASN A C 1
ATOM 5877 O O . ASN A 1 755 ? -7.883 24.225 41.629 1.00 87.81 755 ASN A O 1
ATOM 5881 N N . ASP A 1 756 ? -8.978 23.714 43.511 1.00 87.44 756 ASP A N 1
ATOM 5882 C CA . ASP A 1 756 ? -7.999 22.711 43.965 1.00 87.44 756 ASP A CA 1
ATOM 5883 C C . ASP A 1 756 ? -8.533 21.266 43.860 1.00 87.44 756 ASP A C 1
ATOM 5885 O O . ASP A 1 756 ? -7.770 20.301 44.009 1.00 87.44 756 ASP A O 1
ATOM 5889 N N . ALA A 1 757 ? -9.835 21.127 43.586 1.00 91.38 757 ALA A N 1
ATOM 5890 C CA . ALA A 1 757 ? -10.575 19.874 43.527 1.00 91.38 757 ALA A CA 1
ATOM 5891 C C . ALA A 1 757 ? -10.334 19.072 42.236 1.00 91.38 757 ALA A C 1
ATOM 5893 O O . ALA A 1 757 ? -10.073 19.618 41.161 1.00 91.38 757 ALA A O 1
ATOM 5894 N N . LEU A 1 758 ? -10.497 17.752 42.353 1.00 96.69 758 LEU A N 1
ATOM 5895 C CA . LEU A 1 758 ? -10.506 16.816 41.229 1.00 96.69 758 LEU A CA 1
ATOM 5896 C C . LEU A 1 758 ? -11.941 16.366 40.941 1.00 96.69 758 LEU A C 1
ATOM 5898 O O . LEU A 1 758 ? -12.593 15.788 41.812 1.00 96.69 758 LEU A O 1
ATOM 5902 N N . ILE A 1 759 ? -12.401 16.576 39.710 1.00 98.50 759 ILE A N 1
ATOM 5903 C CA . ILE A 1 759 ? -13.665 16.043 39.202 1.00 98.50 759 ILE A CA 1
ATOM 5904 C C . ILE A 1 759 ? -13.359 14.837 38.305 1.00 98.50 759 ILE A C 1
ATOM 5906 O O . ILE A 1 759 ? -12.514 14.913 37.414 1.00 98.50 759 ILE A O 1
ATOM 5910 N N . ILE A 1 760 ? -14.049 13.724 38.544 1.00 98.50 760 ILE A N 1
ATOM 5911 C CA . ILE A 1 760 ? -13.949 12.483 37.773 1.00 98.50 760 ILE A CA 1
ATOM 5912 C C . ILE A 1 760 ? -15.323 12.180 37.177 1.00 98.50 760 ILE A C 1
ATOM 5914 O O . ILE A 1 760 ? -16.297 12.014 37.914 1.00 98.50 760 ILE A O 1
ATOM 5918 N N . VAL A 1 761 ? -15.390 12.082 35.851 1.00 98.44 761 VAL A N 1
ATOM 5919 C CA . VAL A 1 761 ? -16.595 11.741 35.092 1.00 98.44 761 VAL A CA 1
ATOM 5920 C C . VAL A 1 761 ? -16.480 10.302 34.589 1.00 98.44 761 VAL A C 1
ATOM 5922 O O . VAL A 1 761 ? -15.837 10.011 33.580 1.00 98.44 761 VAL A O 1
ATOM 5925 N N . MET A 1 762 ? -17.138 9.400 35.312 1.00 97.25 762 MET A N 1
ATOM 5926 C CA . MET A 1 762 ? -17.275 7.983 34.992 1.00 97.25 762 MET A CA 1
ATOM 5927 C C . MET A 1 762 ? -18.324 7.810 33.891 1.00 97.25 762 MET A C 1
ATOM 5929 O O . MET A 1 762 ? -19.522 7.930 34.142 1.00 97.25 762 MET A O 1
ATOM 5933 N N . MET A 1 763 ? -17.908 7.516 32.666 1.00 93.88 763 MET A N 1
ATOM 5934 C CA . MET A 1 763 ? -18.819 7.412 31.521 1.00 93.88 763 MET A CA 1
ATOM 5935 C C . MET A 1 763 ? -19.369 5.986 31.374 1.00 93.88 763 MET A C 1
ATOM 5937 O O . MET A 1 763 ? -18.610 5.015 31.406 1.00 93.88 763 MET A O 1
ATOM 5941 N N . ASN A 1 764 ? -20.687 5.837 31.208 1.00 90.25 764 ASN A N 1
ATOM 5942 C CA . ASN A 1 764 ? -21.380 4.547 31.087 1.00 90.25 764 ASN A CA 1
ATOM 5943 C C . ASN A 1 764 ? -21.133 3.884 29.717 1.00 90.25 764 ASN A C 1
ATOM 5945 O O . ASN A 1 764 ? -22.001 3.818 28.850 1.00 90.25 764 ASN A O 1
ATOM 5949 N N . SER A 1 765 ? -19.899 3.446 29.492 1.00 80.00 765 SER A N 1
ATOM 5950 C CA . SER A 1 765 ? -19.412 2.885 28.235 1.00 80.00 765 SER A CA 1
ATOM 5951 C C . SER A 1 765 ? -18.329 1.843 28.514 1.00 80.00 765 SER A C 1
ATOM 5953 O O . SER A 1 765 ? -17.610 1.934 29.510 1.00 80.00 765 SER A O 1
ATOM 5955 N N . THR A 1 766 ? -18.196 0.864 27.618 1.00 74.06 766 THR A N 1
ATOM 5956 C CA . THR A 1 766 ? -17.130 -0.153 27.641 1.00 74.06 766 THR A CA 1
ATOM 5957 C C . THR A 1 766 ? -15.982 0.164 26.673 1.00 74.06 766 THR A C 1
ATOM 5959 O O . THR A 1 766 ? -15.137 -0.690 26.411 1.00 74.06 766 THR A O 1
ATOM 5962 N N . ALA A 1 767 ? -15.934 1.384 26.125 1.00 67.38 767 ALA A N 1
ATOM 5963 C CA . ALA A 1 767 ? -14.801 1.868 25.336 1.00 67.38 767 ALA A CA 1
ATOM 5964 C C . ALA A 1 767 ? -13.489 1.876 26.150 1.00 67.38 767 ALA A C 1
ATOM 5966 O O . ALA A 1 767 ? -13.504 1.776 27.374 1.00 67.38 767 ALA A O 1
ATOM 5967 N N . PHE A 1 768 ? -12.349 2.041 25.476 1.00 73.19 768 PHE A N 1
ATOM 5968 C CA . PHE A 1 768 ? -11.076 2.368 26.124 1.00 73.19 768 PHE A CA 1
ATOM 5969 C C . PHE A 1 768 ? -10.570 3.686 25.540 1.00 73.19 768 PHE A C 1
ATOM 5971 O O . PHE A 1 768 ? -10.179 3.746 24.376 1.00 73.19 768 PHE A O 1
ATOM 5978 N N . ALA A 1 769 ? -10.694 4.741 26.336 1.00 74.25 769 ALA A N 1
ATOM 5979 C CA . ALA A 1 769 ? -10.454 6.135 25.988 1.00 74.25 769 ALA A CA 1
ATOM 5980 C C . ALA A 1 769 ? -10.218 6.902 27.297 1.00 74.25 769 ALA A C 1
ATOM 5982 O O . ALA A 1 769 ? -10.725 6.482 28.335 1.00 74.25 769 ALA A O 1
ATOM 5983 N N . GLY A 1 770 ? -9.483 8.002 27.266 1.00 86.25 770 GLY A N 1
ATOM 5984 C CA . GLY A 1 770 ? -9.141 8.774 28.456 1.00 86.25 770 GLY A CA 1
ATOM 5985 C C . GLY A 1 770 ? -8.732 10.184 28.064 1.00 86.25 770 GLY A C 1
ATOM 5986 O O . GLY A 1 770 ? -8.093 10.383 27.029 1.00 86.25 770 GLY A O 1
ATOM 5987 N N . THR A 1 771 ? -9.208 11.179 28.811 1.00 90.50 771 THR A N 1
ATOM 5988 C CA . THR A 1 771 ? -8.776 12.572 28.650 1.00 90.50 771 THR A CA 1
ATOM 5989 C C . THR A 1 771 ? -9.034 13.360 29.931 1.00 90.50 771 THR A C 1
ATOM 5991 O O . THR A 1 771 ? -10.169 13.426 30.418 1.00 90.50 771 THR A O 1
ATOM 5994 N N . CYS A 1 772 ? -8.003 14.029 30.444 1.00 95.38 772 CYS A N 1
ATOM 5995 C CA . CYS A 1 772 ? -8.110 14.953 31.563 1.00 95.38 772 CYS A CA 1
ATOM 5996 C C . CYS A 1 772 ? -7.923 16.412 31.135 1.00 95.38 772 CYS A C 1
ATOM 5998 O O . CYS A 1 772 ? -6.819 16.854 30.816 1.00 95.38 772 CYS A O 1
ATOM 6000 N N . TYR A 1 773 ? -8.993 17.197 31.239 1.00 92.81 773 TYR A N 1
ATOM 6001 C CA . TYR A 1 773 ? -8.955 18.641 31.035 1.00 92.81 773 TYR A CA 1
ATOM 6002 C C . TYR A 1 773 ? -8.470 19.323 32.315 1.00 92.81 773 TYR A C 1
ATOM 6004 O O . TYR A 1 773 ? -8.999 19.084 33.402 1.00 92.81 773 TYR A O 1
ATOM 6012 N N . MET A 1 774 ? -7.447 20.166 32.194 1.00 91.12 774 MET A N 1
ATOM 6013 C CA . MET A 1 774 ? -6.829 20.894 33.303 1.00 91.12 774 MET A CA 1
ATOM 6014 C C . MET A 1 774 ? -6.902 22.393 33.028 1.00 91.12 774 MET A C 1
ATOM 6016 O O . MET A 1 774 ? -6.513 22.844 31.953 1.00 91.12 774 MET A O 1
ATOM 6020 N N . TYR A 1 775 ? -7.380 23.162 34.004 1.00 87.69 775 TYR A N 1
ATOM 6021 C CA . TYR A 1 775 ? -7.566 24.607 33.874 1.00 87.69 775 TYR A CA 1
ATOM 6022 C C . TYR A 1 775 ? -6.487 25.376 34.631 1.00 87.69 775 TYR A C 1
ATOM 6024 O O . TYR A 1 775 ? -6.021 24.933 35.682 1.00 87.69 775 TYR A O 1
ATOM 6032 N N . ASP A 1 776 ? -6.112 26.540 34.098 1.00 79.94 776 ASP A N 1
ATOM 6033 C CA . ASP A 1 776 ? -5.151 27.435 34.742 1.00 79.94 776 ASP A CA 1
ATOM 6034 C C . ASP A 1 776 ? -5.688 27.961 36.087 1.00 79.94 776 ASP A C 1
ATOM 6036 O O . ASP A 1 776 ? -6.880 28.271 36.201 1.00 79.94 776 ASP A O 1
ATOM 6040 N N . PRO A 1 777 ? -4.829 28.101 37.114 1.00 75.00 777 PRO A N 1
ATOM 6041 C CA . PRO A 1 777 ? -5.244 28.592 38.420 1.00 75.00 777 PRO A CA 1
ATOM 6042 C C . PRO A 1 777 ? -5.665 30.066 38.370 1.00 75.00 777 PRO A C 1
ATOM 6044 O O . PRO A 1 777 ? -4.986 30.920 37.783 1.00 75.00 777 PRO A O 1
ATOM 6047 N N . VAL A 1 778 ? -6.764 30.387 39.060 1.00 66.25 778 VAL A N 1
ATOM 6048 C CA . VAL A 1 778 ? -7.268 31.764 39.159 1.00 66.25 778 VAL A CA 1
ATOM 6049 C C . VAL A 1 778 ? -6.229 32.628 39.881 1.00 66.25 778 VAL A C 1
ATOM 6051 O O . VAL A 1 778 ? -5.988 32.469 41.077 1.00 66.25 778 VAL A O 1
ATOM 6054 N N . HIS A 1 779 ? -5.596 33.541 39.141 1.00 53.81 779 HIS A N 1
ATOM 6055 C CA . HIS A 1 779 ? -4.462 34.327 39.628 1.00 53.81 779 HIS A CA 1
ATOM 6056 C C . HIS A 1 779 ? -4.798 35.126 40.898 1.00 53.81 779 HIS A C 1
ATOM 6058 O O . HIS A 1 779 ? -5.619 36.046 40.881 1.00 53.81 779 HIS A O 1
ATOM 6064 N N . SER A 1 780 ? -4.097 34.809 41.989 1.00 53.22 780 SER A N 1
ATOM 6065 C CA . SER A 1 780 ? -4.241 35.442 43.299 1.00 53.22 780 SER A CA 1
ATOM 6066 C C . SER A 1 780 ? -2.869 35.628 43.939 1.00 53.22 780 SER A C 1
ATOM 6068 O O . SER A 1 780 ? -2.144 34.664 44.164 1.00 53.22 780 SER A O 1
ATOM 6070 N N . ALA A 1 781 ? -2.523 36.868 44.293 1.00 46.56 781 ALA A N 1
ATOM 6071 C CA . ALA A 1 781 ? -1.227 37.210 44.890 1.00 46.56 781 ALA A CA 1
ATOM 6072 C C . ALA A 1 781 ? -1.030 36.699 46.339 1.00 46.56 781 ALA A C 1
ATOM 6074 O O . ALA A 1 781 ? -0.028 37.036 46.968 1.00 46.56 781 ALA A O 1
ATOM 6075 N N . GLU A 1 782 ? -1.979 35.923 46.871 1.00 48.00 782 GLU A N 1
ATOM 6076 C CA . GLU A 1 782 ? -1.981 35.388 48.241 1.00 48.00 782 GLU A CA 1
ATOM 6077 C C . GLU A 1 782 ? -1.934 33.843 48.294 1.00 48.00 782 GLU A C 1
ATOM 6079 O O . GLU A 1 782 ? -1.927 33.269 49.384 1.00 48.00 782 GLU A O 1
ATOM 6084 N N . LEU A 1 783 ? -1.879 33.162 47.140 1.00 52.34 783 LEU A N 1
ATOM 6085 C CA . LEU A 1 783 ? -1.748 31.703 47.044 1.00 52.34 783 LEU A CA 1
ATOM 6086 C C . LEU A 1 783 ? -0.306 31.290 46.702 1.00 52.34 783 LEU A C 1
ATOM 6088 O O . LEU A 1 783 ? 0.369 31.948 45.915 1.00 52.34 783 LEU A O 1
ATOM 6092 N N . ASP A 1 784 ? 0.151 30.185 47.296 1.00 53.75 784 ASP A N 1
ATOM 6093 C CA . ASP A 1 784 ? 1.364 29.471 46.869 1.00 53.75 784 ASP A CA 1
ATOM 6094 C C . ASP A 1 784 ? 0.949 28.435 45.822 1.00 53.75 784 ASP A C 1
ATOM 6096 O O . ASP A 1 784 ? 0.003 27.684 46.055 1.00 53.75 784 ASP A O 1
ATOM 6100 N N . TYR A 1 785 ? 1.610 28.433 44.669 1.00 58.62 785 TYR A N 1
ATOM 6101 C CA . TYR A 1 785 ? 0.999 28.059 43.386 1.00 58.62 785 TYR A CA 1
ATOM 6102 C C . TYR A 1 785 ? 0.990 26.552 43.059 1.00 58.62 785 TYR A C 1
ATOM 6104 O O . TYR A 1 785 ? 0.587 26.163 41.962 1.00 58.62 785 TYR A O 1
ATOM 6112 N N . PHE A 1 786 ? 1.467 25.694 43.966 1.00 66.00 786 PHE A N 1
ATOM 6113 C CA . PHE A 1 786 ? 1.827 24.314 43.631 1.00 66.00 786 PHE A CA 1
ATOM 6114 C C . PHE A 1 786 ? 0.621 23.379 43.417 1.00 66.00 786 PHE A C 1
ATOM 6116 O O . PHE A 1 786 ? 0.035 22.841 44.359 1.00 66.00 786 PHE A O 1
ATOM 6123 N N . GLY A 1 787 ? 0.327 23.093 42.149 1.00 64.62 787 GLY A N 1
ATOM 6124 C CA . GLY A 1 787 ? -0.677 22.128 41.705 1.00 64.62 787 GLY A CA 1
ATOM 6125 C C . GLY A 1 787 ? -2.107 22.672 41.666 1.00 64.62 787 GLY A C 1
ATOM 6126 O O . GLY A 1 787 ? -3.044 21.882 41.531 1.00 64.62 787 GLY A O 1
ATOM 6127 N N . ASN A 1 788 ? -2.296 23.982 41.805 1.00 76.81 788 ASN A N 1
ATOM 6128 C CA . ASN A 1 788 ? -3.600 24.640 41.717 1.00 76.81 788 ASN A CA 1
ATOM 6129 C C . ASN A 1 788 ? -4.186 24.582 40.288 1.00 76.81 788 ASN A C 1
ATOM 6131 O O . ASN A 1 788 ? -3.467 24.334 39.316 1.00 76.81 788 ASN A O 1
ATOM 6135 N N . GLY A 1 789 ? -5.492 24.844 40.181 1.00 84.88 789 GLY A N 1
ATOM 6136 C CA . GLY A 1 789 ? -6.272 24.807 38.942 1.00 84.88 789 GLY A CA 1
ATOM 6137 C C . GLY A 1 789 ? -7.122 23.536 38.849 1.00 84.88 789 GLY A C 1
ATOM 6138 O O . GLY A 1 789 ? -6.603 22.428 39.009 1.00 84.88 789 GLY A O 1
ATOM 6139 N N . THR A 1 790 ? -8.426 23.682 38.596 1.00 89.62 790 THR A N 1
ATOM 6140 C CA . THR A 1 790 ? -9.393 22.569 38.553 1.00 89.62 790 THR A CA 1
ATOM 6141 C C . THR A 1 790 ? -9.022 21.543 37.479 1.00 89.62 790 THR A C 1
ATOM 6143 O O . THR A 1 790 ? -8.427 21.889 36.454 1.00 89.62 790 THR A O 1
ATOM 6146 N N . SER A 1 791 ? -9.411 20.286 37.689 1.00 94.81 791 SER A N 1
ATOM 6147 C CA . SER A 1 791 ? -9.303 19.228 36.679 1.00 94.81 791 SER A CA 1
ATOM 6148 C C . SER A 1 791 ? -10.624 18.480 36.509 1.00 94.81 791 SER A C 1
ATOM 6150 O O . SER A 1 791 ? -11.287 18.178 37.505 1.00 94.81 791 SER A O 1
ATOM 6152 N N . VAL A 1 792 ? -10.965 18.134 35.265 1.00 97.75 792 VAL A N 1
ATOM 6153 C CA . VAL A 1 792 ? -12.085 17.250 34.912 1.00 97.75 792 VAL A CA 1
ATOM 6154 C C . VAL A 1 792 ? -11.542 16.083 34.086 1.00 97.75 792 VAL A C 1
ATOM 6156 O O . VAL A 1 792 ? -11.148 16.253 32.933 1.00 97.75 792 VAL A O 1
ATOM 6159 N N . ALA A 1 793 ? -11.490 14.898 34.693 1.00 97.81 793 ALA A N 1
ATOM 6160 C CA . ALA A 1 793 ? -11.019 13.673 34.055 1.00 97.81 793 ALA A CA 1
ATOM 6161 C C . ALA A 1 793 ? -12.203 12.837 33.554 1.00 97.81 793 ALA A C 1
ATOM 6163 O O . ALA A 1 793 ? -13.038 12.419 34.357 1.00 97.81 793 ALA A O 1
ATOM 6164 N N . TYR A 1 794 ? -12.267 12.581 32.247 1.00 97.25 794 TYR A N 1
ATOM 6165 C CA . TYR A 1 794 ? -13.291 11.745 31.617 1.00 97.25 794 TYR A CA 1
ATOM 6166 C C . TYR A 1 794 ? -12.702 10.394 31.239 1.00 97.25 794 TYR A C 1
ATOM 6168 O O . TYR A 1 794 ? -11.676 10.325 30.558 1.00 97.25 794 TYR A O 1
ATOM 6176 N N . PHE A 1 795 ? -13.380 9.317 31.629 1.00 93.69 795 PHE A N 1
ATOM 6177 C CA . PHE A 1 795 ? -13.090 7.984 31.111 1.00 93.69 795 PHE A CA 1
ATOM 6178 C C . PHE A 1 795 ? -14.293 7.032 31.258 1.00 93.69 795 PHE A C 1
ATOM 6180 O O . PHE A 1 795 ? -15.104 7.165 32.179 1.00 93.69 795 PHE A O 1
ATOM 6187 N N . PRO A 1 796 ? -14.434 6.059 30.341 1.00 87.56 796 PRO A N 1
ATOM 6188 C CA . PRO A 1 796 ? -15.422 4.994 30.418 1.00 87.56 796 PRO A CA 1
ATOM 6189 C C . PRO A 1 796 ? -15.146 4.035 31.585 1.00 87.56 796 PRO A C 1
ATOM 6191 O O . PRO A 1 796 ? -14.006 3.863 32.011 1.00 87.56 796 PRO A O 1
ATOM 6194 N N . VAL A 1 797 ? -16.186 3.327 32.040 1.00 84.31 797 VAL A N 1
ATOM 6195 C CA . VAL A 1 797 ? -16.050 2.166 32.948 1.00 84.31 797 VAL A CA 1
ATOM 6196 C C . VAL A 1 797 ? -15.189 1.056 32.323 1.00 84.31 797 VAL A C 1
ATOM 6198 O O . VAL A 1 797 ? -14.535 0.300 33.036 1.00 84.31 797 VAL A O 1
ATOM 6201 N N . GLY A 1 798 ? -15.146 0.979 30.990 1.00 71.94 798 GLY A N 1
ATOM 6202 C CA . GLY A 1 798 ? -14.247 0.096 30.254 1.00 71.94 798 GLY A CA 1
ATOM 6203 C C . GLY A 1 798 ? -14.716 -1.358 30.186 1.00 71.94 798 GLY A C 1
ATOM 6204 O O . GLY A 1 798 ? -15.851 -1.695 30.520 1.00 71.94 798 GLY A O 1
ATOM 6205 N N . VAL A 1 799 ? -13.837 -2.234 29.694 1.00 60.94 799 VAL A N 1
ATOM 6206 C CA . VAL A 1 799 ? -14.130 -3.670 29.514 1.00 60.94 799 VAL A CA 1
ATOM 6207 C C . VAL A 1 799 ? -13.890 -4.519 30.769 1.00 60.94 799 VAL A C 1
ATOM 6209 O O . VAL A 1 799 ? -14.412 -5.628 30.851 1.00 60.94 799 VAL A O 1
ATOM 6212 N N . ASN A 1 800 ? -13.081 -4.049 31.726 1.00 74.56 800 ASN A N 1
ATOM 6213 C CA . ASN A 1 800 ? -12.768 -4.746 32.980 1.00 74.56 800 ASN A CA 1
ATOM 6214 C C . ASN A 1 800 ? -12.118 -3.801 34.018 1.00 74.56 800 ASN A C 1
ATOM 6216 O O . ASN A 1 800 ? -11.756 -2.670 33.699 1.00 74.56 800 ASN A O 1
ATOM 6220 N N . GLU A 1 801 ? -11.941 -4.286 35.255 1.00 81.88 801 GLU A N 1
ATOM 6221 C CA . GLU A 1 801 ? -11.342 -3.521 36.364 1.00 81.88 801 GLU A CA 1
ATOM 6222 C C . GLU A 1 801 ? -9.905 -3.047 36.083 1.00 81.88 801 GLU A C 1
ATOM 6224 O O . GLU A 1 801 ? -9.547 -1.947 36.486 1.00 81.88 801 GLU A O 1
ATOM 6229 N N . GLU A 1 802 ? -9.080 -3.842 35.397 1.00 80.06 802 GLU A N 1
ATOM 6230 C CA . GLU A 1 802 ? -7.672 -3.507 35.137 1.00 80.06 802 GLU A CA 1
ATOM 6231 C C . GLU A 1 802 ? -7.544 -2.342 34.146 1.00 80.06 802 GLU A C 1
ATOM 6233 O O . GLU A 1 802 ? -6.777 -1.409 34.378 1.00 80.06 802 GLU A O 1
ATOM 6238 N N . ALA A 1 803 ? -8.360 -2.349 33.089 1.00 76.50 803 ALA A N 1
ATOM 6239 C CA . ALA A 1 803 ? -8.482 -1.241 32.149 1.00 76.50 803 ALA A CA 1
ATOM 6240 C C . ALA A 1 803 ? -8.969 0.043 32.847 1.00 76.50 803 ALA A C 1
ATOM 6242 O O . ALA A 1 803 ? -8.424 1.121 32.614 1.00 76.50 803 ALA A O 1
ATOM 6243 N N . LEU A 1 804 ? -9.951 -0.074 33.746 1.00 86.62 804 LEU A N 1
ATOM 6244 C CA . LEU A 1 804 ? -10.445 1.063 34.522 1.00 86.62 804 LEU A CA 1
ATOM 6245 C C . LEU A 1 804 ? -9.402 1.591 35.520 1.00 86.62 804 LEU A C 1
ATOM 6247 O O . LEU A 1 804 ? -9.266 2.798 35.692 1.00 86.62 804 LEU A O 1
ATOM 6251 N N . GLU A 1 805 ? -8.631 0.710 36.158 1.00 89.25 805 GLU A N 1
ATOM 6252 C CA . GLU A 1 805 ? -7.542 1.090 37.060 1.00 89.25 805 GLU A CA 1
ATOM 6253 C C . GLU A 1 805 ? -6.431 1.857 36.326 1.00 89.25 805 GLU A C 1
ATOM 6255 O O . GLU A 1 805 ? -5.915 2.841 36.858 1.00 89.25 805 GLU A O 1
ATOM 6260 N N . GLN A 1 806 ? -6.084 1.442 35.101 1.00 86.44 806 GLN A N 1
ATOM 6261 C CA . GLN A 1 806 ? -5.130 2.156 34.246 1.00 86.44 806 GLN A CA 1
ATOM 6262 C C . GLN A 1 806 ? -5.624 3.577 33.936 1.00 86.44 806 GLN A C 1
ATOM 6264 O O . GLN A 1 806 ? -4.889 4.534 34.180 1.00 86.44 806 GLN A O 1
ATOM 6269 N N . LEU A 1 807 ? -6.880 3.725 33.496 1.00 89.56 807 LEU A N 1
ATOM 6270 C CA . LEU A 1 807 ? -7.485 5.026 33.181 1.00 89.56 807 LEU A CA 1
ATOM 6271 C C . LEU A 1 807 ? -7.600 5.931 34.420 1.00 89.56 807 LEU A C 1
ATOM 6273 O O . LEU A 1 807 ? -7.180 7.083 34.376 1.00 89.56 807 LEU A O 1
ATOM 6277 N N . ILE A 1 808 ? -8.059 5.409 35.564 1.00 94.56 808 ILE A N 1
ATOM 6278 C CA . ILE A 1 808 ? -8.107 6.163 36.831 1.00 94.56 808 ILE A CA 1
ATOM 6279 C C . ILE A 1 808 ? -6.708 6.631 37.255 1.00 94.56 808 ILE A C 1
ATOM 6281 O O . ILE A 1 808 ? -6.540 7.768 37.700 1.00 94.56 808 ILE A O 1
ATOM 6285 N N . ARG A 1 809 ? -5.687 5.777 37.122 1.00 93.75 809 ARG A N 1
ATOM 6286 C CA . ARG A 1 809 ? -4.308 6.113 37.498 1.00 93.75 809 ARG A CA 1
ATOM 6287 C C . ARG A 1 809 ? -3.694 7.161 36.563 1.00 93.75 809 ARG A C 1
ATOM 6289 O O . ARG A 1 809 ? -3.024 8.068 37.057 1.00 93.75 809 ARG A O 1
ATOM 6296 N N . HIS A 1 810 ? -3.917 7.057 35.258 1.00 94.38 810 HIS A N 1
ATOM 6297 C CA . HIS A 1 810 ? -3.372 7.979 34.261 1.00 94.38 810 HIS A CA 1
ATOM 6298 C C . HIS A 1 810 ? -4.113 9.330 34.287 1.00 94.38 810 HIS A C 1
ATOM 6300 O O . HIS A 1 810 ? -3.536 10.355 34.652 1.00 94.38 810 HIS A O 1
ATOM 6306 N N . GLU A 1 811 ? -5.424 9.307 34.039 1.00 95.75 811 GLU A N 1
ATOM 6307 C CA . GLU A 1 811 ? -6.257 10.499 33.859 1.00 95.75 811 GLU A CA 1
ATOM 6308 C C . GLU A 1 811 ? -6.554 11.218 35.175 1.00 95.75 811 GLU A C 1
ATOM 6310 O O . GLU A 1 811 ? -6.240 12.394 35.333 1.00 95.75 811 GLU A O 1
ATOM 6315 N N . ALA A 1 812 ? -7.162 10.527 36.144 1.00 96.75 812 ALA A N 1
ATOM 6316 C CA . ALA A 1 812 ? -7.596 11.156 37.391 1.00 96.75 812 ALA A CA 1
ATOM 6317 C C . ALA A 1 812 ? -6.438 11.345 38.379 1.00 96.75 812 ALA A C 1
ATOM 6319 O O . ALA A 1 812 ? -6.352 12.378 39.040 1.00 96.75 812 ALA A O 1
ATOM 6320 N N . GLY A 1 813 ? -5.542 10.365 38.493 1.00 96.00 813 GLY A N 1
ATOM 6321 C CA . GLY A 1 813 ? -4.369 10.453 39.358 1.00 96.00 813 GLY A CA 1
ATOM 6322 C C . GLY A 1 813 ? -3.241 11.289 38.747 1.00 96.00 813 GLY A C 1
ATOM 6323 O O . GLY A 1 813 ? -2.794 12.256 39.359 1.00 96.00 813 GLY A O 1
ATOM 6324 N N . GLY A 1 814 ? -2.765 10.915 37.561 1.00 95.38 814 GLY A N 1
ATOM 6325 C CA . GLY A 1 814 ? -1.585 11.500 36.924 1.00 95.38 814 GLY A CA 1
ATOM 6326 C C . GLY A 1 814 ? -1.786 12.946 36.485 1.00 95.38 814 GLY A C 1
ATOM 6327 O O . GLY A 1 814 ? -1.194 13.861 37.061 1.00 95.38 814 GLY A O 1
ATOM 6328 N N . HIS A 1 815 ? -2.647 13.166 35.497 1.00 94.94 815 HIS A N 1
ATOM 6329 C CA . HIS A 1 815 ? -2.985 14.516 35.047 1.00 94.94 815 HIS A CA 1
ATOM 6330 C C . HIS A 1 815 ? -3.854 15.234 36.091 1.00 94.94 815 HIS A C 1
ATOM 6332 O O . HIS A 1 815 ? -3.455 16.251 36.659 1.00 94.94 815 HIS A O 1
ATOM 6338 N N . GLY A 1 816 ? -5.024 14.670 36.401 1.00 94.81 816 GLY A N 1
ATOM 6339 C CA . GLY A 1 816 ? -6.096 15.348 37.122 1.00 94.81 816 GLY A CA 1
ATOM 6340 C C . GLY A 1 816 ? -5.705 15.827 38.512 1.00 94.81 816 GLY A C 1
ATOM 6341 O O . GLY A 1 816 ? -5.831 17.016 38.812 1.00 94.81 816 GLY A O 1
ATOM 6342 N N . PHE A 1 817 ? -5.213 14.930 39.363 1.00 95.56 817 PHE A N 1
ATOM 6343 C CA . PHE A 1 817 ? -4.699 15.317 40.667 1.00 95.56 817 PHE A CA 1
ATOM 6344 C C . PHE A 1 817 ? -3.300 15.920 40.561 1.00 95.56 817 PHE A C 1
ATOM 6346 O O . PHE A 1 817 ? -3.065 16.992 41.107 1.00 95.56 817 PHE A O 1
ATOM 6353 N N . ALA A 1 818 ? -2.353 15.213 39.945 1.00 94.19 818 ALA A N 1
ATOM 6354 C CA . ALA A 1 818 ? -0.931 15.472 40.161 1.00 94.19 818 ALA A CA 1
ATOM 6355 C C . ALA A 1 818 ? -0.269 16.401 39.137 1.00 94.19 818 ALA A C 1
ATOM 6357 O O . ALA A 1 818 ? 0.888 16.771 39.337 1.00 94.19 818 ALA A O 1
ATOM 6358 N N . LYS A 1 819 ? -0.996 16.811 38.088 1.00 93.69 819 LYS A N 1
ATOM 6359 C CA . LYS A 1 819 ? -0.516 17.704 37.022 1.00 93.69 819 LYS A CA 1
ATOM 6360 C C . LYS A 1 819 ? 0.760 17.172 36.346 1.00 93.69 819 LYS A C 1
ATOM 6362 O O . LYS A 1 819 ? 1.673 17.931 36.015 1.00 93.69 819 LYS A O 1
ATOM 6367 N N . LEU A 1 820 ? 0.840 15.848 36.196 1.00 95.38 820 LEU A N 1
ATOM 6368 C CA . LEU A 1 820 ? 1.920 15.149 35.500 1.00 95.38 820 LEU A CA 1
ATOM 6369 C C . LEU A 1 820 ? 1.688 15.168 33.988 1.00 95.38 820 LEU A C 1
ATOM 6371 O O . LEU A 1 820 ? 0.549 15.176 33.525 1.00 95.38 820 LEU A O 1
ATOM 6375 N N . ALA A 1 821 ? 2.781 15.172 33.235 1.00 95.25 821 ALA A N 1
ATOM 6376 C CA . ALA A 1 821 ? 2.797 15.161 31.778 1.00 95.25 821 ALA A CA 1
ATOM 6377 C C . ALA A 1 821 ? 2.770 13.731 31.224 1.00 95.25 821 ALA A C 1
ATOM 6379 O O . ALA A 1 821 ? 3.157 12.788 31.921 1.00 95.25 821 ALA A O 1
ATOM 6380 N N . ASP A 1 822 ? 2.396 13.592 29.952 1.00 94.25 822 ASP A N 1
ATOM 6381 C CA . ASP A 1 822 ? 2.584 12.353 29.197 1.00 94.25 822 ASP A CA 1
ATOM 6382 C C . ASP A 1 822 ? 4.068 12.002 29.064 1.00 94.25 822 ASP A C 1
ATOM 6384 O O . ASP A 1 822 ? 4.896 12.826 28.668 1.00 94.25 822 ASP A O 1
ATOM 6388 N N . GLU A 1 823 ? 4.401 10.744 29.334 1.00 93.44 823 GLU A N 1
ATOM 6389 C CA . GLU A 1 823 ? 5.742 10.185 29.144 1.00 93.44 823 GLU A CA 1
ATOM 6390 C C . GLU A 1 823 ? 5.848 9.335 27.861 1.00 93.44 823 GLU A C 1
ATOM 6392 O O . GLU A 1 823 ? 6.950 8.943 27.476 1.00 93.44 823 GLU A O 1
ATOM 6397 N N . TYR A 1 824 ? 4.737 9.067 27.165 1.00 86.88 824 TYR A N 1
ATOM 6398 C CA . TYR A 1 824 ? 4.753 8.373 25.873 1.00 86.88 824 TYR A CA 1
ATOM 6399 C C . TYR A 1 824 ? 5.111 9.305 24.700 1.00 86.88 824 TYR A C 1
ATOM 6401 O O . TYR A 1 824 ? 4.980 10.530 24.762 1.00 86.88 824 TYR A O 1
ATOM 6409 N N . ALA A 1 825 ? 5.586 8.699 23.607 1.00 85.19 825 ALA A N 1
ATOM 6410 C CA . ALA A 1 825 ? 6.167 9.393 22.460 1.00 85.19 825 ALA A CA 1
ATOM 6411 C C . ALA A 1 825 ? 5.902 8.662 21.135 1.00 85.19 825 ALA A C 1
ATOM 6413 O O . ALA A 1 825 ? 6.110 7.451 21.033 1.00 85.19 825 ALA A O 1
ATOM 6414 N N . TYR A 1 826 ? 5.535 9.400 20.085 1.00 77.56 826 TYR A N 1
ATOM 6415 C CA . TYR A 1 826 ? 5.319 8.861 18.742 1.00 77.56 826 TYR A CA 1
ATOM 6416 C C . TYR A 1 826 ? 6.430 9.308 17.788 1.00 77.56 826 TYR A C 1
ATOM 6418 O O . TYR A 1 826 ? 6.608 10.501 17.549 1.00 77.56 826 TYR A O 1
ATOM 6426 N N . ARG A 1 827 ? 7.136 8.352 17.159 1.00 74.19 827 ARG A N 1
ATOM 6427 C CA . ARG A 1 827 ? 8.220 8.633 16.187 1.00 74.19 827 ARG A CA 1
ATOM 6428 C C . ARG A 1 827 ? 7.793 9.599 15.068 1.00 74.19 827 ARG A C 1
ATOM 6430 O O . ARG A 1 827 ? 8.606 10.400 14.617 1.00 74.19 827 ARG A O 1
ATOM 6437 N N . ASN A 1 828 ? 6.522 9.557 14.666 1.00 73.69 828 ASN A N 1
ATOM 6438 C CA . ASN A 1 828 ? 5.959 10.412 13.618 1.00 73.69 828 ASN A CA 1
ATOM 6439 C C . ASN A 1 828 ? 5.828 11.893 14.025 1.00 73.69 828 ASN A C 1
ATOM 6441 O O . ASN A 1 828 ? 5.819 12.747 13.143 1.00 73.69 828 ASN A O 1
ATOM 6445 N N . ASN A 1 829 ? 5.759 12.207 15.324 1.00 69.81 829 ASN A N 1
ATOM 6446 C CA . ASN A 1 829 ? 5.629 13.584 15.816 1.00 69.81 829 ASN A CA 1
ATOM 6447 C C . ASN A 1 829 ? 6.980 14.329 15.808 1.00 69.81 829 ASN A C 1
ATOM 6449 O O . ASN A 1 829 ? 7.012 15.552 15.901 1.00 69.81 829 ASN A O 1
ATOM 6453 N N . GLY A 1 830 ? 8.102 13.615 15.653 1.00 84.88 830 GLY A N 1
ATOM 6454 C CA . GLY A 1 830 ? 9.430 14.217 15.527 1.00 84.88 830 GLY A CA 1
ATOM 6455 C C . GLY A 1 830 ? 9.899 14.919 16.805 1.00 84.88 830 GLY A C 1
ATOM 6456 O O . GLY A 1 830 ? 9.741 14.390 17.904 1.00 84.88 830 GLY A O 1
ATOM 6457 N N . ALA A 1 831 ? 10.524 16.088 16.655 1.00 84.50 831 ALA A N 1
ATOM 6458 C CA . ALA A 1 831 ? 11.003 16.896 17.775 1.00 84.50 831 ALA A CA 1
ATOM 6459 C C . ALA A 1 831 ? 9.934 17.880 18.262 1.00 84.50 831 ALA A C 1
ATOM 6461 O O . ALA A 1 831 ? 9.246 18.488 17.440 1.00 84.50 831 ALA A O 1
ATOM 6462 N N . ILE A 1 832 ? 9.846 18.074 19.581 1.00 85.56 832 ILE A N 1
ATOM 6463 C CA . ILE A 1 832 ? 8.893 19.010 20.185 1.00 85.56 832 ILE A CA 1
ATOM 6464 C C . ILE A 1 832 ? 9.103 20.454 19.665 1.00 85.56 832 ILE A C 1
ATOM 6466 O O . ILE A 1 832 ? 10.230 20.966 19.681 1.00 85.56 832 ILE A O 1
ATOM 6470 N N . PRO A 1 833 ? 8.049 21.139 19.182 1.00 79.69 833 PRO A N 1
ATOM 6471 C CA . PRO A 1 833 ? 8.120 22.542 18.793 1.00 79.69 833 PRO A CA 1
ATOM 6472 C C . PRO A 1 833 ? 8.475 23.472 19.958 1.00 79.69 833 PRO A C 1
ATOM 6474 O O . PRO A 1 833 ? 7.982 23.327 21.072 1.00 79.69 833 PRO A O 1
ATOM 6477 N N . TYR A 1 834 ? 9.250 24.522 19.672 1.00 77.38 834 TYR A N 1
ATOM 6478 C CA . TYR A 1 834 ? 9.657 25.520 20.672 1.00 77.38 834 TYR A CA 1
ATOM 6479 C C . TYR A 1 834 ? 8.480 26.216 21.392 1.00 77.38 834 TYR A C 1
ATOM 6481 O O . TYR A 1 834 ? 8.638 26.651 22.528 1.00 77.38 834 TYR A O 1
ATOM 6489 N N . PHE A 1 835 ? 7.303 26.322 20.763 1.00 76.19 835 PHE A N 1
ATOM 6490 C CA . PHE A 1 835 ? 6.130 26.908 21.422 1.00 76.19 835 PHE A CA 1
ATOM 6491 C C . PHE A 1 835 ? 5.513 25.970 22.472 1.00 76.19 835 PHE A C 1
ATOM 6493 O O . PHE A 1 835 ? 5.156 26.453 23.539 1.00 76.19 835 PHE A O 1
ATOM 6500 N N . GLU A 1 836 ? 5.477 24.655 22.224 1.00 82.25 836 GLU A N 1
ATOM 6501 C CA . GLU A 1 836 ? 5.037 23.649 23.208 1.00 82.25 836 GLU A CA 1
ATOM 6502 C C . GLU A 1 836 ? 5.986 23.632 24.412 1.00 82.25 836 GLU A C 1
ATOM 6504 O O . GLU A 1 836 ? 5.545 23.602 25.558 1.00 82.25 836 GLU A O 1
ATOM 6509 N N . VAL A 1 837 ? 7.301 23.716 24.153 1.00 85.69 837 VAL A N 1
ATOM 6510 C CA . VAL A 1 837 ? 8.331 23.858 25.195 1.00 85.69 837 VAL A CA 1
ATOM 6511 C C . VAL A 1 837 ? 8.050 25.098 26.041 1.00 85.69 837 VAL A C 1
ATOM 6513 O O . VAL A 1 837 ? 7.896 24.977 27.250 1.00 85.69 837 VAL A O 1
ATOM 6516 N N . ALA A 1 838 ? 7.902 26.271 25.417 1.00 80.94 838 ALA A N 1
ATOM 6517 C CA . ALA A 1 838 ? 7.680 27.526 26.132 1.00 80.94 838 ALA A CA 1
ATOM 6518 C C . ALA A 1 838 ? 6.341 27.571 26.898 1.00 80.94 838 ALA A C 1
ATOM 6520 O O . ALA A 1 838 ? 6.276 28.164 27.974 1.00 80.94 838 ALA A O 1
ATOM 6521 N N . GLU A 1 839 ? 5.276 26.950 26.379 1.00 82.44 839 GLU A N 1
ATOM 6522 C CA . GLU A 1 839 ? 3.998 26.827 27.093 1.00 82.44 839 GLU A CA 1
ATOM 6523 C C . GLU A 1 839 ? 4.101 25.851 28.273 1.00 82.44 839 GLU A C 1
ATOM 6525 O O . GLU A 1 839 ? 3.598 26.144 29.358 1.00 82.44 839 GLU A O 1
ATOM 6530 N N . THR A 1 840 ? 4.820 24.739 28.106 1.00 87.69 840 THR A N 1
ATOM 6531 C CA . THR A 1 840 ? 5.078 23.767 29.177 1.00 87.69 840 THR A CA 1
ATOM 6532 C C . THR A 1 840 ? 5.939 24.378 30.286 1.00 87.69 840 THR A C 1
ATOM 6534 O O . THR A 1 840 ? 5.545 24.330 31.452 1.00 87.69 840 THR A O 1
ATOM 6537 N N . GLU A 1 841 ? 7.061 25.018 29.933 1.00 87.50 841 GLU A N 1
ATOM 6538 C CA . GLU A 1 841 ? 7.941 25.754 30.855 1.00 87.50 841 GLU A CA 1
ATOM 6539 C C . GLU A 1 841 ? 7.156 26.819 31.641 1.00 87.50 841 GLU A C 1
ATOM 6541 O O . GLU A 1 841 ? 7.349 26.970 32.848 1.00 87.50 841 GLU A O 1
ATOM 6546 N N . ALA A 1 842 ? 6.211 27.516 30.996 1.00 84.81 842 ALA A N 1
ATOM 6547 C CA . ALA A 1 842 ? 5.376 28.518 31.655 1.00 84.81 842 ALA A CA 1
ATOM 6548 C C . ALA A 1 842 ? 4.445 27.937 32.738 1.00 84.81 842 ALA A C 1
ATOM 6550 O O . ALA A 1 842 ? 4.134 28.644 33.691 1.00 84.81 842 ALA A O 1
ATOM 6551 N N . LYS A 1 843 ? 4.024 26.664 32.660 1.00 86.12 843 LYS A N 1
ATOM 6552 C CA . LYS A 1 843 ? 3.223 26.035 33.735 1.00 86.12 843 LYS A CA 1
ATOM 6553 C C . LYS A 1 843 ? 4.071 25.514 34.902 1.00 86.12 843 LYS A C 1
ATOM 6555 O O . LYS A 1 843 ? 3.519 25.129 35.935 1.00 86.12 843 LYS A O 1
ATOM 6560 N N . GLU A 1 844 ? 5.401 25.501 34.791 1.00 83.69 844 GLU A N 1
ATOM 6561 C CA . GLU A 1 844 ? 6.266 25.008 35.871 1.00 83.69 844 GLU A CA 1
ATOM 6562 C C . GLU A 1 844 ? 6.245 25.892 37.122 1.00 83.69 844 GLU A C 1
ATOM 6564 O O . GLU A 1 844 ? 6.517 25.388 38.218 1.00 83.69 844 GLU A O 1
ATOM 6569 N N . GLU A 1 845 ? 5.865 27.172 36.991 1.00 79.81 845 GLU A N 1
ATOM 6570 C CA . GLU A 1 845 ? 5.635 28.069 38.132 1.00 79.81 845 GLU A CA 1
ATOM 6571 C C . GLU A 1 845 ? 4.447 27.614 38.998 1.00 79.81 845 GLU A C 1
ATOM 6573 O O . GLU A 1 845 ? 4.472 27.777 40.218 1.00 79.81 845 GLU A O 1
ATOM 6578 N N . PHE A 1 846 ? 3.470 26.923 38.398 1.00 79.88 846 PHE A N 1
ATOM 6579 C CA . PHE A 1 846 ? 2.375 26.245 39.101 1.00 79.88 846 PHE A CA 1
ATOM 6580 C C . PHE A 1 846 ? 2.776 24.858 39.624 1.00 79.88 846 PHE A C 1
ATOM 6582 O O . PHE A 1 846 ? 1.944 24.110 40.129 1.00 79.88 846 PHE A O 1
ATOM 6589 N N . GLY A 1 847 ? 4.045 24.462 39.496 1.00 83.44 847 GLY A N 1
ATOM 6590 C CA . GLY A 1 847 ? 4.534 23.161 39.949 1.00 83.44 847 GLY A CA 1
ATOM 6591 C C . GLY A 1 847 ? 4.114 21.970 39.081 1.00 83.44 847 GLY A C 1
ATOM 6592 O O . GLY A 1 847 ? 4.379 20.839 39.483 1.00 83.44 847 GLY A O 1
ATOM 6593 N N . TRP A 1 848 ? 3.499 22.197 37.916 1.00 90.56 848 TRP A N 1
ATOM 6594 C CA . TRP A 1 848 ? 3.093 21.139 36.983 1.00 90.56 848 TRP A CA 1
ATOM 6595 C C . TRP A 1 848 ? 4.325 20.470 36.328 1.00 90.56 848 TRP A C 1
ATOM 6597 O O . TRP A 1 848 ? 5.465 20.925 36.485 1.00 90.56 848 TRP A O 1
ATOM 6607 N N . TRP A 1 849 ? 4.097 19.370 35.602 1.00 92.62 849 TRP A N 1
ATOM 6608 C CA . TRP A 1 849 ? 5.060 18.736 34.688 1.00 92.62 849 TRP A CA 1
ATOM 6609 C C . TRP A 1 849 ? 6.409 18.327 35.326 1.00 92.62 849 TRP A C 1
ATOM 6611 O O . TRP A 1 849 ? 7.480 18.476 34.729 1.00 92.62 849 TRP A O 1
ATOM 6621 N N . LYS A 1 850 ? 6.387 17.807 36.564 1.00 92.56 850 LYS A N 1
ATOM 6622 C CA . LYS A 1 850 ? 7.605 17.384 37.297 1.00 92.56 850 LYS A CA 1
ATOM 6623 C C . LYS A 1 850 ? 8.271 16.108 36.777 1.00 92.56 850 LYS A C 1
ATOM 6625 O O . LYS A 1 850 ? 9.400 15.816 37.166 1.00 92.56 850 LYS A O 1
ATOM 6630 N N . ASN A 1 851 ? 7.593 15.369 35.906 1.00 95.25 851 ASN A N 1
ATOM 6631 C CA . ASN A 1 851 ? 8.035 14.095 35.347 1.00 95.25 851 ASN A CA 1
ATOM 6632 C C . ASN A 1 851 ? 8.560 14.182 33.900 1.00 95.25 851 ASN A C 1
ATOM 6634 O O . ASN A 1 851 ? 8.934 13.155 33.345 1.00 95.25 851 ASN A O 1
ATOM 6638 N N . ILE A 1 852 ? 8.632 15.379 33.305 1.00 96.44 852 ILE A N 1
ATOM 6639 C CA . ILE A 1 852 ? 9.322 15.611 32.024 1.00 96.44 852 ILE A CA 1
ATOM 6640 C C . ILE A 1 852 ? 10.291 16.789 32.121 1.00 96.44 852 ILE A C 1
ATOM 6642 O O . ILE A 1 852 ? 10.159 17.628 33.009 1.00 96.44 852 ILE A O 1
ATOM 6646 N N . ASP A 1 853 ? 11.277 16.857 31.234 1.00 95.81 853 ASP A N 1
ATOM 6647 C CA . ASP A 1 853 ? 12.275 17.932 31.172 1.00 95.81 853 ASP A CA 1
ATOM 6648 C C . ASP A 1 853 ? 12.725 18.176 29.722 1.00 95.81 853 ASP A C 1
ATOM 6650 O O . ASP A 1 853 ? 12.537 17.320 28.858 1.00 95.81 853 ASP A O 1
ATOM 6654 N N . PHE A 1 854 ? 13.343 19.322 29.453 1.00 94.38 854 PHE A N 1
ATOM 6655 C CA . PHE A 1 854 ? 13.880 19.698 28.142 1.00 94.38 854 PHE A CA 1
ATOM 6656 C C . PHE A 1 854 ? 15.420 19.691 28.103 1.00 94.38 854 PHE A C 1
ATOM 6658 O O . PHE A 1 854 ? 16.008 19.744 27.020 1.00 94.38 854 PHE A O 1
ATOM 6665 N N . THR A 1 855 ? 16.098 19.552 29.252 1.00 88.75 855 THR A N 1
ATOM 6666 C CA . THR A 1 855 ? 17.542 19.259 29.296 1.00 88.75 855 THR A CA 1
ATOM 6667 C C . THR A 1 855 ? 17.824 17.757 29.273 1.00 88.75 855 THR A C 1
ATOM 6669 O O . THR A 1 855 ? 17.090 16.957 29.847 1.00 88.75 855 THR A O 1
ATOM 6672 N N . ASN A 1 856 ? 18.941 17.367 28.651 1.00 86.19 856 ASN A N 1
ATOM 6673 C CA . ASN A 1 856 ? 19.424 15.983 28.656 1.00 86.19 856 ASN A CA 1
ATOM 6674 C C . ASN A 1 856 ? 20.556 15.720 29.663 1.00 86.19 856 ASN A C 1
ATOM 6676 O O . ASN A 1 856 ? 21.070 14.603 29.728 1.00 86.19 856 ASN A O 1
ATOM 6680 N N . ASN A 1 857 ? 20.966 16.729 30.443 1.00 87.75 857 ASN A N 1
ATOM 6681 C CA . ASN A 1 857 ? 22.036 16.589 31.429 1.00 87.75 857 ASN A CA 1
ATOM 6682 C C . ASN A 1 857 ? 21.510 15.933 32.727 1.00 87.75 857 ASN A C 1
ATOM 6684 O O . ASN A 1 857 ? 20.718 16.562 33.432 1.00 87.75 857 ASN A O 1
ATOM 6688 N N . PRO A 1 858 ? 22.003 14.742 33.134 1.00 87.19 858 PRO A N 1
ATOM 6689 C CA . PRO A 1 858 ? 21.571 14.066 34.364 1.00 87.19 858 PRO A CA 1
ATOM 6690 C C . PRO A 1 858 ? 21.843 14.828 35.673 1.00 87.19 858 PRO A C 1
ATOM 6692 O O . PRO A 1 858 ? 21.367 14.409 36.725 1.00 87.19 858 PRO A O 1
ATOM 6695 N N . SER A 1 859 ? 22.629 15.911 35.639 1.00 91.38 859 SER A N 1
ATOM 6696 C CA . SER A 1 859 ? 22.808 16.821 36.784 1.00 91.38 859 SER A CA 1
ATOM 6697 C C . SER A 1 859 ? 21.764 17.941 36.852 1.00 91.38 859 SER A C 1
ATOM 6699 O O . SER A 1 859 ? 21.484 18.420 37.949 1.00 91.38 859 SER A O 1
ATOM 6701 N N . ASP A 1 860 ? 21.177 18.329 35.716 1.00 91.88 860 ASP A N 1
ATOM 6702 C CA . ASP A 1 860 ? 20.346 19.536 35.608 1.00 91.88 860 ASP A CA 1
ATOM 6703 C C . ASP A 1 860 ? 18.843 19.221 35.539 1.00 91.88 860 ASP A C 1
ATOM 6705 O O . ASP A 1 860 ? 18.042 20.076 35.906 1.00 91.88 860 ASP A O 1
ATOM 6709 N N . VAL A 1 861 ? 18.457 18.008 35.108 1.00 94.00 861 VAL A N 1
ATOM 6710 C CA . VAL A 1 861 ? 17.044 17.578 35.066 1.00 94.00 861 VAL A CA 1
ATOM 6711 C C . VAL A 1 861 ? 16.366 17.673 36.437 1.00 94.00 861 VAL A C 1
ATOM 6713 O O . VAL A 1 861 ? 16.987 17.378 37.463 1.00 94.00 861 VAL A O 1
ATOM 6716 N N . LYS A 1 862 ? 15.061 17.977 36.463 1.00 93.38 862 LYS A N 1
ATOM 6717 C CA . LYS A 1 862 ? 14.225 18.102 37.682 1.00 93.38 862 LYS A CA 1
ATOM 6718 C C . LYS A 1 862 ? 14.402 16.965 38.698 1.00 93.38 862 LYS A C 1
ATOM 6720 O O . LYS A 1 862 ? 14.330 17.198 39.902 1.00 93.38 862 LYS A O 1
ATOM 6725 N N . TRP A 1 863 ? 14.649 15.738 38.233 1.00 94.19 863 TRP A N 1
ATOM 6726 C CA . TRP A 1 863 ? 14.813 14.533 39.060 1.00 94.19 863 TRP A CA 1
ATOM 6727 C C . TRP A 1 863 ? 16.278 14.095 39.274 1.00 94.19 863 TRP A C 1
ATOM 6729 O O . TRP A 1 863 ? 16.528 12.970 39.717 1.00 94.19 863 TRP A O 1
ATOM 6739 N N . SER A 1 864 ? 17.268 14.958 39.018 1.00 94.12 864 SER A N 1
ATOM 6740 C CA . SER A 1 864 ? 18.704 14.657 39.194 1.00 94.12 864 SER A CA 1
ATOM 6741 C C . SER A 1 864 ? 19.063 14.196 40.616 1.00 94.12 864 SER A C 1
ATOM 6743 O O . SER A 1 864 ? 19.955 13.363 40.811 1.00 94.12 864 SER A O 1
ATOM 6745 N N . GLY A 1 865 ? 18.304 14.653 41.619 1.00 91.44 865 GLY A N 1
ATOM 6746 C CA . GLY A 1 865 ? 18.391 14.208 43.012 1.00 91.44 865 GLY A CA 1
ATOM 6747 C C . GLY A 1 865 ? 17.985 12.747 43.266 1.00 91.44 865 GLY A C 1
ATOM 6748 O O . GLY A 1 865 ? 18.221 12.249 44.367 1.00 91.44 865 GLY A O 1
ATOM 6749 N N . PHE A 1 866 ? 17.380 12.053 42.295 1.00 93.06 866 PHE A N 1
ATOM 6750 C CA . PHE A 1 866 ? 17.107 10.608 42.341 1.00 93.06 866 PHE A CA 1
ATOM 6751 C C . PHE A 1 866 ? 18.153 9.791 41.581 1.00 93.06 866 PHE A C 1
ATOM 6753 O O . PHE A 1 866 ? 18.564 8.744 42.069 1.00 93.06 866 PHE A O 1
ATOM 6760 N N . ILE A 1 867 ? 18.643 10.295 40.441 1.00 90.38 867 ILE A N 1
ATOM 6761 C CA . ILE A 1 867 ? 19.699 9.646 39.635 1.00 90.38 867 ILE A CA 1
ATOM 6762 C C . ILE A 1 867 ? 20.957 9.371 40.480 1.00 90.38 867 ILE A C 1
ATOM 6764 O O . ILE A 1 867 ? 21.630 8.359 40.303 1.00 90.38 867 ILE A O 1
ATOM 6768 N N . ASN A 1 868 ? 21.258 10.267 41.424 1.00 83.94 868 ASN A N 1
ATOM 6769 C CA . ASN A 1 868 ? 22.441 10.202 42.285 1.00 83.94 868 ASN A CA 1
ATOM 6770 C C . ASN A 1 868 ? 22.171 9.591 43.679 1.00 83.94 868 ASN A C 1
ATOM 6772 O O . ASN A 1 868 ? 23.036 9.663 44.551 1.00 83.94 868 ASN A O 1
ATOM 6776 N N . ASP A 1 869 ? 20.988 9.013 43.920 1.00 90.94 869 ASP A N 1
ATOM 6777 C CA . ASP A 1 869 ? 20.593 8.451 45.216 1.00 90.94 869 ASP A CA 1
ATOM 6778 C C . ASP A 1 869 ? 20.504 6.917 45.136 1.00 90.94 869 ASP A C 1
ATOM 6780 O O . ASP A 1 869 ? 19.577 6.358 44.550 1.00 90.94 869 ASP A O 1
ATOM 6784 N N . GLU A 1 870 ? 21.473 6.216 45.741 1.00 89.50 870 GLU A N 1
ATOM 6785 C CA . GLU A 1 870 ? 21.614 4.750 45.649 1.00 89.50 870 GLU A CA 1
ATOM 6786 C C . GLU A 1 870 ? 20.335 3.979 46.039 1.00 89.50 870 GLU A C 1
ATOM 6788 O O . GLU A 1 870 ? 20.115 2.864 45.559 1.00 89.50 870 GLU A O 1
ATOM 6793 N N . ARG A 1 871 ? 19.460 4.586 46.854 1.00 90.12 871 ARG A N 1
ATOM 6794 C CA . ARG A 1 871 ? 18.175 4.027 47.318 1.00 90.12 871 ARG A CA 1
ATOM 6795 C C . ARG A 1 871 ? 17.118 3.886 46.206 1.00 90.12 871 ARG A C 1
ATOM 6797 O O . ARG A 1 871 ? 16.107 3.219 46.418 1.00 90.12 871 ARG A O 1
ATOM 6804 N N . TYR A 1 872 ? 17.364 4.477 45.036 1.00 89.56 872 TYR A N 1
ATOM 6805 C CA . TYR A 1 872 ? 16.501 4.428 43.847 1.00 89.56 872 TYR A CA 1
ATOM 6806 C C . TYR A 1 872 ? 17.156 3.717 42.645 1.00 89.56 872 TYR A C 1
ATOM 6808 O O . TYR A 1 872 ? 16.603 3.696 41.545 1.00 89.56 872 TYR A O 1
ATOM 6816 N N . SER A 1 873 ? 18.332 3.107 42.839 1.00 84.94 873 SER A N 1
ATOM 6817 C CA . SER A 1 873 ? 19.118 2.453 41.774 1.00 84.94 873 SER A CA 1
ATOM 6818 C C . SER A 1 873 ? 18.460 1.206 41.150 1.00 84.94 873 SER A C 1
ATOM 6820 O O . SER A 1 873 ? 18.863 0.751 40.074 1.00 84.94 873 SER A O 1
ATOM 6822 N N . ASP A 1 874 ? 17.431 0.658 41.795 1.00 82.69 874 ASP A N 1
ATOM 6823 C CA . ASP A 1 874 ? 16.600 -0.449 41.322 1.00 82.69 874 ASP A CA 1
ATOM 6824 C C . ASP A 1 874 ? 15.584 -0.013 40.250 1.00 82.69 874 ASP A C 1
ATOM 6826 O O . ASP A 1 874 ? 15.473 -0.697 39.228 1.00 82.69 874 ASP A O 1
ATOM 6830 N N . GLU A 1 875 ? 14.945 1.152 40.421 1.00 83.31 875 GLU A N 1
ATOM 6831 C CA . GLU A 1 875 ? 13.942 1.736 39.503 1.00 83.31 875 GLU A CA 1
ATOM 6832 C C . GLU A 1 875 ? 14.498 2.142 38.128 1.00 83.31 875 GLU A C 1
ATOM 6834 O O . GLU A 1 875 ? 13.726 2.411 37.214 1.00 83.31 875 GLU A O 1
ATOM 6839 N N . GLY A 1 876 ? 15.823 2.178 37.948 1.00 84.94 876 GLY A N 1
ATOM 6840 C CA . GLY A 1 876 ? 16.430 2.478 36.644 1.00 84.94 876 GLY A CA 1
ATOM 6841 C C . GLY A 1 876 ? 16.269 3.936 36.202 1.00 84.94 876 GLY A C 1
ATOM 6842 O O . GLY A 1 876 ? 16.259 4.212 35.005 1.00 84.94 876 GLY A O 1
ATOM 6843 N N . ILE A 1 877 ? 16.144 4.860 37.161 1.00 89.19 877 ILE A N 1
ATOM 6844 C CA . ILE A 1 877 ? 15.958 6.290 36.895 1.00 89.19 877 ILE A CA 1
ATOM 6845 C C . ILE A 1 877 ? 17.163 6.846 36.123 1.00 89.19 877 ILE A C 1
ATOM 6847 O O . ILE A 1 877 ? 18.315 6.674 36.524 1.00 89.19 877 ILE A O 1
ATOM 6851 N N . GLY A 1 878 ? 16.881 7.529 35.018 1.00 89.31 878 GLY A N 1
ATOM 6852 C CA . GLY A 1 878 ? 17.857 8.053 34.069 1.00 89.31 878 GLY A CA 1
ATOM 6853 C C . GLY A 1 878 ? 17.324 9.294 33.360 1.00 89.31 878 GLY A C 1
ATOM 6854 O O . GLY A 1 878 ? 16.577 10.068 33.949 1.00 89.31 878 GLY A O 1
ATOM 6855 N N . VAL A 1 879 ? 17.722 9.502 32.106 1.00 91.44 879 VAL A N 1
ATOM 6856 C CA . VAL A 1 879 ? 17.225 10.597 31.257 1.00 91.44 879 VAL A CA 1
ATOM 6857 C C . VAL A 1 879 ? 16.921 10.002 29.886 1.00 91.44 879 VAL A C 1
ATOM 6859 O O . VAL A 1 879 ? 17.828 9.785 29.083 1.00 91.44 879 VAL A O 1
ATOM 6862 N N . PHE A 1 880 ? 15.657 9.651 29.662 1.00 88.88 880 PHE A N 1
ATOM 6863 C CA . PHE A 1 880 ? 15.200 8.933 28.472 1.00 88.88 880 PHE A CA 1
ATOM 6864 C C . PHE A 1 880 ? 14.500 9.906 27.529 1.00 88.88 880 PHE A C 1
ATOM 6866 O O . PHE A 1 880 ? 13.597 10.612 27.961 1.00 88.88 880 PHE A O 1
ATOM 6873 N N . GLU A 1 881 ? 14.910 9.968 26.262 1.00 91.12 881 GLU A N 1
ATOM 6874 C CA . GLU A 1 881 ? 14.285 10.865 25.280 1.00 91.12 881 GLU A CA 1
ATOM 6875 C C . GLU A 1 881 ? 12.892 10.347 24.863 1.00 91.12 881 GLU A C 1
ATOM 6877 O O . GLU A 1 881 ? 12.653 9.134 24.781 1.00 91.12 881 GLU A O 1
ATOM 6882 N N . GLY A 1 882 ? 11.967 11.281 24.642 1.00 86.62 882 GLY A N 1
ATOM 6883 C CA . GLY A 1 882 ? 10.556 11.048 24.347 1.00 86.62 882 GLY A CA 1
ATOM 6884 C C . GLY A 1 882 ? 9.631 11.357 25.534 1.00 86.62 882 GLY A C 1
ATOM 6885 O O . GLY A 1 882 ? 9.889 10.925 26.660 1.00 86.62 882 GLY A O 1
ATOM 6886 N N . GLY A 1 883 ? 8.551 12.086 25.252 1.00 90.12 883 GLY A N 1
ATOM 6887 C CA . GLY A 1 883 ? 7.502 12.525 26.181 1.00 90.12 883 GLY A CA 1
ATOM 6888 C C . GLY A 1 883 ? 6.589 13.556 25.502 1.00 90.12 883 GLY A C 1
ATOM 6889 O O . GLY A 1 883 ? 6.880 13.980 24.383 1.00 90.12 883 GLY A O 1
ATOM 6890 N N . LEU A 1 884 ? 5.487 13.972 26.136 1.00 90.44 884 LEU A N 1
ATOM 6891 C CA . LEU A 1 884 ? 4.507 14.921 25.566 1.00 90.44 884 LEU A CA 1
ATOM 6892 C C . LEU A 1 884 ? 4.049 14.545 24.137 1.00 90.44 884 LEU A C 1
ATOM 6894 O O . LEU A 1 884 ? 3.840 15.406 23.286 1.00 90.44 884 LEU A O 1
ATOM 6898 N N . THR A 1 885 ? 3.943 13.246 23.836 1.00 89.56 885 THR A N 1
ATOM 6899 C CA . THR A 1 885 ? 3.711 12.670 22.492 1.00 89.56 885 THR A CA 1
ATOM 6900 C C . THR A 1 885 ? 4.857 12.828 21.473 1.00 89.56 885 THR A C 1
ATOM 6902 O O . THR A 1 885 ? 4.843 12.150 20.442 1.00 89.56 885 THR A O 1
ATOM 6905 N N . TYR A 1 886 ? 5.873 13.653 21.735 1.00 87.50 886 TYR A N 1
ATOM 6906 C CA . TYR A 1 886 ? 6.994 13.934 20.832 1.00 87.50 886 TYR A CA 1
ATOM 6907 C C . TYR A 1 886 ? 8.170 12.961 21.035 1.00 87.50 886 TYR A C 1
ATOM 6909 O O . TYR A 1 886 ? 8.455 12.512 22.143 1.00 87.50 886 TYR A O 1
ATOM 6917 N N . TRP A 1 887 ? 8.876 12.628 19.950 1.00 87.19 887 TRP A N 1
ATOM 6918 C CA . TRP A 1 887 ? 9.969 11.642 19.934 1.00 87.19 887 TRP A CA 1
ATOM 6919 C C . TRP A 1 887 ? 11.334 12.213 20.336 1.00 87.19 887 TRP A C 1
ATOM 6921 O O . TRP A 1 887 ? 12.207 11.453 20.746 1.00 87.19 887 TRP A O 1
ATOM 6931 N N . MET A 1 888 ? 11.543 13.527 20.194 1.00 85.19 888 MET A N 1
ATOM 6932 C CA . MET A 1 888 ? 12.831 14.181 20.456 1.00 85.19 888 MET A CA 1
ATOM 6933 C C . MET A 1 888 ? 12.684 15.529 21.167 1.00 85.19 888 MET A C 1
ATOM 6935 O O . MET A 1 888 ? 11.679 16.221 21.005 1.00 85.19 888 MET A O 1
ATOM 6939 N N . GLY A 1 889 ? 13.731 15.939 21.886 1.00 85.38 889 GLY A N 1
ATOM 6940 C CA . GLY A 1 889 ? 13.839 17.260 22.521 1.00 85.38 889 GLY A CA 1
ATOM 6941 C C . GLY A 1 889 ? 13.126 17.412 23.870 1.00 85.38 889 GLY A C 1
ATOM 6942 O O . GLY A 1 889 ? 13.202 18.479 24.469 1.00 85.38 889 GLY A O 1
ATOM 6943 N N . VAL A 1 890 ? 12.482 16.354 24.358 1.00 93.38 890 VAL A N 1
ATOM 6944 C CA . VAL A 1 890 ? 11.862 16.244 25.686 1.00 93.38 890 VAL A CA 1
ATOM 6945 C C . VAL A 1 890 ? 12.233 14.889 26.286 1.00 93.38 890 VAL A C 1
ATOM 6947 O O . VAL A 1 890 ? 12.419 13.914 25.554 1.00 93.38 890 VAL A O 1
ATOM 6950 N N . TYR A 1 891 ? 12.391 14.839 27.605 1.00 95.50 891 TYR A N 1
ATOM 6951 C CA . TYR A 1 891 ? 12.961 13.715 28.342 1.00 95.50 891 TYR A CA 1
ATOM 6952 C C . TYR A 1 891 ? 12.093 13.333 29.539 1.00 95.50 891 TYR A C 1
ATOM 6954 O O . TYR A 1 891 ? 11.402 14.180 30.098 1.00 95.50 891 TYR A O 1
ATOM 6962 N N . ARG A 1 892 ? 12.183 12.070 29.964 1.00 95.00 892 ARG A N 1
ATOM 6963 C CA . ARG A 1 892 ? 11.455 11.476 31.099 1.00 95.00 892 ARG A CA 1
ATOM 6964 C C . ARG A 1 892 ? 12.389 10.672 32.029 1.00 95.00 892 ARG A C 1
ATOM 6966 O O . ARG A 1 892 ? 13.486 10.289 31.600 1.00 95.00 892 ARG A O 1
ATOM 6973 N N . PRO A 1 893 ? 11.989 10.380 33.282 1.00 92.88 893 PRO A N 1
ATOM 6974 C CA . PRO A 1 893 ? 12.854 9.752 34.284 1.00 92.88 893 PRO A CA 1
ATOM 6975 C C . PRO A 1 893 ? 13.050 8.240 34.136 1.00 92.88 893 PRO A C 1
ATOM 6977 O O . PRO A 1 893 ? 14.068 7.739 34.608 1.00 92.88 893 PRO A O 1
ATOM 6980 N N . THR A 1 894 ? 12.121 7.497 33.530 1.00 88.12 894 THR A N 1
ATOM 6981 C CA . THR A 1 894 ? 12.173 6.023 33.418 1.00 88.12 894 THR A CA 1
ATOM 6982 C C . THR A 1 894 ? 11.805 5.550 32.010 1.00 88.12 894 THR A C 1
ATOM 6984 O O . THR A 1 894 ? 11.153 6.275 31.262 1.00 88.12 894 THR A O 1
ATOM 6987 N N . GLU A 1 895 ? 12.213 4.334 31.622 1.00 81.62 895 GLU A N 1
ATOM 6988 C CA . GLU A 1 895 ? 11.838 3.767 30.312 1.00 81.62 895 GLU A CA 1
ATOM 6989 C C . GLU A 1 895 ? 10.312 3.700 30.151 1.00 81.62 895 GLU A C 1
ATOM 6991 O O . GLU A 1 895 ? 9.791 4.139 29.122 1.00 81.62 895 GLU A O 1
ATOM 6996 N N . ASP A 1 896 ? 9.621 3.241 31.199 1.00 82.75 896 ASP A N 1
ATOM 6997 C CA . ASP A 1 896 ? 8.164 3.142 31.317 1.00 82.75 896 ASP A CA 1
ATOM 6998 C C . ASP A 1 896 ? 7.670 3.623 32.699 1.00 82.75 896 ASP A C 1
ATOM 7000 O O . ASP A 1 896 ? 8.449 3.720 33.655 1.00 82.75 896 ASP A O 1
ATOM 7004 N N . SER A 1 897 ? 6.382 3.957 32.799 1.00 86.12 897 SER A N 1
ATOM 7005 C CA . SER A 1 897 ? 5.680 4.345 34.026 1.00 86.12 897 SER A CA 1
ATOM 7006 C C . SER A 1 897 ? 4.159 4.367 33.804 1.00 86.12 897 SER A C 1
ATOM 7008 O O . SER A 1 897 ? 3.669 4.278 32.678 1.00 86.12 897 SER A O 1
ATOM 7010 N N . ALA A 1 898 ? 3.397 4.618 34.872 1.00 87.38 898 ALA A N 1
ATOM 7011 C CA . ALA A 1 898 ? 1.966 4.907 34.769 1.00 87.38 898 ALA A CA 1
ATOM 7012 C C . ALA A 1 898 ? 1.601 6.134 33.894 1.00 87.38 898 ALA A C 1
ATOM 7014 O O . ALA A 1 898 ? 0.434 6.267 33.533 1.00 87.38 898 ALA A O 1
ATOM 7015 N N . MET A 1 899 ? 2.558 7.001 33.535 1.00 92.69 899 MET A N 1
ATOM 7016 C CA . MET A 1 899 ? 2.366 8.111 32.584 1.00 92.69 899 MET A CA 1
ATOM 7017 C C . MET A 1 899 ? 2.862 7.795 31.159 1.00 92.69 899 MET A C 1
ATOM 7019 O O . MET A 1 899 ? 2.706 8.626 30.270 1.00 92.69 899 MET A O 1
ATOM 7023 N N . ASN A 1 900 ? 3.461 6.620 30.925 1.00 86.06 900 ASN A N 1
ATOM 7024 C CA . ASN A 1 900 ? 3.875 6.151 29.597 1.00 86.06 900 ASN A CA 1
ATOM 7025 C C . ASN A 1 900 ? 2.923 5.047 29.098 1.00 86.06 900 ASN A C 1
ATOM 7027 O O . ASN A 1 900 ? 1.975 5.352 28.383 1.00 86.06 900 ASN A O 1
ATOM 7031 N N . SER A 1 901 ? 3.099 3.786 29.511 1.00 72.06 901 SER A N 1
ATOM 7032 C CA . SER A 1 901 ? 2.205 2.687 29.101 1.00 72.06 901 SER A CA 1
ATOM 7033 C C . SER A 1 901 ? 0.884 2.607 29.878 1.00 72.06 901 SER A C 1
ATOM 7035 O O . SER A 1 901 ? 0.016 1.806 29.532 1.00 72.06 901 SER A O 1
ATOM 7037 N N . GLY A 1 902 ? 0.749 3.357 30.978 1.00 67.44 902 GLY A N 1
ATOM 7038 C CA . GLY A 1 902 ? -0.348 3.217 31.947 1.00 67.44 902 GLY A CA 1
ATOM 7039 C C . GLY A 1 902 ? -0.211 2.001 32.880 1.00 67.44 902 GLY A C 1
ATOM 7040 O O . GLY A 1 902 ? -0.916 1.908 33.894 1.00 67.44 902 GLY A O 1
ATOM 7041 N N . ILE A 1 903 ? 0.716 1.081 32.593 1.00 66.06 903 ILE A N 1
ATOM 7042 C CA . ILE A 1 903 ? 0.953 -0.155 33.347 1.00 66.06 903 ILE A CA 1
ATOM 7043 C C . ILE A 1 903 ? 1.885 0.126 34.540 1.00 66.06 903 ILE A C 1
ATOM 7045 O O . ILE A 1 903 ? 2.723 1.026 34.531 1.00 66.06 903 ILE A O 1
ATOM 7049 N N . GLY A 1 904 ? 1.727 -0.647 35.617 1.00 74.88 904 GLY A N 1
ATOM 7050 C CA . GLY A 1 904 ? 2.558 -0.520 36.811 1.00 74.88 904 GLY A CA 1
ATOM 7051 C C . GLY A 1 904 ? 2.176 0.687 37.668 1.00 74.88 904 GLY A C 1
ATOM 7052 O O . GLY A 1 904 ? 1.032 0.812 38.099 1.00 74.88 904 GLY A O 1
ATOM 7053 N N . GLY A 1 905 ? 3.148 1.544 37.981 1.00 84.88 905 GLY A N 1
ATOM 7054 C CA . GLY A 1 905 ? 2.973 2.668 38.901 1.00 84.88 905 GLY A CA 1
ATOM 7055 C C . GLY A 1 905 ? 3.810 3.884 38.516 1.00 84.88 905 GLY A C 1
ATOM 7056 O O . GLY A 1 905 ? 4.634 3.832 37.604 1.00 84.88 905 GLY A O 1
ATOM 7057 N N . TYR A 1 906 ? 3.592 4.989 39.223 1.00 92.75 906 TYR A N 1
ATOM 7058 C CA . TYR A 1 906 ? 4.354 6.222 39.037 1.00 92.75 906 TYR A CA 1
ATOM 7059 C C . TYR A 1 906 ? 5.836 6.027 39.400 1.00 92.75 906 TYR A C 1
ATOM 7061 O O . TYR A 1 906 ? 6.155 5.399 40.415 1.00 92.75 906 TYR A O 1
ATOM 7069 N N . ASN A 1 907 ? 6.736 6.604 38.603 1.00 92.50 907 ASN A N 1
ATOM 7070 C CA . ASN A 1 907 ? 8.170 6.710 38.904 1.00 92.50 907 ASN A CA 1
ATOM 7071 C C . ASN A 1 907 ? 8.439 7.649 40.103 1.00 92.50 907 ASN A C 1
ATOM 7073 O O . ASN A 1 907 ? 7.575 8.436 40.491 1.00 92.50 907 ASN A O 1
ATOM 7077 N N . ALA A 1 908 ? 9.630 7.575 40.710 1.00 92.81 908 ALA A N 1
ATOM 7078 C CA . ALA A 1 908 ? 9.948 8.330 41.930 1.00 92.81 908 ALA A CA 1
ATOM 7079 C C . ALA A 1 908 ? 9.658 9.852 41.894 1.00 92.81 908 ALA A C 1
ATOM 7081 O O . ALA A 1 908 ? 9.032 10.322 42.844 1.00 92.81 908 ALA A O 1
ATOM 7082 N N . PRO A 1 909 ? 10.019 10.642 40.856 1.00 93.75 909 PRO A N 1
ATOM 7083 C CA . PRO A 1 909 ? 9.691 12.073 40.841 1.00 93.75 909 PRO A CA 1
ATOM 7084 C C . PRO A 1 909 ? 8.188 12.340 40.667 1.00 93.75 909 PRO A C 1
ATOM 7086 O O . PRO A 1 909 ? 7.669 13.294 41.243 1.00 93.75 909 PRO A O 1
ATOM 7089 N N . SER A 1 910 ? 7.456 11.467 39.967 1.00 95.25 910 SER A N 1
ATOM 7090 C CA . SER A 1 910 ? 5.989 11.514 39.951 1.00 95.25 910 SER A CA 1
ATOM 7091 C C . SER A 1 910 ? 5.402 11.241 41.343 1.00 95.25 910 SER A C 1
ATOM 7093 O O . SER A 1 910 ? 4.493 11.947 41.777 1.00 95.25 910 SER A O 1
ATOM 7095 N N . ARG A 1 911 ? 5.949 10.271 42.095 1.00 95.00 911 ARG A N 1
ATOM 7096 C CA . ARG A 1 911 ? 5.547 10.011 43.493 1.00 95.00 911 ARG A CA 1
ATOM 7097 C C . ARG A 1 911 ? 5.894 11.179 44.423 1.00 95.00 911 ARG A C 1
ATOM 7099 O O . ARG A 1 911 ? 5.074 11.510 45.276 1.00 95.00 911 ARG A O 1
ATOM 7106 N N . GLU A 1 912 ? 7.035 11.844 44.224 1.00 94.19 912 GLU A N 1
ATOM 7107 C CA . GLU A 1 912 ? 7.427 13.059 44.959 1.00 94.19 912 GLU A CA 1
ATOM 7108 C C . GLU A 1 912 ? 6.430 14.203 44.712 1.00 94.19 912 GLU A C 1
ATOM 7110 O O . GLU A 1 912 ? 5.938 14.808 45.666 1.00 94.19 912 GLU A O 1
ATOM 7115 N N . ALA A 1 913 ? 6.050 14.444 43.451 1.00 93.31 913 ALA A N 1
ATOM 7116 C CA . ALA A 1 913 ? 5.068 15.463 43.079 1.00 93.31 913 ALA A CA 1
ATOM 7117 C C . ALA A 1 913 ? 3.670 15.190 43.670 1.00 93.31 913 ALA A C 1
ATOM 7119 O O . ALA A 1 913 ? 3.059 16.093 44.250 1.00 93.31 913 ALA A O 1
ATOM 7120 N N . ILE A 1 914 ? 3.186 13.940 43.599 1.00 95.25 914 ILE A N 1
ATOM 7121 C CA . ILE A 1 914 ? 1.911 13.539 44.216 1.00 95.25 914 ILE A CA 1
ATOM 7122 C C . ILE A 1 914 ? 1.969 13.735 45.739 1.00 95.25 914 ILE A C 1
ATOM 7124 O O . ILE A 1 914 ? 1.084 14.370 46.313 1.00 95.25 914 ILE A O 1
ATOM 7128 N N . TYR A 1 915 ? 3.017 13.226 46.398 1.00 95.06 915 TYR A N 1
ATOM 7129 C CA . TYR A 1 915 ? 3.209 13.347 47.846 1.00 95.06 915 TYR A CA 1
ATOM 7130 C C . TYR A 1 915 ? 3.232 14.811 48.301 1.00 95.06 915 TYR A C 1
ATOM 7132 O O . TYR A 1 915 ? 2.564 15.158 49.281 1.00 95.06 915 TYR A O 1
ATOM 7140 N N . TYR A 1 916 ? 3.954 15.670 47.573 1.00 92.31 916 TYR A N 1
ATOM 7141 C CA . TYR A 1 916 ? 4.021 17.103 47.842 1.00 92.31 916 TYR A CA 1
ATOM 7142 C C . TYR A 1 916 ? 2.634 17.743 47.742 1.00 92.31 916 TYR A C 1
ATOM 7144 O O . TYR A 1 916 ? 2.188 18.379 48.698 1.00 92.31 916 TYR A O 1
ATOM 7152 N N . ARG A 1 917 ? 1.917 17.557 46.620 1.00 92.25 917 ARG A N 1
ATOM 7153 C CA . ARG A 1 917 ? 0.605 18.194 46.406 1.00 92.25 917 ARG A CA 1
ATOM 7154 C C . ARG A 1 917 ? -0.434 17.728 47.429 1.00 92.25 917 ARG A C 1
ATOM 7156 O O . ARG A 1 917 ? -1.192 18.555 47.932 1.00 92.25 917 ARG A O 1
ATOM 7163 N N . ILE A 1 918 ? -0.428 16.443 47.802 1.00 94.25 918 ILE A N 1
ATOM 7164 C CA . ILE A 1 918 ? -1.272 15.910 48.885 1.00 94.25 918 ILE A CA 1
ATOM 7165 C C . ILE A 1 918 ? -1.044 16.695 50.181 1.00 94.25 918 ILE A C 1
ATOM 7167 O O . ILE A 1 918 ? -1.992 17.243 50.743 1.00 94.25 918 ILE A O 1
ATOM 7171 N N . HIS A 1 919 ? 0.201 16.806 50.647 1.00 93.06 919 HIS A N 1
ATOM 7172 C CA . HIS A 1 919 ? 0.481 17.488 51.910 1.00 93.06 919 HIS A CA 1
ATOM 7173 C C . HIS A 1 919 ? 0.236 18.998 51.832 1.00 93.06 919 HIS A C 1
ATOM 7175 O O . HIS A 1 919 ? -0.316 19.574 52.773 1.00 93.06 919 HIS A O 1
ATOM 7181 N N . LYS A 1 920 ? 0.577 19.637 50.707 1.00 89.06 920 LYS A N 1
ATOM 7182 C CA . LYS A 1 920 ? 0.382 21.075 50.505 1.00 89.06 920 LYS A CA 1
ATOM 7183 C C . LYS A 1 920 ? -1.102 21.462 50.531 1.00 89.06 920 LYS A C 1
ATOM 7185 O O . LYS A 1 920 ? -1.445 22.433 51.201 1.00 89.06 920 LYS A O 1
ATOM 7190 N N . LEU A 1 921 ? -1.994 20.678 49.918 1.00 89.12 921 LEU A N 1
ATOM 7191 C CA . LEU A 1 921 ? -3.445 20.906 50.016 1.00 89.12 921 LEU A CA 1
ATOM 7192 C C . LEU A 1 921 ? -4.014 20.513 51.390 1.00 89.12 921 LEU A C 1
ATOM 7194 O O . LEU A 1 921 ? -4.842 21.232 51.954 1.00 89.12 921 LEU A O 1
ATOM 7198 N N . ALA A 1 922 ? -3.551 19.403 51.974 1.00 91.00 922 ALA A N 1
ATOM 7199 C CA . ALA A 1 922 ? -4.027 18.947 53.279 1.00 91.00 922 ALA A CA 1
ATOM 7200 C C . ALA A 1 922 ? -3.675 19.918 54.423 1.00 91.00 922 ALA A C 1
ATOM 7202 O O . ALA A 1 922 ? -4.466 20.059 55.356 1.00 91.00 922 ALA A O 1
ATOM 7203 N N . TYR A 1 923 ? -2.520 20.590 54.368 1.00 90.44 923 TYR A N 1
ATOM 7204 C CA . TYR A 1 923 ? -1.977 21.382 55.483 1.00 90.44 923 TYR A CA 1
ATOM 7205 C C . TYR A 1 923 ? -1.668 22.854 55.153 1.00 90.44 923 TYR A C 1
ATOM 7207 O O . TYR A 1 923 ? -1.317 23.621 56.057 1.00 90.44 923 TYR A O 1
ATOM 7215 N N . GLY A 1 924 ? -1.835 23.276 53.897 1.00 84.19 924 GLY A N 1
ATOM 7216 C CA . GLY A 1 924 ? -1.668 24.659 53.452 1.00 84.19 924 GLY A CA 1
ATOM 7217 C C . GLY A 1 924 ? -0.252 25.209 53.646 1.00 84.19 924 GLY A C 1
ATOM 7218 O O . GLY A 1 924 ? 0.738 24.478 53.675 1.00 84.19 924 GLY A O 1
ATOM 7219 N N . GLN A 1 925 ? -0.155 26.530 53.821 1.00 77.31 925 GLN A N 1
ATOM 7220 C CA . GLN A 1 925 ? 1.132 27.238 53.923 1.00 77.31 925 GLN A CA 1
ATOM 7221 C C . GLN A 1 925 ? 1.949 26.910 55.179 1.00 77.31 925 GLN A C 1
ATOM 7223 O O . GLN A 1 925 ? 3.131 27.222 55.237 1.00 77.31 925 GLN A O 1
ATOM 7228 N N . SER A 1 926 ? 1.338 26.272 56.180 1.00 81.75 926 SER A N 1
ATOM 7229 C CA . SER A 1 926 ? 2.021 25.803 57.390 1.00 81.75 926 SER A CA 1
ATOM 7230 C C . SER A 1 926 ? 2.822 24.508 57.208 1.00 81.75 926 SER A C 1
ATOM 7232 O O . SER A 1 926 ? 3.476 24.083 58.160 1.00 81.75 926 SER A O 1
ATOM 7234 N N . TRP A 1 927 ? 2.767 23.868 56.035 1.00 90.12 927 TRP A N 1
ATOM 7235 C CA . TRP A 1 927 ? 3.590 22.701 55.722 1.00 90.12 927 TRP A CA 1
ATOM 7236 C C . TRP A 1 927 ? 4.773 23.079 54.825 1.00 90.12 927 TRP A C 1
ATOM 7238 O O . TRP A 1 927 ? 4.602 23.602 53.721 1.00 90.12 927 TRP A O 1
ATOM 7248 N N . GLU A 1 928 ? 5.972 22.788 55.326 1.00 88.56 928 GLU A N 1
ATOM 7249 C CA . GLU A 1 928 ? 7.245 22.898 54.615 1.00 88.56 928 GLU A CA 1
ATOM 7250 C C . GLU A 1 928 ? 7.687 21.502 54.150 1.00 88.56 928 GLU A C 1
ATOM 7252 O O . GLU A 1 928 ? 7.467 20.506 54.843 1.00 88.56 928 GLU A O 1
ATOM 7257 N N . TYR A 1 929 ? 8.317 21.421 52.976 1.00 90.81 929 TYR A N 1
ATOM 7258 C CA . TYR A 1 929 ? 8.741 20.149 52.396 1.00 90.81 929 TYR A CA 1
ATOM 7259 C C . TYR A 1 929 ? 10.112 19.697 52.919 1.00 90.81 929 TYR A C 1
ATOM 7261 O O . TYR A 1 929 ? 11.120 20.350 52.648 1.00 90.81 929 TYR A O 1
ATOM 7269 N N . ASP A 1 930 ? 10.168 18.539 53.588 1.00 93.12 930 ASP A N 1
ATOM 7270 C CA . ASP A 1 930 ? 11.418 17.811 53.841 1.00 93.12 930 ASP A CA 1
ATOM 7271 C C . ASP A 1 930 ? 11.508 16.568 52.939 1.00 93.12 930 ASP A C 1
ATOM 7273 O O . ASP A 1 930 ? 10.724 15.618 53.046 1.00 93.12 930 ASP A O 1
ATOM 7277 N N . ARG A 1 931 ? 12.520 16.556 52.064 1.00 90.62 931 ARG A N 1
ATOM 7278 C CA . ARG A 1 931 ? 12.796 15.440 51.152 1.00 90.62 931 ARG A CA 1
ATOM 7279 C C . ARG A 1 931 ? 13.152 14.142 51.886 1.00 90.62 931 ARG A C 1
ATOM 7281 O O . ARG A 1 931 ? 12.927 13.061 51.351 1.00 90.62 931 ARG A O 1
ATOM 7288 N N . ASN A 1 932 ? 13.679 14.206 53.108 1.00 92.38 932 ASN A N 1
ATOM 7289 C CA . ASN A 1 932 ? 13.972 13.013 53.905 1.00 92.38 932 ASN A CA 1
ATOM 7290 C C . ASN A 1 932 ? 12.693 12.316 54.378 1.00 92.38 932 ASN A C 1
ATOM 7292 O O . ASN A 1 932 ? 12.662 11.085 54.397 1.00 92.38 932 ASN A O 1
ATOM 7296 N N . ASP A 1 933 ? 11.644 13.075 54.710 1.00 94.44 933 ASP A N 1
ATOM 7297 C CA . ASP A 1 933 ? 10.344 12.507 55.075 1.00 94.44 933 ASP A CA 1
ATOM 7298 C C . ASP A 1 933 ? 9.643 11.898 53.854 1.00 94.44 933 ASP A C 1
ATOM 7300 O O . ASP A 1 933 ? 9.116 10.790 53.972 1.00 94.44 933 ASP A O 1
ATOM 7304 N N . PHE A 1 934 ? 9.733 12.524 52.668 1.00 94.94 934 PHE A N 1
ATOM 7305 C CA . PHE A 1 934 ? 9.292 11.874 51.425 1.00 94.94 934 PHE A CA 1
ATOM 7306 C C . PHE A 1 934 ? 10.060 10.578 51.155 1.00 94.94 934 PHE A C 1
ATOM 7308 O O . PHE A 1 934 ? 9.433 9.537 51.014 1.00 94.94 934 PHE A O 1
ATOM 7315 N N . ILE A 1 935 ? 11.399 10.601 51.127 1.00 93.12 935 ILE A N 1
ATOM 7316 C CA . ILE A 1 935 ? 12.194 9.399 50.817 1.00 93.12 935 ILE A CA 1
ATOM 7317 C C . ILE A 1 935 ? 11.929 8.280 51.834 1.00 93.12 935 ILE A C 1
ATOM 7319 O O . ILE A 1 935 ? 11.934 7.106 51.476 1.00 93.12 935 ILE A O 1
ATOM 7323 N N . LYS A 1 936 ? 11.684 8.621 53.102 1.00 92.75 936 LYS A N 1
ATOM 7324 C CA . LYS A 1 936 ? 11.295 7.649 54.123 1.00 92.75 936 LYS A CA 1
ATOM 7325 C C . LYS A 1 936 ? 9.914 7.050 53.834 1.00 92.75 936 LYS A C 1
ATOM 7327 O O . LYS A 1 936 ? 9.801 5.830 53.819 1.00 92.75 936 LYS A O 1
ATOM 7332 N N . TYR A 1 937 ? 8.897 7.883 53.587 1.00 94.31 937 TYR A N 1
ATOM 7333 C CA . TYR A 1 937 ? 7.567 7.421 53.174 1.00 94.31 937 TYR A CA 1
ATOM 7334 C C . TYR A 1 937 ? 7.659 6.509 51.939 1.00 94.31 937 TYR A C 1
ATOM 7336 O O . TYR A 1 937 ? 7.099 5.412 51.932 1.00 94.31 937 TYR A O 1
ATOM 7344 N N . ASP A 1 938 ? 8.388 6.959 50.918 1.00 93.12 938 ASP A N 1
ATOM 7345 C CA . ASP A 1 938 ? 8.472 6.291 49.631 1.00 93.12 938 ASP A CA 1
ATOM 7346 C C . ASP A 1 938 ? 9.145 4.929 49.783 1.00 93.12 938 ASP A C 1
ATOM 7348 O O . ASP A 1 938 ? 8.588 3.936 49.344 1.00 93.12 938 ASP A O 1
ATOM 7352 N N . LEU A 1 939 ? 10.259 4.824 50.514 1.00 88.88 939 LEU A N 1
ATOM 7353 C CA . LEU A 1 939 ? 10.921 3.538 50.765 1.00 88.88 939 LEU A CA 1
ATOM 7354 C C . LEU A 1 939 ? 10.125 2.593 51.683 1.00 88.88 939 LEU A C 1
ATOM 7356 O O . LEU A 1 939 ? 10.266 1.379 51.542 1.00 88.88 939 LEU A O 1
ATOM 7360 N N . ASP A 1 940 ? 9.281 3.113 52.581 1.00 85.81 940 ASP A N 1
ATOM 7361 C CA . ASP A 1 940 ? 8.369 2.298 53.398 1.00 85.81 940 ASP A CA 1
ATOM 7362 C C . ASP A 1 940 ? 7.184 1.738 52.567 1.00 85.81 940 ASP A C 1
ATOM 7364 O O . ASP A 1 940 ? 6.616 0.704 52.930 1.00 85.81 940 ASP A O 1
ATOM 7368 N N . CYS A 1 941 ? 6.807 2.389 51.453 1.00 82.44 941 CYS A N 1
ATOM 7369 C CA . CYS A 1 941 ? 5.593 2.074 50.673 1.00 82.44 941 CYS A CA 1
ATOM 7370 C C . CYS A 1 941 ? 5.852 1.590 49.229 1.00 82.44 941 CYS A C 1
ATOM 7372 O O . CYS A 1 941 ? 4.968 0.992 48.604 1.00 82.44 941 CYS A O 1
ATOM 7374 N N . LYS A 1 942 ? 7.060 1.810 48.701 1.00 69.06 942 LYS A N 1
ATOM 7375 C CA . LYS A 1 942 ? 7.539 1.393 47.379 1.00 69.06 942 LYS A CA 1
ATOM 7376 C C . LYS A 1 942 ? 7.451 -0.119 47.259 1.00 69.06 942 LYS A C 1
ATOM 7378 O O . LYS A 1 942 ? 8.253 -0.876 47.803 1.00 69.06 942 LYS A O 1
ATOM 7383 N N . THR A 1 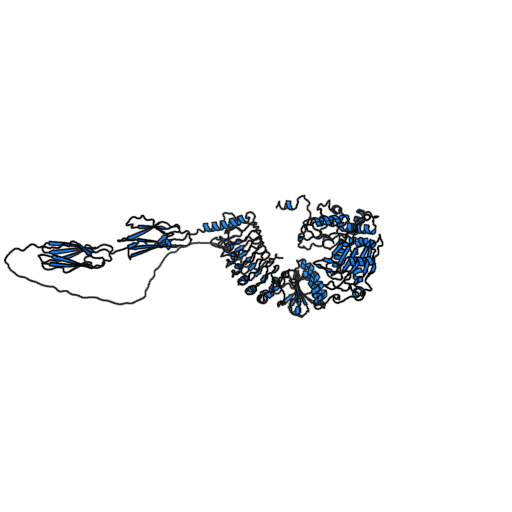943 ? 6.464 -0.566 46.490 1.00 58.25 943 THR A N 1
ATOM 7384 C CA . THR A 1 943 ? 6.416 -1.953 46.034 1.00 58.25 943 THR A CA 1
ATOM 7385 C C . THR A 1 943 ? 7.604 -2.159 45.093 1.00 58.25 943 THR A C 1
ATOM 7387 O O . THR A 1 943 ? 7.718 -1.390 44.136 1.00 58.25 943 THR A O 1
ATOM 7390 N N . PRO A 1 944 ? 8.495 -3.143 45.323 1.00 48.12 944 PRO A N 1
ATOM 7391 C CA . PRO A 1 944 ? 9.629 -3.364 44.436 1.00 48.12 944 PRO A CA 1
ATOM 7392 C C . PRO A 1 944 ? 9.129 -3.635 43.019 1.00 48.12 944 PRO A C 1
ATOM 7394 O O . PRO A 1 944 ? 8.467 -4.651 42.781 1.00 48.12 944 PRO A O 1
ATOM 7397 N N . GLN A 1 945 ? 9.433 -2.738 42.077 1.00 45.84 945 GLN A N 1
ATOM 7398 C CA . GLN A 1 945 ? 9.180 -3.007 40.668 1.00 45.84 945 GLN A CA 1
ATOM 7399 C C . GLN A 1 945 ? 10.050 -4.199 40.275 1.00 45.84 945 GLN A C 1
ATOM 7401 O O . GLN A 1 945 ? 11.277 -4.114 40.205 1.00 45.84 945 GLN A O 1
ATOM 7406 N N . THR A 1 946 ? 9.412 -5.354 40.082 1.00 31.11 946 THR A N 1
ATOM 7407 C CA . THR A 1 946 ? 10.117 -6.541 39.603 1.00 31.11 946 THR A CA 1
ATOM 7408 C C . THR A 1 946 ? 10.670 -6.223 38.223 1.00 31.11 946 THR A C 1
ATOM 7410 O O . THR A 1 946 ? 9.922 -5.913 37.300 1.00 31.11 946 THR A O 1
ATOM 7413 N N . ARG A 1 947 ? 12.002 -6.277 38.096 1.00 37.59 947 ARG A N 1
ATOM 7414 C CA . ARG A 1 947 ? 12.789 -5.880 36.912 1.00 37.59 947 ARG A CA 1
ATOM 7415 C C . ARG A 1 947 ? 12.652 -6.875 35.742 1.00 37.59 947 ARG A C 1
ATOM 7417 O O . ARG A 1 947 ? 13.628 -7.233 35.090 1.00 37.59 947 ARG A O 1
ATOM 7424 N N . SER A 1 948 ? 11.449 -7.424 35.595 1.00 31.66 948 SER A N 1
ATOM 7425 C CA . SER A 1 948 ? 11.119 -8.630 34.850 1.00 31.66 948 SER A CA 1
ATOM 7426 C C . SER A 1 948 ? 9.603 -8.769 34.631 1.00 31.66 948 SER A C 1
ATOM 7428 O O . SER A 1 948 ? 9.046 -9.856 34.798 1.00 31.66 948 SER A O 1
ATOM 7430 N N . VAL A 1 949 ? 8.932 -7.701 34.188 1.00 26.28 949 VAL A N 1
ATOM 7431 C CA . VAL A 1 949 ? 8.027 -7.930 33.053 1.00 26.28 949 VAL A CA 1
ATOM 7432 C C . VAL A 1 949 ? 8.962 -8.302 31.907 1.00 26.28 949 VAL A C 1
ATOM 7434 O O . VAL A 1 949 ? 9.885 -7.548 31.602 1.00 26.28 949 VAL A O 1
ATOM 7437 N N . ASN A 1 950 ? 8.813 -9.500 31.339 1.00 25.84 950 ASN A N 1
ATOM 7438 C CA . ASN A 1 950 ? 9.598 -9.848 30.158 1.00 25.84 950 ASN A CA 1
ATOM 7439 C C . ASN A 1 950 ? 9.272 -8.822 29.076 1.00 25.84 950 ASN A C 1
ATOM 7441 O O . ASN A 1 950 ? 8.097 -8.662 28.741 1.00 25.84 950 ASN A O 1
ATOM 7445 N N . ILE A 1 951 ? 10.297 -8.172 28.523 1.00 27.58 951 ILE A N 1
ATOM 7446 C CA . ILE A 1 951 ? 10.145 -7.368 27.314 1.00 27.58 951 ILE A CA 1
ATOM 7447 C C . ILE A 1 951 ? 9.714 -8.336 26.211 1.00 27.58 951 ILE A C 1
ATOM 7449 O O . ILE A 1 951 ? 10.526 -9.030 25.599 1.00 27.58 951 ILE A O 1
ATOM 7453 N N . VAL A 1 952 ? 8.401 -8.415 25.990 1.00 25.53 952 VAL A N 1
ATOM 7454 C CA . VAL A 1 952 ? 7.857 -8.806 24.697 1.00 25.53 952 VAL A CA 1
ATOM 7455 C C . VAL A 1 952 ? 8.467 -7.814 23.720 1.00 25.53 952 VAL A C 1
ATOM 7457 O O . VAL A 1 952 ? 8.322 -6.611 23.930 1.00 25.53 952 VAL A O 1
ATOM 7460 N N . ASN A 1 953 ? 9.186 -8.302 22.707 1.00 28.45 953 ASN A N 1
ATOM 7461 C CA . ASN A 1 953 ? 9.795 -7.452 21.686 1.00 28.45 953 ASN A CA 1
ATOM 7462 C C . ASN A 1 953 ? 8.693 -6.734 20.895 1.00 28.45 953 ASN A C 1
ATOM 7464 O O . ASN A 1 953 ? 8.281 -7.180 19.824 1.00 28.45 953 ASN A O 1
ATOM 7468 N N . SER A 1 954 ? 8.216 -5.613 21.428 1.00 27.64 954 SER A N 1
ATOM 7469 C CA . SER A 1 954 ? 7.513 -4.609 20.658 1.00 27.64 954 SER A CA 1
ATOM 7470 C C . SER A 1 954 ? 8.491 -4.086 19.609 1.00 27.64 954 SER A C 1
ATOM 7472 O O . SER A 1 954 ? 9.659 -3.829 19.893 1.00 27.64 954 SER A O 1
ATOM 7474 N N . SER A 1 955 ? 8.042 -3.960 18.361 1.00 28.86 955 SER A N 1
ATOM 7475 C CA . SER A 1 955 ? 8.892 -3.516 17.250 1.00 28.86 955 SER A CA 1
ATOM 7476 C C . SER A 1 955 ? 9.094 -1.993 17.240 1.00 28.86 955 SER A C 1
ATOM 7478 O O . SER A 1 955 ? 9.093 -1.368 16.181 1.00 28.86 955 SER A O 1
ATOM 7480 N N . TYR A 1 956 ? 9.221 -1.396 18.424 1.00 30.98 956 TYR A N 1
ATOM 7481 C CA . TYR A 1 956 ? 9.754 -0.058 18.612 1.00 30.98 956 TYR A CA 1
ATOM 7482 C C . TYR A 1 956 ? 11.252 -0.218 18.862 1.00 30.98 956 TYR A C 1
ATOM 7484 O O . TYR A 1 956 ? 11.636 -0.894 19.816 1.00 30.98 956 TYR A O 1
ATOM 7492 N N . ASP A 1 957 ? 12.110 0.396 18.040 1.00 31.08 957 ASP A N 1
ATOM 7493 C CA . ASP A 1 957 ? 13.525 0.480 18.410 1.00 31.08 957 ASP A CA 1
ATOM 7494 C C . ASP A 1 957 ? 13.613 1.300 19.702 1.00 31.08 957 ASP A C 1
ATOM 7496 O O . ASP A 1 957 ? 13.367 2.513 19.689 1.00 31.08 957 ASP A O 1
ATOM 7500 N N . LEU A 1 958 ? 13.936 0.635 20.812 1.00 34.41 958 LEU A N 1
ATOM 7501 C CA . LEU A 1 958 ? 14.224 1.300 22.077 1.00 34.41 958 LEU A CA 1
ATOM 7502 C C . LEU A 1 958 ? 15.381 2.290 21.848 1.00 34.41 958 LEU A C 1
ATOM 7504 O O . LEU A 1 958 ? 16.410 1.886 21.291 1.00 34.41 958 LEU A O 1
ATOM 7508 N N . PRO A 1 959 ? 15.263 3.567 22.262 1.00 38.44 959 PRO A N 1
ATOM 7509 C CA . PRO A 1 959 ? 16.400 4.477 22.235 1.00 38.44 959 PRO A CA 1
ATOM 7510 C C . PRO A 1 959 ? 17.514 3.892 23.112 1.00 38.44 959 PRO A C 1
ATOM 7512 O O . PRO A 1 959 ? 17.305 3.580 24.283 1.00 38.44 959 PRO A O 1
ATOM 7515 N N . ALA A 1 960 ? 18.694 3.685 22.524 1.00 32.66 960 ALA A N 1
ATOM 7516 C CA . ALA A 1 960 ? 19.773 2.967 23.192 1.00 32.66 960 ALA A CA 1
ATOM 7517 C C . ALA A 1 960 ? 20.284 3.724 24.443 1.00 32.66 960 ALA A C 1
ATOM 7519 O O . ALA A 1 960 ? 20.430 4.949 24.401 1.00 32.66 960 ALA A O 1
ATOM 7520 N N . PRO A 1 961 ? 20.607 3.013 25.541 1.00 28.92 961 PRO A N 1
ATOM 7521 C CA . PRO A 1 961 ? 21.029 3.622 26.804 1.00 28.92 961 PRO A CA 1
ATOM 7522 C C . PRO A 1 961 ? 22.449 4.235 26.723 1.00 28.92 961 PRO A C 1
ATOM 7524 O O . PRO A 1 961 ? 23.218 3.946 25.804 1.00 28.92 961 PRO A O 1
ATOM 7527 N N . PRO A 1 962 ? 22.829 5.072 27.704 1.00 32.47 962 PRO A N 1
ATOM 7528 C CA . PRO A 1 962 ? 22.826 6.530 27.614 1.00 32.47 962 PRO A CA 1
ATOM 7529 C C . PRO A 1 962 ? 24.070 7.123 26.925 1.00 32.47 962 PRO A C 1
ATOM 7531 O O . PRO A 1 962 ? 25.157 6.538 26.919 1.00 32.47 962 PRO A O 1
ATOM 7534 N N . VAL A 1 963 ? 23.957 8.367 26.445 1.00 31.17 963 VAL A N 1
ATOM 7535 C CA . VAL A 1 963 ? 25.083 9.125 25.866 1.00 31.17 963 VAL A CA 1
ATOM 7536 C C . VAL A 1 963 ? 26.017 9.670 26.958 1.00 31.17 963 VAL A C 1
ATOM 7538 O O . VAL A 1 963 ? 26.029 10.857 27.270 1.00 31.17 963 VAL A O 1
ATOM 7541 N N . ILE A 1 964 ? 26.880 8.810 27.507 1.00 42.28 964 ILE A N 1
ATOM 7542 C CA . ILE A 1 964 ? 28.075 9.253 28.246 1.00 42.28 964 ILE A CA 1
ATOM 7543 C C . ILE A 1 964 ? 29.251 9.369 27.266 1.00 42.28 964 ILE A C 1
ATOM 7545 O O . ILE A 1 964 ? 30.094 8.480 27.160 1.00 42.28 964 ILE A O 1
ATOM 7549 N N . THR A 1 965 ? 29.288 10.462 26.499 1.00 33.59 965 THR A N 1
ATOM 7550 C CA . THR A 1 965 ? 30.501 11.131 25.969 1.00 33.59 965 THR A CA 1
ATOM 7551 C C . THR A 1 965 ? 30.093 12.350 25.137 1.00 33.59 965 THR A C 1
ATOM 7553 O O . THR A 1 965 ? 29.154 12.276 24.354 1.00 33.59 965 THR A O 1
ATOM 7556 N N . GLY A 1 966 ? 30.809 13.472 25.275 1.00 35.53 966 GLY A N 1
ATOM 7557 C CA . GLY A 1 966 ? 30.471 14.743 24.617 1.00 35.53 966 GLY A CA 1
ATOM 7558 C C . GLY A 1 966 ? 30.742 14.784 23.106 1.00 35.53 966 GLY A C 1
ATOM 7559 O O . GLY A 1 966 ? 31.696 15.425 22.676 1.00 35.53 966 GLY A O 1
ATOM 7560 N N . LYS A 1 967 ? 29.893 14.119 22.317 1.00 39.69 967 LYS A N 1
ATOM 7561 C CA . LYS A 1 967 ? 29.691 14.315 20.869 1.00 39.69 967 LYS A CA 1
ATOM 7562 C C . LYS A 1 967 ? 28.187 14.288 20.587 1.00 39.69 967 LYS A C 1
ATOM 7564 O O . LYS A 1 967 ? 27.472 13.480 21.174 1.00 39.69 967 LYS A O 1
ATOM 7569 N N . THR A 1 968 ? 27.712 15.096 19.645 1.00 44.69 968 THR A N 1
ATOM 7570 C CA . THR A 1 968 ? 26.343 14.978 19.122 1.00 44.69 968 THR A CA 1
ATOM 7571 C C . THR A 1 968 ? 26.216 13.787 18.164 1.00 44.69 968 THR A C 1
ATOM 7573 O O . THR A 1 968 ? 27.189 13.351 17.544 1.00 44.69 968 THR A O 1
ATOM 7576 N N . TRP A 1 969 ? 24.995 13.272 17.985 1.00 37.75 969 TRP A N 1
ATOM 7577 C CA . TRP A 1 969 ? 24.689 12.185 17.038 1.00 37.75 969 TRP A CA 1
ATOM 7578 C C . TRP A 1 969 ? 25.165 12.496 15.604 1.00 37.75 969 TRP A C 1
ATOM 7580 O O . TRP A 1 969 ? 25.761 11.654 14.930 1.00 37.75 969 TRP A O 1
ATOM 7590 N N . LYS A 1 970 ? 25.005 13.755 15.174 1.00 40.12 970 LYS A N 1
ATOM 7591 C CA . LYS A 1 970 ? 25.414 14.246 13.850 1.00 40.12 970 LYS A CA 1
ATOM 7592 C C . LYS A 1 970 ? 26.936 14.221 13.634 1.00 40.12 970 LYS A C 1
ATOM 7594 O O . LYS A 1 970 ? 27.385 14.057 12.507 1.00 40.12 970 LYS A O 1
ATOM 7599 N N . GLU A 1 971 ? 27.734 14.306 14.700 1.00 43.84 971 GLU A N 1
ATOM 7600 C CA . GLU A 1 971 ? 29.206 14.202 14.661 1.00 43.84 971 GLU A CA 1
ATOM 7601 C C . GLU A 1 971 ? 29.729 12.753 14.705 1.00 43.84 971 GLU A C 1
ATOM 7603 O O . GLU A 1 971 ? 30.943 12.538 14.662 1.00 43.84 971 GLU A O 1
ATOM 7608 N N . ARG A 1 972 ? 28.833 11.761 14.821 1.00 40.00 972 ARG A N 1
ATOM 7609 C CA . ARG A 1 972 ? 29.123 10.322 14.675 1.00 40.00 972 ARG A CA 1
ATOM 7610 C C . ARG A 1 972 ? 28.646 9.752 13.338 1.00 40.00 972 ARG A C 1
ATOM 7612 O O . ARG A 1 972 ? 29.230 8.776 12.884 1.00 40.00 972 ARG A O 1
ATOM 7619 N N . MET A 1 973 ? 27.640 10.359 12.701 1.00 36.97 973 MET A N 1
ATOM 7620 C CA . MET A 1 973 ? 27.222 10.003 11.333 1.00 36.97 973 MET A CA 1
ATOM 7621 C C . MET A 1 973 ? 28.349 10.185 10.303 1.00 36.97 973 MET A C 1
ATOM 7623 O O . MET A 1 973 ? 28.419 9.426 9.349 1.00 36.97 973 MET A O 1
ATOM 7627 N N . ASN A 1 974 ? 29.259 11.137 10.531 1.00 40.53 974 ASN A N 1
ATOM 7628 C CA . ASN A 1 974 ? 30.406 11.409 9.654 1.00 40.53 974 ASN A CA 1
ATOM 7629 C C . ASN A 1 974 ? 31.665 10.561 9.973 1.00 40.53 974 ASN A C 1
ATOM 7631 O O . ASN A 1 974 ? 32.697 10.767 9.343 1.00 40.53 974 ASN A O 1
ATOM 7635 N N . ASP A 1 975 ? 31.606 9.672 10.975 1.00 39.53 975 ASP A N 1
ATOM 7636 C CA . ASP A 1 975 ? 32.705 8.795 11.441 1.00 39.53 975 ASP A CA 1
ATOM 7637 C C . ASP A 1 975 ? 32.422 7.305 11.084 1.00 39.53 975 ASP A C 1
ATOM 7639 O O . ASP A 1 975 ? 32.866 6.391 11.789 1.00 39.53 975 ASP A O 1
ATOM 7643 N N . ARG A 1 976 ? 31.627 7.044 10.035 1.00 33.06 976 ARG A N 1
ATOM 7644 C CA . ARG A 1 976 ? 31.261 5.705 9.536 1.00 33.06 976 ARG A CA 1
ATOM 7645 C C . ARG A 1 976 ? 31.549 5.563 8.048 1.00 33.06 976 ARG A C 1
ATOM 7647 O O . ARG A 1 976 ? 31.313 6.556 7.332 1.00 33.06 976 ARG A O 1
#